Protein AF-0000000082887038 (afdb_homodimer)

Radius of gyration: 33.98 Å; Cα contacts (8 Å, |Δi|>4): 665; chains: 2; bounding box: 54×109×114 Å

Solvent-accessible surface area (backbone atoms only — not comparable to full-atom values): 46918 Å² total; per-residue (Å²): 133,79,74,79,74,68,64,64,63,64,53,48,51,56,50,50,67,65,61,64,81,76,71,83,68,55,71,59,49,59,57,48,51,55,52,46,63,76,41,32,71,61,36,73,77,32,61,65,56,48,54,50,51,57,51,25,70,75,35,71,72,46,38,57,54,48,53,56,52,48,61,69,58,58,71,67,75,77,81,76,84,81,72,74,82,60,80,77,76,81,74,78,76,78,80,80,69,86,70,88,69,79,76,82,79,77,77,74,74,76,78,66,74,77,72,77,74,70,74,73,70,69,72,70,66,67,44,94,80,63,51,76,59,75,66,61,64,61,65,65,94,50,57,65,59,55,50,48,32,52,48,52,54,49,47,53,51,44,41,30,45,52,58,50,50,72,65,58,66,57,46,71,66,77,58,89,83,57,54,40,78,63,53,49,76,53,50,61,59,48,51,54,39,49,51,26,47,50,49,44,53,47,66,67,37,83,65,47,80,63,47,55,56,68,40,44,51,45,42,47,33,67,26,40,42,49,53,54,49,49,51,40,38,54,56,27,24,72,39,56,74,45,43,74,72,47,31,46,37,44,70,69,46,22,26,34,47,74,91,54,78,76,70,60,54,86,80,56,47,73,67,54,48,52,52,49,38,66,56,45,42,63,57,50,51,47,43,41,65,69,41,27,48,48,38,36,76,66,57,68,43,60,62,53,53,49,40,51,51,48,42,56,59,38,28,74,84,48,46,86,64,39,51,71,70,52,43,53,49,22,53,47,47,41,53,38,43,54,51,49,51,44,52,47,29,56,72,74,58,48,90,53,37,68,59,54,50,48,60,59,57,64,47,49,64,57,53,53,49,47,47,50,51,49,44,50,37,50,52,54,37,44,70,70,61,65,42,57,80,52,56,76,38,67,47,44,74,32,36,54,39,77,83,121,134,78,75,77,73,68,64,64,65,65,53,49,52,56,51,50,68,65,59,68,83,78,72,85,67,54,72,61,48,60,59,49,51,54,51,48,64,76,41,33,71,60,36,71,77,33,62,64,56,48,53,50,52,56,51,27,69,74,35,71,72,48,39,59,55,48,54,56,51,48,62,70,59,59,72,68,74,78,82,74,82,80,71,74,82,64,80,81,75,82,75,78,78,77,76,81,73,82,70,87,69,76,78,80,79,76,76,74,74,79,77,66,74,76,70,79,72,70,74,72,70,67,72,72,66,67,43,94,79,63,50,76,58,77,66,60,64,61,65,65,94,50,58,66,60,54,50,48,32,52,48,52,55,48,46,53,50,44,40,30,48,52,60,50,50,73,66,58,66,57,45,72,66,76,58,89,83,57,55,41,77,62,52,51,76,52,48,60,61,47,52,55,39,50,51,24,47,48,50,45,53,47,66,68,37,83,64,47,80,64,47,54,56,66,42,42,50,44,41,47,33,68,26,40,42,50,52,54,48,50,50,38,37,54,53,25,25,72,39,58,74,45,42,74,71,46,30,45,37,42,71,68,44,22,27,34,49,74,91,53,78,76,70,60,55,86,82,56,49,73,68,54,48,52,50,48,40,67,57,45,42,63,57,51,51,46,42,41,65,69,41,29,49,47,38,35,75,65,58,67,46,61,63,54,52,50,41,51,50,47,42,56,57,37,28,74,85,48,46,87,64,38,52,71,69,52,44,54,51,22,52,46,46,42,53,38,44,56,51,49,51,45,50,47,28,57,72,73,59,48,90,54,40,69,59,54,49,49,59,58,57,64,47,48,65,57,51,52,50,47,48,51,49,48,43,50,37,50,52,55,36,42,71,70,62,66,41,59,79,52,56,75,38,68,46,44,73,32,36,54,38,76,86,120

Nearest PDB structures (foldseek):
  6a60-assembly1_D  TM=8.427E-01  e=2.742E-03  Homo sapiens
  5q0m-assembly1_A  TM=6.348E-01  e=5.923E-04  Homo sapiens
  5q0q-assembly1_A  TM=6.673E-01  e=2.108E-03  Homo sapiens
  5q11-assembly1_A  TM=6.061E-01  e=1.002E-03  Homo sapiens
  5yxl-assembly1_A  TM=6.026E-01  e=4.844E-03  Homo sapiens

Sequence (808 aa):
MENARFPSEISEFLSSAKKGDDRATIDSGAEIAGFVKKNALILDDYPIVKEVVNWAIVQPDAWDKLKQFLKIHSNRASPQPSTSLIKQEPHSVDSVYNENTEPPESSSPSDAPPEIPTQPSSVKAMRTDGSFDMESLSNDDGEEFDRLIVAYHEHLKHMNLATLSVEQFLKQETDATGFRKMVPTDVEKLSTVELSGLFYWLDKQHPYRLLDQTDREALMKRYSVRKLSLDHFYVASKHKSMLAQGNFTMLNNTYVPPDETGFEGITDDQRTRKAKFEIFRPTLDRLWATIVLPFAQMNITDAEIVTLHMLLLWSAQNNRFVSDRVKDIAKKRRDWVINRLFEHYEQIGVADPALRLGEVIMLLPEIEVVCDLHCTDFHVAKLFQFCESLSTYWYEKWCYATTDMENARFPSEISEFLSSAKKGDDRATIDSGAEIAGFVKKNALILDDYPIVKEVVNWAIVQPDAWDKLKQFLKIHSNRASPQPSTSLIKQEPHSVDSVYNENTEPPESSSPSDAPPEIPTQPSSVKAMRTDGSFDMESLSNDDGEEFDRLIVAYHEHLKHMNLATLSVEQFLKQETDATGFRKMVPTDVEKLSTVELSGLFYWLDKQHPYRLLDQTDREALMKRYSVRKLSLDHFYVASKHKSMLAQGNFTMLNNTYVPPDETGFEGITDDQRTRKAKFEIFRPTLDRLWATIVLPFAQMNITDAEIVTLHMLLLWSAQNNRFVSDRVKDIAKKRRDWVINRLFEHYEQIGVADPALRLGEVIMLLPEIEVVCDLHCTDFHVAKLFQFCESLSTYWYEKWCYATTD

Foldseek 3Di:
DDPPDDPCVVVVVVVVLVPDDDDPLPVLPVVLVVVCVLCVVVCVVDVVVVVLSVVCSVPVVLSVVVVVVCVVVVPPDDPDPPPPPDDPDPPPPDPPPDDDPPPDDDPPPDCPPPDPPPPPPPVVDCPPVLDDDLVSLFDDPLPLLVVLLVQLVVLLVVLQVQLDDPVRVPPPPPDPPQAAADDQVSVVSNLVSLVVSLVSSLVSDPPLVSDDPQQNQLLQQQLSLLSQVLSQLLVQLVNVVCVVQQWRAGSNRYTHHLLAQSLAHPPDDPVLRVVLCVLRNVLVVLCSVQGNPVCNVLVQGSLLSSLLSLCSSLPPVSVVRHDPVSVSSSVSNNVNSLVSQLVVCVVVPPPDSVVSSVVSVVSNVVSSVSSVSNLVSVVSCVSVPSRVVCVVGCCDVRVSDDPD/DDPPDDPCVVVVVVVVLVDDDDDPLPVLPVVLVVVCVVCVVVCVVDVVVVVLSVVCSVPVVLSVVVVVVCVVVVVPDDPDPPPPPDDDDPPPPDPPPPDDPPPPDDPPPDCPPPDPPPPPPPVVDCPPVLDDDLVSLFDDPLPLLVVLLVQLVVLLVVLQVQLDDPVRVPPPPPDPPQAAADDQVSVVSNLVSLVVSLVSSLVSDPPLVSDDPQQNQLLQQQLSLLSQVLSQLLVQLVNVVCVVQVWRAGSNRYTHHLLAQSLAHPPDDPVLRVVLCVLRVVLVVLCSVQGNPVCNVLVQGSLLSSLLSLCSSLPPVSVVRHDPVSVSSSVSNNVNSLVSQLVVCVVVPPPDSVVSSVVSVVSNVSSSVSSVSNLVSVVSCVSVPSRVVCVPGCCDVRVSDDPD

InterPro domains:
  IPR000536 Nuclear hormone receptor, ligand-binding domain [PF00104] (179-384)
  IPR000536 Nuclear hormone receptor, ligand-binding domain [PS51843] (140-400)
  IPR000536 Nuclear hormone receptor, ligand-binding domain [SM00430] (189-371)
  IPR035500 Nuclear hormone receptor-like domain superfamily [G3DSA:1.10.565.10] (153-391)
  IPR035500 Nuclear hormone receptor-like domain superfamily [SSF48508] (152-396)

Structure (mmCIF, N/CA/C/O backbone):
data_AF-0000000082887038-model_v1
#
loop_
_entity.id
_entity.type
_entity.pdbx_description
1 polymer 'Nuclear receptor domain-containing protein'
#
loop_
_atom_site.group_PDB
_atom_site.id
_atom_site.type_symbol
_atom_site.label_atom_id
_atom_site.label_alt_id
_atom_site.label_comp_id
_atom_site.label_asym_id
_atom_site.label_entity_id
_atom_site.label_seq_id
_atom_site.pdbx_PDB_ins_code
_atom_site.Cartn_x
_atom_site.Cartn_y
_atom_site.Cartn_z
_atom_site.occupancy
_atom_site.B_iso_or_equiv
_atom_site.auth_seq_id
_atom_site.auth_comp_id
_atom_site.auth_asym_id
_atom_site.auth_atom_id
_atom_site.pdbx_PDB_model_num
ATOM 1 N N . MET A 1 1 ? 5.152 -49.969 -31.75 1 18.69 1 MET A N 1
ATOM 2 C CA . MET A 1 1 ? 6.125 -48.906 -32.031 1 18.69 1 MET A CA 1
ATOM 3 C C . MET A 1 1 ? 5.562 -47.906 -33.031 1 18.69 1 MET A C 1
ATOM 5 O O . MET A 1 1 ? 6.316 -47.188 -33.688 1 18.69 1 MET A O 1
ATOM 9 N N . GLU A 1 2 ? 4.305 -47.812 -33.188 1 21.27 2 GLU A N 1
ATOM 10 C CA . GLU A 1 2 ? 3.52 -47.375 -34.344 1 21.27 2 GLU A CA 1
ATOM 11 C C . GLU A 1 2 ? 3.777 -45.906 -34.656 1 21.27 2 GLU A C 1
ATOM 13 O O . GLU A 1 2 ? 3.896 -45.062 -33.719 1 21.27 2 GLU A O 1
ATOM 18 N N . ASN A 1 3 ? 4.352 -45.656 -35.844 1 22.48 3 ASN A N 1
ATOM 19 C CA . ASN A 1 3 ? 4.84 -44.5 -36.594 1 22.48 3 ASN A CA 1
ATOM 20 C C . ASN A 1 3 ? 3.832 -43.344 -36.562 1 22.48 3 ASN A C 1
ATOM 22 O O . ASN A 1 3 ? 2.713 -43.5 -37.031 1 22.48 3 ASN A O 1
ATOM 26 N N . ALA A 1 4 ? 3.729 -42.844 -35.531 1 28.98 4 ALA A N 1
ATOM 27 C CA . ALA A 1 4 ? 2.701 -41.844 -35.281 1 28.98 4 ALA A CA 1
ATOM 28 C C . ALA A 1 4 ? 2.562 -40.875 -36.438 1 28.98 4 ALA A C 1
ATOM 30 O O . ALA A 1 4 ? 3.521 -40.219 -36.812 1 28.98 4 ALA A O 1
ATOM 31 N N . ARG A 1 5 ? 1.775 -41.281 -37.5 1 27.97 5 ARG A N 1
ATOM 32 C CA . ARG A 1 5 ? 1.409 -40.812 -38.844 1 27.97 5 ARG A CA 1
ATOM 33 C C . ARG A 1 5 ? 1.201 -39.281 -38.812 1 27.97 5 ARG A C 1
ATOM 35 O O . ARG A 1 5 ? 0.577 -38.75 -37.906 1 27.97 5 ARG A O 1
ATOM 42 N N . PHE A 1 6 ? 2.139 -38.625 -39.469 1 31.33 6 PHE A N 1
ATOM 43 C CA . PHE A 1 6 ? 2.178 -37.219 -39.844 1 31.33 6 PHE A CA 1
ATOM 44 C C . PHE A 1 6 ? 0.837 -36.781 -40.438 1 31.33 6 PHE A C 1
ATOM 46 O O . PHE A 1 6 ? 0.272 -37.469 -41.281 1 31.33 6 PHE A O 1
ATOM 53 N N . PRO A 1 7 ? 0.008 -36.125 -39.781 1 32.19 7 PRO A N 1
ATOM 54 C CA . PRO A 1 7 ? -1.23 -35.938 -40.562 1 32.19 7 PRO A CA 1
ATOM 55 C C . PRO A 1 7 ? -0.976 -35.5 -42 1 32.19 7 PRO A C 1
ATOM 57 O O . PRO A 1 7 ? 0.057 -34.906 -42.281 1 32.19 7 PRO A O 1
ATOM 60 N N . SER A 1 8 ? -1.492 -36 -43.031 1 34.75 8 SER A N 1
ATOM 61 C CA . SER A 1 8 ? -1.427 -35.938 -44.5 1 34.75 8 SER A CA 1
ATOM 62 C C . SER A 1 8 ? -1.289 -34.5 -44.969 1 34.75 8 SER A C 1
ATOM 64 O O . SER A 1 8 ? -0.529 -34.219 -45.906 1 34.75 8 SER A O 1
ATOM 66 N N . GLU A 1 9 ? -1.94 -33.688 -44.281 1 33.88 9 GLU A N 1
ATOM 67 C CA . GLU A 1 9 ? -2.094 -32.344 -44.812 1 33.88 9 GLU A CA 1
ATOM 68 C C . GLU A 1 9 ? -0.808 -31.547 -44.625 1 33.88 9 GLU A C 1
ATOM 70 O O . GLU A 1 9 ? -0.435 -30.766 -45.531 1 33.88 9 GLU A O 1
ATOM 75 N N . ILE A 1 10 ? -0.045 -31.703 -43.531 1 36.28 10 ILE A N 1
ATOM 76 C CA . ILE A 1 10 ? 1.275 -31.094 -43.406 1 36.28 10 ILE A CA 1
ATOM 77 C C . ILE A 1 10 ? 2.219 -31.688 -44.438 1 36.28 10 ILE A C 1
ATOM 79 O O . ILE A 1 10 ? 3.01 -30.969 -45.062 1 36.28 10 ILE A O 1
ATOM 83 N N . SER A 1 11 ? 1.971 -32.906 -44.781 1 35.38 11 SER A N 1
ATOM 84 C CA . SER A 1 11 ? 2.719 -33.562 -45.844 1 35.38 11 SER A CA 1
ATOM 85 C C . SER A 1 11 ? 2.484 -32.906 -47.188 1 35.38 11 SER A C 1
ATOM 87 O O . SER A 1 11 ? 3.426 -32.688 -47.938 1 35.38 11 SER A O 1
ATOM 89 N N . GLU A 1 12 ? 1.255 -32.562 -47.469 1 40.31 12 GLU A N 1
ATOM 90 C CA . GLU A 1 12 ? 0.886 -31.984 -48.75 1 40.31 12 GLU A CA 1
ATOM 91 C C . GLU A 1 12 ? 1.42 -30.562 -48.875 1 40.31 12 GLU A C 1
ATOM 93 O O . GLU A 1 12 ? 1.933 -30.188 -49.938 1 40.31 12 GLU A O 1
ATOM 98 N N . PHE A 1 13 ? 1.287 -29.812 -47.781 1 34.94 13 PHE A N 1
ATOM 99 C CA . PHE A 1 13 ? 1.789 -28.438 -47.812 1 34.94 13 PHE A CA 1
ATOM 100 C C . PHE A 1 13 ? 3.303 -28.422 -47.969 1 34.94 13 PHE A C 1
ATOM 102 O O . PHE A 1 13 ? 3.832 -27.672 -48.812 1 34.94 13 PHE A O 1
ATOM 109 N N . LEU A 1 14 ? 3.973 -29.297 -47.25 1 37.38 14 LEU A N 1
ATOM 110 C CA . LEU A 1 14 ? 5.41 -29.438 -47.469 1 37.38 14 LEU A CA 1
ATOM 111 C C . LEU A 1 14 ? 5.723 -29.859 -48.906 1 37.38 14 LEU A C 1
ATOM 113 O O . LEU A 1 14 ? 6.715 -29.422 -49.469 1 37.38 14 LEU A O 1
ATOM 117 N N . SER A 1 15 ? 4.891 -30.656 -49.375 1 38.5 15 SER A N 1
ATOM 118 C CA . SER A 1 15 ? 5.074 -31.109 -50.75 1 38.5 15 SER A CA 1
ATOM 119 C C . SER A 1 15 ? 4.844 -29.969 -51.719 1 38.5 15 SER A C 1
ATOM 121 O O . SER A 1 15 ? 5.516 -29.891 -52.75 1 38.5 15 SER A O 1
ATOM 123 N N . SER A 1 16 ? 3.848 -29.109 -51.406 1 38.09 16 SER A N 1
ATOM 124 C CA . SER A 1 16 ? 3.547 -28.047 -52.375 1 38.09 16 SER A CA 1
ATOM 125 C C . SER A 1 16 ? 4.602 -26.953 -52.344 1 38.09 16 SER A C 1
ATOM 127 O O . SER A 1 16 ? 4.918 -26.359 -53.375 1 38.09 16 SER A O 1
ATOM 129 N N . ALA A 1 17 ? 5.082 -26.594 -51.062 1 34.28 17 ALA A N 1
ATOM 130 C CA . ALA A 1 17 ? 6.168 -25.625 -50.938 1 34.28 17 ALA A CA 1
ATOM 131 C C . ALA A 1 17 ? 7.43 -26.125 -51.656 1 34.28 17 ALA A C 1
ATOM 133 O O . ALA A 1 17 ? 8.297 -25.344 -52.031 1 34.28 17 ALA A O 1
ATOM 134 N N . LYS A 1 18 ? 7.609 -27.344 -51.688 1 35.91 18 LYS A N 1
ATOM 135 C CA . LYS A 1 18 ? 8.688 -27.953 -52.469 1 35.91 18 LYS A CA 1
ATOM 136 C C . LYS A 1 18 ? 8.523 -27.641 -53.938 1 35.91 18 LYS A C 1
ATOM 138 O O . LYS A 1 18 ? 9.484 -27.719 -54.719 1 35.91 18 LYS A O 1
ATOM 143 N N . LYS A 1 19 ? 7.348 -27.625 -54.406 1 36.91 19 LYS A N 1
ATOM 144 C CA . LYS A 1 19 ? 7.305 -27.609 -55.844 1 36.91 19 LYS A CA 1
ATOM 145 C C . LYS A 1 19 ? 7.578 -26.203 -56.406 1 36.91 19 LYS A C 1
ATOM 147 O O . LYS A 1 19 ? 7.781 -26.031 -57.594 1 36.91 19 LYS A O 1
ATOM 152 N N . GLY A 1 20 ? 6.973 -25.078 -55.844 1 32.47 20 GLY A N 1
ATOM 153 C CA . GLY A 1 20 ? 7.18 -24 -56.812 1 32.47 20 GLY A CA 1
ATOM 154 C C . GLY A 1 20 ? 8.586 -23.438 -56.781 1 32.47 20 GLY A C 1
ATOM 155 O O . GLY A 1 20 ? 9.336 -23.672 -55.812 1 32.47 20 GLY A O 1
ATOM 156 N N . ASP A 1 21 ? 9.188 -22.641 -57.844 1 32.44 21 ASP A N 1
ATOM 157 C CA . ASP A 1 21 ? 10.43 -22.156 -58.469 1 32.44 21 ASP A CA 1
ATOM 158 C C . ASP A 1 21 ? 11.281 -21.422 -57.438 1 32.44 21 ASP A C 1
ATOM 160 O O . ASP A 1 21 ? 12.516 -21.438 -57.5 1 32.44 21 ASP A O 1
ATOM 164 N N . ASP A 1 22 ? 10.906 -20.234 -56.969 1 31.97 22 ASP A N 1
ATOM 165 C CA . ASP A 1 22 ? 12.023 -19.328 -56.688 1 31.97 22 ASP A CA 1
ATOM 166 C C . ASP A 1 22 ? 12.758 -19.781 -55.406 1 31.97 22 ASP A C 1
ATOM 168 O O . ASP A 1 22 ? 12.133 -20.266 -54.469 1 31.97 22 ASP A O 1
ATOM 172 N N . ARG A 1 23 ? 14.234 -19.766 -55.281 1 32.5 23 ARG A N 1
ATOM 173 C CA . ARG A 1 23 ? 15.352 -20.234 -54.469 1 32.5 23 ARG A CA 1
ATOM 174 C C . ARG A 1 23 ? 15.078 -19.984 -53 1 32.5 23 ARG A C 1
ATOM 176 O O . ARG A 1 23 ? 15.562 -20.734 -52.125 1 32.5 23 ARG A O 1
ATOM 183 N N . ALA A 1 24 ? 14.828 -18.812 -52.656 1 32.75 24 ALA A N 1
ATOM 184 C CA . ALA A 1 24 ? 14.992 -18.203 -51.344 1 32.75 24 ALA A CA 1
ATOM 185 C C . ALA A 1 24 ? 14.094 -18.891 -50.312 1 32.75 24 ALA A C 1
ATOM 187 O O . ALA A 1 24 ? 14.25 -18.688 -49.125 1 32.75 24 ALA A O 1
ATOM 188 N N . THR A 1 25 ? 13.062 -19.656 -50.688 1 34 25 THR A N 1
ATOM 189 C CA . THR A 1 25 ? 11.984 -20.297 -49.938 1 34 25 THR A CA 1
ATOM 190 C C . THR A 1 25 ? 12.461 -21.594 -49.312 1 34 25 THR A C 1
ATOM 192 O O . THR A 1 25 ? 11.844 -22.109 -48.375 1 34 25 THR A O 1
ATOM 195 N N . ILE A 1 26 ? 13.508 -22.312 -49.906 1 35.03 26 ILE A N 1
ATOM 196 C CA . ILE A 1 26 ? 13.945 -23.672 -49.656 1 35.03 26 ILE A CA 1
ATOM 197 C C . ILE A 1 26 ? 14.68 -23.719 -48.312 1 35.03 26 ILE A C 1
ATOM 199 O O . ILE A 1 26 ? 14.461 -24.641 -47.5 1 35.03 26 ILE A O 1
ATOM 203 N N . ASP A 1 27 ? 15.844 -22.844 -48.25 1 39.62 27 ASP A N 1
ATOM 204 C CA . ASP A 1 27 ? 16.797 -22.906 -47.156 1 39.62 27 ASP A CA 1
ATOM 205 C C . ASP A 1 27 ? 16.078 -22.75 -45.812 1 39.62 27 ASP A C 1
ATOM 207 O O . ASP A 1 27 ? 16.562 -23.266 -44.781 1 39.62 27 ASP A O 1
ATOM 211 N N . SER A 1 28 ? 14.922 -22.125 -45.844 1 41.59 28 SER A N 1
ATOM 212 C CA . SER A 1 28 ? 14.133 -21.891 -44.625 1 41.59 28 SER A CA 1
ATOM 213 C C . SER A 1 28 ? 13.445 -23.156 -44.156 1 41.59 28 SER A C 1
ATOM 215 O O . SER A 1 28 ? 13.344 -23.406 -42.938 1 41.59 28 SER A O 1
ATOM 217 N N . GLY A 1 29 ? 13.266 -24.156 -44.938 1 38.03 29 GLY A N 1
ATOM 218 C CA . GLY A 1 29 ? 12.578 -25.375 -44.562 1 38.03 29 GLY A CA 1
ATOM 219 C C . GLY A 1 29 ? 13.461 -26.375 -43.844 1 38.03 29 GLY A C 1
ATOM 220 O O . GLY A 1 29 ? 13.031 -26.984 -42.875 1 38.03 29 GLY A O 1
ATOM 221 N N . ALA A 1 30 ? 14.656 -26.672 -44.406 1 44.12 30 ALA A N 1
ATOM 222 C CA . ALA A 1 30 ? 15.562 -27.625 -43.781 1 44.12 30 ALA A CA 1
ATOM 223 C C . ALA A 1 30 ? 15.93 -27.172 -42.375 1 44.12 30 ALA A C 1
ATOM 225 O O . ALA A 1 30 ? 16.031 -27.984 -41.438 1 44.12 30 ALA A O 1
ATOM 226 N N . GLU A 1 31 ? 16.156 -25.875 -42.156 1 42.78 31 GLU A N 1
ATOM 227 C CA . GLU A 1 31 ? 16.469 -25.344 -40.844 1 42.78 31 GLU A CA 1
ATOM 228 C C . GLU A 1 31 ? 15.312 -25.547 -39.875 1 42.78 31 GLU A C 1
ATOM 230 O O . GLU A 1 31 ? 15.508 -25.906 -38.719 1 42.78 31 GLU A O 1
ATOM 235 N N . ILE A 1 32 ? 14.18 -25.5 -40.375 1 45.09 32 ILE A N 1
ATOM 236 C CA . ILE A 1 32 ? 13 -25.75 -39.531 1 45.09 32 ILE A CA 1
ATOM 237 C C . ILE A 1 32 ? 12.891 -27.234 -39.219 1 45.09 32 ILE A C 1
ATOM 239 O O . ILE A 1 32 ? 12.641 -27.625 -38.094 1 45.09 32 ILE A O 1
ATOM 243 N N . ALA A 1 33 ? 13.188 -28.125 -40.156 1 44.62 33 ALA A N 1
ATOM 244 C CA . ALA A 1 33 ? 13.125 -29.562 -39.906 1 44.62 33 ALA A CA 1
ATOM 245 C C . ALA A 1 33 ? 14.164 -29.969 -38.875 1 44.62 33 ALA A C 1
ATOM 247 O O . ALA A 1 33 ? 13.875 -30.766 -37.969 1 44.62 33 ALA A O 1
ATOM 248 N N . GLY A 1 34 ? 15.375 -29.531 -38.906 1 46.84 34 GLY A N 1
ATOM 249 C CA . GLY A 1 34 ? 16.406 -29.828 -37.938 1 46.84 34 GLY A CA 1
ATOM 250 C C . GLY A 1 34 ? 16.062 -29.312 -36.531 1 46.84 34 GLY A C 1
ATOM 251 O O . GLY A 1 34 ? 16.281 -30.016 -35.531 1 46.84 34 GLY A O 1
ATOM 252 N N . PHE A 1 35 ? 15.453 -28.172 -36.438 1 41.94 35 PHE A N 1
ATOM 253 C CA . PHE A 1 35 ? 15.016 -27.625 -35.156 1 41.94 35 PHE A CA 1
ATOM 254 C C . PHE A 1 35 ? 13.875 -28.469 -34.562 1 41.94 35 PHE A C 1
ATOM 256 O O . PHE A 1 35 ? 13.891 -28.797 -33.375 1 41.94 35 PHE A O 1
ATOM 263 N N . VAL A 1 36 ? 13.016 -28.891 -35.312 1 44.75 36 VAL A N 1
ATOM 264 C CA . VAL A 1 36 ? 11.914 -29.719 -34.844 1 44.75 36 VAL A CA 1
ATOM 265 C C . VAL A 1 36 ? 12.43 -31.094 -34.438 1 44.75 36 VAL A C 1
ATOM 267 O O . VAL A 1 36 ? 12.031 -31.625 -33.406 1 44.75 36 VAL A O 1
ATOM 270 N N . LYS A 1 37 ? 13.289 -31.688 -35.125 1 46.78 37 LYS A N 1
ATOM 271 C CA . LYS A 1 37 ? 13.844 -33 -34.781 1 46.78 37 LYS A CA 1
ATOM 272 C C . LYS A 1 37 ? 14.617 -32.906 -33.469 1 46.78 37 LYS A C 1
ATOM 274 O O . LYS A 1 37 ? 14.508 -33.781 -32.594 1 46.78 37 LYS A O 1
ATOM 279 N N . LYS A 1 38 ? 15.453 -31.859 -33.219 1 45.78 38 LYS A N 1
ATOM 280 C CA . LYS A 1 38 ? 16.266 -31.734 -32 1 45.78 38 LYS A CA 1
ATOM 281 C C . LYS A 1 38 ? 15.391 -31.484 -30.766 1 45.78 38 LYS A C 1
ATOM 283 O O . LYS A 1 38 ? 15.75 -31.875 -29.656 1 45.78 38 LYS A O 1
ATOM 288 N N . ASN A 1 39 ? 14.305 -30.781 -31.016 1 36.91 39 ASN A N 1
ATOM 289 C CA . ASN A 1 39 ? 13.43 -30.469 -29.891 1 36.91 39 ASN A CA 1
ATOM 290 C C . ASN A 1 39 ? 12.148 -31.297 -29.922 1 36.91 39 ASN A C 1
ATOM 292 O O . ASN A 1 39 ? 11.133 -30.906 -29.344 1 36.91 39 ASN A O 1
ATOM 296 N N . ALA A 1 40 ? 12.141 -32.375 -30.578 1 44.28 40 ALA A N 1
ATOM 297 C CA . ALA A 1 40 ? 11.008 -33.25 -30.797 1 44.28 40 ALA A CA 1
ATOM 298 C C . ALA A 1 40 ? 10.367 -33.688 -29.484 1 44.28 40 ALA A C 1
ATOM 300 O O . ALA A 1 40 ? 9.141 -33.75 -29.375 1 44.28 40 ALA A O 1
ATOM 301 N N . LEU A 1 41 ? 11.195 -34 -28.578 1 40.88 41 LEU A N 1
ATOM 302 C CA . LEU A 1 41 ? 10.664 -34.469 -27.297 1 40.88 41 LEU A CA 1
ATOM 303 C C . LEU A 1 41 ? 9.82 -33.406 -26.625 1 40.88 41 LEU A C 1
ATOM 305 O O . LEU A 1 41 ? 8.742 -33.688 -26.109 1 40.88 41 LEU A O 1
ATOM 309 N N . ILE A 1 42 ? 10.328 -32.188 -26.672 1 37.62 42 ILE A N 1
ATOM 310 C CA . ILE A 1 42 ? 9.547 -31.109 -26.125 1 37.62 42 ILE A CA 1
ATOM 311 C C . ILE A 1 42 ? 8.344 -30.812 -27.031 1 37.62 42 ILE A C 1
ATOM 313 O O . ILE A 1 42 ? 7.246 -30.547 -26.547 1 37.62 42 ILE A O 1
ATOM 317 N N . LEU A 1 43 ? 8.492 -31.031 -28.266 1 42.53 43 LEU A N 1
ATOM 318 C CA . LEU A 1 43 ? 7.418 -30.766 -29.219 1 42.53 43 LEU A CA 1
ATOM 319 C C . LEU A 1 43 ? 6.332 -31.828 -29.125 1 42.53 43 LEU A C 1
ATOM 321 O O . LEU A 1 43 ? 5.156 -31.547 -29.344 1 42.53 43 LEU A O 1
ATOM 325 N N . ASP A 1 44 ? 6.594 -33.031 -28.922 1 44.62 44 ASP A N 1
ATOM 326 C CA . ASP A 1 44 ? 5.594 -34.062 -28.734 1 44.62 44 ASP A CA 1
ATOM 327 C C . ASP A 1 44 ? 4.82 -33.875 -27.438 1 44.62 44 ASP A C 1
ATOM 329 O O . ASP A 1 44 ? 3.625 -34.156 -27.359 1 44.62 44 ASP A O 1
ATOM 333 N N . ASP A 1 45 ? 5.461 -33.344 -26.422 1 38.72 45 ASP A N 1
ATOM 334 C CA . ASP A 1 45 ? 4.824 -33.219 -25.109 1 38.72 45 ASP A CA 1
ATOM 335 C C . ASP A 1 45 ? 4.055 -31.891 -25.016 1 38.72 45 ASP A C 1
ATOM 337 O O . ASP A 1 45 ? 3.258 -31.703 -24.094 1 38.72 45 ASP A O 1
ATOM 341 N N . TYR A 1 46 ? 4.477 -30.859 -26.016 1 30.92 46 TYR A N 1
ATOM 342 C CA . TYR A 1 46 ? 3.752 -29.594 -26.016 1 30.92 46 TYR A CA 1
ATOM 343 C C . TYR A 1 46 ? 3.164 -29.297 -27.391 1 30.92 46 TYR A C 1
ATOM 345 O O . TYR A 1 46 ? 3.836 -28.734 -28.25 1 30.92 46 TYR A O 1
ATOM 353 N N . PRO A 1 47 ? 1.989 -29.781 -27.625 1 39.25 47 PRO A N 1
ATOM 354 C CA . PRO A 1 47 ? 1.341 -29.594 -28.922 1 39.25 47 PRO A CA 1
ATOM 355 C C . PRO A 1 47 ? 1.288 -28.141 -29.359 1 39.25 47 PRO A C 1
ATOM 357 O O . PRO A 1 47 ? 1.376 -27.844 -30.547 1 39.25 47 PRO A O 1
ATOM 360 N N . ILE A 1 48 ? 1.263 -27.297 -28.484 1 36.47 48 ILE A N 1
ATOM 361 C CA . ILE A 1 48 ? 1.117 -25.891 -28.828 1 36.47 48 ILE A CA 1
ATOM 362 C C . ILE A 1 48 ? 2.395 -25.391 -29.5 1 36.47 48 ILE A C 1
ATOM 364 O O . ILE A 1 48 ? 2.34 -24.578 -30.422 1 36.47 48 ILE A O 1
ATOM 368 N N . VAL A 1 49 ? 3.547 -25.891 -29.156 1 41.31 49 VAL A N 1
ATOM 369 C CA . VAL A 1 49 ? 4.781 -25.531 -29.844 1 41.31 49 VAL A CA 1
ATOM 370 C C . VAL A 1 49 ? 4.719 -25.969 -31.297 1 41.31 49 VAL A C 1
ATOM 372 O O . VAL A 1 49 ? 5.168 -25.25 -32.188 1 41.31 49 VAL A O 1
ATOM 375 N N . LYS A 1 50 ? 3.975 -27.016 -31.453 1 41.84 50 LYS A N 1
ATOM 376 C CA . LYS A 1 50 ? 3.812 -27.484 -32.844 1 41.84 50 LYS A CA 1
ATOM 377 C C . LYS A 1 50 ? 3.047 -26.484 -33.688 1 41.84 50 LYS A C 1
ATOM 379 O O . LYS A 1 50 ? 3.428 -26.203 -34.812 1 41.84 50 LYS A O 1
ATOM 384 N N . GLU A 1 51 ? 2.1 -25.938 -33.094 1 39.72 51 GLU A N 1
ATOM 385 C CA . GLU A 1 51 ? 1.255 -25.016 -33.844 1 39.72 51 GLU A CA 1
ATOM 386 C C . GLU A 1 51 ? 1.972 -23.688 -34.062 1 39.72 51 GLU A C 1
ATOM 388 O O . GLU A 1 51 ? 1.861 -23.094 -35.156 1 39.72 51 GLU A O 1
ATOM 393 N N . VAL A 1 52 ? 2.787 -23.266 -33.219 1 40.94 52 VAL A N 1
ATOM 394 C CA . VAL A 1 52 ? 3.535 -22.016 -33.375 1 40.94 52 VAL A CA 1
ATOM 395 C C . VAL A 1 52 ? 4.629 -22.203 -34.438 1 40.94 52 VAL A C 1
ATOM 397 O O . VAL A 1 52 ? 4.863 -21.312 -35.25 1 40.94 52 VAL A O 1
ATOM 400 N N . VAL A 1 53 ? 5.199 -23.344 -34.438 1 44.06 53 VAL A N 1
ATOM 401 C CA . VAL A 1 53 ? 6.195 -23.656 -35.469 1 44.06 53 VAL A CA 1
ATOM 402 C C . VAL A 1 53 ? 5.547 -23.594 -36.844 1 44.06 53 VAL A C 1
ATOM 404 O O . VAL A 1 53 ? 6.109 -23.016 -37.781 1 44.06 53 VAL A O 1
ATOM 407 N N . ASN A 1 54 ? 4.359 -24.109 -36.844 1 42.47 54 ASN A N 1
ATOM 408 C CA . ASN A 1 54 ? 3.65 -24.094 -38.125 1 42.47 54 ASN A CA 1
ATOM 409 C C . ASN A 1 54 ? 3.371 -22.672 -38.594 1 42.47 54 ASN A C 1
ATOM 411 O O . ASN A 1 54 ? 3.49 -22.359 -39.781 1 42.47 54 ASN A O 1
ATOM 415 N N . TRP A 1 55 ? 3.074 -21.859 -37.688 1 40.91 55 TRP A N 1
ATOM 416 C CA . TRP A 1 55 ? 2.777 -20.469 -38 1 40.91 55 TRP A CA 1
ATOM 417 C C . TRP A 1 55 ? 4.047 -19.703 -38.344 1 40.91 55 TRP A C 1
ATOM 419 O O . TRP A 1 55 ? 4.059 -18.922 -39.312 1 40.91 55 TRP A O 1
ATOM 429 N N . ALA A 1 56 ? 5.035 -19.938 -37.625 1 42.22 56 ALA A N 1
ATOM 430 C CA . ALA A 1 56 ? 6.281 -19.219 -37.875 1 42.22 56 ALA A CA 1
ATOM 431 C C . ALA A 1 56 ? 6.883 -19.609 -39.219 1 42.22 56 ALA A C 1
ATOM 433 O O . ALA A 1 56 ? 7.543 -18.797 -39.875 1 42.22 56 ALA A O 1
ATOM 434 N N . ILE A 1 57 ? 6.602 -20.75 -39.656 1 43.47 57 ILE A N 1
ATOM 435 C CA . ILE A 1 57 ? 7.113 -21.219 -40.938 1 43.47 57 ILE A CA 1
ATOM 436 C C . ILE A 1 57 ? 6.512 -20.375 -42.062 1 43.47 57 ILE A C 1
ATOM 438 O O . ILE A 1 57 ? 7.172 -20.125 -43.062 1 43.47 57 ILE A O 1
ATOM 442 N N . VAL A 1 58 ? 5.332 -19.953 -41.781 1 41.47 58 VAL A N 1
ATOM 443 C CA . VAL A 1 58 ? 4.66 -19.266 -42.906 1 41.47 58 VAL A CA 1
ATOM 444 C C . VAL A 1 58 ? 5.039 -17.781 -42.875 1 41.47 58 VAL A C 1
ATOM 446 O O . VAL A 1 58 ? 4.793 -17.062 -43.844 1 41.47 58 VAL A O 1
ATOM 449 N N . GLN A 1 59 ? 5.566 -17.297 -41.719 1 36.72 59 GLN A N 1
ATOM 450 C CA . GLN A 1 59 ? 5.984 -15.891 -41.688 1 36.72 59 GLN A CA 1
ATOM 451 C C . GLN A 1 59 ? 7.492 -15.766 -41.531 1 36.72 59 GLN A C 1
ATOM 453 O O . GLN A 1 59 ? 8.039 -16.141 -40.469 1 36.72 59 GLN A O 1
ATOM 458 N N . PRO A 1 60 ? 8.258 -15.391 -42.531 1 45 60 PRO A N 1
ATOM 459 C CA . PRO A 1 60 ? 9.719 -15.359 -42.531 1 45 60 PRO A CA 1
ATOM 460 C C . PRO A 1 60 ? 10.32 -14.633 -41.344 1 45 60 PRO A C 1
ATOM 462 O O . PRO A 1 60 ? 11.281 -15.109 -40.75 1 45 60 PRO A O 1
ATOM 465 N N . ASP A 1 61 ? 9.789 -13.555 -41.031 1 45.72 61 ASP A N 1
ATOM 466 C CA . ASP A 1 61 ? 10.375 -12.758 -39.938 1 45.72 61 ASP A CA 1
ATOM 467 C C . ASP A 1 61 ? 10.18 -13.422 -38.594 1 45.72 61 ASP A C 1
ATOM 469 O O . ASP A 1 61 ? 11.047 -13.344 -37.719 1 45.72 61 ASP A O 1
ATOM 473 N N . ALA A 1 62 ? 9.172 -14.086 -38.406 1 41.47 62 ALA A N 1
ATOM 474 C CA . ALA A 1 62 ? 8.883 -14.773 -37.156 1 41.47 62 ALA A CA 1
ATOM 475 C C . ALA A 1 62 ? 9.781 -15.992 -37 1 41.47 62 ALA A C 1
ATOM 477 O O . ALA A 1 62 ? 10.188 -16.328 -35.875 1 41.47 62 ALA A O 1
ATOM 478 N N . TRP A 1 63 ? 10.273 -16.578 -38.031 1 43.38 63 TRP A N 1
ATOM 479 C CA . TRP A 1 63 ? 11.172 -17.734 -38.031 1 43.38 63 TRP A CA 1
ATOM 480 C C . TRP A 1 63 ? 12.539 -17.344 -37.469 1 43.38 63 TRP A C 1
ATOM 482 O O . TRP A 1 63 ? 13.102 -18.062 -36.625 1 43.38 63 TRP A O 1
ATOM 492 N N . ASP A 1 64 ? 13.039 -16.266 -37.812 1 46.66 64 ASP A N 1
ATOM 493 C CA . ASP A 1 64 ? 14.344 -15.828 -37.312 1 46.66 64 ASP A CA 1
ATOM 494 C C . ASP A 1 64 ? 14.297 -15.531 -35.844 1 46.66 64 ASP A C 1
ATOM 496 O O . ASP A 1 64 ? 15.234 -15.875 -35.094 1 46.66 64 ASP A O 1
ATOM 500 N N . LYS A 1 65 ? 13.25 -15.039 -35.375 1 42.84 65 LYS A N 1
ATOM 501 C CA . LYS A 1 65 ? 13.094 -14.734 -33.969 1 42.84 65 LYS A CA 1
ATOM 502 C C . LYS A 1 65 ? 12.914 -16 -33.156 1 42.84 65 LYS A C 1
ATOM 504 O O . LYS A 1 65 ? 13.461 -16.125 -32.062 1 42.84 65 LYS A O 1
ATOM 509 N N . LEU A 1 66 ? 12.328 -16.953 -33.75 1 43.19 66 LEU A N 1
ATOM 510 C CA . LEU A 1 66 ? 12.195 -18.25 -33.125 1 43.19 66 LEU A CA 1
ATOM 511 C C . LEU A 1 66 ? 13.547 -18.938 -33 1 43.19 66 LEU A C 1
ATOM 513 O O . LEU A 1 66 ? 13.867 -19.531 -31.953 1 43.19 66 LEU A O 1
ATOM 517 N N . LYS A 1 67 ? 14.344 -18.844 -34 1 45.28 67 LYS A N 1
ATOM 518 C CA . LYS A 1 67 ? 15.68 -19.422 -33.969 1 45.28 67 LYS A CA 1
ATOM 519 C C . LYS A 1 67 ? 16.516 -18.828 -32.844 1 45.28 67 LYS A C 1
ATOM 521 O O . LYS A 1 67 ? 17.219 -19.547 -32.125 1 45.28 67 LYS A O 1
ATOM 526 N N . GLN A 1 68 ? 16.391 -17.562 -32.688 1 42.38 68 GLN A N 1
ATOM 527 C CA . GLN A 1 68 ? 17.172 -16.891 -31.672 1 42.38 68 GLN A CA 1
ATOM 528 C C . GLN A 1 68 ? 16.719 -17.281 -30.281 1 42.38 68 GLN A C 1
ATOM 530 O O . GLN A 1 68 ? 17.531 -17.469 -29.375 1 42.38 68 GLN A O 1
ATOM 535 N N . PHE A 1 69 ? 15.516 -17.438 -30.156 1 33.75 69 PHE A N 1
ATOM 536 C CA . PHE A 1 69 ? 14.93 -17.844 -28.891 1 33.75 69 PHE A CA 1
ATOM 537 C C . PHE A 1 69 ? 15.352 -19.266 -28.547 1 33.75 69 PHE A C 1
ATOM 539 O O . PHE A 1 69 ? 15.766 -19.531 -27.406 1 33.75 69 PHE A O 1
ATOM 546 N N . LEU A 1 70 ? 15.289 -20.125 -29.438 1 37.22 70 LEU A N 1
ATOM 547 C CA . LEU A 1 70 ? 15.609 -21.516 -29.172 1 37.22 70 LEU A CA 1
ATOM 548 C C . LEU A 1 70 ? 17.109 -21.703 -28.953 1 37.22 70 LEU A C 1
ATOM 550 O O . LEU A 1 70 ? 17.516 -22.562 -28.172 1 37.22 70 LEU A O 1
ATOM 554 N N . LYS A 1 71 ? 17.891 -20.969 -29.547 1 39.44 71 LYS A N 1
ATOM 555 C CA . LYS A 1 71 ? 19.328 -21.016 -29.281 1 39.44 71 LYS A CA 1
ATOM 556 C C . LYS A 1 71 ? 19.641 -20.703 -27.828 1 39.44 71 LYS A C 1
ATOM 558 O O . LYS A 1 71 ? 20.516 -21.344 -27.219 1 39.44 71 LYS A O 1
ATOM 563 N N . ILE A 1 72 ? 19 -19.781 -27.266 1 32.62 72 ILE A N 1
ATOM 564 C CA . ILE A 1 72 ? 19.281 -19.375 -25.891 1 32.62 72 ILE A CA 1
ATOM 565 C C . ILE A 1 72 ? 18.781 -20.438 -24.922 1 32.62 72 ILE A C 1
ATOM 567 O O . ILE A 1 72 ? 19.422 -20.719 -23.906 1 32.62 72 ILE A O 1
ATOM 571 N N . HIS A 1 73 ? 17.734 -21.016 -25.281 1 30.67 73 HIS A N 1
ATOM 572 C CA . HIS A 1 73 ? 17.125 -21.922 -24.328 1 30.67 73 HIS A CA 1
ATOM 573 C C . HIS A 1 73 ? 17.516 -23.375 -24.609 1 30.67 73 HIS A C 1
ATOM 575 O O . HIS A 1 73 ? 17.094 -24.281 -23.891 1 30.67 73 HIS A O 1
ATOM 581 N N . SER A 1 74 ? 18.172 -23.656 -25.609 1 31.75 74 SER A N 1
ATOM 582 C CA . SER A 1 74 ? 18.625 -25.031 -25.844 1 31.75 74 SER A CA 1
ATOM 583 C C . SER A 1 74 ? 19.656 -25.469 -24.812 1 31.75 74 SER A C 1
ATOM 585 O O . SER A 1 74 ? 19.891 -26.656 -24.625 1 31.75 74 SER A O 1
ATOM 587 N N . ASN A 1 75 ? 20.438 -24.5 -24.234 1 30.28 75 ASN A N 1
ATOM 588 C CA . ASN A 1 75 ? 21.484 -25.094 -23.406 1 30.28 75 ASN A CA 1
ATOM 589 C C . ASN A 1 75 ? 20.922 -25.625 -22.094 1 30.28 75 ASN A C 1
ATOM 591 O O . ASN A 1 75 ? 21.688 -25.906 -21.156 1 30.28 75 ASN A O 1
ATOM 595 N N . ARG A 1 76 ? 19.656 -25.547 -21.875 1 27.78 76 ARG A N 1
ATOM 596 C CA . ARG A 1 76 ? 19.266 -26.078 -20.562 1 27.78 76 ARG A CA 1
ATOM 597 C C . ARG A 1 76 ? 19.312 -27.594 -20.562 1 27.78 76 ARG A C 1
ATOM 599 O O . ARG A 1 76 ? 18.641 -28.25 -21.359 1 27.78 76 ARG A O 1
ATOM 606 N N . ALA A 1 77 ? 20.391 -28.219 -20.016 1 28.28 77 ALA A N 1
ATOM 607 C CA . ALA A 1 77 ? 20.688 -29.625 -19.734 1 28.28 77 ALA A CA 1
ATOM 608 C C . ALA A 1 77 ? 19.531 -30.312 -19.031 1 28.28 77 ALA A C 1
ATOM 610 O O . ALA A 1 77 ? 18.844 -29.688 -18.203 1 28.28 77 ALA A O 1
ATOM 611 N N . SER A 1 78 ? 19 -31.391 -19.438 1 25.08 78 SER A N 1
ATOM 612 C CA . SER A 1 78 ? 18.031 -32.344 -18.953 1 25.08 78 SER A CA 1
ATOM 613 C C . SER A 1 78 ? 18.375 -32.844 -17.547 1 25.08 78 SER A C 1
ATOM 615 O O . SER A 1 78 ? 19.453 -33.406 -17.328 1 25.08 78 SER A O 1
ATOM 617 N N . PRO A 1 79 ? 18.062 -32.281 -16.406 1 24.47 79 PRO A N 1
ATOM 618 C CA . PRO A 1 79 ? 18.5 -32.906 -15.18 1 24.47 79 PRO A CA 1
ATOM 619 C C . PRO A 1 79 ? 18.172 -34.406 -15.141 1 24.47 79 PRO A C 1
ATOM 621 O O . PRO A 1 79 ? 17.141 -34.812 -15.688 1 24.47 79 PRO A O 1
ATOM 624 N N . GLN A 1 80 ? 19.094 -35.312 -15.062 1 23.28 80 GLN A N 1
ATOM 625 C CA . GLN A 1 80 ? 19.016 -36.75 -14.844 1 23.28 80 GLN A CA 1
ATOM 626 C C . GLN A 1 80 ? 18.188 -37.062 -13.594 1 23.28 80 GLN A C 1
ATOM 628 O O . GLN A 1 80 ? 18.219 -36.344 -12.609 1 23.28 80 GLN A O 1
ATOM 633 N N . PRO A 1 81 ? 17.156 -38 -13.609 1 22.52 81 PRO A N 1
ATOM 634 C CA . PRO A 1 81 ? 16.281 -38.5 -12.531 1 22.52 81 PRO A CA 1
ATOM 635 C C . PRO A 1 81 ? 17.078 -39.062 -11.352 1 22.52 81 PRO A C 1
ATOM 637 O O . PRO A 1 81 ? 17.891 -39.969 -11.516 1 22.52 81 PRO A O 1
ATOM 640 N N . SER A 1 82 ? 17.781 -38.312 -10.477 1 21.03 82 SER A N 1
ATOM 641 C CA . SER A 1 82 ? 18.531 -38.938 -9.406 1 21.03 82 SER A CA 1
ATOM 642 C C . SER A 1 82 ? 17.656 -39.875 -8.594 1 21.03 82 SER A C 1
ATOM 644 O O . SER A 1 82 ? 16.688 -39.469 -7.961 1 21.03 82 SER A O 1
ATOM 646 N N . THR A 1 83 ? 17.516 -41.156 -8.891 1 21.16 83 THR A N 1
ATOM 647 C CA . THR A 1 83 ? 16.891 -42.344 -8.336 1 21.16 83 THR A CA 1
ATOM 648 C C . THR A 1 83 ? 17.312 -42.562 -6.883 1 21.16 83 THR A C 1
ATOM 650 O O . THR A 1 83 ? 16.812 -43.469 -6.207 1 21.16 83 THR A O 1
ATOM 653 N N . SER A 1 84 ? 18.516 -42.094 -6.457 1 20 84 SER A N 1
ATOM 654 C CA . SER A 1 84 ? 19.125 -42.906 -5.41 1 20 84 SER A CA 1
ATOM 655 C C . SER A 1 84 ? 18.406 -42.719 -4.074 1 20 84 SER A C 1
ATOM 657 O O . SER A 1 84 ? 18.891 -43.188 -3.035 1 20 84 SER A O 1
ATOM 659 N N . LEU A 1 85 ? 17.531 -41.875 -3.949 1 20.27 85 LEU A N 1
ATOM 660 C CA . LEU A 1 85 ? 17.203 -41.656 -2.543 1 20.27 85 LEU A CA 1
ATOM 661 C C . LEU A 1 85 ? 16.422 -42.844 -1.982 1 20.27 85 LEU A C 1
ATOM 663 O O . LEU A 1 85 ? 15.242 -42.719 -1.652 1 20.27 85 LEU A O 1
ATOM 667 N N . ILE A 1 86 ? 16.641 -44.031 -2.506 1 18.41 86 ILE A N 1
ATOM 668 C CA . ILE A 1 86 ? 15.805 -45.031 -1.87 1 18.41 86 ILE A CA 1
ATOM 669 C C . ILE A 1 86 ? 16.141 -45.125 -0.382 1 18.41 86 ILE A C 1
ATOM 671 O O . ILE A 1 86 ? 17.234 -44.75 0.038 1 18.41 86 ILE A O 1
ATOM 675 N N . LYS A 1 87 ? 15.625 -46.25 0.329 1 20.58 87 LYS A N 1
ATOM 676 C CA . LYS A 1 87 ? 15.156 -46.656 1.658 1 20.58 87 LYS A CA 1
ATOM 677 C C . LYS A 1 87 ? 16.328 -46.969 2.582 1 20.58 87 LYS A C 1
ATOM 679 O O . LYS A 1 87 ? 16.844 -48.094 2.559 1 20.58 87 LYS A O 1
ATOM 684 N N . GLN A 1 88 ? 17.453 -46.188 2.646 1 18.86 88 GLN A N 1
ATOM 685 C CA . GLN A 1 88 ? 18.297 -46.906 3.586 1 18.86 88 GLN A CA 1
ATOM 686 C C . GLN A 1 88 ? 17.562 -47.156 4.898 1 18.86 88 GLN A C 1
ATOM 688 O O . GLN A 1 88 ? 16.766 -46.344 5.344 1 18.86 88 GLN A O 1
ATOM 693 N N . GLU A 1 89 ? 17.531 -48.438 5.406 1 19.39 89 GLU A N 1
ATOM 694 C CA . GLU A 1 89 ? 16.938 -49.094 6.559 1 19.39 89 GLU A CA 1
ATOM 695 C C . GLU A 1 89 ? 17.312 -48.375 7.859 1 19.39 89 GLU A C 1
ATOM 697 O O . GLU A 1 89 ? 18.453 -47.938 8.016 1 19.39 89 GLU A O 1
ATOM 702 N N . PRO A 1 90 ? 16.297 -47.812 8.617 1 20.56 90 PRO A N 1
ATOM 703 C CA . PRO A 1 90 ? 16.375 -47.125 9.906 1 20.56 90 PRO A CA 1
ATOM 704 C C . PRO A 1 90 ? 17.234 -47.875 10.922 1 20.56 90 PRO A C 1
ATOM 706 O O . PRO A 1 90 ? 16.969 -49.031 11.234 1 20.56 90 PRO A O 1
ATOM 709 N N . HIS A 1 91 ? 18.531 -47.875 10.719 1 19.52 91 HIS A N 1
ATOM 710 C CA . HIS A 1 91 ? 19.25 -48.625 11.758 1 19.52 91 HIS A CA 1
ATOM 711 C C . HIS A 1 91 ? 18.766 -48.219 13.148 1 19.52 91 HIS A C 1
ATOM 713 O O . HIS A 1 91 ? 18.359 -47.062 13.359 1 19.52 91 HIS A O 1
ATOM 719 N N . SER A 1 92 ? 18.453 -49.219 14.016 1 18.72 92 SER A N 1
ATOM 720 C CA . SER A 1 92 ? 17.953 -49.406 15.375 1 18.72 92 SER A CA 1
ATOM 721 C C . SER A 1 92 ? 18.812 -48.688 16.406 1 18.72 92 SER A C 1
ATOM 723 O O . SER A 1 92 ? 19.969 -49.062 16.625 1 18.72 92 SER A O 1
ATOM 725 N N . VAL A 1 93 ? 19 -47.406 16.203 1 19.45 93 VAL A N 1
ATOM 726 C CA . VAL A 1 93 ? 19.922 -46.812 17.188 1 19.45 93 VAL A CA 1
ATOM 727 C C . VAL A 1 93 ? 19.453 -47.156 18.594 1 19.45 93 VAL A C 1
ATOM 729 O O . VAL A 1 93 ? 18.266 -47.094 18.906 1 19.45 93 VAL A O 1
ATOM 732 N N . ASP A 1 94 ? 20.25 -47.969 19.328 1 18.23 94 ASP A N 1
ATOM 733 C CA . ASP A 1 94 ? 20.234 -48.562 20.656 1 18.23 94 ASP A CA 1
ATOM 734 C C . ASP A 1 94 ? 20.016 -47.5 21.734 1 18.23 94 ASP A C 1
ATOM 736 O O . ASP A 1 94 ? 20.484 -46.344 21.594 1 18.23 94 ASP A O 1
ATOM 740 N N . SER A 1 95 ? 19 -47.688 22.625 1 18.42 95 SER A N 1
ATOM 741 C CA . SER A 1 95 ? 18.297 -47.125 23.781 1 18.42 95 SER A CA 1
ATOM 742 C C . SER A 1 95 ? 19.281 -46.812 24.906 1 18.42 95 SER A C 1
ATOM 744 O O . SER A 1 95 ? 19.438 -47.594 25.844 1 18.42 95 SER A O 1
ATOM 746 N N . VAL A 1 96 ? 20.547 -46.312 24.594 1 18.41 96 VAL A N 1
ATOM 747 C CA . VAL A 1 96 ? 21.344 -46.438 25.812 1 18.41 96 VAL A CA 1
ATOM 748 C C . VAL A 1 96 ? 20.719 -45.594 26.922 1 18.41 96 VAL A C 1
ATOM 750 O O . VAL A 1 96 ? 20.453 -44.406 26.719 1 18.41 96 VAL A O 1
ATOM 753 N N . TYR A 1 97 ? 20.109 -46.219 27.984 1 18.34 97 TYR A N 1
ATOM 754 C CA . TYR A 1 97 ? 19.406 -45.969 29.234 1 18.34 97 TYR A CA 1
ATOM 755 C C . TYR A 1 97 ? 20.281 -45.188 30.219 1 18.34 97 TYR A C 1
ATOM 757 O O . TYR A 1 97 ? 20.078 -45.281 31.438 1 18.34 97 TYR A O 1
ATOM 765 N N . ASN A 1 98 ? 21.328 -44.406 29.734 1 18.14 98 ASN A N 1
ATOM 766 C CA . ASN A 1 98 ? 22.172 -44.219 30.906 1 18.14 98 ASN A CA 1
ATOM 767 C C . ASN A 1 98 ? 21.406 -43.5 32.031 1 18.14 98 ASN A C 1
ATOM 769 O O . ASN A 1 98 ? 20.641 -42.562 31.75 1 18.14 98 ASN A O 1
ATOM 773 N N . GLU A 1 99 ? 21.469 -44 33.312 1 17.73 99 GLU A N 1
ATOM 774 C CA . GLU A 1 99 ? 20.906 -44.031 34.656 1 17.73 99 GLU A CA 1
ATOM 775 C C . GLU A 1 99 ? 21.109 -42.688 35.344 1 17.73 99 GLU A C 1
ATOM 777 O O . GLU A 1 99 ? 20.266 -42.25 36.125 1 17.73 99 GLU A O 1
ATOM 782 N N . ASN A 1 100 ? 22.344 -42.062 35.312 1 19.3 100 ASN A N 1
ATOM 783 C CA . ASN A 1 100 ? 22.781 -41.719 36.656 1 19.3 100 ASN A CA 1
ATOM 784 C C . ASN A 1 100 ? 22.109 -40.438 37.125 1 19.3 100 ASN A C 1
ATOM 786 O O . ASN A 1 100 ? 22.156 -39.406 36.469 1 19.3 100 ASN A O 1
ATOM 790 N N . THR A 1 101 ? 21.172 -40.5 38.125 1 19.47 101 THR A N 1
ATOM 791 C CA . THR A 1 101 ? 20.172 -39.719 38.812 1 19.47 101 THR A CA 1
ATOM 792 C C . THR A 1 101 ? 20.859 -38.625 39.656 1 19.47 101 THR A C 1
ATOM 794 O O . THR A 1 101 ? 20.188 -37.844 40.344 1 19.47 101 THR A O 1
ATOM 797 N N . GLU A 1 102 ? 22.219 -38.312 39.531 1 20.92 102 GLU A N 1
ATOM 798 C CA . GLU A 1 102 ? 22.562 -37.812 40.844 1 20.92 102 GLU A CA 1
ATOM 799 C C . GLU A 1 102 ? 21.844 -36.5 41.156 1 20.92 102 GLU A C 1
ATOM 801 O O . GLU A 1 102 ? 21.609 -35.688 40.25 1 20.92 102 GLU A O 1
ATOM 806 N N . PRO A 1 103 ? 21.344 -36.375 42.406 1 23.05 103 PRO A N 1
ATOM 807 C CA . PRO A 1 103 ? 20.406 -35.438 43.094 1 23.05 103 PRO A CA 1
ATOM 808 C C . PRO A 1 103 ? 20.938 -34.031 43.188 1 23.05 103 PRO A C 1
ATOM 810 O O . PRO A 1 103 ? 21.953 -33.781 43.875 1 23.05 103 PRO A O 1
ATOM 813 N N . PRO A 1 104 ? 21.234 -33.344 42.031 1 20.12 104 PRO A N 1
ATOM 814 C CA . PRO A 1 104 ? 22.125 -32.219 42.375 1 20.12 104 PRO A CA 1
ATOM 815 C C . PRO A 1 104 ? 21.531 -31.297 43.438 1 20.12 104 PRO A C 1
ATOM 817 O O . PRO A 1 104 ? 20.297 -31.25 43.625 1 20.12 104 PRO A O 1
ATOM 820 N N . GLU A 1 105 ? 22.391 -30.859 44.375 1 21.75 105 GLU A N 1
ATOM 821 C CA . GLU A 1 105 ? 22.422 -30.094 45.625 1 21.75 105 GLU A CA 1
ATOM 822 C C . GLU A 1 105 ? 21.734 -28.75 45.469 1 21.75 105 GLU A C 1
ATOM 824 O O . GLU A 1 105 ? 21.656 -28.219 44.375 1 21.75 105 GLU A O 1
ATOM 829 N N . SER A 1 106 ? 21.234 -28.203 46.562 1 21.78 106 SER A N 1
ATOM 830 C CA . SER A 1 106 ? 20.25 -27.281 47.156 1 21.78 106 SER A CA 1
ATOM 831 C C . SER A 1 106 ? 20.656 -25.828 46.906 1 21.78 106 SER A C 1
ATOM 833 O O . SER A 1 106 ? 19.938 -24.906 47.312 1 21.78 106 SER A O 1
ATOM 835 N N . SER A 1 107 ? 21.594 -25.484 46 1 21.53 107 SER A N 1
ATOM 836 C CA . SER A 1 107 ? 22.156 -24.203 46.406 1 21.53 107 SER A CA 1
ATOM 837 C C . SER A 1 107 ? 21.094 -23.109 46.406 1 21.53 107 SER A C 1
ATOM 839 O O . SER A 1 107 ? 20.141 -23.156 45.625 1 21.53 107 SER A O 1
ATOM 841 N N . SER A 1 108 ? 21.062 -22.422 47.5 1 21.5 108 SER A N 1
ATOM 842 C CA . SER A 1 108 ? 20.219 -21.422 48.125 1 21.5 108 SER A CA 1
ATOM 843 C C . SER A 1 108 ? 20.109 -20.156 47.281 1 21.5 108 SER A C 1
ATOM 845 O O . SER A 1 108 ? 19.641 -19.125 47.781 1 21.5 108 SER A O 1
ATOM 847 N N . PRO A 1 109 ? 19.969 -20.344 45.938 1 20.36 109 PRO A N 1
ATOM 848 C CA . PRO A 1 109 ? 20.406 -19.094 45.281 1 20.36 109 PRO A CA 1
ATOM 849 C C . PRO A 1 109 ? 19.594 -17.891 45.75 1 20.36 109 PRO A C 1
ATOM 851 O O . PRO A 1 109 ? 18.453 -18.047 46.188 1 20.36 109 PRO A O 1
ATOM 854 N N . SER A 1 110 ? 20.344 -16.922 46.125 1 21.67 110 SER A N 1
ATOM 855 C CA . SER A 1 110 ? 20.125 -15.586 46.656 1 21.67 110 SER A CA 1
ATOM 856 C C . SER A 1 110 ? 19.109 -14.82 45.812 1 21.67 110 SER A C 1
ATOM 858 O O . SER A 1 110 ? 19.109 -14.93 44.594 1 21.67 110 SER A O 1
ATOM 860 N N . ASP A 1 111 ? 18.031 -14.445 46.406 1 20.45 111 ASP A N 1
ATOM 861 C CA . ASP A 1 111 ? 16.734 -13.867 46.094 1 20.45 111 ASP A CA 1
ATOM 862 C C . ASP A 1 111 ? 16.891 -12.562 45.312 1 20.45 111 ASP A C 1
ATOM 864 O O . ASP A 1 111 ? 16.672 -11.477 45.844 1 20.45 111 ASP A O 1
ATOM 868 N N . ALA A 1 112 ? 18.078 -12.305 44.688 1 24.88 112 ALA A N 1
ATOM 869 C CA . ALA A 1 112 ? 18.141 -10.922 44.219 1 24.88 112 ALA A CA 1
ATOM 870 C C . ALA A 1 112 ? 16.922 -10.578 43.344 1 24.88 112 ALA A C 1
ATOM 872 O O . ALA A 1 112 ? 16.453 -11.406 42.594 1 24.88 112 ALA A O 1
ATOM 873 N N . PRO A 1 113 ? 16.188 -9.625 43.719 1 22.98 113 PRO A N 1
ATOM 874 C CA . PRO A 1 113 ? 14.867 -9.273 43.188 1 22.98 113 PRO A CA 1
ATOM 875 C C . PRO A 1 113 ? 14.844 -9.203 41.656 1 22.98 113 PRO A C 1
ATOM 877 O O . PRO A 1 113 ? 15.773 -8.656 41.062 1 22.98 113 PRO A O 1
ATOM 880 N N . PRO A 1 114 ? 14.305 -10.25 40.969 1 22.36 114 PRO A N 1
ATOM 881 C CA . PRO A 1 114 ? 14.555 -10.391 39.531 1 22.36 114 PRO A CA 1
ATOM 882 C C . PRO A 1 114 ? 14.234 -9.117 38.75 1 22.36 114 PRO A C 1
ATOM 884 O O . PRO A 1 114 ? 13.289 -8.406 39.094 1 22.36 114 PRO A O 1
ATOM 887 N N . GLU A 1 115 ? 15.297 -8.461 38.344 1 22.52 115 GLU A N 1
ATOM 888 C CA . GLU A 1 115 ? 15.281 -7.285 37.469 1 22.52 115 GLU A CA 1
ATOM 889 C C . GLU A 1 115 ? 14.227 -7.418 36.375 1 22.52 115 GLU A C 1
ATOM 891 O O . GLU A 1 115 ? 14.031 -8.5 35.812 1 22.52 115 GLU A O 1
ATOM 896 N N . ILE A 1 116 ? 13.203 -6.656 36.5 1 25.06 116 ILE A N 1
ATOM 897 C CA . ILE A 1 116 ? 12.047 -6.621 35.594 1 25.06 116 ILE A CA 1
ATOM 898 C C . ILE A 1 116 ? 12.508 -6.77 34.156 1 25.06 116 ILE A C 1
ATOM 900 O O . ILE A 1 116 ? 13.32 -5.98 33.688 1 25.06 116 ILE A O 1
ATOM 904 N N . PRO A 1 117 ? 12.656 -7.969 33.562 1 24.58 117 PRO A N 1
ATOM 905 C CA . PRO A 1 117 ? 13.234 -8.195 32.25 1 24.58 117 PRO A CA 1
ATOM 906 C C . PRO A 1 117 ? 12.602 -7.324 31.172 1 24.58 117 PRO A C 1
ATOM 908 O O . PRO A 1 117 ? 11.375 -7.219 31.094 1 24.58 117 PRO A O 1
ATOM 911 N N . THR A 1 118 ? 13.133 -6.152 30.859 1 26.73 118 THR A N 1
ATOM 912 C CA . THR A 1 118 ? 12.883 -5.336 29.672 1 26.73 118 THR A CA 1
ATOM 913 C C . THR A 1 118 ? 12.562 -6.211 28.469 1 26.73 118 THR A C 1
ATOM 915 O O . THR A 1 118 ? 13.328 -7.117 28.125 1 26.73 118 THR A O 1
ATOM 918 N N . GLN A 1 119 ? 11.398 -6.598 28.422 1 26.69 119 GLN A N 1
ATOM 919 C CA . GLN A 1 119 ? 11.039 -7.555 27.375 1 26.69 119 GLN A CA 1
ATOM 920 C C . GLN A 1 119 ? 11.883 -7.34 26.125 1 26.69 119 GLN A C 1
ATOM 922 O O . GLN A 1 119 ? 11.984 -6.219 25.625 1 26.69 119 GLN A O 1
ATOM 927 N N . PRO A 1 120 ? 12.875 -8.141 25.797 1 28.58 120 PRO A N 1
ATOM 928 C CA . PRO A 1 120 ? 13.75 -8.117 24.625 1 28.58 120 PRO A CA 1
ATOM 929 C C . PRO A 1 120 ? 12.977 -7.961 23.312 1 28.58 120 PRO A C 1
ATOM 931 O O . PRO A 1 120 ? 12.078 -8.75 23.016 1 28.58 120 PRO A O 1
ATOM 934 N N . SER A 1 121 ? 12.438 -6.805 22.984 1 27.64 121 SER A N 1
ATOM 935 C CA . SER A 1 121 ? 12.016 -6.613 21.594 1 27.64 121 SER A CA 1
ATOM 936 C C . SER A 1 121 ? 12.891 -7.406 20.641 1 27.64 121 SER A C 1
ATOM 938 O O . SER A 1 121 ? 14.062 -7.062 20.422 1 27.64 121 SER A O 1
ATOM 940 N N . SER A 1 122 ? 12.844 -8.617 20.703 1 29.73 122 SER A N 1
ATOM 941 C CA . SER A 1 122 ? 13.594 -9.57 19.891 1 29.73 122 SER A CA 1
ATOM 942 C C . SER A 1 122 ? 13.641 -9.141 18.422 1 29.73 122 SER A C 1
ATOM 944 O O . SER A 1 122 ? 13.773 -9.977 17.531 1 29.73 122 SER A O 1
ATOM 946 N N . VAL A 1 123 ? 13 -8.141 18.016 1 31.39 123 VAL A N 1
ATOM 947 C CA . VAL A 1 123 ? 13.648 -7.77 16.766 1 31.39 123 VAL A CA 1
ATOM 948 C C . VAL A 1 123 ? 15.164 -7.699 16.969 1 31.39 123 VAL A C 1
ATOM 950 O O . VAL A 1 123 ? 15.68 -6.73 17.531 1 31.39 123 VAL A O 1
ATOM 953 N N . LYS A 1 124 ? 15.781 -8.594 17.406 1 33.78 124 LYS A N 1
ATOM 954 C CA . LYS A 1 124 ? 17.234 -8.609 17.344 1 33.78 124 LYS A CA 1
ATOM 955 C C . LYS A 1 124 ? 17.75 -7.738 16.219 1 33.78 124 LYS A C 1
ATOM 957 O O . LYS A 1 124 ? 17.5 -8.016 15.039 1 33.78 124 LYS A O 1
ATOM 962 N N . ALA A 1 125 ? 18.188 -6.543 16.375 1 33.41 125 ALA A N 1
ATOM 963 C CA . ALA A 1 125 ? 18.781 -5.367 15.734 1 33.41 125 ALA A CA 1
ATOM 964 C C . ALA A 1 125 ? 19.719 -5.77 14.602 1 33.41 125 ALA A C 1
ATOM 966 O O . ALA A 1 125 ? 20.469 -6.746 14.719 1 33.41 125 ALA A O 1
ATOM 967 N N . MET A 1 126 ? 19.344 -5.535 13.328 1 32.84 126 MET A N 1
ATOM 968 C CA . MET A 1 126 ? 20.406 -5.371 12.344 1 32.84 126 MET A CA 1
ATOM 969 C C . MET A 1 126 ? 21.688 -4.902 13.008 1 32.84 126 MET A C 1
ATOM 971 O O . MET A 1 126 ? 21.672 -4.008 13.852 1 32.84 126 MET A O 1
ATOM 975 N N . ARG A 1 127 ? 22.578 -5.812 13.188 1 35.47 127 ARG A N 1
ATOM 976 C CA . ARG A 1 127 ? 23.844 -5.211 13.578 1 35.47 127 ARG A CA 1
ATOM 977 C C . ARG A 1 127 ? 24.094 -3.906 12.82 1 35.47 127 ARG A C 1
ATOM 979 O O . ARG A 1 127 ? 23.594 -3.729 11.703 1 35.47 127 ARG A O 1
ATOM 986 N N . THR A 1 128 ? 24.562 -2.922 13.453 1 38.28 128 THR A N 1
ATOM 987 C CA . THR A 1 128 ? 25.016 -1.675 12.852 1 38.28 128 THR A CA 1
ATOM 988 C C . THR A 1 128 ? 25.672 -1.938 11.492 1 38.28 128 THR A C 1
ATOM 990 O O . THR A 1 128 ? 25.734 -1.044 10.648 1 38.28 128 THR A O 1
ATOM 993 N N . ASP A 1 129 ? 26.281 -3.215 11.367 1 40.59 129 ASP A N 1
ATOM 994 C CA . ASP A 1 129 ? 27.109 -3.439 10.188 1 40.59 129 ASP A CA 1
ATOM 995 C C . ASP A 1 129 ? 26.297 -4.051 9.055 1 40.59 129 ASP A C 1
ATOM 997 O O . ASP A 1 129 ? 26.859 -4.457 8.031 1 40.59 129 ASP A O 1
ATOM 1001 N N . GLY A 1 130 ? 24.891 -4.133 9.016 1 48.41 130 GLY A N 1
ATOM 1002 C CA . GLY A 1 130 ? 24.141 -4.727 7.926 1 48.41 130 GLY A CA 1
ATOM 1003 C C . GLY A 1 130 ? 24.203 -6.242 7.914 1 48.41 130 GLY A C 1
ATOM 1004 O O . GLY A 1 130 ? 23.719 -6.879 6.977 1 48.41 130 GLY A O 1
ATOM 1005 N N . SER A 1 131 ? 24.875 -6.816 8.805 1 55.22 131 SER A N 1
ATOM 1006 C CA . SER A 1 131 ? 25.062 -8.266 8.773 1 55.22 131 SER A CA 1
ATOM 1007 C C . SER A 1 131 ? 24.016 -8.969 9.625 1 55.22 131 SER A C 1
ATOM 1009 O O . SER A 1 131 ? 23.375 -8.352 10.484 1 55.22 131 SER A O 1
ATOM 1011 N N . PHE A 1 132 ? 23.281 -10.016 9.078 1 64.69 132 PHE A N 1
ATOM 1012 C CA . PHE A 1 132 ? 22.359 -10.812 9.883 1 64.69 132 PHE A CA 1
ATOM 1013 C C . PHE A 1 132 ? 23 -12.148 10.258 1 64.69 132 PHE A C 1
ATOM 1015 O O . PHE A 1 132 ? 23.875 -12.641 9.562 1 64.69 132 PHE A O 1
ATOM 1022 N N . ASP A 1 133 ? 22.797 -12.359 11.508 1 67.69 133 ASP A N 1
ATOM 1023 C CA . ASP A 1 133 ? 23.25 -13.656 12 1 67.69 133 ASP A CA 1
ATOM 1024 C C . ASP A 1 133 ? 22.344 -14.781 11.5 1 67.69 133 ASP A C 1
ATOM 1026 O O . ASP A 1 133 ? 21.125 -14.688 11.578 1 67.69 133 ASP A O 1
ATOM 1030 N N . MET A 1 134 ? 23.016 -15.742 10.906 1 71.56 134 MET A N 1
ATOM 1031 C CA . MET A 1 134 ? 22.328 -16.906 10.367 1 71.56 134 MET A CA 1
ATOM 1032 C C . MET A 1 134 ? 21.453 -17.578 11.43 1 71.56 134 MET A C 1
ATOM 1034 O O . MET A 1 134 ? 20.406 -18.125 11.117 1 71.56 134 MET A O 1
ATOM 1038 N N . GLU A 1 135 ? 21.875 -17.438 12.602 1 66.5 135 GLU A N 1
ATOM 1039 C CA . GLU A 1 135 ? 21.125 -18.062 13.68 1 66.5 135 GLU A CA 1
ATOM 1040 C C . GLU A 1 135 ? 19.828 -17.297 13.953 1 66.5 135 GLU A C 1
ATOM 1042 O O . GLU A 1 135 ? 18.844 -17.891 14.391 1 66.5 135 GLU A O 1
ATOM 1047 N N . SER A 1 136 ? 19.875 -16.078 13.625 1 67.38 136 SER A N 1
ATOM 1048 C CA . SER A 1 136 ? 18.703 -15.258 13.875 1 67.38 136 SER A CA 1
ATOM 1049 C C . SER A 1 136 ? 17.578 -15.594 12.906 1 67.38 136 SER A C 1
ATOM 1051 O O . SER A 1 136 ? 16.406 -15.258 13.156 1 67.38 136 SER A O 1
ATOM 1053 N N . LEU A 1 137 ? 17.844 -16.312 11.883 1 75.62 137 LEU A N 1
ATOM 1054 C CA . LEU A 1 137 ? 16.875 -16.641 10.852 1 75.62 137 LEU A CA 1
ATOM 1055 C C . LEU A 1 137 ? 15.922 -17.734 11.344 1 75.62 137 LEU A C 1
ATOM 1057 O O . LEU A 1 137 ? 14.852 -17.938 10.766 1 75.62 137 LEU A O 1
ATOM 1061 N N . SER A 1 138 ? 16.312 -18.328 12.406 1 67 138 SER A N 1
ATOM 1062 C CA . SER A 1 138 ? 15.5 -19.453 12.867 1 67 138 SER A CA 1
ATOM 1063 C C . SER A 1 138 ? 14.859 -19.156 14.219 1 67 138 SER A C 1
ATOM 1065 O O . SER A 1 138 ? 13.867 -19.781 14.586 1 67 138 SER A O 1
ATOM 1067 N N . ASN A 1 139 ? 15.469 -18.328 14.969 1 57.88 139 ASN A N 1
ATOM 1068 C CA . ASN A 1 139 ? 15.117 -18.281 16.391 1 57.88 139 ASN A CA 1
ATOM 1069 C C . ASN A 1 139 ? 14.25 -17.078 16.703 1 57.88 139 ASN A C 1
ATOM 1071 O O . ASN A 1 139 ? 14.758 -15.969 16.891 1 57.88 139 ASN A O 1
ATOM 1075 N N . ASP A 1 140 ? 12.938 -17.312 16.359 1 64.81 140 ASP A N 1
ATOM 1076 C CA . ASP A 1 140 ? 12.094 -16.266 16.938 1 64.81 140 ASP A CA 1
ATOM 1077 C C . ASP A 1 140 ? 10.859 -16.859 17.594 1 64.81 140 ASP A C 1
ATOM 1079 O O . ASP A 1 140 ? 10.586 -18.062 17.469 1 64.81 140 ASP A O 1
ATOM 1083 N N . ASP A 1 141 ? 10.328 -16.328 18.547 1 69.56 141 ASP A N 1
ATOM 1084 C CA . ASP A 1 141 ? 9.164 -16.719 19.344 1 69.56 141 ASP A CA 1
ATOM 1085 C C . ASP A 1 141 ? 7.895 -16.703 18.484 1 69.56 141 ASP A C 1
ATOM 1087 O O . ASP A 1 141 ? 6.781 -16.703 19.016 1 69.56 141 ASP A O 1
ATOM 1091 N N . GLY A 1 142 ? 8.031 -16.734 17.156 1 81.38 142 GLY A N 1
ATOM 1092 C CA . GLY A 1 142 ? 6.84 -16.766 16.328 1 81.38 142 GLY A CA 1
ATOM 1093 C C . GLY A 1 142 ? 6.305 -15.383 16 1 81.38 142 GLY A C 1
ATOM 1094 O O . GLY A 1 142 ? 5.391 -15.242 15.188 1 81.38 142 GLY A O 1
ATOM 1095 N N . GLU A 1 143 ? 6.859 -14.477 16.531 1 86.75 143 GLU A N 1
ATOM 1096 C CA . GLU A 1 143 ? 6.387 -13.102 16.359 1 86.75 143 GLU A CA 1
ATOM 1097 C C . GLU A 1 143 ? 6.535 -12.648 14.906 1 86.75 143 GLU A C 1
ATOM 1099 O O . GLU A 1 143 ? 5.668 -11.945 14.375 1 86.75 143 GLU A O 1
ATOM 1104 N N . GLU A 1 144 ? 7.629 -13.078 14.328 1 91.5 144 GLU A N 1
ATOM 1105 C CA . GLU A 1 144 ? 7.836 -12.719 12.93 1 91.5 144 GLU A CA 1
ATOM 1106 C C . GLU A 1 144 ? 6.734 -13.289 12.039 1 91.5 144 GLU A C 1
ATOM 1108 O O . GLU A 1 144 ? 6.219 -12.602 11.156 1 91.5 144 GLU A O 1
ATOM 1113 N N . PHE A 1 145 ? 6.383 -14.531 12.281 1 94.88 145 PHE A N 1
ATOM 1114 C CA . PHE A 1 145 ? 5.359 -15.188 11.477 1 94.88 145 PHE A CA 1
ATOM 1115 C C . PHE A 1 145 ? 4.016 -14.484 11.625 1 94.88 145 PHE A C 1
ATOM 1117 O O . PHE A 1 145 ? 3.322 -14.25 10.633 1 94.88 145 PHE A O 1
ATOM 1124 N N . ASP A 1 146 ? 3.693 -14.078 12.789 1 93.06 146 ASP A N 1
ATOM 1125 C CA . ASP A 1 146 ? 2.447 -13.367 13.039 1 93.06 146 ASP A CA 1
ATOM 1126 C C . ASP A 1 146 ? 2.441 -12.008 12.336 1 93.06 146 ASP A C 1
ATOM 1128 O O . ASP A 1 146 ? 1.427 -11.602 11.766 1 93.06 146 ASP A O 1
ATOM 1132 N N . ARG A 1 147 ? 3.539 -11.406 12.375 1 93.69 147 ARG A N 1
ATOM 1133 C CA . ARG A 1 147 ? 3.65 -10.109 11.711 1 93.69 147 ARG A CA 1
ATOM 1134 C C . ARG A 1 147 ? 3.506 -10.258 10.195 1 93.69 147 ARG A C 1
ATOM 1136 O O . ARG A 1 147 ? 2.908 -9.406 9.539 1 93.69 147 ARG A O 1
ATOM 1143 N N . LEU A 1 148 ? 4.012 -11.336 9.703 1 96.19 148 LEU A N 1
ATOM 1144 C CA . LEU A 1 148 ? 3.922 -11.578 8.273 1 96.19 148 LEU A CA 1
ATOM 1145 C C . LEU A 1 148 ? 2.479 -11.844 7.852 1 96.19 148 LEU A C 1
ATOM 1147 O O . LEU A 1 148 ? 2.047 -11.406 6.785 1 96.19 148 LEU A O 1
ATOM 1151 N N . ILE A 1 149 ? 1.804 -12.555 8.688 1 96.31 149 ILE A N 1
ATOM 1152 C CA . ILE A 1 149 ? 0.405 -12.844 8.391 1 96.31 149 ILE A CA 1
ATOM 1153 C C . ILE A 1 149 ? -0.389 -11.539 8.32 1 96.31 149 ILE A C 1
ATOM 1155 O O . ILE A 1 149 ? -1.139 -11.32 7.363 1 96.31 149 ILE A O 1
ATOM 1159 N N . VAL A 1 150 ? -0.177 -10.68 9.258 1 94.31 150 VAL A N 1
ATOM 1160 C CA . VAL A 1 150 ? -0.876 -9.398 9.289 1 94.31 150 VAL A CA 1
ATOM 1161 C C . VAL A 1 150 ? -0.439 -8.547 8.102 1 94.31 150 VAL A C 1
ATOM 1163 O O . VAL A 1 150 ? -1.27 -7.91 7.445 1 94.31 150 VAL A O 1
ATOM 1166 N N . ALA A 1 151 ? 0.809 -8.539 7.859 1 95.69 151 ALA A N 1
ATOM 1167 C CA . ALA A 1 151 ? 1.354 -7.746 6.758 1 95.69 151 ALA A CA 1
ATOM 1168 C C . ALA A 1 151 ? 0.773 -8.195 5.422 1 95.69 151 ALA A C 1
ATOM 1170 O O . ALA A 1 151 ? 0.475 -7.367 4.559 1 95.69 151 ALA A O 1
ATOM 1171 N N . TYR A 1 152 ? 0.668 -9.469 5.277 1 96.81 152 TYR A N 1
ATOM 1172 C CA . TYR A 1 152 ? 0.135 -9.984 4.02 1 96.81 152 TYR A CA 1
ATOM 1173 C C . TYR A 1 152 ? -1.317 -9.562 3.83 1 96.81 152 TYR A C 1
ATOM 1175 O O . TYR A 1 152 ? -1.707 -9.133 2.742 1 96.81 152 TYR A O 1
ATOM 1183 N N . HIS A 1 153 ? -2.02 -9.695 4.855 1 95.06 153 HIS A N 1
ATOM 1184 C CA . HIS A 1 153 ? -3.424 -9.305 4.805 1 95.06 153 HIS A CA 1
ATOM 1185 C C . HIS A 1 153 ? -3.57 -7.82 4.469 1 95.06 153 HIS A C 1
ATOM 1187 O O . HIS A 1 153 ? -4.363 -7.453 3.598 1 95.06 153 HIS A O 1
ATOM 1193 N N . GLU A 1 154 ? -2.818 -7.09 5.105 1 94.38 154 GLU A N 1
ATOM 1194 C CA . GLU A 1 154 ? -2.914 -5.641 4.953 1 94.38 154 GLU A CA 1
ATOM 1195 C C . GLU A 1 154 ? -2.42 -5.199 3.58 1 94.38 154 GLU A C 1
ATOM 1197 O O . GLU A 1 154 ? -2.957 -4.254 2.996 1 94.38 154 GLU A O 1
ATOM 1202 N N . HIS A 1 155 ? -1.386 -5.855 3.148 1 95.75 155 HIS A N 1
ATOM 1203 C CA . HIS A 1 155 ? -0.864 -5.391 1.869 1 95.75 155 HIS A CA 1
ATOM 1204 C C . HIS A 1 155 ? -1.831 -5.707 0.733 1 95.75 155 HIS A C 1
ATOM 1206 O O . HIS A 1 155 ? -1.926 -4.949 -0.235 1 95.75 155 HIS A O 1
ATOM 1212 N N . LEU A 1 156 ? -2.609 -6.801 0.844 1 95.75 156 LEU A N 1
ATOM 1213 C CA . LEU A 1 156 ? -3.646 -7.094 -0.14 1 95.75 156 LEU A CA 1
ATOM 1214 C C . LEU A 1 156 ? -4.734 -6.023 -0.116 1 95.75 156 LEU A C 1
ATOM 1216 O O . LEU A 1 156 ? -5.223 -5.605 -1.169 1 95.75 156 LEU A O 1
ATOM 1220 N N . LYS A 1 157 ? -5.062 -5.652 1.085 1 93.69 157 LYS A N 1
ATOM 1221 C CA . LYS A 1 157 ? -6.059 -4.598 1.233 1 93.69 157 LYS A CA 1
ATOM 1222 C C . LYS A 1 157 ? -5.566 -3.283 0.633 1 93.69 157 LYS A C 1
ATOM 1224 O O . LYS A 1 157 ? -6.316 -2.592 -0.061 1 93.69 157 LYS A O 1
ATOM 1229 N N . HIS A 1 158 ? -4.367 -3.002 0.911 1 94.88 158 HIS A N 1
ATOM 1230 C CA . HIS A 1 158 ? -3.777 -1.784 0.37 1 94.88 158 HIS A CA 1
ATOM 1231 C C . HIS A 1 158 ? -3.764 -1.809 -1.155 1 94.88 158 HIS A C 1
ATOM 1233 O O . HIS A 1 158 ? -4.078 -0.807 -1.8 1 94.88 158 HIS A O 1
ATOM 1239 N N . MET A 1 159 ? -3.393 -2.936 -1.68 1 96 159 MET A N 1
ATOM 1240 C CA . MET A 1 159 ? -3.365 -3.078 -3.133 1 96 159 MET A CA 1
ATOM 1241 C C . MET A 1 159 ? -4.766 -2.939 -3.721 1 96 159 MET A C 1
ATOM 1243 O O . MET A 1 159 ? -4.949 -2.279 -4.742 1 96 159 MET A O 1
ATOM 1247 N N . ASN A 1 160 ? -5.695 -3.523 -3.107 1 94.31 160 ASN A N 1
ATOM 1248 C CA . ASN A 1 160 ? -7.07 -3.396 -3.572 1 94.31 160 ASN A CA 1
ATOM 1249 C C . ASN A 1 160 ? -7.531 -1.941 -3.582 1 94.31 160 ASN A C 1
ATOM 1251 O O . ASN A 1 160 ? -8.031 -1.451 -4.594 1 94.31 160 ASN A O 1
ATOM 1255 N N . LEU A 1 161 ? -7.289 -1.271 -2.514 1 93.69 161 LEU A N 1
ATOM 1256 C CA . LEU A 1 161 ? -7.711 0.117 -2.377 1 93.69 161 LEU A CA 1
ATOM 1257 C C . LEU A 1 161 ? -6.996 1.007 -3.387 1 93.69 161 LEU A C 1
ATOM 1259 O O . LEU A 1 161 ? -7.566 1.986 -3.873 1 93.69 161 LEU A O 1
ATOM 1263 N N . ALA A 1 162 ? -5.809 0.639 -3.707 1 94 162 ALA A N 1
ATOM 1264 C CA . ALA A 1 162 ? -5 1.421 -4.637 1 94 162 ALA A CA 1
ATOM 1265 C C . ALA A 1 162 ? -5.559 1.343 -6.055 1 94 162 ALA A C 1
ATOM 1267 O O . ALA A 1 162 ? -5.191 2.139 -6.922 1 94 162 ALA A O 1
ATOM 1268 N N . THR A 1 163 ? -6.438 0.42 -6.25 1 92.88 163 THR A N 1
ATOM 1269 C CA . THR A 1 163 ? -6.996 0.274 -7.586 1 92.88 163 THR A CA 1
ATOM 1270 C C . THR A 1 163 ? -8.305 1.047 -7.711 1 92.88 163 THR A C 1
ATOM 1272 O O . THR A 1 163 ? -8.844 1.197 -8.812 1 92.88 163 THR A O 1
ATOM 1275 N N . LEU A 1 164 ? -8.781 1.617 -6.684 1 89.81 164 LEU A N 1
ATOM 1276 C CA . LEU A 1 164 ? -10.109 2.234 -6.676 1 89.81 164 LEU A CA 1
ATOM 1277 C C . LEU A 1 164 ? -10.016 3.709 -7.055 1 89.81 164 LEU A C 1
ATOM 1279 O O . LEU A 1 164 ? -9.039 4.383 -6.734 1 89.81 164 LEU A O 1
ATOM 1283 N N . SER A 1 165 ? -11.047 4.059 -7.758 1 86.81 165 SER A N 1
ATOM 1284 C CA . SER A 1 165 ? -11.266 5.492 -7.902 1 86.81 165 SER A CA 1
ATOM 1285 C C . SER A 1 165 ? -11.922 6.078 -6.656 1 86.81 165 SER A C 1
ATOM 1287 O O . SER A 1 165 ? -12.398 5.34 -5.789 1 86.81 165 SER A O 1
ATOM 1289 N N . VAL A 1 166 ? -11.953 7.383 -6.547 1 88.75 166 VAL A N 1
ATOM 1290 C CA . VAL A 1 166 ? -12.562 8.047 -5.398 1 88.75 166 VAL A CA 1
ATOM 1291 C C . VAL A 1 166 ? -14.039 7.664 -5.312 1 88.75 166 VAL A C 1
ATOM 1293 O O . VAL A 1 166 ? -14.547 7.367 -4.23 1 88.75 166 VAL A O 1
ATOM 1296 N N . GLU A 1 167 ? -14.688 7.656 -6.43 1 86.5 167 GLU A N 1
ATOM 1297 C CA . GLU A 1 167 ? -16.109 7.312 -6.48 1 86.5 167 GLU A CA 1
ATOM 1298 C C . GLU A 1 167 ? -16.344 5.883 -6 1 86.5 167 GLU A C 1
ATOM 1300 O O . GLU A 1 167 ? -17.281 5.625 -5.246 1 86.5 167 GLU A O 1
ATOM 1305 N N . GLN A 1 168 ? -15.516 5.062 -6.48 1 86.69 168 GLN A N 1
ATOM 1306 C CA . GLN A 1 168 ? -15.633 3.664 -6.082 1 86.69 168 GLN A CA 1
ATOM 1307 C C . GLN A 1 168 ? -15.383 3.494 -4.586 1 86.69 168 GLN A C 1
ATOM 1309 O O . GLN A 1 168 ? -16.047 2.689 -3.93 1 86.69 168 GLN A O 1
ATOM 1314 N N . PHE A 1 169 ? -14.469 4.148 -4.047 1 89.62 169 PHE A N 1
ATOM 1315 C CA . PHE A 1 169 ? -14.133 4.066 -2.629 1 89.62 169 PHE A CA 1
ATOM 1316 C C . PHE A 1 169 ? -15.297 4.559 -1.771 1 89.62 169 PHE A C 1
ATOM 1318 O O . PHE A 1 169 ? -15.594 3.979 -0.726 1 89.62 169 PHE A O 1
ATOM 1325 N N . LEU A 1 170 ? -15.883 5.637 -2.254 1 89.06 170 LEU A N 1
ATOM 1326 C CA . LEU A 1 170 ? -16.953 6.254 -1.48 1 89.06 170 LEU A CA 1
ATOM 1327 C C . LEU A 1 170 ? -18.25 5.469 -1.627 1 89.06 170 LEU A C 1
ATOM 1329 O O . LEU A 1 170 ? -19.125 5.516 -0.747 1 89.06 170 LEU A O 1
ATOM 1333 N N . LYS A 1 171 ? -18.375 4.852 -2.814 1 80.69 171 LYS A N 1
ATOM 1334 C CA . LYS A 1 171 ? -19.594 4.074 -3.029 1 80.69 171 LYS A CA 1
ATOM 1335 C C . LYS A 1 171 ? -19.547 2.76 -2.256 1 80.69 171 LYS A C 1
ATOM 1337 O O . LYS A 1 171 ? -18.484 2.158 -2.102 1 80.69 171 LYS A O 1
ATOM 1342 N N . GLN A 1 172 ? -20.031 2.635 -1.077 1 59.53 172 GLN A N 1
ATOM 1343 C CA . GLN A 1 172 ? -20.094 1.542 -0.112 1 59.53 172 GLN A CA 1
ATOM 1344 C C . GLN A 1 172 ? -20.219 0.193 -0.815 1 59.53 172 GLN A C 1
ATOM 1346 O O . GLN A 1 172 ? -21 -0.657 -0.402 1 59.53 172 GLN A O 1
ATOM 1351 N N . GLU A 1 173 ? -19.938 -0.127 -1.946 1 50.38 173 GLU A N 1
ATOM 1352 C CA . GLU A 1 173 ? -20.438 -1.444 -2.33 1 50.38 173 GLU A CA 1
ATOM 1353 C C . GLU A 1 173 ? -19.609 -2.555 -1.684 1 50.38 173 GLU A C 1
ATOM 1355 O O . GLU A 1 173 ? -18.453 -2.77 -2.051 1 50.38 173 GLU A O 1
ATOM 1360 N N . THR A 1 174 ? -19.562 -2.584 -0.38 1 43.47 174 THR A N 1
ATOM 1361 C CA . THR A 1 174 ? -18.953 -3.748 0.253 1 43.47 174 THR A CA 1
ATOM 1362 C C . THR A 1 174 ? -19.312 -5.023 -0.506 1 43.47 174 THR A C 1
ATOM 1364 O O . THR A 1 174 ? -18.656 -6.055 -0.34 1 43.47 174 THR A O 1
ATOM 1367 N N . ASP A 1 175 ? -20.609 -5.324 -0.582 1 41.53 175 ASP A N 1
ATOM 1368 C CA . ASP A 1 175 ? -21.094 -6.645 -0.955 1 41.53 175 ASP A CA 1
ATOM 1369 C C . ASP A 1 175 ? -20.5 -7.094 -2.289 1 41.53 175 ASP A C 1
ATOM 1371 O O . ASP A 1 175 ? -20.062 -6.266 -3.088 1 41.53 175 ASP A O 1
ATOM 1375 N N . ALA A 1 176 ? -20.5 -8.484 -2.416 1 43.03 176 ALA A N 1
ATOM 1376 C CA . ALA A 1 176 ? -20.234 -9.445 -3.48 1 43.03 176 ALA A CA 1
ATOM 1377 C C . ALA A 1 176 ? -20.562 -8.852 -4.852 1 43.03 176 ALA A C 1
ATOM 1379 O O . ALA A 1 176 ? -19.906 -9.188 -5.844 1 43.03 176 ALA A O 1
ATOM 1380 N N . THR A 1 177 ? -21.547 -7.945 -4.977 1 51.16 177 THR A N 1
ATOM 1381 C CA . THR A 1 177 ? -22.219 -7.605 -6.219 1 51.16 177 THR A CA 1
ATOM 1382 C C . THR A 1 177 ? -21.469 -6.5 -6.961 1 51.16 177 THR A C 1
ATOM 1384 O O . THR A 1 177 ? -21.891 -6.082 -8.047 1 51.16 177 THR A O 1
ATOM 1387 N N . GLY A 1 178 ? -20.172 -6.215 -6.547 1 72.81 178 GLY A N 1
ATOM 1388 C CA . GLY A 1 178 ? -19.594 -4.988 -7.07 1 72.81 178 GLY A CA 1
ATOM 1389 C C . GLY A 1 178 ? -18.453 -5.238 -8.039 1 72.81 178 GLY A C 1
ATOM 1390 O O . GLY A 1 178 ? -17.672 -4.328 -8.344 1 72.81 178 GLY A O 1
ATOM 1391 N N . PHE A 1 179 ? -18.438 -6.5 -8.383 1 88.5 179 PHE A N 1
ATOM 1392 C CA . PHE A 1 179 ? -17.391 -6.758 -9.359 1 88.5 179 PHE A CA 1
ATOM 1393 C C . PHE A 1 179 ? -17.859 -6.391 -10.758 1 88.5 179 PHE A C 1
ATOM 1395 O O . PHE A 1 179 ? -18.984 -6.707 -11.148 1 88.5 179 PHE A O 1
ATOM 1402 N N . ARG A 1 180 ? -17.094 -5.762 -11.398 1 91.12 180 ARG A N 1
ATOM 1403 C CA . ARG A 1 180 ? -17.359 -5.508 -12.812 1 91.12 180 ARG A CA 1
ATOM 1404 C C . ARG A 1 180 ? -16.438 -6.324 -13.703 1 91.12 180 ARG A C 1
ATOM 1406 O O . ARG A 1 180 ? -15.383 -6.789 -13.25 1 91.12 180 ARG A O 1
ATOM 1413 N N . LYS A 1 181 ? -16.875 -6.527 -14.922 1 94.38 181 LYS A N 1
ATOM 1414 C CA . LYS A 1 181 ? -16.062 -7.266 -15.883 1 94.38 181 LYS A CA 1
ATOM 1415 C C . LYS A 1 181 ? -14.742 -6.539 -16.156 1 94.38 181 LYS A C 1
ATOM 1417 O O . LYS A 1 181 ? -14.734 -5.324 -16.344 1 94.38 181 LYS A O 1
ATOM 1422 N N . MET A 1 182 ? -13.711 -7.301 -16.219 1 95 182 MET A N 1
ATOM 1423 C CA . MET A 1 182 ? -12.391 -6.738 -16.484 1 95 182 MET A CA 1
ATOM 1424 C C . MET A 1 182 ? -12.266 -6.309 -17.938 1 95 182 MET A C 1
ATOM 1426 O O . MET A 1 182 ? -12.727 -7.02 -18.844 1 95 182 MET A O 1
ATOM 1430 N N . VAL A 1 183 ? -11.719 -5.16 -18.156 1 91.5 183 VAL A N 1
ATOM 1431 C CA . VAL A 1 183 ? -11.422 -4.66 -19.5 1 91.5 183 VAL A CA 1
ATOM 1432 C C . VAL A 1 183 ? -9.922 -4.441 -19.656 1 91.5 183 VAL A C 1
ATOM 1434 O O . VAL A 1 183 ? -9.203 -4.285 -18.656 1 91.5 183 VAL A O 1
ATOM 1437 N N . PRO A 1 184 ? -9.391 -4.426 -20.812 1 88.19 184 PRO A N 1
ATOM 1438 C CA . PRO A 1 184 ? -7.949 -4.359 -21.047 1 88.19 184 PRO A CA 1
ATOM 1439 C C . PRO A 1 184 ? -7.297 -3.146 -20.391 1 88.19 184 PRO A C 1
ATOM 1441 O O . PRO A 1 184 ? -6.137 -3.215 -19.969 1 88.19 184 PRO A O 1
ATOM 1444 N N . THR A 1 185 ? -7.992 -2.129 -20.25 1 88.44 185 THR A N 1
ATOM 1445 C CA . THR A 1 185 ? -7.414 -0.91 -19.688 1 88.44 185 THR A CA 1
ATOM 1446 C C . THR A 1 185 ? -7.168 -1.062 -18.188 1 88.44 185 THR A C 1
ATOM 1448 O O . THR A 1 185 ? -6.418 -0.283 -17.594 1 88.44 185 THR A O 1
ATOM 1451 N N . ASP A 1 186 ? -7.719 -2.041 -17.578 1 90.88 186 ASP A N 1
ATOM 1452 C CA . ASP A 1 186 ? -7.555 -2.273 -16.156 1 90.88 186 ASP A CA 1
ATOM 1453 C C . ASP A 1 186 ? -6.145 -2.766 -15.836 1 90.88 186 ASP A C 1
ATOM 1455 O O . ASP A 1 186 ? -5.684 -2.65 -14.695 1 90.88 186 ASP A O 1
ATOM 1459 N N . VAL A 1 187 ? -5.469 -3.293 -16.781 1 88.19 187 VAL A N 1
ATOM 1460 C CA . VAL A 1 187 ? -4.195 -3.965 -16.562 1 88.19 187 VAL A CA 1
ATOM 1461 C C . VAL A 1 187 ? -3.129 -2.943 -16.172 1 88.19 187 VAL A C 1
ATOM 1463 O O . VAL A 1 187 ? -2.232 -3.24 -15.383 1 88.19 187 VAL A O 1
ATOM 1466 N N . GLU A 1 188 ? -3.246 -1.845 -16.734 1 85.69 188 GLU A N 1
ATOM 1467 C CA . GLU A 1 188 ? -2.234 -0.831 -16.453 1 85.69 188 GLU A CA 1
ATOM 1468 C C . GLU A 1 188 ? -2.172 -0.508 -14.961 1 85.69 188 GLU A C 1
ATOM 1470 O O . GLU A 1 188 ? -1.105 -0.587 -14.352 1 85.69 188 GLU A O 1
ATOM 1475 N N . LYS A 1 189 ? -3.277 -0.126 -14.445 1 88.38 189 LYS A N 1
ATOM 1476 C CA . LYS A 1 189 ? -3.326 0.189 -13.016 1 88.38 189 LYS A CA 1
ATOM 1477 C C . LYS A 1 189 ? -3.002 -1.038 -12.172 1 88.38 189 LYS A C 1
ATOM 1479 O O . LYS A 1 189 ? -2.307 -0.934 -11.156 1 88.38 189 LYS A O 1
ATOM 1484 N N . LEU A 1 190 ? -3.5 -2.113 -12.586 1 91.94 190 LEU A N 1
ATOM 1485 C CA . LEU A 1 190 ? -3.252 -3.359 -11.867 1 91.94 190 LEU A CA 1
ATOM 1486 C C . LEU A 1 190 ? -1.761 -3.672 -11.82 1 91.94 190 LEU A C 1
ATOM 1488 O O . LEU A 1 190 ? -1.236 -4.059 -10.773 1 91.94 190 LEU A O 1
ATOM 1492 N N . SER A 1 191 ? -1.132 -3.531 -12.93 1 90.38 191 SER A N 1
ATOM 1493 C CA . SER A 1 191 ? 0.298 -3.807 -13.023 1 90.38 191 SER A CA 1
ATOM 1494 C C . SER A 1 191 ? 1.095 -2.938 -12.055 1 90.38 191 SER A C 1
ATOM 1496 O O . SER A 1 191 ? 2.02 -3.418 -11.398 1 90.38 191 SER A O 1
ATOM 1498 N N . THR A 1 192 ? 0.725 -1.736 -11.969 1 90.75 192 THR A N 1
ATOM 1499 C CA . THR A 1 192 ? 1.424 -0.804 -11.094 1 90.75 192 THR A CA 1
ATOM 1500 C C . THR A 1 192 ? 1.237 -1.193 -9.633 1 90.75 192 THR A C 1
ATOM 1502 O O . THR A 1 192 ? 2.199 -1.208 -8.859 1 90.75 192 THR A O 1
ATOM 1505 N N . VAL A 1 193 ? 0.068 -1.495 -9.328 1 94.44 193 VAL A N 1
ATOM 1506 C CA . VAL A 1 193 ? -0.263 -1.834 -7.949 1 94.44 193 VAL A CA 1
ATOM 1507 C C . VAL A 1 193 ? 0.398 -3.156 -7.57 1 94.44 193 VAL A C 1
ATOM 1509 O O . VAL A 1 193 ? 0.891 -3.312 -6.449 1 94.44 193 VAL A O 1
ATOM 1512 N N . GLU A 1 194 ? 0.427 -4.031 -8.438 1 95.25 194 GLU A N 1
ATOM 1513 C CA . GLU A 1 194 ? 1.019 -5.34 -8.18 1 95.25 194 GLU A CA 1
ATOM 1514 C C . GLU A 1 194 ? 2.527 -5.23 -7.969 1 95.25 194 GLU A C 1
ATOM 1516 O O . GLU A 1 194 ? 3.104 -5.973 -7.172 1 95.25 194 GLU A O 1
ATOM 1521 N N . LEU A 1 195 ? 3.129 -4.367 -8.742 1 94.75 195 LEU A N 1
ATOM 1522 C CA . LEU A 1 195 ? 4.562 -4.156 -8.555 1 94.75 195 LEU A CA 1
ATOM 1523 C C . LEU A 1 195 ? 4.855 -3.633 -7.156 1 94.75 195 LEU A C 1
ATOM 1525 O O . LEU A 1 195 ? 5.789 -4.102 -6.5 1 94.75 195 LEU A O 1
ATOM 1529 N N . SER A 1 196 ? 4.059 -2.717 -6.781 1 94.75 196 SER A N 1
ATOM 1530 C CA . SER A 1 196 ? 4.23 -2.18 -5.438 1 94.75 196 SER A CA 1
ATOM 1531 C C . SER A 1 196 ? 4.012 -3.256 -4.379 1 94.75 196 SER A C 1
ATOM 1533 O O . SER A 1 196 ? 4.711 -3.285 -3.361 1 94.75 196 SER A O 1
ATOM 1535 N N . GLY A 1 197 ? 3.029 -4.07 -4.598 1 96.75 197 GLY A N 1
ATOM 1536 C CA . GLY A 1 197 ? 2.797 -5.18 -3.689 1 96.75 197 GLY A CA 1
ATOM 1537 C C . GLY A 1 197 ? 3.957 -6.156 -3.631 1 96.75 197 GLY A C 1
ATOM 1538 O O . GLY A 1 197 ? 4.281 -6.68 -2.562 1 96.75 197 GLY A O 1
ATOM 1539 N N . LEU A 1 198 ? 4.547 -6.371 -4.762 1 97.25 198 LEU A N 1
ATOM 1540 C CA . LEU A 1 198 ? 5.719 -7.242 -4.828 1 97.25 198 LEU A CA 1
ATOM 1541 C C . LEU A 1 198 ? 6.871 -6.66 -4.016 1 97.25 198 LEU A C 1
ATOM 1543 O O . LEU A 1 198 ? 7.504 -7.371 -3.23 1 97.25 198 LEU A O 1
ATOM 1547 N N . PHE A 1 199 ? 7.094 -5.418 -4.203 1 95.88 199 PHE A N 1
ATOM 1548 C CA . PHE A 1 199 ? 8.164 -4.762 -3.463 1 95.88 199 PHE A CA 1
ATOM 1549 C C . PHE A 1 199 ? 7.926 -4.863 -1.962 1 95.88 199 PHE A C 1
ATOM 1551 O O . PHE A 1 199 ? 8.836 -5.207 -1.204 1 95.88 199 PHE A O 1
ATOM 1558 N N . TYR A 1 200 ? 6.77 -4.582 -1.602 1 97 200 TYR A N 1
ATOM 1559 C CA . TYR A 1 200 ? 6.438 -4.594 -0.182 1 97 200 TYR A CA 1
ATOM 1560 C C . TYR A 1 200 ? 6.664 -5.977 0.421 1 97 200 TYR A C 1
ATOM 1562 O O . TYR A 1 200 ? 7.25 -6.102 1.497 1 97 200 TYR A O 1
ATOM 1570 N N . TRP A 1 201 ? 6.152 -6.918 -0.263 1 97.94 201 TRP A N 1
ATOM 1571 C CA . TRP A 1 201 ? 6.246 -8.273 0.265 1 97.94 201 TRP A CA 1
ATOM 1572 C C . TRP A 1 201 ? 7.699 -8.734 0.339 1 97.94 201 TRP A C 1
ATOM 1574 O O . TRP A 1 201 ? 8.109 -9.367 1.313 1 97.94 201 TRP A O 1
ATOM 1584 N N . LEU A 1 202 ? 8.453 -8.438 -0.68 1 96.75 202 LEU A N 1
ATOM 1585 C CA . LEU A 1 202 ? 9.867 -8.789 -0.67 1 96.75 202 LEU A CA 1
ATOM 1586 C C . LEU A 1 202 ? 10.602 -8.062 0.455 1 96.75 202 LEU A C 1
ATOM 1588 O O . LEU A 1 202 ? 11.492 -8.633 1.092 1 96.75 202 LEU A O 1
ATOM 1592 N N . ASP A 1 203 ? 10.188 -6.863 0.666 1 94.5 203 ASP A N 1
ATOM 1593 C CA . ASP A 1 203 ? 10.797 -6.066 1.727 1 94.5 203 ASP A CA 1
ATOM 1594 C C . ASP A 1 203 ? 10.539 -6.688 3.098 1 94.5 203 ASP A C 1
ATOM 1596 O O . ASP A 1 203 ? 11.359 -6.551 4.012 1 94.5 203 ASP A O 1
ATOM 1600 N N . LYS A 1 204 ? 9.469 -7.371 3.217 1 94.94 204 LYS A N 1
ATOM 1601 C CA . LYS A 1 204 ? 9.094 -7.973 4.492 1 94.94 204 LYS A CA 1
ATOM 1602 C C . LYS A 1 204 ? 9.805 -9.305 4.703 1 94.94 204 LYS A C 1
ATOM 1604 O O . LYS A 1 204 ? 9.867 -9.82 5.824 1 94.94 204 LYS A O 1
ATOM 1609 N N . GLN A 1 205 ? 10.336 -9.805 3.623 1 94.31 205 GLN A N 1
ATOM 1610 C CA . GLN A 1 205 ? 10.969 -11.117 3.719 1 94.31 205 GLN A CA 1
ATOM 1611 C C . GLN A 1 205 ? 12.398 -11.008 4.246 1 94.31 205 GLN A C 1
ATOM 1613 O O . GLN A 1 205 ? 13.32 -10.68 3.492 1 94.31 205 GLN A O 1
ATOM 1618 N N . HIS A 1 206 ? 12.484 -11.305 5.52 1 89.94 206 HIS A N 1
ATOM 1619 C CA . HIS A 1 206 ? 13.828 -11.359 6.086 1 89.94 206 HIS A CA 1
ATOM 1620 C C . HIS A 1 206 ? 14.562 -12.625 5.637 1 89.94 206 HIS A C 1
ATOM 1622 O O . HIS A 1 206 ? 14.008 -13.719 5.691 1 89.94 206 HIS A O 1
ATOM 1628 N N . PRO A 1 207 ? 15.828 -12.492 5.188 1 92.94 207 PRO A N 1
ATOM 1629 C CA . PRO A 1 207 ? 16.719 -11.336 5.113 1 92.94 207 PRO A CA 1
ATOM 1630 C C . PRO A 1 207 ? 16.922 -10.828 3.686 1 92.94 207 PRO A C 1
ATOM 1632 O O . PRO A 1 207 ? 18.031 -10.477 3.299 1 92.94 207 PRO A O 1
ATOM 1635 N N . TYR A 1 208 ? 15.891 -10.789 2.881 1 94 208 TYR A N 1
ATOM 1636 C CA . TYR A 1 208 ? 15.953 -10.445 1.464 1 94 208 TYR A CA 1
ATOM 1637 C C . TYR A 1 208 ? 16.734 -9.156 1.243 1 94 208 TYR A C 1
ATOM 1639 O O . TYR A 1 208 ? 17.625 -9.102 0.39 1 94 208 TYR A O 1
ATOM 1647 N N . ARG A 1 209 ? 16.484 -8.125 2.014 1 88.81 209 ARG A N 1
ATOM 1648 C CA . ARG A 1 209 ? 17.078 -6.801 1.81 1 88.81 209 ARG A CA 1
ATOM 1649 C C . ARG A 1 209 ? 18.562 -6.801 2.137 1 88.81 209 ARG A C 1
ATOM 1651 O O . ARG A 1 209 ? 19.297 -5.91 1.709 1 88.81 209 ARG A O 1
ATOM 1658 N N . LEU A 1 210 ? 18.969 -7.754 2.824 1 88.62 210 LEU A N 1
ATOM 1659 C CA . LEU A 1 210 ? 20.359 -7.805 3.268 1 88.62 210 LEU A CA 1
ATOM 1660 C C . LEU A 1 210 ? 21.203 -8.641 2.309 1 88.62 210 LEU A C 1
ATOM 1662 O O . LEU A 1 210 ? 22.438 -8.695 2.443 1 88.62 210 LEU A O 1
ATOM 1666 N N . LEU A 1 211 ? 20.562 -9.227 1.343 1 92.56 211 LEU A N 1
ATOM 1667 C CA . LEU A 1 211 ? 21.281 -10.055 0.373 1 92.56 211 LEU A CA 1
ATOM 1668 C C . LEU A 1 211 ? 22 -9.18 -0.653 1 92.56 211 LEU A C 1
ATOM 1670 O O . LEU A 1 211 ? 21.688 -7.996 -0.794 1 92.56 211 LEU A O 1
ATOM 1674 N N . ASP A 1 212 ? 22.922 -9.852 -1.284 1 91.69 212 ASP A N 1
ATOM 1675 C CA . ASP A 1 212 ? 23.594 -9.172 -2.393 1 91.69 212 ASP A CA 1
ATOM 1676 C C . ASP A 1 212 ? 22.609 -8.852 -3.512 1 91.69 212 ASP A C 1
ATOM 1678 O O . ASP A 1 212 ? 21.641 -9.602 -3.734 1 91.69 212 ASP A O 1
ATOM 1682 N N . GLN A 1 213 ? 22.922 -7.793 -4.254 1 90.88 213 GLN A N 1
ATOM 1683 C CA . GLN A 1 213 ? 22.016 -7.312 -5.293 1 90.88 213 GLN A CA 1
ATOM 1684 C C . GLN A 1 213 ? 21.766 -8.391 -6.34 1 90.88 213 GLN A C 1
ATOM 1686 O O . GLN A 1 213 ? 20.641 -8.531 -6.828 1 90.88 213 GLN A O 1
ATOM 1691 N N . THR A 1 214 ? 22.766 -9.086 -6.672 1 92.62 214 THR A N 1
ATOM 1692 C CA . THR A 1 214 ? 22.625 -10.109 -7.699 1 92.62 214 THR A CA 1
ATOM 1693 C C . THR A 1 214 ? 21.656 -11.203 -7.234 1 92.62 214 THR A C 1
ATOM 1695 O O . THR A 1 214 ? 20.859 -11.703 -8.023 1 92.62 214 THR A O 1
ATOM 1698 N N . ASP A 1 215 ? 21.766 -11.578 -6.027 1 95.19 215 ASP A N 1
ATOM 1699 C CA . ASP A 1 215 ? 20.859 -12.594 -5.473 1 95.19 215 ASP A CA 1
ATOM 1700 C C . ASP A 1 215 ? 19.438 -12.055 -5.355 1 95.19 215 ASP A C 1
ATOM 1702 O O . ASP A 1 215 ? 18.484 -12.781 -5.625 1 95.19 215 ASP A O 1
ATOM 1706 N N . ARG A 1 216 ? 19.312 -10.789 -4.953 1 95.19 216 ARG A N 1
ATOM 1707 C CA . ARG A 1 216 ? 17.984 -10.18 -4.855 1 95.19 216 ARG A CA 1
ATOM 1708 C C . ARG A 1 216 ? 17.297 -10.133 -6.219 1 95.19 216 ARG A C 1
ATOM 1710 O O . ARG A 1 216 ? 16.109 -10.414 -6.332 1 95.19 216 ARG A O 1
ATOM 1717 N N . GLU A 1 217 ? 18.062 -9.805 -7.176 1 93.06 217 GLU A N 1
ATOM 1718 C CA . GLU A 1 217 ? 17.531 -9.727 -8.531 1 93.06 217 GLU A CA 1
ATOM 1719 C C . GLU A 1 217 ? 17.078 -11.102 -9.023 1 93.06 217 GLU A C 1
ATOM 1721 O O . GLU A 1 217 ? 16 -11.227 -9.617 1 93.06 217 GLU A O 1
ATOM 1726 N N . ALA A 1 218 ? 17.875 -12.062 -8.781 1 93.75 218 ALA A N 1
ATOM 1727 C CA . ALA A 1 218 ? 17.547 -13.422 -9.203 1 93.75 218 ALA A CA 1
ATOM 1728 C C . ALA A 1 218 ? 16.281 -13.922 -8.523 1 93.75 218 ALA A C 1
ATOM 1730 O O . ALA A 1 218 ? 15.406 -14.516 -9.172 1 93.75 218 ALA A O 1
ATOM 1731 N N . LEU A 1 219 ? 16.203 -13.688 -7.277 1 95.44 219 LEU A N 1
ATOM 1732 C CA . LEU A 1 219 ? 15.031 -14.133 -6.52 1 95.44 219 LEU A CA 1
ATOM 1733 C C . LEU A 1 219 ? 13.781 -13.391 -6.961 1 95.44 219 LEU A C 1
ATOM 1735 O O . LEU A 1 219 ? 12.711 -13.992 -7.113 1 95.44 219 LEU A O 1
ATOM 1739 N N . MET A 1 220 ? 13.898 -12.109 -7.121 1 95.31 220 MET A N 1
ATOM 1740 C CA . MET A 1 220 ? 12.742 -11.305 -7.52 1 95.31 220 MET A CA 1
ATOM 1741 C C . MET A 1 220 ? 12.211 -11.75 -8.875 1 95.31 220 MET A C 1
ATOM 1743 O O . MET A 1 220 ? 11 -11.898 -9.062 1 95.31 220 MET A O 1
ATOM 1747 N N . LYS A 1 221 ? 13.086 -11.977 -9.758 1 91.12 221 LYS A N 1
ATOM 1748 C CA . LYS A 1 221 ? 12.711 -12.391 -11.102 1 91.12 221 LYS A CA 1
ATOM 1749 C C . LYS A 1 221 ? 11.945 -13.711 -11.086 1 91.12 221 LYS A C 1
ATOM 1751 O O . LYS A 1 221 ? 10.945 -13.867 -11.781 1 91.12 221 LYS A O 1
ATOM 1756 N N . ARG A 1 222 ? 12.359 -14.594 -10.328 1 91.56 222 ARG A N 1
ATOM 1757 C CA . ARG A 1 222 ? 11.773 -15.93 -10.305 1 91.56 222 ARG A CA 1
ATOM 1758 C C . ARG A 1 222 ? 10.492 -15.953 -9.484 1 91.56 222 ARG A C 1
ATOM 1760 O O . ARG A 1 222 ? 9.57 -16.719 -9.781 1 91.56 222 ARG A O 1
ATOM 1767 N N . TYR A 1 223 ? 10.508 -15.117 -8.547 1 95.44 223 TYR A N 1
ATOM 1768 C CA . TYR A 1 223 ? 9.398 -15.133 -7.598 1 95.44 223 TYR A CA 1
ATOM 1769 C C . TYR A 1 223 ? 8.258 -14.258 -8.094 1 95.44 223 TYR A C 1
ATOM 1771 O O . TYR A 1 223 ? 7.105 -14.445 -7.695 1 95.44 223 TYR A O 1
ATOM 1779 N N . SER A 1 224 ? 8.477 -13.305 -8.906 1 94.94 224 SER A N 1
ATOM 1780 C CA . SER A 1 224 ? 7.504 -12.273 -9.258 1 94.94 224 SER A CA 1
ATOM 1781 C C . SER A 1 224 ? 6.238 -12.898 -9.844 1 94.94 224 SER A C 1
ATOM 1783 O O . SER A 1 224 ? 5.129 -12.562 -9.43 1 94.94 224 SER A O 1
ATOM 1785 N N . VAL A 1 225 ? 6.414 -13.812 -10.758 1 93.12 225 VAL A N 1
ATOM 1786 C CA . VAL A 1 225 ? 5.246 -14.43 -11.383 1 93.12 225 VAL A CA 1
ATOM 1787 C C . VAL A 1 225 ? 4.488 -15.258 -10.344 1 93.12 225 VAL A C 1
ATOM 1789 O O . VAL A 1 225 ? 3.258 -15.32 -10.367 1 93.12 225 VAL A O 1
ATOM 1792 N N . ARG A 1 226 ? 5.176 -15.867 -9.508 1 95.44 226 ARG A N 1
ATOM 1793 C CA . ARG A 1 226 ? 4.562 -16.688 -8.477 1 95.44 226 ARG A CA 1
ATOM 1794 C C . ARG A 1 226 ? 3.785 -15.828 -7.48 1 95.44 226 ARG A C 1
ATOM 1796 O O . ARG A 1 226 ? 2.682 -16.188 -7.07 1 95.44 226 ARG A O 1
ATOM 1803 N N . LYS A 1 227 ? 4.391 -14.727 -7.168 1 97.19 227 LYS A N 1
ATOM 1804 C CA . LYS A 1 227 ? 3.734 -13.789 -6.258 1 97.19 227 LYS A CA 1
ATOM 1805 C C . LYS A 1 227 ? 2.428 -13.273 -6.852 1 97.19 227 LYS A C 1
ATOM 1807 O O . LYS A 1 227 ? 1.397 -13.25 -6.176 1 97.19 227 LYS A O 1
ATOM 1812 N N . LEU A 1 228 ? 2.506 -12.906 -8.023 1 94.62 228 LEU A N 1
ATOM 1813 C CA . LEU A 1 228 ? 1.333 -12.352 -8.688 1 94.62 228 LEU A CA 1
ATOM 1814 C C . LEU A 1 228 ? 0.238 -13.406 -8.828 1 94.62 228 LEU A C 1
ATOM 1816 O O . LEU A 1 228 ? -0.918 -13.156 -8.484 1 94.62 228 LEU A O 1
ATOM 1820 N N . SER A 1 229 ? 0.635 -14.539 -9.281 1 94.69 229 SER A N 1
ATOM 1821 C CA . SER A 1 229 ? -0.32 -15.617 -9.5 1 94.69 229 SER A CA 1
ATOM 1822 C C . SER A 1 229 ? -0.977 -16.047 -8.195 1 94.69 229 SER A C 1
ATOM 1824 O O . SER A 1 229 ? -2.203 -16.156 -8.117 1 94.69 229 SER A O 1
ATOM 1826 N N . LEU A 1 230 ? -0.143 -16.266 -7.281 1 97 230 LEU A N 1
ATOM 1827 C CA . LEU A 1 230 ? -0.656 -16.766 -6.012 1 97 230 LEU A CA 1
ATOM 1828 C C . LEU A 1 230 ? -1.615 -15.766 -5.375 1 97 230 LEU A C 1
ATOM 1830 O O . LEU A 1 230 ? -2.613 -16.156 -4.77 1 97 230 LEU A O 1
ATOM 1834 N N . ASP A 1 231 ? -1.313 -14.516 -5.457 1 97.38 231 ASP A N 1
ATOM 1835 C CA . ASP A 1 231 ? -2.232 -13.5 -4.945 1 97.38 231 ASP A CA 1
ATOM 1836 C C . ASP A 1 231 ? -3.594 -13.602 -5.629 1 97.38 231 ASP A C 1
ATOM 1838 O O . ASP A 1 231 ? -4.633 -13.547 -4.965 1 97.38 231 ASP A O 1
ATOM 1842 N N . HIS A 1 232 ? -3.551 -13.75 -6.852 1 96 232 HIS A N 1
ATOM 1843 C CA . HIS A 1 232 ? -4.797 -13.82 -7.605 1 96 232 HIS A CA 1
ATOM 1844 C C . HIS A 1 232 ? -5.57 -15.086 -7.277 1 96 232 HIS A C 1
ATOM 1846 O O . HIS A 1 232 ? -6.801 -15.062 -7.176 1 96 232 HIS A O 1
ATOM 1852 N N . PHE A 1 233 ? -4.852 -16.156 -7.148 1 97.19 233 PHE A N 1
ATOM 1853 C CA . PHE A 1 233 ? -5.504 -17.406 -6.777 1 97.19 233 PHE A CA 1
ATOM 1854 C C . PHE A 1 233 ? -6.195 -17.266 -5.426 1 97.19 233 PHE A C 1
ATOM 1856 O O . PHE A 1 233 ? -7.34 -17.703 -5.266 1 97.19 233 PHE A O 1
ATOM 1863 N N . TYR A 1 234 ? -5.473 -16.75 -4.566 1 98 234 TYR A N 1
ATOM 1864 C CA . TYR A 1 234 ? -5.98 -16.594 -3.205 1 98 234 TYR A CA 1
ATOM 1865 C C . TYR A 1 234 ? -7.215 -15.703 -3.178 1 98 234 TYR A C 1
ATOM 1867 O O . TYR A 1 234 ? -8.227 -16.047 -2.57 1 98 234 TYR A O 1
ATOM 1875 N N . VAL A 1 235 ? -7.152 -14.578 -3.852 1 96.25 235 VAL A N 1
ATOM 1876 C CA . VAL A 1 235 ? -8.258 -13.625 -3.889 1 96.25 235 VAL A CA 1
ATOM 1877 C C . VAL A 1 235 ? -9.477 -14.273 -4.543 1 96.25 235 VAL A C 1
ATOM 1879 O O . VAL A 1 235 ? -10.586 -14.188 -4.02 1 96.25 235 VAL A O 1
ATOM 1882 N N . ALA A 1 236 ? -9.281 -14.883 -5.605 1 96.5 236 ALA A N 1
ATOM 1883 C CA . ALA A 1 236 ? -10.375 -15.539 -6.312 1 96.5 236 ALA A CA 1
ATOM 1884 C C . ALA A 1 236 ? -11.023 -16.609 -5.445 1 96.5 236 ALA A C 1
ATOM 1886 O O . ALA A 1 236 ? -12.25 -16.766 -5.445 1 96.5 236 ALA A O 1
ATOM 1887 N N . SER A 1 237 ? -10.266 -17.297 -4.703 1 97 237 SER A N 1
ATOM 1888 C CA . SER A 1 237 ? -10.75 -18.422 -3.896 1 97 237 SER A CA 1
ATOM 1889 C C . SER A 1 237 ? -11.672 -17.938 -2.775 1 97 237 SER A C 1
ATOM 1891 O O . SER A 1 237 ? -12.453 -18.719 -2.23 1 97 237 SER A O 1
ATOM 1893 N N . LYS A 1 238 ? -11.57 -16.703 -2.414 1 95.62 238 LYS A N 1
ATOM 1894 C CA . LYS A 1 238 ? -12.359 -16.156 -1.311 1 95.62 238 LYS A CA 1
ATOM 1895 C C . LYS A 1 238 ? -13.773 -15.805 -1.765 1 95.62 238 LYS A C 1
ATOM 1897 O O . LYS A 1 238 ? -14.664 -15.609 -0.938 1 95.62 238 LYS A O 1
ATOM 1902 N N . HIS A 1 239 ? -13.938 -15.68 -3.021 1 94.44 239 HIS A N 1
ATOM 1903 C CA . HIS A 1 239 ? -15.242 -15.32 -3.553 1 94.44 239 HIS A CA 1
ATOM 1904 C C . HIS A 1 239 ? -15.938 -16.516 -4.188 1 94.44 239 HIS A C 1
ATOM 1906 O O . HIS A 1 239 ? -16.078 -16.578 -5.41 1 94.44 239 HIS A O 1
ATOM 1912 N N . LYS A 1 240 ? -16.531 -17.281 -3.41 1 94 240 LYS A N 1
ATOM 1913 C CA . LYS A 1 240 ? -17.062 -18.594 -3.801 1 94 240 LYS A CA 1
ATOM 1914 C C . LYS A 1 240 ? -18.266 -18.438 -4.727 1 94 240 LYS A C 1
ATOM 1916 O O . LYS A 1 240 ? -18.484 -19.25 -5.629 1 94 240 LYS A O 1
ATOM 1921 N N . SER A 1 241 ? -19.062 -17.406 -4.5 1 92.31 241 SER A N 1
ATOM 1922 C CA . SER A 1 241 ? -20.219 -17.156 -5.352 1 92.31 241 SER A CA 1
ATOM 1923 C C . SER A 1 241 ? -19.797 -16.859 -6.785 1 92.31 241 SER A C 1
ATOM 1925 O O . SER A 1 241 ? -20.422 -17.344 -7.738 1 92.31 241 SER A O 1
ATOM 1927 N N . MET A 1 242 ? -18.797 -16.109 -6.906 1 94.19 242 MET A N 1
ATOM 1928 C CA . MET A 1 242 ? -18.266 -15.781 -8.227 1 94.19 242 MET A CA 1
ATOM 1929 C C . MET A 1 242 ? -17.609 -17 -8.875 1 94.19 242 MET A C 1
ATOM 1931 O O . MET A 1 242 ? -17.734 -17.219 -10.078 1 94.19 242 MET A O 1
ATOM 1935 N N . LEU A 1 243 ? -16.969 -17.781 -8.062 1 93.56 243 LEU A N 1
ATOM 1936 C CA . LEU A 1 243 ? -16.312 -19 -8.539 1 93.56 243 LEU A CA 1
ATOM 1937 C C . LEU A 1 243 ? -17.344 -19.969 -9.109 1 93.56 243 LEU A C 1
ATOM 1939 O O . LEU A 1 243 ? -17.094 -20.625 -10.117 1 93.56 243 LEU A O 1
ATOM 1943 N N . ALA A 1 244 ? -18.406 -20.047 -8.422 1 93.44 244 ALA A N 1
ATOM 1944 C CA . ALA A 1 244 ? -19.453 -20.953 -8.844 1 93.44 244 ALA A CA 1
ATOM 1945 C C . ALA A 1 244 ? -19.984 -20.578 -10.227 1 93.44 244 ALA A C 1
ATOM 1947 O O . ALA A 1 244 ? -20.453 -21.453 -10.969 1 93.44 244 ALA A O 1
ATOM 1948 N N . GLN A 1 245 ? -19.859 -19.344 -10.562 1 94.12 245 GLN A N 1
ATOM 1949 C CA . GLN A 1 245 ? -20.328 -18.859 -11.859 1 94.12 245 GLN A CA 1
ATOM 1950 C C . GLN A 1 245 ? -19.219 -18.953 -12.906 1 94.12 245 GLN A C 1
ATOM 1952 O O . GLN A 1 245 ? -19.438 -18.641 -14.078 1 94.12 245 GLN A O 1
ATOM 1957 N N . GLY A 1 246 ? -18.078 -19.391 -12.469 1 94 246 GLY A N 1
ATOM 1958 C CA . GLY A 1 246 ? -16.953 -19.516 -13.375 1 94 246 GLY A CA 1
ATOM 1959 C C . GLY A 1 246 ? -16.172 -18.234 -13.547 1 94 246 GLY A C 1
ATOM 1960 O O . GLY A 1 246 ? -15.305 -18.141 -14.414 1 94 246 GLY A O 1
ATOM 1961 N N . ASN A 1 247 ? -16.422 -17.25 -12.742 1 95.88 247 ASN A N 1
ATOM 1962 C CA . ASN A 1 247 ? -15.75 -15.945 -12.836 1 95.88 247 ASN A CA 1
ATOM 1963 C C . ASN A 1 247 ? -14.492 -15.906 -11.977 1 95.88 247 ASN A C 1
ATOM 1965 O O . ASN A 1 247 ? -14.531 -16.25 -10.789 1 95.88 247 ASN A O 1
ATOM 1969 N N . PHE A 1 248 ? -13.438 -15.508 -12.609 1 96.38 248 PHE A N 1
ATOM 1970 C CA . PHE A 1 248 ? -12.18 -15.336 -11.883 1 96.38 248 PHE A CA 1
ATOM 1971 C C . PHE A 1 248 ? -12.055 -13.914 -11.344 1 96.38 248 PHE A C 1
ATOM 1973 O O . PHE A 1 248 ? -11.781 -12.977 -12.102 1 96.38 248 PHE A O 1
ATOM 1980 N N . THR A 1 249 ? -12.211 -13.789 -10.055 1 95.75 249 THR A N 1
ATOM 1981 C CA . THR A 1 249 ? -12.195 -12.461 -9.445 1 95.75 249 THR A CA 1
ATOM 1982 C C . THR A 1 249 ? -10.758 -11.977 -9.25 1 95.75 249 THR A C 1
ATOM 1984 O O . THR A 1 249 ? -9.875 -12.758 -8.883 1 95.75 249 THR A O 1
ATOM 1987 N N . MET A 1 250 ? -10.602 -10.742 -9.523 1 94.25 250 MET A N 1
ATOM 1988 C CA . MET A 1 250 ? -9.289 -10.117 -9.445 1 94.25 250 MET A CA 1
ATOM 1989 C C . MET A 1 250 ? -9.219 -9.148 -8.266 1 94.25 250 MET A C 1
ATOM 1991 O O . MET A 1 250 ? -10.25 -8.773 -7.703 1 94.25 250 MET A O 1
ATOM 1995 N N . LEU A 1 251 ? -8.07 -8.727 -7.977 1 93 251 LEU A N 1
ATOM 1996 C CA . LEU A 1 251 ? -7.785 -7.883 -6.824 1 93 251 LEU A CA 1
ATOM 1997 C C . LEU A 1 251 ? -8.422 -6.504 -6.988 1 93 251 LEU A C 1
ATOM 1999 O O . LEU A 1 251 ? -8.742 -5.844 -6 1 93 251 LEU A O 1
ATOM 2003 N N . ASN A 1 252 ? -8.617 -6.062 -8.18 1 92.19 252 ASN A N 1
ATOM 2004 C CA . ASN A 1 252 ? -9.133 -4.723 -8.453 1 92.19 252 ASN A CA 1
ATOM 2005 C C . ASN A 1 252 ? -10.648 -4.719 -8.594 1 92.19 252 ASN A C 1
ATOM 2007 O O . ASN A 1 252 ? -11.211 -3.916 -9.336 1 92.19 252 ASN A O 1
ATOM 2011 N N . ASN A 1 253 ? -11.328 -5.668 -8.039 1 91.19 253 ASN A N 1
ATOM 2012 C CA . ASN A 1 253 ? -12.781 -5.805 -8.023 1 91.19 253 ASN A CA 1
ATOM 2013 C C . ASN A 1 253 ? -13.344 -6 -9.43 1 91.19 253 ASN A C 1
ATOM 2015 O O . ASN A 1 253 ? -14.391 -5.449 -9.766 1 91.19 253 ASN A O 1
ATOM 2019 N N . THR A 1 254 ? -12.617 -6.598 -10.172 1 93.75 254 THR A N 1
ATOM 2020 C CA . THR A 1 254 ? -13.086 -7.051 -11.484 1 93.75 254 THR A CA 1
ATOM 2021 C C . THR A 1 254 ? -13.07 -8.578 -11.562 1 93.75 254 THR A C 1
ATOM 2023 O O . THR A 1 254 ? -12.586 -9.242 -10.648 1 93.75 254 THR A O 1
ATOM 2026 N N . TYR A 1 255 ? -13.688 -9.062 -12.594 1 95.94 255 TYR A N 1
ATOM 2027 C CA . TYR A 1 255 ? -13.625 -10.5 -12.82 1 95.94 255 TYR A CA 1
ATOM 2028 C C . TYR A 1 255 ? -13.383 -10.805 -14.289 1 95.94 255 TYR A C 1
ATOM 2030 O O . TYR A 1 255 ? -13.711 -10 -15.164 1 95.94 255 TYR A O 1
ATOM 2038 N N . VAL A 1 256 ? -12.75 -11.891 -14.547 1 95.81 256 VAL A N 1
ATOM 2039 C CA . VAL A 1 256 ? -12.578 -12.438 -15.883 1 95.81 256 VAL A CA 1
ATOM 2040 C C . VAL A 1 256 ? -13.57 -13.578 -16.109 1 95.81 256 VAL A C 1
ATOM 2042 O O . VAL A 1 256 ? -13.531 -14.594 -15.406 1 95.81 256 VAL A O 1
ATOM 2045 N N . PRO A 1 257 ? -14.422 -13.375 -17.047 1 95.62 257 PRO A N 1
ATOM 2046 C CA . PRO A 1 257 ? -15.398 -14.438 -17.312 1 95.62 257 PRO A CA 1
ATOM 2047 C C . PRO A 1 257 ? -14.766 -15.672 -17.953 1 95.62 257 PRO A C 1
ATOM 2049 O O . PRO A 1 257 ? -13.633 -15.617 -18.438 1 95.62 257 PRO A O 1
ATOM 2052 N N . PRO A 1 258 ? -15.484 -16.766 -17.953 1 93.25 258 PRO A N 1
ATOM 2053 C CA . PRO A 1 258 ? -14.93 -18.031 -18.453 1 93.25 258 PRO A CA 1
ATOM 2054 C C . PRO A 1 258 ? -14.594 -17.984 -19.938 1 93.25 258 PRO A C 1
ATOM 2056 O O . PRO A 1 258 ? -13.766 -18.766 -20.406 1 93.25 258 PRO A O 1
ATOM 2059 N N . ASP A 1 259 ? -15.18 -17.141 -20.688 1 92.38 259 ASP A N 1
ATOM 2060 C CA . ASP A 1 259 ? -14.977 -17.094 -22.125 1 92.38 259 ASP A CA 1
ATOM 2061 C C . ASP A 1 259 ? -13.852 -16.141 -22.5 1 92.38 259 ASP A C 1
ATOM 2063 O O . ASP A 1 259 ? -13.586 -15.898 -23.672 1 92.38 259 ASP A O 1
ATOM 2067 N N . GLU A 1 260 ? -13.203 -15.641 -21.547 1 93.31 260 GLU A N 1
ATOM 2068 C CA . GLU A 1 260 ? -12.062 -14.75 -21.781 1 93.31 260 GLU A CA 1
ATOM 2069 C C . GLU A 1 260 ? -10.836 -15.227 -21.016 1 93.31 260 GLU A C 1
ATOM 2071 O O . GLU A 1 260 ? -10.922 -16.141 -20.188 1 93.31 260 GLU A O 1
ATOM 2076 N N . THR A 1 261 ? -9.688 -14.648 -21.328 1 91.31 261 THR A N 1
ATOM 2077 C CA . THR A 1 261 ? -8.445 -15.094 -20.719 1 91.31 261 THR A CA 1
ATOM 2078 C C . THR A 1 261 ? -7.914 -14.047 -19.75 1 91.31 261 THR A C 1
ATOM 2080 O O . THR A 1 261 ? -7.094 -14.352 -18.875 1 91.31 261 THR A O 1
ATOM 2083 N N . GLY A 1 262 ? -8.336 -12.828 -19.844 1 89.38 262 GLY A N 1
ATOM 2084 C CA . GLY A 1 262 ? -7.766 -11.734 -19.062 1 89.38 262 GLY A CA 1
ATOM 2085 C C . GLY A 1 262 ? -6.551 -11.109 -19.719 1 89.38 262 GLY A C 1
ATOM 2086 O O . GLY A 1 262 ? -6.016 -10.117 -19.219 1 89.38 262 GLY A O 1
ATOM 2087 N N . PHE A 1 263 ? -6.121 -11.625 -20.828 1 88.75 263 PHE A N 1
ATOM 2088 C CA . PHE A 1 263 ? -4.938 -11.125 -21.531 1 88.75 263 PHE A CA 1
ATOM 2089 C C . PHE A 1 263 ? -5.328 -10.438 -22.828 1 88.75 263 PHE A C 1
ATOM 2091 O O . PHE A 1 263 ? -4.48 -10.219 -23.688 1 88.75 263 PHE A O 1
ATOM 2098 N N . GLU A 1 264 ? -6.617 -10.125 -22.938 1 88.31 264 GLU A N 1
ATOM 2099 C CA . GLU A 1 264 ? -7.098 -9.414 -24.125 1 88.31 264 GLU A CA 1
ATOM 2100 C C . GLU A 1 264 ? -6.566 -7.98 -24.156 1 88.31 264 GLU A C 1
ATOM 2102 O O . GLU A 1 264 ? -6.461 -7.324 -23.125 1 88.31 264 GLU A O 1
ATOM 2107 N N . GLY A 1 265 ? -6.246 -7.508 -25.312 1 85.25 265 GLY A N 1
ATOM 2108 C CA . GLY A 1 265 ? -5.832 -6.129 -25.531 1 85.25 265 GLY A CA 1
ATOM 2109 C C . GLY A 1 265 ? -6.922 -5.262 -26.125 1 85.25 265 GLY A C 1
ATOM 2110 O O . GLY A 1 265 ? -7.914 -5.773 -26.656 1 85.25 265 GLY A O 1
ATOM 2111 N N . ILE A 1 266 ? -6.621 -4.027 -26.141 1 82.25 266 ILE A N 1
ATOM 2112 C CA . ILE A 1 266 ? -7.574 -3.051 -26.656 1 82.25 266 ILE A CA 1
ATOM 2113 C C . ILE A 1 266 ? -7.699 -3.189 -28.172 1 82.25 266 ILE A C 1
ATOM 2115 O O . ILE A 1 266 ? -8.789 -3.023 -28.719 1 82.25 266 ILE A O 1
ATOM 2119 N N . THR A 1 267 ? -6.711 -3.561 -28.797 1 82.38 267 THR A N 1
ATOM 2120 C CA . THR A 1 267 ? -6.688 -3.564 -30.266 1 82.38 267 THR A CA 1
ATOM 2121 C C . THR A 1 267 ? -6.871 -4.98 -30.797 1 82.38 267 THR A C 1
ATOM 2123 O O . THR A 1 267 ? -6.734 -5.211 -32 1 82.38 267 THR A O 1
ATOM 2126 N N . ASP A 1 268 ? -7.172 -5.879 -29.984 1 86.94 268 ASP A N 1
ATOM 2127 C CA . ASP A 1 268 ? -7.281 -7.266 -30.438 1 86.94 268 ASP A CA 1
ATOM 2128 C C . ASP A 1 268 ? -8.5 -7.457 -31.328 1 86.94 268 ASP A C 1
ATOM 2130 O O . ASP A 1 268 ? -9.609 -7.035 -30.984 1 86.94 268 ASP A O 1
ATOM 2134 N N . ASP A 1 269 ? -8.219 -8.031 -32.5 1 85.5 269 ASP A N 1
ATOM 2135 C CA . ASP A 1 269 ? -9.352 -8.453 -33.312 1 85.5 269 ASP A CA 1
ATOM 2136 C C . ASP A 1 269 ? -9.844 -9.836 -32.906 1 85.5 269 ASP A C 1
ATOM 2138 O O . ASP A 1 269 ? -9.336 -10.43 -31.953 1 85.5 269 ASP A O 1
ATOM 2142 N N . GLN A 1 270 ? -10.836 -10.273 -33.656 1 87.81 270 GLN A N 1
ATOM 2143 C CA . GLN A 1 270 ? -11.453 -11.547 -33.281 1 87.81 270 GLN A CA 1
ATOM 2144 C C . GLN A 1 270 ? -10.469 -12.703 -33.438 1 87.81 270 GLN A C 1
ATOM 2146 O O . GLN A 1 270 ? -10.469 -13.633 -32.625 1 87.81 270 GLN A O 1
ATOM 2151 N N . ARG A 1 271 ? -9.695 -12.633 -34.375 1 83.06 271 ARG A N 1
ATOM 2152 C CA . ARG A 1 271 ? -8.711 -13.68 -34.656 1 83.06 271 ARG A CA 1
ATOM 2153 C C . ARG A 1 271 ? -7.66 -13.727 -33.531 1 83.06 271 ARG A C 1
ATOM 2155 O O . ARG A 1 271 ? -7.273 -14.805 -33.094 1 83.06 271 ARG A O 1
ATOM 2162 N N . THR A 1 272 ? -7.199 -12.617 -33.188 1 85.12 272 THR A N 1
ATOM 2163 C CA . THR A 1 272 ? -6.195 -12.516 -32.125 1 85.12 272 THR A CA 1
ATOM 2164 C C . THR A 1 272 ? -6.762 -13.008 -30.797 1 85.12 272 THR A C 1
ATOM 2166 O O . THR A 1 272 ? -6.074 -13.695 -30.047 1 85.12 272 THR A O 1
ATOM 2169 N N . ARG A 1 273 ? -7.965 -12.711 -30.547 1 88.81 273 ARG A N 1
ATOM 2170 C CA . ARG A 1 273 ? -8.617 -13.133 -29.312 1 88.81 273 ARG A CA 1
ATOM 2171 C C . ARG A 1 273 ? -8.758 -14.656 -29.266 1 88.81 273 ARG A C 1
ATOM 2173 O O . ARG A 1 273 ? -8.555 -15.266 -28.219 1 88.81 273 ARG A O 1
ATOM 2180 N N . LYS A 1 274 ? -9.133 -15.133 -30.344 1 88.69 274 LYS A N 1
ATOM 2181 C CA . LYS A 1 274 ? -9.266 -16.578 -30.422 1 88.69 274 LYS A CA 1
ATOM 2182 C C . LYS A 1 274 ? -7.91 -17.266 -30.219 1 88.69 274 LYS A C 1
ATOM 2184 O O . LYS A 1 274 ? -7.82 -18.281 -29.531 1 88.69 274 LYS A O 1
ATOM 2189 N N . ALA A 1 275 ? -6.926 -16.75 -30.766 1 85.69 275 ALA A N 1
ATOM 2190 C CA . ALA A 1 275 ? -5.582 -17.312 -30.625 1 85.69 275 ALA A CA 1
ATOM 2191 C C . ALA A 1 275 ? -5.117 -17.266 -29.172 1 85.69 275 ALA A C 1
ATOM 2193 O O . ALA A 1 275 ? -4.555 -18.234 -28.672 1 85.69 275 ALA A O 1
ATOM 2194 N N . LYS A 1 276 ? -5.344 -16.172 -28.578 1 89.06 276 LYS A N 1
ATOM 2195 C CA . LYS A 1 276 ? -4.969 -16.031 -27.172 1 89.06 276 LYS A CA 1
ATOM 2196 C C . LYS A 1 276 ? -5.738 -17.016 -26.297 1 89.06 276 LYS A C 1
ATOM 2198 O O . LYS A 1 276 ? -5.18 -17.594 -25.359 1 89.06 276 LYS A O 1
ATOM 2203 N N . PHE A 1 277 ? -6.93 -17.156 -26.641 1 92.12 277 PHE A N 1
ATOM 2204 C CA . PHE A 1 277 ? -7.762 -18.109 -25.906 1 92.12 277 PHE A CA 1
ATOM 2205 C C . PHE A 1 277 ? -7.195 -19.516 -26 1 92.12 277 PHE A C 1
ATOM 2207 O O . PHE A 1 277 ? -7.098 -20.234 -25 1 92.12 277 PHE A O 1
ATOM 2214 N N . GLU A 1 278 ? -6.828 -19.875 -27.094 1 88.19 278 GLU A N 1
ATOM 2215 C CA . GLU A 1 278 ? -6.301 -21.219 -27.328 1 88.19 278 GLU A CA 1
ATOM 2216 C C . GLU A 1 278 ? -4.957 -21.406 -26.625 1 88.19 278 GLU A C 1
ATOM 2218 O O . GLU A 1 278 ? -4.645 -22.5 -26.156 1 88.19 278 GLU A O 1
ATOM 2223 N N . ILE A 1 279 ? -4.238 -20.375 -26.531 1 88.25 279 ILE A N 1
ATOM 2224 C CA . ILE A 1 279 ? -2.908 -20.438 -25.922 1 88.25 279 ILE A CA 1
ATOM 2225 C C . ILE A 1 279 ? -3.031 -20.516 -24.406 1 88.25 279 ILE A C 1
ATOM 2227 O O . ILE A 1 279 ? -2.42 -21.391 -23.781 1 88.25 279 ILE A O 1
ATOM 2231 N N . PHE A 1 280 ? -3.881 -19.672 -23.844 1 91.19 280 PHE A N 1
ATOM 2232 C CA . PHE A 1 280 ? -3.861 -19.469 -22.391 1 91.19 280 PHE A CA 1
ATOM 2233 C C . PHE A 1 280 ? -4.875 -20.391 -21.719 1 91.19 280 PHE A C 1
ATOM 2235 O O . PHE A 1 280 ? -4.707 -20.75 -20.547 1 91.19 280 PHE A O 1
ATOM 2242 N N . ARG A 1 281 ? -5.883 -20.797 -22.359 1 91.44 281 ARG A N 1
ATOM 2243 C CA . ARG A 1 281 ? -7.035 -21.422 -21.734 1 91.44 281 ARG A CA 1
ATOM 2244 C C . ARG A 1 281 ? -6.648 -22.75 -21.094 1 91.44 281 ARG A C 1
ATOM 2246 O O . ARG A 1 281 ? -7.09 -23.078 -19.984 1 91.44 281 ARG A O 1
ATOM 2253 N N . PRO A 1 282 ? -5.879 -23.562 -21.703 1 91 282 PRO A N 1
ATOM 2254 C CA . PRO A 1 282 ? -5.52 -24.828 -21.062 1 91 282 PRO A CA 1
ATOM 2255 C C . PRO A 1 282 ? -4.863 -24.641 -19.703 1 91 282 PRO A C 1
ATOM 2257 O O . PRO A 1 282 ? -5.211 -25.344 -18.734 1 91 282 PRO A O 1
ATOM 2260 N N . THR A 1 283 ? -3.938 -23.766 -19.688 1 93.44 283 THR A N 1
ATOM 2261 C CA . THR A 1 283 ? -3.266 -23.5 -18.422 1 93.44 283 THR A CA 1
ATOM 2262 C C . THR A 1 283 ? -4.238 -22.891 -17.406 1 93.44 283 THR A C 1
ATOM 2264 O O . THR A 1 283 ? -4.211 -23.219 -16.234 1 93.44 283 THR A O 1
ATOM 2267 N N . LEU A 1 284 ? -5.121 -22.031 -17.844 1 94.12 284 LEU A N 1
ATOM 2268 C CA . LEU A 1 284 ? -6.098 -21.391 -16.969 1 94.12 284 LEU A CA 1
ATOM 2269 C C . LEU A 1 284 ? -7.086 -22.406 -16.406 1 94.12 284 LEU A C 1
ATOM 2271 O O . LEU A 1 284 ? -7.484 -22.312 -15.25 1 94.12 284 LEU A O 1
ATOM 2275 N N . ASP A 1 285 ? -7.438 -23.312 -17.234 1 93.31 285 ASP A N 1
ATOM 2276 C CA . ASP A 1 285 ? -8.336 -24.375 -16.781 1 93.31 285 ASP A CA 1
ATOM 2277 C 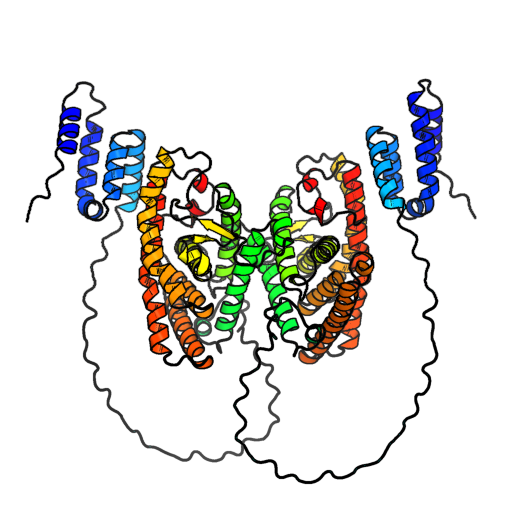C . ASP A 1 285 ? -7.656 -25.25 -15.727 1 93.31 285 ASP A C 1
ATOM 2279 O O . ASP A 1 285 ? -8.289 -25.656 -14.75 1 93.31 285 ASP A O 1
ATOM 2283 N N . ARG A 1 286 ? -6.469 -25.516 -16 1 92.44 286 ARG A N 1
ATOM 2284 C CA . ARG A 1 286 ? -5.711 -26.312 -15.039 1 92.44 286 ARG A CA 1
ATOM 2285 C C . ARG A 1 286 ? -5.598 -25.594 -13.703 1 92.44 286 ARG A C 1
ATOM 2287 O O . ARG A 1 286 ? -5.82 -26.188 -12.648 1 92.44 286 ARG A O 1
ATOM 2294 N N . LEU A 1 287 ? -5.223 -24.328 -13.75 1 94.81 287 LEU A N 1
ATOM 2295 C CA . LEU A 1 287 ? -5.078 -23.562 -12.516 1 94.81 287 LEU A CA 1
ATOM 2296 C C . LEU A 1 287 ? -6.402 -23.484 -11.766 1 94.81 287 LEU A C 1
ATOM 2298 O O . LEU A 1 287 ? -6.43 -23.547 -10.531 1 94.81 287 LEU A O 1
ATOM 2302 N N . TRP A 1 288 ? -7.414 -23.391 -12.531 1 94.06 288 TRP A N 1
ATOM 2303 C CA . TRP A 1 288 ? -8.75 -23.344 -11.945 1 94.06 288 TRP A CA 1
ATOM 2304 C C . TRP A 1 288 ? -9.047 -24.641 -11.18 1 94.06 288 TRP A C 1
ATOM 2306 O O . TRP A 1 288 ? -9.453 -24.594 -10.016 1 94.06 288 TRP A O 1
ATOM 2316 N N . ALA A 1 289 ? -8.789 -25.688 -11.766 1 93.69 289 ALA A N 1
ATOM 2317 C CA . ALA A 1 289 ? -9.18 -27 -11.25 1 93.69 289 ALA A CA 1
ATOM 2318 C C . ALA A 1 289 ? -8.242 -27.453 -10.141 1 93.69 289 ALA A C 1
ATOM 2320 O O . ALA A 1 289 ? -8.664 -28.125 -9.188 1 93.69 289 ALA A O 1
ATOM 2321 N N . THR A 1 290 ? -7.051 -27.062 -10.273 1 94.06 290 THR A N 1
ATOM 2322 C CA . THR A 1 290 ? -6.074 -27.703 -9.406 1 94.06 290 THR A CA 1
ATOM 2323 C C . THR A 1 290 ? -5.602 -26.766 -8.305 1 94.06 290 THR A C 1
ATOM 2325 O O . THR A 1 290 ? -4.992 -27.188 -7.328 1 94.06 290 THR A O 1
ATOM 2328 N N . ILE A 1 291 ? -5.914 -25.516 -8.414 1 96.62 291 ILE A N 1
ATOM 2329 C CA . ILE A 1 291 ? -5.41 -24.578 -7.418 1 96.62 291 ILE A CA 1
ATOM 2330 C C . ILE A 1 291 ? -6.566 -23.766 -6.848 1 96.62 291 ILE A C 1
ATOM 2332 O O . ILE A 1 291 ? -6.871 -23.859 -5.656 1 96.62 291 ILE A O 1
ATOM 2336 N N . VAL A 1 292 ? -7.293 -23.031 -7.668 1 97.25 292 VAL A N 1
ATOM 2337 C CA . VAL A 1 292 ? -8.289 -22.078 -7.199 1 97.25 292 VAL A CA 1
ATOM 2338 C C . VAL A 1 292 ? -9.422 -22.812 -6.488 1 97.25 292 VAL A C 1
ATOM 2340 O O . VAL A 1 292 ? -9.805 -22.453 -5.375 1 97.25 292 VAL A O 1
ATOM 2343 N N . LEU A 1 293 ? -9.93 -23.812 -7.137 1 95.81 293 LEU A N 1
ATOM 2344 C CA . LEU A 1 293 ? -11.023 -24.562 -6.527 1 95.81 293 LEU A CA 1
ATOM 2345 C C . LEU A 1 293 ? -10.57 -25.25 -5.246 1 95.81 293 LEU A C 1
ATOM 2347 O O . LEU A 1 293 ? -11.242 -25.172 -4.219 1 95.81 293 LEU A O 1
ATOM 2351 N N . PRO A 1 294 ? -9.492 -25.922 -5.281 1 95.75 294 PRO A N 1
ATOM 2352 C CA . PRO A 1 294 ? -9 -26.5 -4.031 1 95.75 294 PRO A CA 1
ATOM 2353 C C . PRO A 1 294 ? -8.781 -25.453 -2.941 1 95.75 294 PRO A C 1
ATOM 2355 O O . PRO A 1 294 ? -9.078 -25.703 -1.771 1 95.75 294 PRO A O 1
ATOM 2358 N N . PHE A 1 295 ? -8.211 -24.266 -3.283 1 97.94 295 PHE A N 1
ATOM 2359 C CA . PHE A 1 295 ? -8.047 -23.172 -2.322 1 97.94 295 PHE A CA 1
ATOM 2360 C C . PHE A 1 295 ? -9.375 -22.844 -1.66 1 97.94 295 PHE A C 1
ATOM 2362 O O . PHE A 1 295 ? -9.445 -22.672 -0.439 1 97.94 295 PHE A O 1
ATOM 2369 N N . ALA A 1 296 ? -10.367 -22.719 -2.479 1 97.12 296 ALA A N 1
ATOM 2370 C CA . ALA A 1 296 ? -11.695 -22.359 -1.992 1 97.12 296 ALA A CA 1
ATOM 2371 C C . ALA A 1 296 ? -12.273 -23.469 -1.114 1 97.12 296 ALA A C 1
ATOM 2373 O O . ALA A 1 296 ? -12.828 -23.203 -0.046 1 97.12 296 ALA A O 1
ATOM 2374 N N . GLN A 1 297 ? -12.133 -24.688 -1.536 1 95.31 297 GLN A N 1
ATOM 2375 C CA . GLN A 1 297 ? -12.68 -25.844 -0.819 1 95.31 297 GLN A CA 1
ATOM 2376 C C . GLN A 1 297 ? -11.992 -26.016 0.53 1 95.31 297 GLN A C 1
ATOM 2378 O O . GLN A 1 297 ? -12.633 -26.375 1.52 1 95.31 297 GLN A O 1
ATOM 2383 N N . MET A 1 298 ? -10.703 -25.766 0.515 1 95.94 298 MET A N 1
ATOM 2384 C CA . MET A 1 298 ? -9.914 -25.953 1.73 1 95.94 298 MET A CA 1
ATOM 2385 C C . MET A 1 298 ? -10.016 -24.734 2.635 1 95.94 298 MET A C 1
ATOM 2387 O O . MET A 1 298 ? -9.578 -24.766 3.785 1 95.94 298 MET A O 1
ATOM 2391 N N . ASN A 1 299 ? -10.578 -23.672 2.189 1 96.44 299 ASN A N 1
ATOM 2392 C CA . ASN A 1 299 ? -10.609 -22.422 2.928 1 96.44 299 ASN A CA 1
ATOM 2393 C C . ASN A 1 299 ? -9.219 -22.016 3.408 1 96.44 299 ASN A C 1
ATOM 2395 O O . ASN A 1 299 ? -9.008 -21.781 4.602 1 96.44 299 ASN A O 1
ATOM 2399 N N . ILE A 1 300 ? -8.367 -21.891 2.416 1 97.62 300 ILE A N 1
ATOM 2400 C CA . ILE A 1 300 ? -6.988 -21.531 2.703 1 97.62 300 ILE A CA 1
ATOM 2401 C C . ILE A 1 300 ? -6.957 -20.234 3.521 1 97.62 300 ILE A C 1
ATOM 2403 O O . ILE A 1 300 ? -7.699 -19.297 3.236 1 97.62 300 ILE A O 1
ATOM 2407 N N . THR A 1 301 ? -6.094 -20.188 4.512 1 97.5 301 THR A N 1
ATOM 2408 C CA . THR A 1 301 ? -6.023 -19.062 5.422 1 97.5 301 THR A CA 1
ATOM 2409 C C . THR A 1 301 ? -4.84 -18.156 5.074 1 97.5 301 THR A C 1
ATOM 2411 O O . THR A 1 301 ? -4 -18.516 4.246 1 97.5 301 THR A O 1
ATOM 2414 N N . ASP A 1 302 ? -4.809 -17.016 5.746 1 97.38 302 ASP A N 1
ATOM 2415 C CA . ASP A 1 302 ? -3.701 -16.078 5.566 1 97.38 302 ASP A CA 1
ATOM 2416 C C . ASP A 1 302 ? -2.377 -16.719 5.996 1 97.38 302 ASP A C 1
ATOM 2418 O O . ASP A 1 302 ? -1.344 -16.484 5.359 1 97.38 302 ASP A O 1
ATOM 2422 N N . ALA A 1 303 ? -2.41 -17.453 7.035 1 97.56 303 ALA A N 1
ATOM 2423 C CA . ALA A 1 303 ? -1.194 -18.109 7.5 1 97.56 303 ALA A CA 1
ATOM 2424 C C . ALA A 1 303 ? -0.671 -19.094 6.453 1 97.56 303 ALA A C 1
ATOM 2426 O O . ALA A 1 303 ? 0.537 -19.172 6.219 1 97.56 303 ALA A O 1
ATOM 2427 N N . GLU A 1 304 ? -1.562 -19.766 5.875 1 98 304 GLU A N 1
ATOM 2428 C CA . GLU A 1 304 ? -1.2 -20.781 4.895 1 98 304 GLU A CA 1
ATOM 2429 C C . GLU A 1 304 ? -0.687 -20.141 3.605 1 98 304 GLU A C 1
ATOM 2431 O O . GLU A 1 304 ? 0.292 -20.609 3.021 1 98 304 GLU A O 1
ATOM 2436 N N . ILE A 1 305 ? -1.322 -19.125 3.152 1 98.5 305 ILE A N 1
ATOM 2437 C CA . ILE A 1 305 ? -0.889 -18.469 1.926 1 98.5 305 ILE A CA 1
ATOM 2438 C C . ILE A 1 305 ? 0.481 -17.828 2.143 1 98.5 305 ILE A C 1
ATOM 2440 O O . ILE A 1 305 ? 1.31 -17.797 1.229 1 98.5 305 ILE A O 1
ATOM 2444 N N . VAL A 1 306 ? 0.712 -17.266 3.291 1 98.31 306 VAL A N 1
ATOM 2445 C CA . VAL A 1 306 ? 2.012 -16.703 3.639 1 98.31 306 VAL A CA 1
ATOM 2446 C C . VAL A 1 306 ? 3.086 -17.797 3.559 1 98.31 306 VAL A C 1
ATOM 2448 O O . VAL A 1 306 ? 4.172 -17.562 3.021 1 98.31 306 VAL A O 1
ATOM 2451 N N . THR A 1 307 ? 2.742 -18.906 4.066 1 97.94 307 THR A N 1
ATOM 2452 C CA . THR A 1 307 ? 3.674 -20.016 4.035 1 97.94 307 THR A CA 1
ATOM 2453 C C . THR A 1 307 ? 3.986 -20.422 2.596 1 97.94 307 THR A C 1
ATOM 2455 O O . THR A 1 307 ? 5.148 -20.625 2.24 1 97.94 307 THR A O 1
ATOM 2458 N N . LEU A 1 308 ? 2.986 -20.531 1.817 1 98.12 308 LEU A N 1
ATOM 2459 C CA . LEU A 1 308 ? 3.186 -20.875 0.417 1 98.12 308 LEU A CA 1
ATOM 2460 C C . LEU A 1 308 ? 4.047 -19.844 -0.291 1 98.12 308 LEU A C 1
ATOM 2462 O O . LEU A 1 308 ? 4.938 -20.188 -1.068 1 98.12 308 LEU A O 1
ATOM 2466 N N . HIS A 1 309 ? 3.807 -18.594 -0.044 1 98.62 309 HIS A N 1
ATOM 2467 C CA . HIS A 1 309 ? 4.621 -17.531 -0.621 1 98.62 309 HIS A CA 1
ATOM 2468 C C . HIS A 1 309 ? 6.086 -17.688 -0.229 1 98.62 309 HIS A C 1
ATOM 2470 O O . HIS A 1 309 ? 6.977 -17.531 -1.07 1 98.62 309 HIS A O 1
ATOM 2476 N N . MET A 1 310 ? 6.297 -17.953 0.985 1 97.75 310 MET A N 1
ATOM 2477 C CA . MET A 1 310 ? 7.676 -18.062 1.457 1 97.75 310 MET A CA 1
ATOM 2478 C C . MET A 1 310 ? 8.367 -19.281 0.853 1 97.75 310 MET A C 1
ATOM 2480 O O . MET A 1 310 ? 9.539 -19.219 0.48 1 97.75 310 MET A O 1
ATOM 2484 N N . LEU A 1 311 ? 7.645 -20.328 0.782 1 97.12 311 LEU A N 1
ATOM 2485 C CA . LEU A 1 311 ? 8.219 -21.531 0.2 1 97.12 311 LEU A CA 1
ATOM 2486 C C . LEU A 1 311 ? 8.531 -21.328 -1.28 1 97.12 311 LEU A C 1
ATOM 2488 O O . LEU A 1 311 ? 9.484 -21.906 -1.805 1 97.12 311 LEU A O 1
ATOM 2492 N N . LEU A 1 312 ? 7.762 -20.531 -1.899 1 97 312 LEU A N 1
ATOM 2493 C CA . LEU A 1 312 ? 7.996 -20.234 -3.311 1 97 312 LEU A CA 1
ATOM 2494 C C . LEU A 1 312 ? 9.172 -19.281 -3.479 1 97 312 LEU A C 1
ATOM 2496 O O . LEU A 1 312 ? 9.992 -19.453 -4.383 1 97 312 LEU A O 1
ATOM 2500 N N . LEU A 1 313 ? 9.25 -18.281 -2.674 1 97.69 313 LEU A N 1
ATOM 2501 C CA . LEU A 1 313 ? 10.352 -17.328 -2.744 1 97.69 313 LEU A CA 1
ATOM 2502 C C . LEU A 1 313 ? 11.688 -18.016 -2.49 1 97.69 313 LEU A C 1
ATOM 2504 O O . LEU A 1 313 ? 12.656 -17.766 -3.213 1 97.69 313 LEU A O 1
ATOM 2508 N N . TRP A 1 314 ? 11.672 -18.828 -1.457 1 96.81 314 TRP A N 1
ATOM 2509 C CA . TRP A 1 314 ? 12.898 -19.484 -1.032 1 96.81 314 TRP A CA 1
ATOM 2510 C C . TRP A 1 314 ? 12.969 -20.906 -1.575 1 96.81 314 TRP A C 1
ATOM 2512 O O . TRP A 1 314 ? 13.562 -21.797 -0.949 1 96.81 314 TRP A O 1
ATOM 2522 N N . SER A 1 315 ? 12.391 -21.125 -2.646 1 94.25 315 SER A N 1
ATOM 2523 C CA . SER A 1 315 ? 12.289 -22.453 -3.252 1 94.25 315 SER A CA 1
ATOM 2524 C C . SER A 1 315 ? 13.672 -23 -3.598 1 94.25 315 SER A C 1
ATOM 2526 O O . SER A 1 315 ? 14.555 -22.266 -4.031 1 94.25 315 SER A O 1
ATOM 2528 N N . ALA A 1 316 ? 13.766 -24.281 -3.52 1 90.06 316 ALA A N 1
ATOM 2529 C CA . ALA A 1 316 ? 15 -24.953 -3.904 1 90.06 316 ALA A CA 1
ATOM 2530 C C . ALA A 1 316 ? 15.242 -24.828 -5.406 1 90.06 316 ALA A C 1
ATOM 2532 O O . ALA A 1 316 ? 16.375 -24.922 -5.867 1 90.06 316 ALA A O 1
ATOM 2533 N N . GLN A 1 317 ? 14.227 -24.562 -6.117 1 87.19 317 GLN A N 1
ATOM 2534 C CA . GLN A 1 317 ? 14.352 -24.391 -7.562 1 87.19 317 GLN A CA 1
ATOM 2535 C C . GLN A 1 317 ? 15.195 -23.172 -7.902 1 87.19 317 GLN A C 1
ATOM 2537 O O . GLN A 1 317 ? 15.719 -23.062 -9.016 1 87.19 317 GLN A O 1
ATOM 2542 N N . ASN A 1 318 ? 15.312 -22.328 -6.969 1 90.69 318 ASN A N 1
ATOM 2543 C CA . ASN A 1 318 ? 16.078 -21.094 -7.188 1 90.69 318 ASN A CA 1
ATOM 2544 C C . ASN A 1 318 ? 17.562 -21.312 -6.934 1 90.69 318 ASN A C 1
ATOM 2546 O O . ASN A 1 318 ? 18.391 -20.453 -7.258 1 90.69 318 ASN A O 1
ATOM 2550 N N . ASN A 1 319 ? 17.938 -22.438 -6.5 1 91.38 319 ASN A N 1
ATOM 2551 C CA . ASN A 1 319 ? 19.297 -22.688 -6.035 1 91.38 319 ASN A CA 1
ATOM 2552 C C . ASN A 1 319 ? 20.312 -22.516 -7.16 1 91.38 319 ASN A C 1
ATOM 2554 O O . ASN A 1 319 ? 21.453 -22.125 -6.914 1 91.38 319 ASN A O 1
ATOM 2558 N N . ARG A 1 320 ? 19.953 -22.75 -8.305 1 90.62 320 ARG A N 1
ATOM 2559 C CA . ARG A 1 320 ? 20.875 -22.656 -9.438 1 90.62 320 ARG A CA 1
ATOM 2560 C C . ARG A 1 320 ? 21.156 -21.203 -9.781 1 90.62 320 ARG A C 1
ATOM 2562 O O . ARG A 1 320 ? 22.141 -20.906 -10.477 1 90.62 320 ARG A O 1
ATOM 2569 N N . PHE A 1 321 ? 20.391 -20.328 -9.281 1 92.5 321 PHE A N 1
ATOM 2570 C CA . PHE A 1 321 ? 20.469 -18.938 -9.727 1 92.5 321 PHE A CA 1
ATOM 2571 C C . PHE A 1 321 ? 21.016 -18.047 -8.625 1 92.5 321 PHE A C 1
ATOM 2573 O O . PHE A 1 321 ? 21.266 -16.859 -8.852 1 92.5 321 PHE A O 1
ATOM 2580 N N . VAL A 1 322 ? 21.188 -18.609 -7.484 1 95.31 322 VAL A N 1
ATOM 2581 C CA . VAL A 1 322 ? 21.594 -17.781 -6.359 1 95.31 322 VAL A CA 1
ATOM 2582 C C . VAL A 1 322 ? 22.922 -18.297 -5.793 1 95.31 322 VAL A C 1
ATOM 2584 O O . VAL A 1 322 ? 23.375 -19.391 -6.133 1 95.31 322 VAL A O 1
ATOM 2587 N N . SER A 1 323 ? 23.547 -17.484 -4.984 1 95.44 323 SER A N 1
ATOM 2588 C CA . SER A 1 323 ? 24.812 -17.828 -4.348 1 95.44 323 SER A CA 1
ATOM 2589 C C . SER A 1 323 ? 24.625 -18.922 -3.301 1 95.44 323 SER A C 1
ATOM 2591 O O . SER A 1 323 ? 23.5 -19.188 -2.871 1 95.44 323 SER A O 1
ATOM 2593 N N . ASP A 1 324 ? 25.75 -19.547 -2.924 1 93.75 324 ASP A N 1
ATOM 2594 C CA . ASP A 1 324 ? 25.719 -20.625 -1.945 1 93.75 324 ASP A CA 1
ATOM 2595 C C . ASP A 1 324 ? 25.188 -20.125 -0.599 1 93.75 324 ASP A C 1
ATOM 2597 O O . ASP A 1 324 ? 24.484 -20.859 0.106 1 93.75 324 ASP A O 1
ATOM 2601 N N . ARG A 1 325 ? 25.578 -19 -0.314 1 92.38 325 ARG A N 1
ATOM 2602 C CA . ARG A 1 325 ? 25.094 -18.422 0.94 1 92.38 325 ARG A CA 1
ATOM 2603 C C . ARG A 1 325 ? 23.578 -18.344 0.96 1 92.38 325 ARG A C 1
ATOM 2605 O O . ARG A 1 325 ? 22.938 -18.656 1.966 1 92.38 325 ARG A O 1
ATOM 2612 N N . VAL A 1 326 ? 23.016 -17.938 -0.132 1 94.88 326 VAL A N 1
ATOM 2613 C CA . VAL A 1 326 ? 21.578 -17.766 -0.218 1 94.88 326 VAL A CA 1
ATOM 2614 C C . VAL A 1 326 ? 20.891 -19.125 -0.233 1 94.88 326 VAL A C 1
ATOM 2616 O O . VAL A 1 326 ? 19.781 -19.281 0.289 1 94.88 326 VAL A O 1
ATOM 2619 N N . LYS A 1 327 ? 21.578 -20.125 -0.743 1 94.38 327 LYS A N 1
ATOM 2620 C CA . LYS A 1 327 ? 21.047 -21.469 -0.687 1 94.38 327 LYS A CA 1
ATOM 2621 C C . LYS A 1 327 ? 20.828 -21.922 0.757 1 94.38 327 LYS A C 1
ATOM 2623 O O . LYS A 1 327 ? 19.797 -22.516 1.082 1 94.38 327 LYS A O 1
ATOM 2628 N N . ASP A 1 328 ? 21.766 -21.578 1.47 1 92.5 328 ASP A N 1
ATOM 2629 C CA . ASP A 1 328 ? 21.688 -21.938 2.881 1 92.5 328 ASP A CA 1
ATOM 2630 C C . ASP A 1 328 ? 20.578 -21.156 3.588 1 92.5 328 ASP A C 1
ATOM 2632 O O . ASP A 1 328 ? 19.844 -21.719 4.402 1 92.5 328 ASP A O 1
ATOM 2636 N N . ILE A 1 329 ? 20.5 -19.969 3.275 1 94.25 329 ILE A N 1
ATOM 2637 C CA . ILE A 1 329 ? 19.469 -19.109 3.852 1 94.25 329 ILE A CA 1
ATOM 2638 C C . ILE A 1 329 ? 18.094 -19.625 3.449 1 94.25 329 ILE A C 1
ATOM 2640 O O . ILE A 1 329 ? 17.188 -19.734 4.285 1 94.25 329 ILE A O 1
ATOM 2644 N N . ALA A 1 330 ? 17.969 -19.969 2.225 1 95.06 330 ALA A N 1
ATOM 2645 C CA . ALA A 1 330 ? 16.703 -20.438 1.688 1 95.06 330 ALA A CA 1
ATOM 2646 C C . ALA A 1 330 ? 16.25 -21.703 2.404 1 95.06 330 ALA A C 1
ATOM 2648 O O . ALA A 1 330 ? 15.07 -21.844 2.754 1 95.06 330 ALA A O 1
ATOM 2649 N N . LYS A 1 331 ? 17.188 -22.547 2.588 1 92 331 LYS A N 1
ATOM 2650 C CA . LYS A 1 331 ? 16.875 -23.797 3.293 1 92 331 LYS A CA 1
ATOM 2651 C C . LYS A 1 331 ? 16.391 -23.5 4.711 1 92 331 LYS A C 1
ATOM 2653 O O . LYS A 1 331 ? 15.375 -24.062 5.152 1 92 331 LYS A O 1
ATOM 2658 N N . LYS A 1 332 ? 17.016 -22.688 5.375 1 91 332 LYS A N 1
ATOM 2659 C CA . LYS A 1 332 ? 16.672 -22.344 6.75 1 91 332 LYS A CA 1
ATOM 2660 C C . LYS A 1 332 ? 15.297 -21.672 6.82 1 91 332 LYS A C 1
ATOM 2662 O O . LYS A 1 332 ? 14.508 -21.953 7.727 1 91 332 LYS A O 1
ATOM 2667 N N . ARG A 1 333 ? 15.062 -20.812 5.879 1 94.62 333 ARG A N 1
ATOM 2668 C CA . ARG A 1 333 ? 13.805 -20.078 5.879 1 94.62 333 ARG A CA 1
ATOM 2669 C C . ARG A 1 333 ? 12.633 -21 5.543 1 94.62 333 ARG A C 1
ATOM 2671 O O . ARG A 1 333 ? 11.531 -20.828 6.07 1 94.62 333 ARG A O 1
ATOM 2678 N N . ARG A 1 334 ? 12.859 -21.984 4.684 1 94.31 334 ARG A N 1
ATOM 2679 C CA . ARG A 1 334 ? 11.82 -22.969 4.391 1 94.31 334 ARG A CA 1
ATOM 2680 C C . ARG A 1 334 ? 11.492 -23.797 5.625 1 94.31 334 ARG A C 1
ATOM 2682 O O . ARG A 1 334 ? 10.32 -23.984 5.961 1 94.31 334 ARG A O 1
ATOM 2689 N N . ASP A 1 335 ? 12.523 -24.188 6.281 1 91 335 ASP A N 1
ATOM 2690 C CA . ASP A 1 335 ? 12.312 -24.969 7.496 1 91 335 ASP A CA 1
ATOM 2691 C C . ASP A 1 335 ? 11.594 -24.141 8.562 1 91 335 ASP A C 1
ATOM 2693 O O . ASP A 1 335 ? 10.695 -24.641 9.242 1 91 335 ASP A O 1
ATOM 2697 N N . TRP A 1 336 ? 12.023 -23 8.625 1 93.56 336 TRP A N 1
ATOM 2698 C CA . TRP A 1 336 ? 11.461 -22.094 9.625 1 93.56 336 TRP A CA 1
ATOM 2699 C C . TRP A 1 336 ? 9.961 -21.906 9.406 1 93.56 336 TRP A C 1
ATOM 2701 O O . TRP A 1 336 ? 9.172 -22.031 10.344 1 93.56 336 TRP A O 1
ATOM 2711 N N . VAL A 1 337 ? 9.547 -21.641 8.219 1 95.56 337 VAL A N 1
ATOM 2712 C CA . VAL A 1 337 ? 8.156 -21.281 7.98 1 95.56 337 VAL A CA 1
ATOM 2713 C C . VAL A 1 337 ? 7.27 -22.516 8.133 1 95.56 337 VAL A C 1
ATOM 2715 O O . VAL A 1 337 ? 6.133 -22.422 8.594 1 95.56 337 VAL A O 1
ATOM 2718 N N . ILE A 1 338 ? 7.773 -23.656 7.758 1 94.12 338 ILE A N 1
ATOM 2719 C CA . ILE A 1 338 ? 7.023 -24.891 7.93 1 94.12 338 ILE A CA 1
ATOM 2720 C C . ILE A 1 338 ? 6.781 -25.141 9.414 1 94.12 338 ILE A C 1
ATOM 2722 O O . ILE A 1 338 ? 5.66 -25.469 9.82 1 94.12 338 ILE A O 1
ATOM 2726 N N . ASN A 1 339 ? 7.777 -24.922 10.172 1 92.12 339 ASN A N 1
ATOM 2727 C CA . ASN A 1 339 ? 7.648 -25.094 11.617 1 92.12 339 ASN A CA 1
ATOM 2728 C C . ASN A 1 339 ? 6.691 -24.078 12.227 1 92.12 339 ASN A C 1
ATOM 2730 O O . ASN A 1 339 ? 5.91 -24.406 13.117 1 92.12 339 ASN A O 1
ATOM 2734 N N . ARG A 1 340 ? 6.777 -22.922 11.727 1 94.44 340 ARG A N 1
ATOM 2735 C CA . ARG A 1 340 ? 5.918 -21.875 12.258 1 94.44 340 ARG A CA 1
ATOM 2736 C C . ARG A 1 340 ? 4.453 -22.156 11.938 1 94.44 340 ARG A C 1
ATOM 2738 O O . ARG A 1 340 ? 3.574 -21.906 12.766 1 94.44 340 ARG A O 1
ATOM 2745 N N . LEU A 1 341 ? 4.219 -22.609 10.734 1 95.56 341 LEU A N 1
ATOM 2746 C CA . LEU A 1 341 ? 2.838 -22.922 10.383 1 95.56 341 LEU A CA 1
ATOM 2747 C C . LEU A 1 341 ? 2.311 -24.062 11.242 1 95.56 341 LEU A C 1
ATOM 2749 O O . LEU A 1 341 ? 1.16 -24.047 11.688 1 95.56 341 LEU A O 1
ATOM 2753 N N . PHE A 1 342 ? 3.152 -25.016 11.469 1 94.25 342 PHE A N 1
ATOM 2754 C CA . PHE A 1 342 ? 2.764 -26.125 12.32 1 94.25 342 PHE A CA 1
ATOM 2755 C C . PHE A 1 342 ? 2.406 -25.641 13.719 1 94.25 342 PHE A C 1
ATOM 2757 O O . PHE A 1 342 ? 1.371 -26.031 14.273 1 94.25 342 PHE A O 1
ATOM 2764 N N . GLU A 1 343 ? 3.221 -24.844 14.273 1 91.69 343 GLU A N 1
ATOM 2765 C CA . GLU A 1 343 ? 2.973 -24.281 15.594 1 91.69 343 GLU A CA 1
ATOM 2766 C C . GLU A 1 343 ? 1.702 -23.438 15.609 1 91.69 343 GLU A C 1
ATOM 2768 O O . GLU A 1 343 ? 0.957 -23.438 16.594 1 91.69 343 GLU A O 1
ATOM 2773 N N . HIS A 1 344 ? 1.573 -22.781 14.562 1 93.88 344 HIS A N 1
ATOM 2774 C CA . HIS A 1 344 ? 0.358 -21.984 14.422 1 93.88 344 HIS A CA 1
ATOM 2775 C C . HIS A 1 344 ? -0.885 -22.859 14.477 1 93.88 344 HIS A C 1
ATOM 2777 O O . HIS A 1 344 ? -1.857 -22.531 15.156 1 93.88 344 HIS A O 1
ATOM 2783 N N . TYR A 1 345 ? -0.862 -23.953 13.789 1 93.69 345 TYR A N 1
ATOM 2784 C CA . TYR A 1 345 ? -1.981 -24.891 13.805 1 93.69 345 TYR A CA 1
ATOM 2785 C C . TYR A 1 345 ? -2.256 -25.391 15.211 1 93.69 345 TYR A C 1
ATOM 2787 O O . TYR A 1 345 ? -3.414 -25.531 15.617 1 93.69 345 TYR A O 1
ATOM 2795 N N . GLU A 1 346 ? -1.223 -25.609 15.891 1 90.94 346 GLU A N 1
ATOM 2796 C CA . GLU A 1 346 ? -1.366 -26.062 17.266 1 90.94 346 GLU A CA 1
ATOM 2797 C C . GLU A 1 346 ? -1.991 -24.984 18.141 1 90.94 346 GLU A C 1
ATOM 2799 O O . GLU A 1 346 ? -2.859 -25.281 18.969 1 90.94 346 GLU A O 1
ATOM 2804 N N . GLN A 1 347 ? -1.6 -23.875 17.953 1 90.44 347 GLN A N 1
ATOM 2805 C CA . GLN A 1 347 ? -2.068 -22.75 18.766 1 90.44 347 GLN A CA 1
ATOM 2806 C C . GLN A 1 347 ? -3.559 -22.5 18.547 1 90.44 347 GLN A C 1
ATOM 2808 O O . GLN A 1 347 ? -4.285 -22.172 19.484 1 90.44 347 GLN A O 1
ATOM 2813 N N . ILE A 1 348 ? -3.953 -22.609 17.328 1 93.06 348 ILE A N 1
ATOM 2814 C CA . ILE A 1 348 ? -5.344 -22.281 17.047 1 93.06 348 ILE A CA 1
ATOM 2815 C C . ILE A 1 348 ? -6.219 -23.516 17.203 1 93.06 348 ILE A C 1
ATOM 2817 O O . ILE A 1 348 ? -7.434 -23.469 17 1 93.06 348 ILE A O 1
ATOM 2821 N N . GLY A 1 349 ? -5.68 -24.688 17.406 1 92.19 349 GLY A N 1
ATOM 2822 C CA . GLY A 1 349 ? -6.426 -25.875 17.781 1 92.19 349 GLY A CA 1
ATOM 2823 C C . GLY A 1 349 ? -6.879 -26.688 16.578 1 92.19 349 GLY A C 1
ATOM 2824 O O . GLY A 1 349 ? -7.961 -27.281 16.594 1 92.19 349 GLY A O 1
ATOM 2825 N N . VAL A 1 350 ? -6.094 -26.641 15.562 1 91 350 VAL A N 1
ATOM 2826 C CA . VAL A 1 350 ? -6.387 -27.5 14.43 1 91 350 VAL A CA 1
ATOM 2827 C C . VAL A 1 350 ? -6.285 -28.969 14.867 1 91 350 VAL A C 1
ATOM 2829 O O . VAL A 1 350 ? -5.348 -29.344 15.562 1 91 350 VAL A O 1
ATOM 2832 N N . ALA A 1 351 ? -7.301 -29.781 14.625 1 92 351 ALA A N 1
ATOM 2833 C CA . ALA A 1 351 ? -7.422 -31.156 15.102 1 92 351 ALA A CA 1
ATOM 2834 C C . ALA A 1 351 ? -6.219 -31.984 14.68 1 92 351 ALA A C 1
ATOM 2836 O O . ALA A 1 351 ? -5.652 -32.719 15.492 1 92 351 ALA A O 1
ATOM 2837 N N . ASP A 1 352 ? -5.855 -31.984 13.43 1 91.5 352 ASP A N 1
ATOM 2838 C CA . ASP A 1 352 ? -4.711 -32.719 12.891 1 91.5 352 ASP A CA 1
ATOM 2839 C C . ASP A 1 352 ? -3.76 -31.781 12.148 1 91.5 352 ASP A C 1
ATOM 2841 O O . ASP A 1 352 ? -3.762 -31.734 10.914 1 91.5 352 ASP A O 1
ATOM 2845 N N . PRO A 1 353 ? -2.859 -31.203 12.914 1 90.19 353 PRO A N 1
ATOM 2846 C CA . PRO A 1 353 ? -1.974 -30.203 12.312 1 90.19 353 PRO A CA 1
ATOM 2847 C C . PRO A 1 353 ? -1.075 -30.781 11.227 1 90.19 353 PRO A C 1
ATOM 2849 O O . PRO A 1 353 ? -0.824 -30.125 10.211 1 90.19 353 PRO A O 1
ATOM 2852 N N . ALA A 1 354 ? -0.593 -31.969 11.422 1 88.31 354 ALA A N 1
ATOM 2853 C CA . ALA A 1 354 ? 0.309 -32.594 10.453 1 88.31 354 ALA A CA 1
ATOM 2854 C C . ALA A 1 354 ? -0.409 -32.875 9.141 1 88.31 354 ALA A C 1
ATOM 2856 O O . ALA A 1 354 ? 0.151 -32.656 8.062 1 88.31 354 ALA A O 1
ATOM 2857 N N . LEU A 1 355 ? -1.582 -33.344 9.227 1 90.44 355 LEU A N 1
ATOM 2858 C CA . LEU A 1 355 ? -2.369 -33.625 8.039 1 90.44 355 LEU A CA 1
ATOM 2859 C C . LEU A 1 355 ? -2.67 -32.344 7.266 1 90.44 355 LEU A C 1
ATOM 2861 O O . LEU A 1 355 ? -2.525 -32.281 6.043 1 90.44 355 LEU A O 1
ATOM 2865 N N . ARG A 1 356 ? -3.127 -31.344 8.008 1 95.62 356 ARG A N 1
ATOM 2866 C CA . ARG A 1 356 ? -3.449 -30.078 7.359 1 95.62 356 ARG A CA 1
ATOM 2867 C C . ARG A 1 356 ? -2.219 -29.469 6.691 1 95.62 356 ARG A C 1
ATOM 2869 O O . ARG A 1 356 ? -2.297 -28.984 5.566 1 95.62 356 ARG A O 1
ATOM 2876 N N . LEU A 1 357 ? -1.167 -29.562 7.43 1 95.44 357 LEU A N 1
ATOM 2877 C CA . LEU A 1 357 ? 0.089 -29.062 6.879 1 95.44 357 LEU A CA 1
ATOM 2878 C C . LEU A 1 357 ? 0.447 -29.797 5.594 1 95.44 357 LEU A C 1
ATOM 2880 O O . LEU A 1 357 ? 0.844 -29.172 4.605 1 95.44 357 LEU A O 1
ATOM 2884 N N . GLY A 1 358 ? 0.336 -31.016 5.602 1 92.5 358 GLY A N 1
ATOM 2885 C CA . GLY A 1 358 ? 0.604 -31.812 4.414 1 92.5 358 GLY A CA 1
ATOM 2886 C C . GLY A 1 358 ? -0.281 -31.438 3.236 1 92.5 358 GLY A C 1
ATOM 2887 O O . GLY A 1 358 ? 0.189 -31.359 2.1 1 92.5 358 GLY A O 1
ATOM 2888 N N . GLU A 1 359 ? -1.52 -31.234 3.482 1 92.38 359 GLU A N 1
ATOM 2889 C CA . GLU A 1 359 ? -2.463 -30.844 2.438 1 92.38 359 GLU A CA 1
ATOM 2890 C C . GLU A 1 359 ? -2.062 -29.531 1.789 1 92.38 359 GLU A C 1
ATOM 2892 O O . GLU A 1 359 ? -2.158 -29.375 0.569 1 92.38 359 GLU A O 1
ATOM 2897 N N . VAL A 1 360 ? -1.609 -28.625 2.609 1 95.19 360 VAL A N 1
ATOM 2898 C CA . VAL A 1 360 ? -1.246 -27.297 2.123 1 95.19 360 VAL A CA 1
ATOM 2899 C C . VAL A 1 360 ? 0.051 -27.375 1.321 1 95.19 360 VAL A C 1
ATOM 2901 O O . VAL A 1 360 ? 0.148 -26.812 0.226 1 95.19 360 VAL A O 1
ATOM 2904 N N . ILE A 1 361 ? 0.986 -28.125 1.808 1 93.75 361 ILE A N 1
ATOM 2905 C CA . ILE A 1 361 ? 2.297 -28.219 1.174 1 93.75 361 ILE A CA 1
ATOM 2906 C C . ILE A 1 361 ? 2.182 -28.969 -0.148 1 93.75 361 ILE A C 1
ATOM 2908 O O . ILE A 1 361 ? 2.885 -28.672 -1.111 1 93.75 361 ILE A O 1
ATOM 2912 N N . MET A 1 362 ? 1.292 -29.844 -0.235 1 92.25 362 MET A N 1
ATOM 2913 C CA . MET A 1 362 ? 1.118 -30.656 -1.427 1 92.25 362 MET A CA 1
ATOM 2914 C C . MET A 1 362 ? 0.628 -29.828 -2.602 1 92.25 362 MET A C 1
ATOM 2916 O O . MET A 1 362 ? 0.669 -30.281 -3.75 1 92.25 362 MET A O 1
ATOM 2920 N N . LEU A 1 363 ? 0.189 -28.625 -2.365 1 93.75 363 LEU A N 1
ATOM 2921 C CA . LEU A 1 363 ? -0.272 -27.734 -3.424 1 93.75 363 LEU A CA 1
ATOM 2922 C C . LEU A 1 363 ? 0.908 -27.109 -4.156 1 93.75 363 LEU A C 1
ATOM 2924 O O . LEU A 1 363 ? 0.756 -26.609 -5.27 1 93.75 363 LEU A O 1
ATOM 2928 N N . LEU A 1 364 ? 2.047 -27.109 -3.578 1 93.81 364 LEU A N 1
ATOM 2929 C CA . LEU A 1 364 ? 3.205 -26.344 -4.023 1 93.81 364 LEU A CA 1
ATOM 2930 C C . LEU A 1 364 ? 3.662 -26.797 -5.402 1 93.81 364 LEU A C 1
ATOM 2932 O O . LEU A 1 364 ? 3.906 -25.969 -6.289 1 93.81 364 LEU A O 1
ATOM 2936 N N . PRO A 1 365 ? 3.777 -28.094 -5.617 1 88.62 365 PRO A N 1
ATOM 2937 C CA . PRO A 1 365 ? 4.246 -28.516 -6.938 1 88.62 365 PRO A CA 1
ATOM 2938 C C . PRO A 1 365 ? 3.33 -28.047 -8.07 1 88.62 365 PRO A C 1
ATOM 2940 O O . PRO A 1 365 ? 3.809 -27.609 -9.117 1 88.62 365 PRO A O 1
ATOM 2943 N N . GLU A 1 366 ? 2.078 -28.188 -7.836 1 92.25 366 GLU A N 1
ATOM 2944 C CA . GLU A 1 366 ? 1.126 -27.75 -8.859 1 92.25 366 GLU A CA 1
ATOM 2945 C C . GLU A 1 366 ? 1.214 -26.25 -9.102 1 92.25 366 GLU A C 1
ATOM 2947 O O . GLU A 1 366 ? 1.093 -25.797 -10.242 1 92.25 366 GLU A O 1
ATOM 2952 N N . ILE A 1 367 ? 1.378 -25.484 -8.078 1 95.62 367 ILE A N 1
ATOM 2953 C CA . ILE A 1 367 ? 1.512 -24.031 -8.203 1 95.62 367 ILE A CA 1
ATOM 2954 C C . ILE A 1 367 ? 2.73 -23.703 -9.062 1 95.62 367 ILE A C 1
ATOM 2956 O O . ILE A 1 367 ? 2.652 -22.859 -9.961 1 95.62 367 ILE A O 1
ATOM 2960 N N . GLU A 1 368 ? 3.762 -24.375 -8.812 1 91.19 368 GLU A N 1
ATOM 2961 C CA . GLU A 1 368 ? 4.984 -24.125 -9.57 1 91.19 368 GLU A CA 1
ATOM 2962 C C . GLU A 1 368 ? 4.816 -24.5 -11.039 1 91.19 368 GLU A C 1
ATOM 2964 O O . GLU A 1 368 ? 5.234 -23.75 -11.93 1 91.19 368 GLU A O 1
ATOM 2969 N N . VAL A 1 369 ? 4.195 -25.594 -11.25 1 89.38 369 VAL A N 1
ATOM 2970 C CA . VAL A 1 369 ? 3.988 -26.062 -12.617 1 89.38 369 VAL A CA 1
ATOM 2971 C C . VAL A 1 369 ? 3.105 -25.078 -13.375 1 89.38 369 VAL A C 1
ATOM 2973 O O . VAL A 1 369 ? 3.416 -24.703 -14.508 1 89.38 369 VAL A O 1
ATOM 2976 N N . VAL A 1 370 ? 2.096 -24.688 -12.781 1 93.5 370 VAL A N 1
ATOM 2977 C CA . VAL A 1 370 ? 1.146 -23.781 -13.43 1 93.5 370 VAL A CA 1
ATOM 2978 C C . VAL A 1 370 ? 1.818 -22.453 -13.727 1 93.5 370 VAL A C 1
ATOM 2980 O O . VAL A 1 370 ? 1.591 -21.844 -14.781 1 93.5 370 VAL A O 1
ATOM 2983 N N . CYS A 1 371 ? 2.582 -21.984 -12.805 1 91.94 371 CYS A N 1
ATOM 2984 C CA . CYS A 1 371 ? 3.281 -20.719 -13.023 1 91.94 371 CYS A CA 1
ATOM 2985 C C . CYS A 1 371 ? 4.27 -20.828 -14.172 1 91.94 371 CYS A C 1
ATOM 2987 O O . CYS A 1 371 ? 4.395 -19.906 -14.984 1 91.94 371 CYS A O 1
ATOM 2989 N N . ASP A 1 372 ? 4.898 -21.953 -14.273 1 88 372 ASP A N 1
ATOM 2990 C CA . ASP A 1 372 ? 5.836 -22.172 -15.367 1 88 372 ASP A CA 1
ATOM 2991 C C . ASP A 1 372 ? 5.109 -22.25 -16.703 1 88 372 ASP A C 1
ATOM 2993 O O . ASP A 1 372 ? 5.578 -21.703 -17.703 1 88 372 ASP A O 1
ATOM 2997 N N . LEU A 1 373 ? 4.043 -22.984 -16.672 1 89.19 373 LEU A N 1
ATOM 2998 C CA . LEU A 1 373 ? 3.232 -23.094 -17.891 1 89.19 373 LEU A CA 1
ATOM 2999 C C . LEU A 1 373 ? 2.725 -21.719 -18.312 1 89.19 373 LEU A C 1
ATOM 3001 O O . LEU A 1 373 ? 2.693 -21.406 -19.516 1 89.19 373 LEU A O 1
ATOM 3005 N N . HIS A 1 374 ? 2.338 -20.969 -17.328 1 90.5 374 HIS A N 1
ATOM 3006 C CA . HIS A 1 374 ? 1.849 -19.625 -17.625 1 90.5 374 HIS A CA 1
ATOM 3007 C C . HIS A 1 374 ? 2.932 -18.766 -18.266 1 90.5 374 HIS A C 1
ATOM 3009 O O . HIS A 1 374 ? 2.652 -18 -19.203 1 90.5 374 HIS A O 1
ATOM 3015 N N . CYS A 1 375 ? 4.055 -18.859 -17.766 1 87.06 375 CYS A N 1
ATOM 3016 C CA . CYS A 1 375 ? 5.176 -18.141 -18.359 1 87.06 375 CYS A CA 1
ATOM 3017 C C . CYS A 1 375 ? 5.398 -18.578 -19.797 1 87.06 375 CYS A C 1
ATOM 3019 O O . CYS A 1 375 ? 5.633 -17.75 -20.688 1 87.06 375 CYS A O 1
ATOM 3021 N N . THR A 1 376 ? 5.348 -19.828 -20.031 1 84.56 376 THR A N 1
ATOM 3022 C CA . THR A 1 376 ? 5.508 -20.375 -21.375 1 84.56 376 THR A CA 1
ATOM 3023 C C . THR A 1 376 ? 4.422 -19.844 -22.312 1 84.56 376 THR A C 1
ATOM 3025 O O . THR A 1 376 ? 4.703 -19.469 -23.453 1 84.56 376 THR A O 1
ATOM 3028 N N . ASP A 1 377 ? 3.213 -19.875 -21.828 1 87.44 377 ASP A N 1
ATOM 3029 C CA . ASP A 1 377 ? 2.102 -19.344 -22.609 1 87.44 377 ASP A CA 1
ATOM 3030 C C . ASP A 1 377 ? 2.355 -17.906 -23.016 1 87.44 377 ASP A C 1
ATOM 3032 O O . ASP A 1 377 ? 2.096 -17.516 -24.156 1 87.44 377 ASP A O 1
ATOM 3036 N N . PHE A 1 378 ? 2.832 -17.141 -22.094 1 86.12 378 PHE A N 1
ATOM 3037 C CA . PHE A 1 378 ? 3.121 -15.742 -22.375 1 86.12 378 PHE A CA 1
ATOM 3038 C C . PHE A 1 378 ? 4.191 -15.609 -23.453 1 86.12 378 PHE A C 1
ATOM 3040 O O . PHE A 1 378 ? 4.09 -14.766 -24.328 1 86.12 378 PHE A O 1
ATOM 3047 N N . HIS A 1 379 ? 5.176 -16.406 -23.391 1 81.88 379 HIS A N 1
ATOM 3048 C CA . HIS A 1 379 ? 6.258 -16.359 -24.375 1 81.88 379 HIS A CA 1
ATOM 3049 C C . HIS A 1 379 ? 5.762 -16.75 -25.766 1 81.88 379 HIS A C 1
ATOM 3051 O O . HIS A 1 379 ? 6.176 -16.172 -26.766 1 81.88 379 HIS A O 1
ATOM 3057 N N . VAL A 1 380 ? 4.93 -17.672 -25.797 1 79.19 380 VAL A N 1
ATOM 3058 C CA . VAL A 1 380 ? 4.336 -18.078 -27.062 1 79.19 380 VAL A CA 1
ATOM 3059 C C . VAL A 1 380 ? 3.49 -16.953 -27.625 1 79.19 380 VAL A C 1
ATOM 3061 O O . VAL A 1 380 ? 3.576 -16.641 -28.828 1 79.19 380 VAL A O 1
ATOM 3064 N N . ALA A 1 381 ? 2.73 -16.344 -26.766 1 81.44 381 ALA A N 1
ATOM 3065 C CA . ALA A 1 381 ? 1.892 -15.234 -27.219 1 81.44 381 ALA A CA 1
ATOM 3066 C C . ALA A 1 381 ? 2.74 -14.062 -27.703 1 81.44 381 ALA A C 1
ATOM 3068 O O . ALA A 1 381 ? 2.381 -13.398 -28.688 1 81.44 381 ALA A O 1
ATOM 3069 N N . LYS A 1 382 ? 3.764 -13.859 -27.094 1 78.88 382 LYS A N 1
ATOM 3070 C CA . LYS A 1 382 ? 4.664 -12.773 -27.484 1 78.88 382 LYS A CA 1
ATOM 3071 C C . LYS A 1 382 ? 5.309 -13.047 -28.828 1 78.88 382 LYS A C 1
ATOM 3073 O O . LYS A 1 382 ? 5.52 -12.125 -29.625 1 78.88 382 LYS A O 1
ATOM 3078 N N . LEU A 1 383 ? 5.676 -14.203 -29.047 1 72.06 383 LEU A N 1
ATOM 3079 C CA . LEU A 1 383 ? 6.305 -14.594 -30.297 1 72.06 383 LEU A CA 1
ATOM 3080 C C . LEU A 1 383 ? 5.41 -14.242 -31.484 1 72.06 383 LEU A C 1
ATOM 3082 O O . LEU A 1 383 ? 5.906 -13.875 -32.562 1 72.06 383 LEU A O 1
ATOM 3086 N N . PHE A 1 384 ? 4.184 -14.258 -31.25 1 70.38 384 PHE A N 1
ATOM 3087 C CA . PHE A 1 384 ? 3.23 -13.961 -32.312 1 70.38 384 PHE A CA 1
ATOM 3088 C C . PHE A 1 384 ? 2.736 -12.523 -32.219 1 70.38 384 PHE A C 1
ATOM 3090 O O . PHE A 1 384 ? 1.769 -12.148 -32.875 1 70.38 384 PHE A O 1
ATOM 3097 N N . GLN A 1 385 ? 3.318 -11.734 -31.266 1 70.81 385 GLN A N 1
ATOM 3098 C CA . GLN A 1 385 ? 3.043 -10.312 -31.078 1 70.81 385 GLN A CA 1
ATOM 3099 C C . GLN A 1 385 ? 1.616 -10.094 -30.594 1 70.81 385 GLN A C 1
ATOM 3101 O O . GLN A 1 385 ? 0.972 -9.109 -30.969 1 70.81 385 GLN A O 1
ATOM 3106 N N . PHE A 1 386 ? 1.153 -11.047 -29.891 1 69.62 386 PHE A N 1
ATOM 3107 C CA . PHE A 1 386 ? -0.209 -10.953 -29.375 1 69.62 386 PHE A CA 1
ATOM 3108 C C . PHE A 1 386 ? -0.245 -10.164 -28.078 1 69.62 386 PHE A C 1
ATOM 3110 O O . PHE A 1 386 ? -1.309 -9.711 -27.641 1 69.62 386 PHE A O 1
ATOM 3117 N N . CYS A 1 387 ? 0.871 -9.914 -27.406 1 67.62 387 CYS A N 1
ATOM 3118 C CA . CYS A 1 387 ? 0.863 -9.297 -26.094 1 67.62 387 CYS A CA 1
ATOM 3119 C C . CYS A 1 387 ? 1.74 -8.047 -26.062 1 67.62 387 CYS A C 1
ATOM 3121 O O . CYS A 1 387 ? 2.404 -7.77 -25.062 1 67.62 387 CYS A O 1
ATOM 3123 N N . GLU A 1 388 ? 1.674 -7.34 -27.078 1 67.88 388 GLU A N 1
ATOM 3124 C CA . GLU A 1 388 ? 2.518 -6.152 -27.172 1 67.88 388 GLU A CA 1
ATOM 3125 C C . GLU A 1 388 ? 2.123 -5.113 -26.125 1 67.88 388 GLU A C 1
ATOM 3127 O O . GLU A 1 388 ? 2.982 -4.426 -25.562 1 67.88 388 GLU A O 1
ATOM 3132 N N . SER A 1 389 ? 0.938 -5.09 -25.953 1 67.12 389 SER A N 1
ATOM 3133 C CA . SER A 1 389 ? 0.464 -4.105 -24.984 1 67.12 389 SER A CA 1
ATOM 3134 C C . SER A 1 389 ? 1.009 -4.395 -23.594 1 67.12 389 SER A C 1
ATOM 3136 O O . SER A 1 389 ? 1.256 -3.471 -22.812 1 67.12 389 SER A O 1
ATOM 3138 N N . LEU A 1 390 ? 1.271 -5.602 -23.297 1 66.81 390 LEU A N 1
ATOM 3139 C CA . LEU A 1 390 ? 1.75 -5.992 -21.984 1 66.81 390 LEU A CA 1
ATOM 3140 C C . LEU A 1 390 ? 3.254 -5.773 -21.859 1 66.81 390 LEU A C 1
ATOM 3142 O O . LEU A 1 390 ? 3.793 -5.719 -20.75 1 66.81 390 LEU A O 1
ATOM 3146 N N . SER A 1 391 ? 3.822 -5.656 -23 1 63.16 391 SER A N 1
ATOM 3147 C CA . SER A 1 391 ? 5.273 -5.531 -23.016 1 63.16 391 SER A CA 1
ATOM 3148 C C . SER A 1 391 ? 5.723 -4.191 -22.453 1 63.16 391 SER A C 1
ATOM 3150 O O . SER A 1 391 ? 6.887 -4.027 -22.078 1 63.16 391 SER A O 1
ATOM 3152 N N . THR A 1 392 ? 4.805 -3.445 -22.266 1 68.5 392 THR A N 1
ATOM 3153 C CA . THR A 1 392 ? 5.148 -2.123 -21.766 1 68.5 392 THR A CA 1
ATOM 3154 C C . THR A 1 392 ? 5.184 -2.121 -20.234 1 68.5 392 THR A C 1
ATOM 3156 O O . THR A 1 392 ? 5.758 -1.217 -19.625 1 68.5 392 THR A O 1
ATOM 3159 N N . TYR A 1 393 ? 4.762 -3.211 -19.781 1 78.56 393 TYR A N 1
ATOM 3160 C CA . TYR A 1 393 ? 4.727 -3.266 -18.328 1 78.56 393 TYR A CA 1
ATOM 3161 C C . TYR A 1 393 ? 5.922 -4.035 -17.781 1 78.56 393 TYR A C 1
ATOM 3163 O O . TYR A 1 393 ? 6.645 -4.691 -18.531 1 78.56 393 TYR A O 1
ATOM 3171 N N . TRP A 1 394 ? 6.074 -3.953 -16.484 1 81.94 394 TRP A N 1
ATOM 3172 C CA . TRP A 1 394 ? 7.211 -4.602 -15.844 1 81.94 394 TRP A CA 1
ATOM 3173 C C . TRP A 1 394 ? 7.105 -6.117 -15.945 1 81.94 394 TRP A C 1
ATOM 3175 O O . TRP A 1 394 ? 8.086 -6.836 -15.719 1 81.94 394 TRP A O 1
ATOM 3185 N N . TYR A 1 395 ? 6.031 -6.602 -16.391 1 81.88 395 TYR A N 1
ATOM 3186 C CA . TYR A 1 395 ? 5.781 -8.039 -16.453 1 81.88 395 TYR A CA 1
ATOM 3187 C C . TYR A 1 395 ? 6.805 -8.734 -17.328 1 81.88 395 TYR A C 1
ATOM 3189 O O . TYR A 1 395 ? 7.395 -9.742 -16.938 1 81.88 395 TYR A O 1
ATOM 3197 N N . GLU A 1 396 ? 6.984 -8.156 -18.406 1 78.25 396 GLU A N 1
ATOM 3198 C CA . GLU A 1 396 ? 7.855 -8.805 -19.391 1 78.25 396 GLU A CA 1
ATOM 3199 C C . GLU A 1 396 ? 9.305 -8.812 -18.906 1 78.25 396 GLU A C 1
ATOM 3201 O O . GLU A 1 396 ? 9.992 -9.836 -19.016 1 78.25 396 GLU A O 1
ATOM 3206 N N . LYS A 1 397 ? 9.664 -7.785 -18.406 1 78.75 397 LYS A N 1
ATOM 3207 C CA . LYS A 1 397 ? 11.062 -7.645 -18.031 1 78.75 397 LYS A CA 1
ATOM 3208 C C . LYS A 1 397 ? 11.375 -8.438 -16.75 1 78.75 397 LYS A C 1
ATOM 3210 O O . LYS A 1 397 ? 12.484 -8.945 -16.594 1 78.75 397 LYS A O 1
ATOM 3215 N N . TRP A 1 398 ? 10.367 -8.602 -16.016 1 82.56 398 TRP A N 1
ATOM 3216 C CA . TRP A 1 398 ? 10.695 -9.156 -14.703 1 82.56 398 TRP A CA 1
ATOM 3217 C C . TRP A 1 398 ? 9.867 -10.398 -14.414 1 82.56 398 TRP A C 1
ATOM 3219 O O . TRP A 1 398 ? 10.398 -11.414 -13.961 1 82.56 398 TRP A O 1
ATOM 3229 N N . CYS A 1 399 ? 8.727 -10.375 -14.672 1 78.88 399 CYS A N 1
ATOM 3230 C CA . CYS A 1 399 ? 7.852 -11.492 -14.344 1 78.88 399 CYS A CA 1
ATOM 3231 C C . CYS A 1 399 ? 8.031 -12.641 -15.328 1 78.88 399 CYS A C 1
ATOM 3233 O O . CYS A 1 399 ? 8.141 -13.805 -14.922 1 78.88 399 CYS A O 1
ATOM 3235 N N . TYR A 1 400 ? 8.109 -12.258 -16.516 1 75.12 400 TYR A N 1
ATOM 3236 C CA . TYR A 1 400 ? 8.148 -13.297 -17.547 1 75.12 400 TYR A CA 1
ATOM 3237 C C . TYR A 1 400 ? 9.547 -13.414 -18.141 1 75.12 400 TYR A C 1
ATOM 3239 O O . TYR A 1 400 ? 9.711 -13.93 -19.25 1 75.12 400 TYR A O 1
ATOM 3247 N N . ALA A 1 401 ? 10.461 -12.758 -17.344 1 65.56 401 ALA A N 1
ATOM 3248 C CA . ALA A 1 401 ? 11.836 -12.805 -17.844 1 65.56 401 ALA A CA 1
ATOM 3249 C C . ALA A 1 401 ? 12.352 -14.242 -17.875 1 65.56 401 ALA A C 1
ATOM 3251 O O . ALA A 1 401 ? 12.016 -15.055 -17.016 1 65.56 401 ALA A O 1
ATOM 3252 N N . THR A 1 402 ? 12.867 -14.609 -19.047 1 54.09 402 THR A N 1
ATOM 3253 C CA . THR A 1 402 ? 13.484 -15.922 -19.172 1 54.09 402 THR A CA 1
ATOM 3254 C C . THR A 1 402 ? 14.75 -16.016 -18.328 1 54.09 402 THR A C 1
ATOM 3256 O O . THR A 1 402 ? 15.586 -15.109 -18.359 1 54.09 402 THR A O 1
ATOM 3259 N N . THR A 1 403 ? 14.672 -16.438 -17.156 1 48.72 403 THR A N 1
ATOM 3260 C CA . THR A 1 403 ? 15.883 -16.656 -16.359 1 48.72 403 THR A CA 1
ATOM 3261 C C . THR A 1 403 ? 16.922 -17.453 -17.156 1 48.72 403 THR A C 1
ATOM 3263 O O . THR A 1 403 ? 16.719 -18.641 -17.422 1 48.72 403 THR A O 1
ATOM 3266 N N . ASP A 1 404 ? 17.484 -16.984 -18.172 1 41.88 404 ASP A N 1
ATOM 3267 C CA . ASP A 1 404 ? 18.672 -17.688 -18.656 1 41.88 404 ASP A CA 1
ATOM 3268 C C . ASP A 1 404 ? 19.859 -17.469 -17.719 1 41.88 404 ASP A C 1
ATOM 3270 O O . ASP A 1 404 ? 20.031 -16.391 -17.156 1 41.88 404 ASP A O 1
ATOM 3274 N N . MET B 1 1 ? -4.109 57.031 14.641 1 18.94 1 MET B N 1
ATOM 3275 C CA . MET B 1 1 ? -5.172 56.531 13.758 1 18.94 1 MET B CA 1
ATOM 3276 C C . MET B 1 1 ? -4.742 56.625 12.297 1 18.94 1 MET B C 1
ATOM 3278 O O . MET B 1 1 ? -5.586 56.625 11.398 1 18.94 1 MET B O 1
ATOM 3282 N N . GLU B 1 2 ? -3.482 56.719 12.031 1 21.17 2 GLU B N 1
ATOM 3283 C CA . GLU B 1 2 ? -2.775 57.25 10.867 1 21.17 2 GLU B CA 1
ATOM 3284 C C . GLU B 1 2 ? -3.078 56.469 9.609 1 21.17 2 GLU B C 1
ATOM 3286 O O . GLU B 1 2 ? -3.146 55.219 9.664 1 21.17 2 GLU B O 1
ATOM 3291 N N . ASN B 1 3 ? -3.738 57.188 8.656 1 22.39 3 ASN B N 1
ATOM 3292 C CA . ASN B 1 3 ? -4.297 56.906 7.332 1 22.39 3 ASN B CA 1
ATOM 3293 C C . ASN B 1 3 ? -3.312 56.156 6.449 1 22.39 3 ASN B C 1
ATOM 3295 O O . ASN B 1 3 ? -2.227 56.656 6.148 1 22.39 3 ASN B O 1
ATOM 3299 N N . ALA B 1 4 ? -3.154 55.031 6.785 1 28.52 4 ALA B N 1
ATOM 3300 C CA . ALA B 1 4 ? -2.141 54.188 6.156 1 28.52 4 ALA B CA 1
ATOM 3301 C C . ALA B 1 4 ? -2.1 54.406 4.648 1 28.52 4 ALA B C 1
ATOM 3303 O O . ALA B 1 4 ? -3.096 54.188 3.953 1 28.52 4 ALA B O 1
ATOM 3304 N N . ARG B 1 5 ? -1.385 55.531 4.219 1 28.2 5 ARG B N 1
ATOM 3305 C CA . ARG B 1 5 ? -1.11 56.188 2.941 1 28.2 5 ARG B CA 1
ATOM 3306 C C . ARG B 1 5 ? -0.944 55.156 1.827 1 28.2 5 ARG B C 1
ATOM 3308 O O . ARG B 1 5 ? -0.284 54.125 2.014 1 28.2 5 ARG B O 1
ATOM 3315 N N . PHE B 1 6 ? -1.947 55.156 0.963 1 31.11 6 PHE B N 1
ATOM 3316 C CA . PHE B 1 6 ? -2.059 54.5 -0.328 1 31.11 6 PHE B CA 1
ATOM 3317 C C . PHE B 1 6 ? -0.774 54.656 -1.134 1 31.11 6 PHE B C 1
ATOM 3319 O O . PHE B 1 6 ? -0.251 55.75 -1.263 1 31.11 6 PHE B O 1
ATOM 3326 N N . PRO B 1 7 ? 0.072 53.781 -1.22 1 32.06 7 PRO B N 1
ATOM 3327 C CA . PRO B 1 7 ? 1.251 54.219 -1.96 1 32.06 7 PRO B CA 1
ATOM 3328 C C . PRO B 1 7 ? 0.891 54.969 -3.244 1 32.06 7 PRO B C 1
ATOM 3330 O O . PRO B 1 7 ? -0.173 54.75 -3.822 1 32.06 7 PRO B O 1
ATOM 3333 N N . SER B 1 8 ? 1.346 56.094 -3.617 1 34.66 8 SER B N 1
ATOM 3334 C CA . SER B 1 8 ? 1.188 57.125 -4.66 1 34.66 8 SER B CA 1
ATOM 3335 C C . SER B 1 8 ? 0.988 56.469 -6.027 1 34.66 8 SER B C 1
ATOM 3337 O O . SER B 1 8 ? 0.166 56.938 -6.82 1 34.66 8 SER B O 1
ATOM 3339 N N . GLU B 1 9 ? 1.658 55.438 -6.172 1 33.78 9 GLU B N 1
ATOM 3340 C CA . GLU B 1 9 ? 1.755 54.906 -7.523 1 33.78 9 GLU B CA 1
ATOM 3341 C C . GLU B 1 9 ? 0.46 54.188 -7.934 1 33.78 9 GLU B C 1
ATOM 3343 O O . GLU B 1 9 ? 0.031 54.312 -9.086 1 33.78 9 GLU B O 1
ATOM 3348 N N . ILE B 1 10 ? -0.228 53.5 -7.02 1 36.25 10 ILE B N 1
ATOM 3349 C CA . ILE B 1 10 ? -1.552 52.969 -7.312 1 36.25 10 ILE B CA 1
ATOM 3350 C C . ILE B 1 10 ? -2.537 54.094 -7.535 1 36.25 10 ILE B C 1
ATOM 3352 O O . ILE B 1 10 ? -3.383 54.031 -8.43 1 36.25 10 ILE B O 1
ATOM 3356 N N . SER B 1 11 ? -2.293 55.156 -6.859 1 34.94 11 SER B N 1
ATOM 3357 C CA . SER B 1 11 ? -3.086 56.375 -7.062 1 34.94 11 SER B CA 1
ATOM 3358 C C . SER B 1 11 ? -2.939 56.906 -8.484 1 34.94 11 SER B C 1
ATOM 3360 O O . SER B 1 11 ? -3.926 57.281 -9.117 1 34.94 11 SER B O 1
ATOM 3362 N N . GLU B 1 12 ? -1.748 56.906 -8.984 1 40.34 12 GLU B N 1
ATOM 3363 C CA . GLU B 1 12 ? -1.467 57.469 -10.297 1 40.34 12 GLU B CA 1
ATOM 3364 C C . GLU B 1 12 ? -2.039 56.594 -11.406 1 40.34 12 GLU B C 1
ATOM 3366 O O . GLU B 1 12 ? -2.615 57.125 -12.375 1 40.34 12 GLU B O 1
ATOM 3371 N N . PHE B 1 13 ? -1.854 55.281 -11.227 1 34.97 13 PHE B N 1
ATOM 3372 C CA . PHE B 1 13 ? -2.383 54.375 -12.234 1 34.97 13 PHE B CA 1
ATOM 3373 C C . PHE B 1 13 ? -3.904 54.438 -12.289 1 34.97 13 PHE B C 1
ATOM 3375 O O . PHE B 1 13 ? -4.484 54.531 -13.367 1 34.97 13 PHE B O 1
ATOM 3382 N N . LEU B 1 14 ? -4.535 54.531 -11.141 1 37.19 14 LEU B N 1
ATOM 3383 C CA . LEU B 1 14 ? -5.977 54.719 -11.102 1 37.19 14 LEU B CA 1
ATOM 3384 C C . LEU B 1 14 ? -6.355 56.062 -11.742 1 37.19 14 LEU B C 1
ATOM 3386 O O . LEU B 1 14 ? -7.383 56.156 -12.422 1 37.19 14 LEU B O 1
ATOM 3390 N N . SER B 1 15 ? -5.535 56.938 -11.531 1 38.38 15 SER B N 1
ATOM 3391 C CA . SER B 1 15 ? -5.785 58.25 -12.117 1 38.38 15 SER B CA 1
ATOM 3392 C C . SER B 1 15 ? -5.625 58.219 -13.633 1 38.38 15 SER B C 1
ATOM 3394 O O . SER B 1 15 ? -6.355 58.906 -14.352 1 38.38 15 SER B O 1
ATOM 3396 N N . SER B 1 16 ? -4.633 57.438 -14.094 1 37.66 16 SER B N 1
ATOM 3397 C CA . SER B 1 16 ? -4.406 57.469 -15.539 1 37.66 16 SER B CA 1
ATOM 3398 C C . SER B 1 16 ? -5.473 56.656 -16.266 1 37.66 16 SER B C 1
ATOM 3400 O O . SER B 1 16 ? -5.848 57 -17.391 1 37.66 16 SER B O 1
ATOM 3402 N N . ALA B 1 17 ? -5.91 55.469 -15.68 1 34.22 17 ALA B N 1
ATOM 3403 C CA . ALA B 1 17 ? -7.004 54.688 -16.266 1 34.22 17 ALA B CA 1
ATOM 3404 C C . ALA B 1 17 ? -8.289 55.531 -16.312 1 34.22 17 ALA B C 1
ATOM 3406 O O . ALA B 1 17 ? -9.188 55.219 -17.109 1 34.22 17 ALA B O 1
ATOM 3407 N N . LYS B 1 18 ? -8.438 56.344 -15.43 1 35.38 18 LYS B N 1
ATOM 3408 C CA . LYS B 1 18 ? -9.547 57.312 -15.477 1 35.38 18 LYS B CA 1
ATOM 3409 C C . LYS B 1 18 ? -9.445 58.188 -16.719 1 35.38 18 LYS B C 1
ATOM 3411 O O . LYS B 1 18 ? -10.43 58.844 -17.094 1 35.38 18 LYS B O 1
ATOM 3416 N N . LYS B 1 19 ? -8.266 58.531 -17.031 1 36.12 19 LYS B N 1
ATOM 3417 C CA . LYS B 1 19 ? -8.305 59.594 -18.047 1 36.12 19 LYS B CA 1
ATOM 3418 C C . LYS B 1 19 ? -8.68 59.031 -19.406 1 36.12 19 LYS B C 1
ATOM 3420 O O . LYS B 1 19 ? -9.148 59.781 -20.281 1 36.12 19 LYS B O 1
ATOM 3425 N N . GLY B 1 20 ? -7.902 58.094 -20.047 1 32.03 20 GLY B N 1
ATOM 3426 C CA . GLY B 1 20 ? -8.117 58.156 -21.484 1 32.03 20 GLY B CA 1
ATOM 3427 C C . GLY B 1 20 ? -9.445 57.562 -21.906 1 32.03 20 GLY B C 1
ATOM 3428 O O . GLY B 1 20 ? -10.102 56.844 -21.125 1 32.03 20 GLY B O 1
ATOM 3429 N N . ASP B 1 21 ? -9.938 57.531 -23.375 1 32.19 21 ASP B N 1
ATOM 3430 C CA . ASP B 1 21 ? -11.102 57.531 -24.25 1 32.19 21 ASP B CA 1
ATOM 3431 C C . ASP B 1 21 ? -11.922 56.25 -24.062 1 32.19 21 ASP B C 1
ATOM 3433 O O . ASP B 1 21 ? -13.156 56.312 -24.047 1 32.19 21 ASP B O 1
ATOM 3437 N N . ASP B 1 22 ? -11.562 55.094 -24.656 1 31.73 22 ASP B N 1
ATOM 3438 C CA . ASP B 1 22 ? -12.648 54.188 -25.078 1 31.73 22 ASP B CA 1
ATOM 3439 C C . ASP B 1 22 ? -13.312 53.531 -23.875 1 31.73 22 ASP B C 1
ATOM 3441 O O . ASP B 1 22 ? -12.641 53.188 -22.906 1 31.73 22 ASP B O 1
ATOM 3445 N N . ARG B 1 23 ? -14.805 53.344 -23.797 1 32.19 23 ARG B N 1
ATOM 3446 C CA . ARG B 1 23 ? -15.914 53 -22.906 1 32.19 23 ARG B CA 1
ATOM 3447 C C . ARG B 1 23 ? -15.57 51.781 -22.047 1 32.19 23 ARG B C 1
ATOM 3449 O O . ARG B 1 23 ? -16.062 51.656 -20.922 1 32.19 23 ARG B O 1
ATOM 3456 N N . ALA B 1 24 ? -15.258 50.75 -22.656 1 32.81 24 ALA B N 1
ATOM 3457 C CA . ALA B 1 24 ? -15.375 49.375 -22.172 1 32.81 24 ALA B CA 1
ATOM 3458 C C . ALA B 1 24 ? -14.484 49.156 -20.953 1 32.81 24 ALA B C 1
ATOM 3460 O O . ALA B 1 24 ? -14.594 48.125 -20.266 1 32.81 24 ALA B O 1
ATOM 3461 N N . THR B 1 25 ? -13.5 50.031 -20.625 1 33.81 25 THR B N 1
ATOM 3462 C CA . THR B 1 25 ? -12.43 49.969 -19.641 1 33.81 25 THR B CA 1
ATOM 3463 C C . THR B 1 25 ? -12.93 50.375 -18.266 1 33.81 25 THR B C 1
ATOM 3465 O O . THR B 1 25 ? -12.297 50.062 -17.25 1 33.81 25 THR B O 1
ATOM 3468 N N . ILE B 1 26 ? -14.008 51.25 -18.109 1 34.91 26 ILE B N 1
ATOM 3469 C CA . ILE B 1 26 ? -14.469 51.969 -16.938 1 34.91 26 ILE B CA 1
ATOM 3470 C C . ILE B 1 26 ? -15.164 51 -15.977 1 34.91 26 ILE B C 1
ATOM 3472 O O . ILE B 1 26 ? -14.945 51.062 -14.766 1 34.91 26 ILE B O 1
ATOM 3476 N N . ASP B 1 27 ? -16.297 50.312 -16.547 1 39.44 27 ASP B N 1
ATOM 3477 C CA . ASP B 1 27 ? -17.219 49.531 -15.734 1 39.44 27 ASP B CA 1
ATOM 3478 C C . ASP 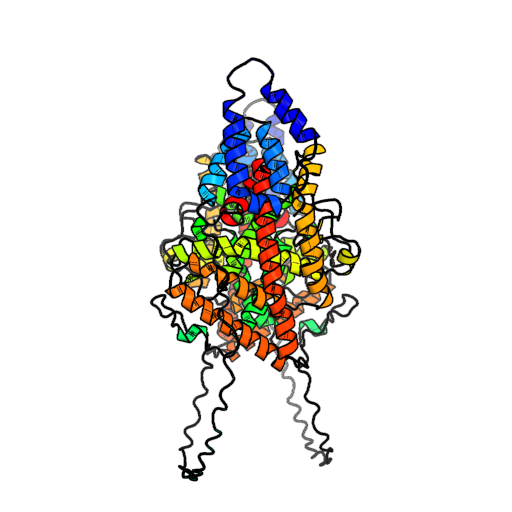B 1 27 ? -16.469 48.5 -14.906 1 39.44 27 ASP B C 1
ATOM 3480 O O . ASP B 1 27 ? -16.922 48.094 -13.836 1 39.44 27 ASP B O 1
ATOM 3484 N N . SER B 1 28 ? -15.289 48.125 -15.375 1 41.69 28 SER B N 1
ATOM 3485 C CA . SER B 1 28 ? -14.461 47.125 -14.719 1 41.69 28 SER B CA 1
ATOM 3486 C C . SER B 1 28 ? -13.797 47.688 -13.469 1 41.69 28 SER B C 1
ATOM 3488 O O . SER B 1 28 ? -13.664 47 -12.461 1 41.69 28 SER B O 1
ATOM 3490 N N . GLY B 1 29 ? -13.68 48.938 -13.281 1 37.75 29 GLY B N 1
ATOM 3491 C CA . GLY B 1 29 ? -13 49.562 -12.148 1 37.75 29 GLY B CA 1
ATOM 3492 C C . GLY B 1 29 ? -13.891 49.656 -10.922 1 37.75 29 GLY B C 1
ATOM 3493 O O . GLY B 1 29 ? -13.445 49.375 -9.805 1 37.75 29 GLY B O 1
ATOM 3494 N N . ALA B 1 30 ? -15.102 50.25 -11.07 1 43.91 30 ALA B N 1
ATOM 3495 C CA . ALA B 1 30 ? -16 50.406 -9.938 1 43.91 30 ALA B CA 1
ATOM 3496 C C . ALA B 1 30 ? -16.312 49.062 -9.281 1 43.91 30 ALA B C 1
ATOM 3498 O O . ALA B 1 30 ? -16.391 48.969 -8.055 1 43.91 30 ALA B O 1
ATOM 3499 N N . GLU B 1 31 ? -16.531 48 -10.07 1 42.84 31 GLU B N 1
ATOM 3500 C CA . GLU B 1 31 ? -16.812 46.688 -9.531 1 42.84 31 GLU B CA 1
ATOM 3501 C C . GLU B 1 31 ? -15.609 46.156 -8.742 1 42.84 31 GLU B C 1
ATOM 3503 O O . GLU B 1 31 ? -15.781 45.531 -7.684 1 42.84 31 GLU B O 1
ATOM 3508 N N . ILE B 1 32 ? -14.5 46.531 -9.109 1 44.62 32 ILE B N 1
ATOM 3509 C CA . ILE B 1 32 ? -13.305 46.125 -8.383 1 44.62 32 ILE B CA 1
ATOM 3510 C C . ILE B 1 32 ? -13.195 46.938 -7.086 1 44.62 32 ILE B C 1
ATOM 3512 O O . ILE B 1 32 ? -12.906 46.375 -6.023 1 44.62 32 ILE B O 1
ATOM 3516 N N . ALA B 1 33 ? -13.523 48.219 -7.082 1 44.34 33 ALA B N 1
ATOM 3517 C CA . ALA B 1 33 ? -13.469 49 -5.859 1 44.34 33 ALA B CA 1
ATOM 3518 C C . ALA B 1 33 ? -14.484 48.5 -4.832 1 44.34 33 ALA B C 1
ATOM 3520 O O . ALA B 1 33 ? -14.172 48.438 -3.643 1 44.34 33 ALA B O 1
ATOM 3521 N N . GLY B 1 34 ? -15.695 48.188 -5.16 1 46.72 34 GLY B N 1
ATOM 3522 C CA . GLY B 1 34 ? -16.688 47.656 -4.246 1 46.72 34 GLY B CA 1
ATOM 3523 C C . GLY B 1 34 ? -16.297 46.312 -3.662 1 46.72 34 GLY B C 1
ATOM 3524 O O . GLY B 1 34 ? -16.5 46.062 -2.471 1 46.72 34 GLY B O 1
ATOM 3525 N N . PHE B 1 35 ? -15.68 45.469 -4.41 1 41.62 35 PHE B N 1
ATOM 3526 C CA . PHE B 1 35 ? -15.188 44.188 -3.928 1 41.62 35 PHE B CA 1
ATOM 3527 C C . PHE B 1 35 ? -14.047 44.375 -2.934 1 41.62 35 PHE B C 1
ATOM 3529 O O . PHE B 1 35 ? -14.031 43.75 -1.869 1 41.62 35 PHE B O 1
ATOM 3536 N N . VAL B 1 36 ? -13.227 45.25 -3.152 1 44.34 36 VAL B N 1
ATOM 3537 C CA . VAL B 1 36 ? -12.109 45.5 -2.246 1 44.34 36 VAL B CA 1
ATOM 3538 C C . VAL B 1 36 ? -12.633 46.125 -0.957 1 44.34 36 VAL B C 1
ATOM 3540 O O . VAL B 1 36 ? -12.203 45.781 0.139 1 44.34 36 VAL B O 1
ATOM 3543 N N . LYS B 1 37 ? -13.508 47 -0.988 1 46.56 37 LYS B N 1
ATOM 3544 C CA . LYS B 1 37 ? -14.062 47.625 0.215 1 46.56 37 LYS B CA 1
ATOM 3545 C C . LYS B 1 37 ? -14.789 46.594 1.075 1 46.56 37 LYS B C 1
ATOM 3547 O O . LYS B 1 37 ? -14.648 46.594 2.301 1 46.56 37 LYS B O 1
ATOM 3552 N N . LYS B 1 38 ? -15.617 45.688 0.488 1 45.5 38 LYS B N 1
ATOM 3553 C CA . LYS B 1 38 ? -16.375 44.688 1.248 1 45.5 38 LYS B CA 1
ATOM 3554 C C . LYS B 1 38 ? -15.461 43.656 1.89 1 45.5 38 LYS B C 1
ATOM 3556 O O . LYS B 1 38 ? -15.789 43.094 2.943 1 45.5 38 LYS B O 1
ATOM 3561 N N . ASN B 1 39 ? -14.375 43.375 1.205 1 36.75 39 ASN B N 1
ATOM 3562 C CA . ASN B 1 39 ? -13.461 42.375 1.735 1 36.75 39 ASN B CA 1
ATOM 3563 C C . ASN B 1 39 ? -12.188 43 2.279 1 36.75 39 ASN B C 1
ATOM 3565 O O . ASN B 1 39 ? -11.141 42.344 2.361 1 36.75 39 ASN B O 1
ATOM 3569 N N . ALA B 1 40 ? -12.211 44.219 2.615 1 43.72 40 ALA B N 1
ATOM 3570 C CA . ALA B 1 40 ? -11.094 45.031 3.08 1 43.72 40 ALA B CA 1
ATOM 3571 C C . ALA B 1 40 ? -10.406 44.375 4.277 1 43.72 40 ALA B C 1
ATOM 3573 O O . ALA B 1 40 ? -9.172 44.375 4.375 1 43.72 40 ALA B O 1
ATOM 3574 N N . LEU B 1 41 ? -11.203 43.906 5.152 1 40.66 41 LEU B N 1
ATOM 3575 C CA . LEU B 1 41 ? -10.617 43.344 6.359 1 40.66 41 LEU B CA 1
ATOM 3576 C C . LEU B 1 41 ? -9.75 42.125 6.02 1 40.66 41 LEU B C 1
ATOM 3578 O O . LEU B 1 41 ? -8.656 41.969 6.562 1 40.66 41 LEU B O 1
ATOM 3582 N N . ILE B 1 42 ? -10.258 41.312 5.148 1 37.5 42 ILE B N 1
ATOM 3583 C CA . ILE B 1 42 ? -9.461 40.188 4.715 1 37.5 42 ILE B CA 1
ATOM 3584 C C . ILE B 1 42 ? -8.297 40.656 3.859 1 37.5 42 ILE B C 1
ATOM 3586 O O . ILE B 1 42 ? -7.18 40.156 3.971 1 37.5 42 ILE B O 1
ATOM 3590 N N . LEU B 1 43 ? -8.477 41.719 3.156 1 42.31 43 LEU B N 1
ATOM 3591 C CA . LEU B 1 43 ? -7.438 42.219 2.283 1 42.31 43 LEU B CA 1
ATOM 3592 C C . LEU B 1 43 ? -6.348 42.938 3.094 1 42.31 43 LEU B C 1
ATOM 3594 O O . LEU B 1 43 ? -5.176 42.906 2.701 1 42.31 43 LEU B O 1
ATOM 3598 N N . ASP B 1 44 ? -6.582 43.594 4.098 1 44.5 44 ASP B N 1
ATOM 3599 C CA . ASP B 1 44 ? -5.574 44.188 4.961 1 44.5 44 ASP B CA 1
ATOM 3600 C C . ASP B 1 44 ? -4.754 43.125 5.684 1 44.5 44 ASP B C 1
ATOM 3602 O O . ASP B 1 44 ? -3.557 43.312 5.91 1 44.5 44 ASP B O 1
ATOM 3606 N N . ASP B 1 45 ? -5.363 42.031 6.031 1 38.69 45 ASP B N 1
ATOM 3607 C CA . ASP B 1 45 ? -4.684 41 6.812 1 38.69 45 ASP B CA 1
ATOM 3608 C C . ASP B 1 45 ? -3.916 40.031 5.906 1 38.69 45 ASP B C 1
ATOM 3610 O O . ASP B 1 45 ? -3.084 39.25 6.379 1 38.69 45 ASP B O 1
ATOM 3614 N N . TYR B 1 46 ? -4.371 40.031 4.477 1 30.72 46 TYR B N 1
ATOM 3615 C CA . TYR B 1 46 ? -3.654 39.156 3.543 1 30.72 46 TYR B CA 1
ATOM 3616 C C . TYR B 1 46 ? -3.115 39.969 2.365 1 30.72 46 TYR B C 1
ATOM 3618 O O . TYR B 1 46 ? -3.822 40.188 1.378 1 30.72 46 TYR B O 1
ATOM 3626 N N . PRO B 1 47 ? -1.942 40.469 2.506 1 38.84 47 PRO B N 1
ATOM 3627 C CA . PRO B 1 47 ? -1.336 41.281 1.455 1 38.84 47 PRO B CA 1
ATOM 3628 C C . PRO B 1 47 ? -1.321 40.594 0.096 1 38.84 47 PRO B C 1
ATOM 3630 O O . PRO B 1 47 ? -1.456 41.25 -0.939 1 38.84 47 PRO B O 1
ATOM 3633 N N . ILE B 1 48 ? -1.29 39.375 0.101 1 36.16 48 ILE B N 1
ATOM 3634 C CA . ILE B 1 48 ? -1.173 38.656 -1.159 1 36.16 48 ILE B CA 1
ATOM 3635 C C . ILE B 1 48 ? -2.477 38.781 -1.944 1 36.16 48 ILE B C 1
ATOM 3637 O O . ILE B 1 48 ? -2.461 38.875 -3.172 1 36.16 48 ILE B O 1
ATOM 3641 N N . VAL B 1 49 ? -3.615 38.844 -1.306 1 41.34 49 VAL B N 1
ATOM 3642 C CA . VAL B 1 49 ? -4.879 39.062 -2 1 41.34 49 VAL B CA 1
ATOM 3643 C C . VAL B 1 49 ? -4.859 40.438 -2.695 1 41.34 49 VAL B C 1
ATOM 3645 O O . VAL B 1 49 ? -5.34 40.562 -3.824 1 41.34 49 VAL B O 1
ATOM 3648 N N . LYS B 1 50 ? -4.102 41.281 -2.092 1 41.59 50 LYS B N 1
ATOM 3649 C CA . LYS B 1 50 ? -3.977 42.594 -2.697 1 41.59 50 LYS B CA 1
ATOM 3650 C C . LYS B 1 50 ? -3.246 42.531 -4.035 1 41.59 50 LYS B C 1
ATOM 3652 O O . LYS B 1 50 ? -3.664 43.125 -5.012 1 41.59 50 LYS B O 1
ATOM 3657 N N . GLU B 1 51 ? -2.295 41.75 -4.043 1 39.81 51 GLU B N 1
ATOM 3658 C CA . GLU B 1 51 ? -1.479 41.656 -5.25 1 39.81 51 GLU B CA 1
ATOM 3659 C C . GLU B 1 51 ? -2.215 40.906 -6.355 1 39.81 51 GLU B C 1
ATOM 3661 O O . GLU B 1 51 ? -2.143 41.281 -7.527 1 39.81 51 GLU B O 1
ATOM 3666 N N . VAL B 1 52 ? -3.01 39.969 -6.035 1 40.91 52 VAL B N 1
ATOM 3667 C CA . VAL B 1 52 ? -3.77 39.219 -7.027 1 40.91 52 VAL B CA 1
ATOM 3668 C C . VAL B 1 52 ? -4.895 40.062 -7.586 1 40.91 52 VAL B C 1
ATOM 3670 O O . VAL B 1 52 ? -5.156 40.062 -8.789 1 40.91 52 VAL B O 1
ATOM 3673 N N . VAL B 1 53 ? -5.449 40.844 -6.754 1 43.88 53 VAL B N 1
ATOM 3674 C CA . VAL B 1 53 ? -6.473 41.781 -7.211 1 43.88 53 VAL B CA 1
ATOM 3675 C C . VAL B 1 53 ? -5.871 42.781 -8.211 1 43.88 53 VAL B C 1
ATOM 3677 O O . VAL B 1 53 ? -6.457 43.031 -9.266 1 43.88 53 VAL B O 1
ATOM 3680 N N . ASN B 1 54 ? -4.684 43.125 -7.863 1 42.38 54 ASN B N 1
ATOM 3681 C CA . ASN B 1 54 ? -4.012 44.062 -8.766 1 42.38 54 ASN B CA 1
ATOM 3682 C C . ASN B 1 54 ? -3.752 43.406 -10.133 1 42.38 54 ASN B C 1
ATOM 3684 O O . ASN B 1 54 ? -3.91 44.062 -11.164 1 42.38 54 ASN B O 1
ATOM 3688 N N . TRP B 1 55 ? -3.439 42.219 -10.125 1 41.03 55 TRP B N 1
ATOM 3689 C CA . TRP B 1 55 ? -3.158 41.5 -11.352 1 41.03 55 TRP B CA 1
ATOM 3690 C C . TRP B 1 55 ? -4.441 41.219 -12.133 1 41.03 55 TRP B C 1
ATOM 3692 O O . TRP B 1 55 ? -4.48 41.375 -13.352 1 41.03 55 TRP B O 1
ATOM 3702 N N . ALA B 1 56 ? -5.406 40.844 -11.445 1 42.09 56 ALA B N 1
ATOM 3703 C CA . ALA B 1 56 ? -6.668 40.531 -12.109 1 42.09 56 ALA B CA 1
ATOM 3704 C C . ALA B 1 56 ? -7.285 41.781 -12.742 1 42.09 56 ALA B C 1
ATOM 3706 O O . ALA B 1 56 ? -7.973 41.688 -13.766 1 42.09 56 ALA B O 1
ATOM 3707 N N . ILE B 1 57 ? -6.988 42.844 -12.203 1 43.41 57 ILE B N 1
ATOM 3708 C CA . ILE B 1 57 ? -7.516 44.094 -12.734 1 43.41 57 ILE B CA 1
ATOM 3709 C C . ILE B 1 57 ? -6.941 44.344 -14.133 1 43.41 57 ILE B C 1
ATOM 3711 O O . ILE B 1 57 ? -7.625 44.875 -15 1 43.41 57 ILE B O 1
ATOM 3715 N N . VAL B 1 58 ? -5.762 43.875 -14.297 1 40.94 58 VAL B N 1
ATOM 3716 C CA . VAL B 1 58 ? -5.121 44.188 -15.562 1 40.94 58 VAL B CA 1
ATOM 3717 C C . VAL B 1 58 ? -5.504 43.156 -16.625 1 40.94 58 VAL B C 1
ATOM 3719 O O . VAL B 1 58 ? -5.285 43.375 -17.812 1 40.94 58 VAL B O 1
ATOM 3722 N N . GLN B 1 59 ? -6.031 41.969 -16.156 1 36.38 59 GLN B N 1
ATOM 3723 C CA . GLN B 1 59 ? -6.457 41 -17.172 1 36.38 59 GLN B CA 1
ATOM 3724 C C . GLN B 1 59 ? -7.965 40.781 -17.109 1 36.38 59 GLN B C 1
ATOM 3726 O O . GLN B 1 59 ? -8.492 40.281 -16.125 1 36.38 59 GLN B O 1
ATOM 3731 N N . PRO B 1 60 ? -8.742 41.25 -18.062 1 44.66 60 PRO B N 1
ATOM 3732 C CA . PRO B 1 60 ? -10.203 41.219 -18.078 1 44.66 60 PRO B CA 1
ATOM 3733 C C . PRO B 1 60 ? -10.789 39.844 -17.781 1 44.66 60 PRO B C 1
ATOM 3735 O O . PRO B 1 60 ? -11.742 39.719 -17.016 1 44.66 60 PRO B O 1
ATOM 3738 N N . ASP B 1 61 ? -10.273 38.875 -18.344 1 45.34 61 ASP B N 1
ATOM 3739 C CA . ASP B 1 61 ? -10.852 37.531 -18.188 1 45.34 61 ASP B CA 1
ATOM 3740 C C . ASP B 1 61 ? -10.641 37 -16.781 1 45.34 61 ASP B C 1
ATOM 3742 O O . ASP B 1 61 ? -11.5 36.312 -16.234 1 45.34 61 ASP B O 1
ATOM 3746 N N . ALA B 1 62 ? -9.617 37.344 -16.188 1 41.12 62 ALA B N 1
ATOM 3747 C CA . ALA B 1 62 ? -9.305 36.906 -14.82 1 41.12 62 ALA B CA 1
ATOM 3748 C C . ALA B 1 62 ? -10.195 37.594 -13.805 1 41.12 62 ALA B C 1
ATOM 3750 O O . ALA B 1 62 ? -10.578 37 -12.789 1 41.12 62 ALA B O 1
ATOM 3751 N N . TRP B 1 63 ? -10.719 38.75 -14.094 1 43.38 63 TRP B N 1
ATOM 3752 C CA . TRP B 1 63 ? -11.609 39.531 -13.234 1 43.38 63 TRP B CA 1
ATOM 3753 C C . TRP B 1 63 ? -12.969 38.844 -13.109 1 43.38 63 TRP B C 1
ATOM 3755 O O . TRP B 1 63 ? -13.516 38.75 -12.008 1 43.38 63 TRP B O 1
ATOM 3765 N N . ASP B 1 64 ? -13.477 38.344 -14.125 1 46.38 64 ASP B N 1
ATOM 3766 C CA . ASP B 1 64 ? -14.773 37.688 -14.094 1 46.38 64 ASP B CA 1
ATOM 3767 C C . ASP B 1 64 ? -14.711 36.406 -13.281 1 46.38 64 ASP B C 1
ATOM 3769 O O . ASP B 1 64 ? -15.625 36.094 -12.516 1 46.38 64 ASP B O 1
ATOM 3773 N N . LYS B 1 65 ? -13.648 35.75 -13.344 1 42.81 65 LYS B N 1
ATOM 3774 C CA . LYS B 1 65 ? -13.469 34.5 -12.602 1 42.81 65 LYS B CA 1
ATOM 3775 C C . LYS B 1 65 ? -13.266 34.75 -11.117 1 42.81 65 LYS B C 1
ATOM 3777 O O . LYS B 1 65 ? -13.789 34.031 -10.273 1 42.81 65 LYS B O 1
ATOM 3782 N N . LEU B 1 66 ? -12.695 35.875 -10.844 1 42.84 66 LEU B N 1
ATOM 3783 C CA . LEU B 1 66 ? -12.539 36.281 -9.461 1 42.84 66 LEU B CA 1
ATOM 3784 C C . LEU B 1 66 ? -13.891 36.656 -8.852 1 42.84 66 LEU B C 1
ATOM 3786 O O . LEU B 1 66 ? -14.18 36.281 -7.711 1 42.84 66 LEU B O 1
ATOM 3790 N N . LYS B 1 67 ? -14.695 37.312 -9.609 1 45.28 67 LYS B N 1
ATOM 3791 C CA . LYS B 1 67 ? -16.031 37.688 -9.141 1 45.28 67 LYS B CA 1
ATOM 3792 C C . LYS B 1 67 ? -16.844 36.438 -8.797 1 45.28 67 LYS B C 1
ATOM 3794 O O . LYS B 1 67 ? -17.516 36.406 -7.77 1 45.28 67 LYS B O 1
ATOM 3799 N N . GLN B 1 68 ? -16.734 35.469 -9.625 1 42.38 68 GLN B N 1
ATOM 3800 C CA . GLN B 1 68 ? -17.484 34.25 -9.414 1 42.38 68 GLN B CA 1
ATOM 3801 C C . GLN B 1 68 ? -17 33.5 -8.18 1 42.38 68 GLN B C 1
ATOM 3803 O O . GLN B 1 68 ? -17.797 32.969 -7.41 1 42.38 68 GLN B O 1
ATOM 3808 N N . PHE B 1 69 ? -15.797 33.531 -8 1 33.53 69 PHE B N 1
ATOM 3809 C CA . PHE B 1 69 ? -15.188 32.906 -6.84 1 33.53 69 PHE B CA 1
ATOM 3810 C C . PHE B 1 69 ? -15.602 33.594 -5.555 1 33.53 69 PHE B C 1
ATOM 3812 O O . PHE B 1 69 ? -15.992 32.969 -4.582 1 33.53 69 PHE B O 1
ATOM 3819 N N . LEU B 1 70 ? -15.562 34.844 -5.559 1 36.66 70 LEU B N 1
ATOM 3820 C CA . LEU B 1 70 ? -15.883 35.594 -4.348 1 36.66 70 LEU B CA 1
ATOM 3821 C C . LEU B 1 70 ? -17.375 35.531 -4.039 1 36.66 70 LEU B C 1
ATOM 3823 O O . LEU B 1 70 ? -17.766 35.531 -2.869 1 36.66 70 LEU B O 1
ATOM 3827 N N . LYS B 1 71 ? -18.188 35.438 -4.949 1 39.03 71 LYS B N 1
ATOM 3828 C CA . LYS B 1 71 ? -19.609 35.25 -4.711 1 39.03 71 LYS B CA 1
ATOM 3829 C C . LYS B 1 71 ? -19.891 33.969 -3.947 1 39.03 71 LYS B C 1
ATOM 3831 O O . LYS B 1 71 ? -20.75 33.938 -3.066 1 39.03 71 LYS B O 1
ATOM 3836 N N . ILE B 1 72 ? -19.219 32.969 -4.242 1 32.44 72 ILE B N 1
ATOM 3837 C CA . ILE B 1 72 ? -19.484 31.672 -3.602 1 32.44 72 ILE B CA 1
ATOM 3838 C C . ILE B 1 72 ? -18.953 31.688 -2.17 1 32.44 72 ILE B C 1
ATOM 3840 O O . ILE B 1 72 ? -19.562 31.109 -1.268 1 32.44 72 ILE B O 1
ATOM 3844 N N . HIS B 1 73 ? -17.906 32.375 -1.988 1 30.52 73 HIS B N 1
ATOM 3845 C CA . HIS B 1 73 ? -17.266 32.312 -0.678 1 30.52 73 HIS B CA 1
ATOM 3846 C C . HIS B 1 73 ? -17.672 33.5 0.2 1 30.52 73 HIS B C 1
ATOM 3848 O O . HIS B 1 73 ? -17.219 33.594 1.342 1 30.52 73 HIS B O 1
ATOM 3854 N N . SER B 1 74 ? -18.359 34.406 -0.253 1 31.73 74 SER B N 1
ATOM 3855 C CA . SER B 1 74 ? -18.797 35.5 0.587 1 31.73 74 SER B CA 1
ATOM 3856 C C . SER B 1 74 ? -19.781 35.031 1.656 1 31.73 74 SER B C 1
ATOM 3858 O O . SER B 1 74 ? -20 35.719 2.66 1 31.73 74 SER B O 1
ATOM 3860 N N . ASN B 1 75 ? -20.562 33.938 1.369 1 30.38 75 ASN B N 1
ATOM 3861 C CA . ASN B 1 75 ? -21.562 33.719 2.406 1 30.38 75 ASN B CA 1
ATOM 3862 C C . ASN B 1 75 ? -20.953 33.156 3.678 1 30.38 75 ASN B C 1
ATOM 3864 O O . ASN B 1 75 ? -21.672 32.656 4.547 1 30.38 75 ASN B O 1
ATOM 3868 N N . ARG B 1 76 ? -19.672 33 3.76 1 27.58 76 ARG B N 1
ATOM 3869 C CA . ARG B 1 76 ? -19.219 32.406 5.023 1 27.58 76 ARG B CA 1
ATOM 3870 C C . ARG B 1 76 ? -19.266 33.438 6.145 1 27.58 76 ARG B C 1
ATOM 3872 O O . ARG B 1 76 ? -18.625 34.5 6.047 1 27.58 76 ARG B O 1
ATOM 3879 N N . ALA B 1 77 ? -20.312 33.469 7.02 1 28.03 77 ALA B N 1
ATOM 3880 C CA . ALA B 1 77 ? -20.578 34.219 8.234 1 28.03 77 ALA B CA 1
ATOM 3881 C C . ALA B 1 77 ? -19.391 34.188 9.18 1 28.03 77 ALA B C 1
ATOM 3883 O O . ALA B 1 77 ? -18.672 33.188 9.266 1 28.03 77 ALA B O 1
ATOM 3884 N N . SER B 1 78 ? -18.859 35.219 9.656 1 24.89 78 SER B N 1
ATOM 3885 C CA . SER B 1 78 ? -17.844 35.562 10.648 1 24.89 78 SER B CA 1
ATOM 3886 C C . SER B 1 78 ? -18.125 34.875 11.977 1 24.89 78 SER B C 1
ATOM 3888 O O . SER B 1 78 ? -19.172 35.062 12.586 1 24.89 78 SER B O 1
ATOM 3890 N N . PRO B 1 79 ? -17.75 33.656 12.328 1 24.25 79 PRO B N 1
ATOM 3891 C CA . PRO B 1 79 ? -18.109 33.156 13.664 1 24.25 79 PRO B CA 1
ATOM 3892 C C . PRO B 1 79 ? -17.734 34.156 14.766 1 24.25 79 PRO B C 1
ATOM 3894 O O . PRO B 1 79 ? -16.719 34.844 14.648 1 24.25 79 PRO B O 1
ATOM 3897 N N . GLN B 1 80 ? -18.625 34.75 15.5 1 22.77 80 GLN B N 1
ATOM 3898 C CA . GLN B 1 80 ? -18.484 35.562 16.703 1 22.77 80 GLN B CA 1
ATOM 3899 C C . GLN B 1 80 ? -17.609 34.844 17.75 1 22.77 80 GLN B C 1
ATOM 3901 O O . GLN B 1 80 ? -17.672 33.625 17.875 1 22.77 80 GLN B O 1
ATOM 3906 N N . PRO B 1 81 ? -16.531 35.438 18.312 1 22.27 81 PRO B N 1
ATOM 3907 C CA . PRO B 1 81 ? -15.625 34.969 19.359 1 22.27 81 PRO B CA 1
ATOM 3908 C C . PRO B 1 81 ? -16.359 34.5 20.609 1 22.27 81 PRO B C 1
ATOM 3910 O O . PRO B 1 81 ? -17.141 35.281 21.203 1 22.27 81 PRO B O 1
ATOM 3913 N N . SER B 1 82 ? -17.078 33.406 20.703 1 20.86 82 SER B N 1
ATOM 3914 C CA . SER B 1 82 ? -17.766 33.094 21.953 1 20.86 82 SER B CA 1
ATOM 3915 C C . SER B 1 82 ? -16.828 33.156 23.141 1 20.86 82 SER B C 1
ATOM 3917 O O . SER B 1 82 ? -15.867 32.375 23.234 1 20.86 82 SER B O 1
ATOM 3919 N N . THR B 1 83 ? -16.609 34.25 23.797 1 20.7 83 THR B N 1
ATOM 3920 C CA . THR B 1 83 ? -15.891 34.688 25 1 20.7 83 THR B CA 1
ATOM 3921 C C . THR B 1 83 ? -16.281 33.812 26.188 1 20.7 83 THR B C 1
ATOM 3923 O O . THR B 1 83 ? -15.719 33.969 27.281 1 20.7 83 THR B O 1
ATOM 3926 N N . SER B 1 84 ? -17.484 33.219 26.234 1 19.94 84 SER B N 1
ATOM 3927 C CA . SER B 1 84 ? -18.031 33.031 27.578 1 19.94 84 SER B CA 1
ATOM 3928 C C . SER B 1 84 ? -17.281 31.938 28.328 1 19.94 84 SER B C 1
ATOM 3930 O O . SER B 1 84 ? -17.703 31.531 29.422 1 19.94 84 SER B O 1
ATOM 3932 N N . LEU B 1 85 ? -16.438 31.219 27.75 1 20.14 85 LEU B N 1
ATOM 3933 C CA . LEU B 1 85 ? -16.078 30.062 28.562 1 20.14 85 LEU B CA 1
ATOM 3934 C C . LEU B 1 85 ? -15.203 30.484 29.75 1 20.14 85 LEU B C 1
ATOM 3936 O O . LEU B 1 85 ? -14 30.219 29.766 1 20.14 85 LEU B O 1
ATOM 3940 N N . ILE B 1 86 ? -15.422 31.719 30.281 1 18.75 86 ILE B N 1
ATOM 3941 C CA . ILE B 1 86 ? -14.492 32.031 31.359 1 18.75 86 ILE B CA 1
ATOM 3942 C C . ILE B 1 86 ? -14.617 31 32.469 1 18.75 86 ILE B C 1
ATOM 3944 O O . ILE B 1 86 ? -15.625 30.281 32.562 1 18.75 86 ILE B O 1
ATOM 3948 N N . LYS B 1 87 ? -14.375 31.422 33.844 1 20.27 87 LYS B N 1
ATOM 3949 C CA . LYS B 1 87 ? -13.703 31.016 35.062 1 20.27 87 LYS B CA 1
ATOM 3950 C C . LYS B 1 87 ? -14.641 30.203 35.969 1 20.27 87 LYS B C 1
ATOM 3952 O O . LYS B 1 87 ? -15.156 30.719 36.969 1 20.27 87 LYS B O 1
ATOM 3957 N N . GLN B 1 88 ? -15.688 29.453 35.5 1 19.69 88 GLN B N 1
ATOM 3958 C CA . GLN B 1 88 ? -16.453 29.156 36.719 1 19.69 88 GLN B CA 1
ATOM 3959 C C . GLN B 1 88 ? -15.602 28.375 37.719 1 19.69 88 GLN B C 1
ATOM 3961 O O . GLN B 1 88 ? -14.797 27.531 37.344 1 19.69 88 GLN B O 1
ATOM 3966 N N . GLU B 1 89 ? -15.547 28.812 39.031 1 19.09 89 GLU B N 1
ATOM 3967 C CA . GLU B 1 89 ? -14.867 28.438 40.25 1 19.09 89 GLU B CA 1
ATOM 3968 C C . GLU B 1 89 ? -15.141 26.984 40.625 1 19.09 89 GLU B C 1
ATOM 3970 O O . GLU B 1 89 ? -16.25 26.484 40.438 1 19.09 89 GLU B O 1
ATOM 3975 N N . PRO B 1 90 ? -14.062 26.109 40.75 1 20.27 90 PRO B N 1
ATOM 3976 C CA . PRO B 1 90 ? -14.023 24.688 41.094 1 20.27 90 PRO B CA 1
ATOM 3977 C C . PRO B 1 90 ? -14.828 24.375 42.344 1 20.27 90 PRO B C 1
ATOM 3979 O O . PRO B 1 90 ? -14.57 24.922 43.406 1 20.27 90 PRO B O 1
ATOM 3982 N N . HIS B 1 91 ? -16.172 24.469 42.25 1 19.42 91 HIS B N 1
ATOM 3983 C CA . HIS B 1 91 ? -16.812 24.156 43.531 1 19.42 91 HIS B CA 1
ATOM 3984 C C . HIS B 1 91 ? -16.25 22.875 44.125 1 19.42 91 HIS B C 1
ATOM 3986 O O . HIS B 1 91 ? -15.883 21.953 43.406 1 19.42 91 HIS B O 1
ATOM 3992 N N . SER B 1 92 ? -15.852 22.906 45.438 1 18.52 92 SER B N 1
ATOM 3993 C CA . SER B 1 92 ? -15.242 22.047 46.438 1 18.52 92 SER B CA 1
ATOM 3994 C C . SER B 1 92 ? -16.062 20.781 46.688 1 18.52 92 SER B C 1
ATOM 3996 O O . SER B 1 92 ? -17.188 20.844 47.188 1 18.52 92 SER B O 1
ATOM 3998 N N . VAL B 1 93 ? -16.344 20.016 45.625 1 19.27 93 VAL B N 1
ATOM 3999 C CA . VAL B 1 93 ? -17.188 18.875 45.906 1 19.27 93 VAL B CA 1
ATOM 4000 C C . VAL B 1 93 ? -16.656 18.109 47.125 1 19.27 93 VAL B C 1
ATOM 4002 O O . VAL B 1 93 ? -15.453 17.875 47.219 1 19.27 93 VAL B O 1
ATOM 4005 N N . ASP B 1 94 ? -17.391 18.156 48.25 1 18.2 94 ASP B N 1
ATOM 4006 C CA . ASP B 1 94 ? -17.312 17.562 49.562 1 18.2 94 ASP B CA 1
ATOM 4007 C C . ASP B 1 94 ? -17.109 16.047 49.5 1 18.2 94 ASP B C 1
ATOM 4009 O O . ASP B 1 94 ? -17.641 15.391 48.594 1 18.2 94 ASP B O 1
ATOM 4013 N N . SER B 1 95 ? -16.016 15.531 50.188 1 18.36 95 SER B N 1
ATOM 4014 C CA . SER B 1 95 ? -15.312 14.281 50.469 1 18.36 95 SER B CA 1
ATOM 4015 C C . SER B 1 95 ? -16.25 13.25 51.094 1 18.36 95 SER B C 1
ATOM 4017 O O . SER B 1 95 ? -16.031 12.812 52.219 1 18.36 95 SER B O 1
ATOM 4019 N N . VAL B 1 96 ? -17.578 13.188 50.688 1 18.28 96 VAL B N 1
ATOM 4020 C CA . VAL B 1 96 ? -18.297 12.367 51.656 1 18.28 96 VAL B CA 1
ATOM 4021 C C . VAL B 1 96 ? -17.672 10.969 51.719 1 18.28 96 VAL B C 1
ATOM 4023 O O . VAL B 1 96 ? -17.5 10.32 50.688 1 18.28 96 VAL B O 1
ATOM 4026 N N . TYR B 1 97 ? -16.938 10.641 52.844 1 18.69 97 TYR B N 1
ATOM 4027 C CA . TYR B 1 97 ? -16.219 9.516 53.406 1 18.69 97 TYR B CA 1
ATOM 4028 C C . TYR B 1 97 ? -17.125 8.32 53.625 1 18.69 97 TYR B C 1
ATOM 4030 O O . TYR B 1 97 ? -17.703 8.141 54.688 1 18.69 97 TYR B O 1
ATOM 4038 N N . ASN B 1 98 ? -18.156 8.109 52.688 1 17.92 98 ASN B N 1
ATOM 4039 C CA . ASN B 1 98 ? -19.016 7.094 53.312 1 17.92 98 ASN B CA 1
ATOM 4040 C C . ASN B 1 98 ? -18.234 5.809 53.594 1 17.92 98 ASN B C 1
ATOM 4042 O O . ASN B 1 98 ? -17.453 5.348 52.75 1 17.92 98 ASN B O 1
ATOM 4046 N N . GLU B 1 99 ? -18.203 5.336 54.844 1 17.95 99 GLU B N 1
ATOM 4047 C CA . GLU B 1 99 ? -17.594 4.359 55.75 1 17.95 99 GLU B CA 1
ATOM 4048 C C . GLU B 1 99 ? -17.891 2.934 55.312 1 17.95 99 GLU B C 1
ATOM 4050 O O . GLU B 1 99 ? -17.094 2.029 55.531 1 17.95 99 GLU B O 1
ATOM 4055 N N . ASN B 1 100 ? -19.141 2.605 54.875 1 19.5 100 ASN B N 1
ATOM 4056 C CA . ASN B 1 100 ? -19.594 1.373 55.5 1 19.5 100 ASN B CA 1
ATOM 4057 C C . ASN B 1 100 ? -18.906 0.149 54.906 1 19.5 100 ASN B C 1
ATOM 4059 O O . ASN B 1 100 ? -18.953 -0.053 53.688 1 19.5 100 ASN B O 1
ATOM 4063 N N . THR B 1 101 ? -17.953 -0.505 55.625 1 19.38 101 THR B N 1
ATOM 4064 C CA . THR B 1 101 ? -16.984 -1.577 55.531 1 19.38 101 THR B CA 1
ATOM 4065 C C . THR B 1 101 ? -17.672 -2.922 55.312 1 19.38 101 THR B C 1
ATOM 4067 O O . THR B 1 101 ? -17 -3.953 55.188 1 19.38 101 THR B O 1
ATOM 4070 N N . GLU B 1 102 ? -19.03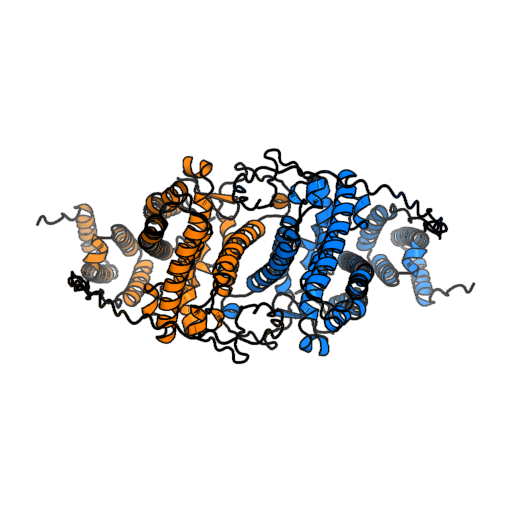1 -3.037 55.156 1 21.23 102 GLU B N 1
ATOM 4071 C CA . GLU B 1 102 ? -19.328 -4.355 55.688 1 21.23 102 GLU B CA 1
ATOM 4072 C C . GLU B 1 102 ? -18.656 -5.457 54.875 1 21.23 102 GLU B C 1
ATOM 4074 O O . GLU B 1 102 ? -18.516 -5.34 53.656 1 21.23 102 GLU B O 1
ATOM 4079 N N . PRO B 1 103 ? -18.078 -6.48 55.594 1 22.67 103 PRO B N 1
ATOM 4080 C CA . PRO B 1 103 ? -17.156 -7.586 55.312 1 22.67 103 PRO B CA 1
ATOM 4081 C C . PRO B 1 103 ? -17.781 -8.633 54.375 1 22.67 103 PRO B C 1
ATOM 4083 O O . PRO B 1 103 ? -18.781 -9.266 54.75 1 22.67 103 PRO B O 1
ATOM 4086 N N . PRO B 1 104 ? -18.188 -8.258 53.094 1 20.39 104 PRO B N 1
ATOM 4087 C CA . PRO B 1 104 ? -19.078 -9.289 52.562 1 20.39 104 PRO B CA 1
ATOM 4088 C C . PRO B 1 104 ? -18.469 -10.688 52.625 1 20.39 104 PRO B C 1
ATOM 4090 O O . PRO B 1 104 ? -17.234 -10.82 52.656 1 20.39 104 PRO B O 1
ATOM 4093 N N . GLU B 1 105 ? -19.312 -11.656 53 1 22.19 105 GLU B N 1
ATOM 4094 C CA . GLU B 1 105 ? -19.281 -13.086 53.312 1 22.19 105 GLU B CA 1
ATOM 4095 C C . GLU B 1 105 ? -18.688 -13.875 52.156 1 22.19 105 GLU B C 1
ATOM 4097 O O . GLU B 1 105 ? -18.766 -13.461 51 1 22.19 105 GLU B O 1
ATOM 4102 N N . SER B 1 106 ? -17.938 -14.93 52.5 1 21.81 106 SER B N 1
ATOM 4103 C CA . SER B 1 106 ? -16.938 -15.875 52 1 21.81 106 SER B CA 1
ATOM 4104 C C . SER B 1 106 ? -17.516 -16.797 50.938 1 21.81 106 SER B C 1
ATOM 4106 O O . SER B 1 106 ? -16.844 -17.703 50.469 1 21.81 106 SER B O 1
ATOM 4108 N N . SER B 1 107 ? -18.594 -16.406 50.188 1 21.52 107 SER B N 1
ATOM 4109 C CA . SER B 1 107 ? -19.188 -17.609 49.625 1 21.52 107 SER B CA 1
ATOM 4110 C C . SER B 1 107 ? -18.188 -18.344 48.719 1 21.52 107 SER B C 1
ATOM 4112 O O . SER B 1 107 ? -17.297 -17.734 48.125 1 21.52 107 SER B O 1
ATOM 4114 N N . SER B 1 108 ? -18.109 -19.609 49 1 21.64 108 SER B N 1
ATOM 4115 C CA . SER B 1 108 ? -17.281 -20.75 48.625 1 21.64 108 SER B CA 1
ATOM 4116 C C . SER B 1 108 ? -17.328 -21.016 47.125 1 21.64 108 SER B C 1
ATOM 4118 O O . SER B 1 108 ? -16.969 -22.109 46.656 1 21.64 108 SER B O 1
ATOM 4120 N N . PRO B 1 109 ? -17.109 -19.922 46.312 1 20.45 109 PRO B N 1
ATOM 4121 C CA . PRO B 1 109 ? -17.609 -20.25 44.969 1 20.45 109 PRO B CA 1
ATOM 4122 C C . PRO B 1 109 ? -16.922 -21.469 44.375 1 20.45 109 PRO B C 1
ATOM 4124 O O . PRO B 1 109 ? -15.789 -21.797 44.75 1 20.45 109 PRO B O 1
ATOM 4127 N N . SER B 1 110 ? -17.75 -22.406 44.062 1 21.5 110 SER B N 1
ATOM 4128 C CA . SER B 1 110 ? -17.594 -23.719 43.438 1 21.5 110 SER B CA 1
ATOM 4129 C C . SER B 1 110 ? -16.641 -23.656 42.25 1 21.5 110 SER B C 1
ATOM 4131 O O . SER B 1 110 ? -16.641 -22.672 41.5 1 21.5 110 SER B O 1
ATOM 4133 N N . ASP B 1 111 ? -15.578 -24.375 42.312 1 20.84 111 ASP B N 1
ATOM 4134 C CA . ASP B 1 111 ? -14.328 -24.594 41.594 1 20.84 111 ASP B CA 1
ATOM 4135 C C . ASP B 1 111 ? -14.578 -24.906 40.125 1 20.84 111 ASP B C 1
ATOM 4137 O O . ASP B 1 111 ? -14.422 -26.047 39.688 1 20.84 111 ASP B O 1
ATOM 4141 N N . ALA B 1 112 ? -15.812 -24.625 39.562 1 24.94 112 ALA B N 1
ATOM 4142 C CA . ALA B 1 112 ? -15.938 -25.234 38.219 1 24.94 112 ALA B CA 1
ATOM 4143 C C . ALA B 1 112 ? -14.781 -24.828 37.344 1 24.94 112 ALA B C 1
ATOM 4145 O O . ALA B 1 112 ? -14.297 -23.688 37.406 1 24.94 112 ALA B O 1
ATOM 4146 N N . PRO B 1 113 ? -14.07 -25.719 36.844 1 23.41 113 PRO B N 1
ATOM 4147 C CA . PRO B 1 113 ? -12.781 -25.547 36.156 1 23.41 113 PRO B CA 1
ATOM 4148 C C . PRO B 1 113 ? -12.82 -24.469 35.094 1 23.41 113 PRO B C 1
ATOM 4150 O O . PRO B 1 113 ? -13.812 -24.359 34.344 1 23.41 113 PRO B O 1
ATOM 4153 N N . PRO B 1 114 ? -12.25 -23.281 35.375 1 22.7 114 PRO B N 1
ATOM 4154 C CA . PRO B 1 114 ? -12.508 -22.109 34.531 1 22.7 114 PRO B CA 1
ATOM 4155 C C . PRO B 1 114 ? -12.297 -22.375 33.062 1 22.7 114 PRO B C 1
ATOM 4157 O O . PRO B 1 114 ? -11.367 -23.094 32.688 1 22.7 114 PRO B O 1
ATOM 4160 N N . GLU B 1 115 ? -13.43 -22.547 32.344 1 22.95 115 GLU B N 1
ATOM 4161 C CA . GLU B 1 115 ? -13.484 -22.703 30.891 1 22.95 115 GLU B CA 1
ATOM 4162 C C . GLU B 1 115 ? -12.484 -21.797 30.188 1 22.95 115 GLU B C 1
ATOM 4164 O O . GLU B 1 115 ? -12.305 -20.641 30.594 1 22.95 115 GLU B O 1
ATOM 4169 N N . ILE B 1 116 ? -11.438 -22.375 29.719 1 25.59 116 ILE B N 1
ATOM 4170 C CA . ILE B 1 116 ? -10.344 -21.703 29.031 1 25.59 116 ILE B CA 1
ATOM 4171 C C . ILE B 1 116 ? -10.898 -20.594 28.141 1 25.59 116 ILE B C 1
ATOM 4173 O O . ILE B 1 116 ? -11.734 -20.844 27.266 1 25.59 116 ILE B O 1
ATOM 4177 N N . PRO B 1 117 ? -11.133 -19.344 28.641 1 24.81 117 PRO B N 1
ATOM 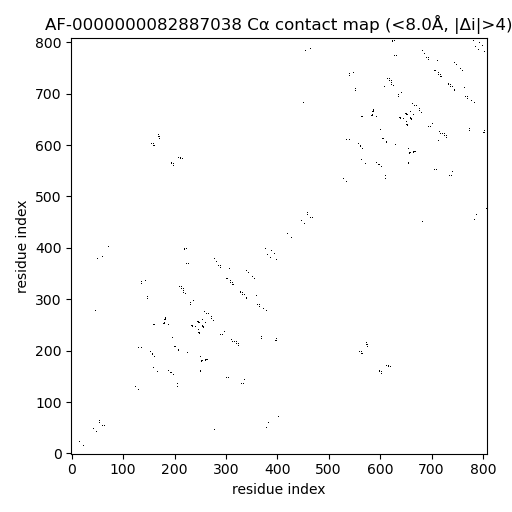4178 C CA . PRO B 1 117 ? -11.805 -18.266 27.906 1 24.81 117 PRO B CA 1
ATOM 4179 C C . PRO B 1 117 ? -11.227 -18.047 26.5 1 24.81 117 PRO B C 1
ATOM 4181 O O . PRO B 1 117 ? -10 -18.031 26.328 1 24.81 117 PRO B O 1
ATOM 4184 N N . THR B 1 118 ? -11.805 -18.609 25.469 1 26.98 118 THR B N 1
ATOM 4185 C CA . THR B 1 118 ? -11.617 -18.297 24.062 1 26.98 118 THR B CA 1
ATOM 4186 C C . THR B 1 118 ? -11.328 -16.812 23.875 1 26.98 118 THR B C 1
ATOM 4188 O O . THR B 1 118 ? -12.094 -15.961 24.344 1 26.98 118 THR B O 1
ATOM 4191 N N . GLN B 1 119 ? -10.133 -16.469 24.094 1 26.67 119 GLN B N 1
ATOM 4192 C CA . GLN B 1 119 ? -9.812 -15.047 24.078 1 26.67 119 GLN B CA 1
ATOM 4193 C C . GLN B 1 119 ? -10.727 -14.289 23.109 1 26.67 119 GLN B C 1
ATOM 4195 O O . GLN B 1 119 ? -10.883 -14.695 21.953 1 26.67 119 GLN B O 1
ATOM 4200 N N . PRO B 1 120 ? -11.695 -13.555 23.547 1 28.94 120 PRO B N 1
ATOM 4201 C CA . PRO B 1 120 ? -12.609 -12.703 22.781 1 28.94 120 PRO B CA 1
ATOM 4202 C C . PRO B 1 120 ? -11.891 -11.82 21.781 1 28.94 120 PRO B C 1
ATOM 4204 O O . PRO B 1 120 ? -10.984 -11.062 22.141 1 28.94 120 PRO B O 1
ATOM 4207 N N . SER B 1 121 ? -11.391 -12.344 20.688 1 28.03 121 SER B N 1
ATOM 4208 C CA . SER B 1 121 ? -11.016 -11.422 19.609 1 28.03 121 SER B CA 1
ATOM 4209 C C . SER B 1 121 ? -11.906 -10.188 19.609 1 28.03 121 SER B C 1
ATOM 4211 O O . SER B 1 121 ? -13.086 -10.266 19.266 1 28.03 121 SER B O 1
ATOM 4213 N N . SER B 1 122 ? -11.797 -9.461 20.562 1 29.89 122 SER B N 1
ATOM 4214 C CA . SER B 1 122 ? -12.531 -8.219 20.797 1 29.89 122 SER B CA 1
ATOM 4215 C C . SER B 1 122 ? -12.68 -7.414 19.516 1 29.89 122 SER B C 1
ATOM 4217 O O . SER B 1 122 ? -12.891 -6.203 19.547 1 29.89 122 SER B O 1
ATOM 4219 N N . VAL B 1 123 ? -12.047 -7.746 18.453 1 30.58 123 VAL B N 1
ATOM 4220 C CA . VAL B 1 123 ? -12.75 -7.066 17.375 1 30.58 123 VAL B CA 1
ATOM 4221 C C . VAL B 1 123 ? -14.258 -7.309 17.5 1 30.58 123 VAL B C 1
ATOM 4223 O O . VAL B 1 123 ? -14.742 -8.398 17.188 1 30.58 123 VAL B O 1
ATOM 4226 N N . LYS B 1 124 ? -14.867 -7.023 18.469 1 33.81 124 LYS B N 1
ATOM 4227 C CA . LYS B 1 124 ? -16.328 -6.93 18.531 1 33.81 124 LYS B CA 1
ATOM 4228 C C . LYS B 1 124 ? -16.906 -6.684 17.141 1 33.81 124 LYS B C 1
ATOM 4230 O O . LYS B 1 124 ? -16.688 -5.629 16.547 1 33.81 124 LYS B O 1
ATOM 4235 N N . ALA B 1 125 ? -17.312 -7.617 16.391 1 33.56 125 ALA B N 1
ATOM 4236 C CA . ALA B 1 125 ? -17.922 -7.977 15.109 1 33.56 125 ALA B CA 1
ATOM 4237 C C . ALA B 1 125 ? -18.938 -6.918 14.664 1 33.56 125 ALA B C 1
ATOM 4239 O O . ALA B 1 125 ? -19.641 -6.336 15.492 1 33.56 125 ALA B O 1
ATOM 4240 N N . MET B 1 126 ? -18.609 -6.172 13.594 1 34.81 126 MET B N 1
ATOM 4241 C CA . MET B 1 126 ? -19.719 -5.605 12.812 1 34.81 126 MET B CA 1
ATOM 4242 C C . MET B 1 126 ? -20.984 -6.43 12.984 1 34.81 126 MET B C 1
ATOM 4244 O O . MET B 1 126 ? -20.953 -7.656 12.906 1 34.81 126 MET B O 1
ATOM 4248 N N . ARG B 1 127 ? -21.844 -5.938 13.789 1 37.03 127 ARG B N 1
ATOM 4249 C CA . ARG B 1 127 ? -23.078 -6.695 13.664 1 37.03 127 ARG B CA 1
ATOM 4250 C C . ARG B 1 127 ? -23.344 -7.098 12.219 1 37.03 127 ARG B C 1
ATOM 4252 O O . ARG B 1 127 ? -22.891 -6.414 11.289 1 37.03 127 ARG B O 1
ATOM 4259 N N . THR B 1 128 ? -23.781 -8.227 11.945 1 37.44 128 THR B N 1
ATOM 4260 C CA . THR B 1 128 ? -24.219 -8.695 10.633 1 37.44 128 THR B CA 1
ATOM 4261 C C . THR B 1 128 ? -24.922 -7.574 9.867 1 37.44 128 THR B C 1
ATOM 4263 O O . THR B 1 128 ? -25 -7.617 8.641 1 37.44 128 THR B O 1
ATOM 4266 N N . ASP B 1 129 ? -25.547 -6.617 10.656 1 39.75 129 ASP B N 1
ATOM 4267 C CA . ASP B 1 129 ? -26.406 -5.637 10.008 1 39.75 129 ASP B CA 1
ATOM 4268 C C . ASP B 1 129 ? -25.625 -4.379 9.633 1 39.75 129 ASP B C 1
ATOM 4270 O O . ASP B 1 129 ? -26.219 -3.371 9.227 1 39.75 129 ASP B O 1
ATOM 4274 N N . GLY B 1 130 ? -24.266 -4.297 9.641 1 47.75 130 GLY B N 1
ATOM 4275 C CA . GLY B 1 130 ? -23.516 -3.102 9.281 1 47.75 130 GLY B CA 1
ATOM 4276 C C . GLY B 1 130 ? -23.578 -2.021 10.344 1 47.75 130 GLY B C 1
ATOM 4277 O O . GLY B 1 130 ? -23.141 -0.889 10.109 1 47.75 130 GLY B O 1
ATOM 4278 N N . SER B 1 131 ? -24.219 -2.268 11.422 1 54.78 131 SER B N 1
ATOM 4279 C CA . SER B 1 131 ? -24.406 -1.247 12.453 1 54.78 131 SER B CA 1
ATOM 4280 C C . SER B 1 131 ? -23.328 -1.355 13.531 1 54.78 131 SER B C 1
ATOM 4282 O O . SER B 1 131 ? -22.656 -2.381 13.641 1 54.78 131 SER B O 1
ATOM 4284 N N . PHE B 1 132 ? -22.656 -0.235 13.906 1 64.5 132 PHE B N 1
ATOM 4285 C CA . PHE B 1 132 ? -21.719 -0.252 15.016 1 64.5 132 PHE B CA 1
ATOM 4286 C C . PHE B 1 132 ? -22.328 0.375 16.266 1 64.5 132 PHE B C 1
ATOM 4288 O O . PHE B 1 132 ? -23.234 1.198 16.172 1 64.5 132 PHE B O 1
ATOM 4295 N N . ASP B 1 133 ? -22.078 -0.378 17.266 1 68.06 133 ASP B N 1
ATOM 4296 C CA . ASP B 1 133 ? -22.516 0.147 18.562 1 68.06 133 ASP B CA 1
ATOM 4297 C C . ASP B 1 133 ? -21.625 1.301 19.016 1 68.06 133 ASP B C 1
ATOM 4299 O O . ASP B 1 133 ? -20.406 1.195 18.984 1 68.06 133 ASP B O 1
ATOM 4303 N N . MET B 1 134 ? -22.328 2.373 19.328 1 71.56 134 MET B N 1
ATOM 4304 C CA . MET B 1 134 ? -21.641 3.576 19.781 1 71.56 134 MET B CA 1
ATOM 4305 C C . MET B 1 134 ? -20.75 3.27 20.984 1 71.56 134 MET B C 1
ATOM 4307 O O . MET B 1 134 ? -19.703 3.889 21.156 1 71.56 134 MET B O 1
ATOM 4311 N N . GLU B 1 135 ? -21.141 2.324 21.688 1 66.56 135 GLU B N 1
ATOM 4312 C CA . GLU B 1 135 ? -20.359 1.981 22.859 1 66.56 135 GLU B CA 1
ATOM 4313 C C . GLU B 1 135 ? -19.062 1.278 22.484 1 66.56 135 GLU B C 1
ATOM 4315 O O . GLU B 1 135 ? -18.062 1.378 23.203 1 66.56 135 GLU B O 1
ATOM 4320 N N . SER B 1 136 ? -19.125 0.672 21.375 1 67.5 136 SER B N 1
ATOM 4321 C CA . SER B 1 136 ? -17.953 -0.062 20.922 1 67.5 136 SER B CA 1
ATOM 4322 C C . SER B 1 136 ? -16.844 0.888 20.469 1 67.5 136 SER B C 1
ATOM 4324 O O . SER B 1 136 ? -15.688 0.496 20.375 1 67.5 136 SER B O 1
ATOM 4326 N N . LEU B 1 137 ? -17.141 2.123 20.281 1 75.19 137 LEU B N 1
ATOM 4327 C CA . LEU B 1 137 ? -16.188 3.115 19.797 1 75.19 137 LEU B CA 1
ATOM 4328 C C . LEU B 1 137 ? -15.227 3.533 20.891 1 75.19 137 LEU B C 1
ATOM 4330 O O . LEU B 1 137 ? -14.18 4.113 20.625 1 75.19 137 LEU B O 1
ATOM 4334 N N . SER B 1 138 ? -15.578 3.166 22.062 1 66.25 138 SER B N 1
ATOM 4335 C CA . SER B 1 138 ? -14.75 3.621 23.172 1 66.25 138 SER B CA 1
ATOM 4336 C C . SER B 1 138 ? -14.078 2.447 23.891 1 66.25 138 SER B C 1
ATOM 4338 O O . SER B 1 138 ? -13.07 2.623 24.578 1 66.25 138 SER B O 1
ATOM 4340 N N . ASN B 1 139 ? -14.703 1.313 23.828 1 58.41 139 ASN B N 1
ATOM 4341 C CA . ASN B 1 139 ? -14.305 0.274 24.766 1 58.41 139 ASN B CA 1
ATOM 4342 C C . ASN B 1 139 ? -13.469 -0.809 24.094 1 58.41 139 ASN B C 1
ATOM 4344 O O . ASN B 1 139 ? -14 -1.631 23.344 1 58.41 139 ASN B O 1
ATOM 4348 N N . ASP B 1 140 ? -12.133 -0.43 24 1 64.94 140 ASP B N 1
ATOM 4349 C CA . ASP B 1 140 ? -11.305 -1.573 23.625 1 64.94 140 ASP B CA 1
ATOM 4350 C C . ASP B 1 140 ? -10.039 -1.634 24.469 1 64.94 140 ASP B C 1
ATOM 4352 O O . ASP B 1 140 ? -9.758 -0.721 25.25 1 64.94 140 ASP B O 1
ATOM 4356 N N . ASP B 1 141 ? -9.484 -2.68 24.734 1 69.38 141 ASP B N 1
ATOM 4357 C CA . ASP B 1 141 ? -8.289 -2.959 25.531 1 69.38 141 ASP B CA 1
ATOM 4358 C C . ASP B 1 141 ? -7.051 -2.33 24.891 1 69.38 141 ASP B C 1
ATOM 4360 O O . ASP B 1 141 ? -5.922 -2.709 25.203 1 69.38 141 ASP B O 1
ATOM 4364 N N . GLY B 1 142 ? -7.238 -1.33 24.016 1 80.94 142 GLY B N 1
ATOM 4365 C CA . GLY B 1 142 ? -6.082 -0.677 23.422 1 80.94 142 GLY B CA 1
ATOM 4366 C C . GLY B 1 142 ? -5.562 -1.389 22.188 1 80.94 142 GLY B C 1
ATOM 4367 O O . GLY B 1 142 ? -4.672 -0.885 21.5 1 80.94 142 GLY B O 1
ATOM 4368 N N . GLU B 1 143 ? -6.117 -2.41 21.891 1 86.56 143 GLU B N 1
ATOM 4369 C CA . GLU B 1 143 ? -5.66 -3.221 20.766 1 86.56 143 GLU B CA 1
ATOM 4370 C C . GLU B 1 143 ? -5.848 -2.486 19.453 1 86.56 143 GLU B C 1
ATOM 4372 O O . GLU B 1 143 ? -5 -2.572 18.562 1 86.56 143 GLU B O 1
ATOM 4377 N N . GLU B 1 144 ? -6.941 -1.781 19.391 1 91.44 144 GLU B N 1
ATOM 4378 C CA . GLU B 1 144 ? -7.184 -1.02 18.172 1 91.44 144 GLU B CA 1
ATOM 4379 C C . GLU B 1 144 ? -6.098 0.032 17.953 1 91.44 144 GLU B C 1
ATOM 4381 O O . GLU B 1 144 ? -5.609 0.204 16.844 1 91.44 144 GLU B O 1
ATOM 4386 N N . PHE B 1 145 ? -5.723 0.707 19.016 1 94.81 145 PHE B N 1
ATOM 4387 C CA . PHE B 1 145 ? -4.715 1.756 18.922 1 94.81 145 PHE B CA 1
ATOM 4388 C C . PHE B 1 145 ? -3.377 1.18 18.469 1 94.81 145 PHE B C 1
ATOM 4390 O O . PHE B 1 145 ? -2.709 1.749 17.609 1 94.81 145 PHE B O 1
ATOM 4397 N N . ASP B 1 146 ? -3.014 0.079 18.969 1 93.12 146 ASP B N 1
ATOM 4398 C CA . ASP B 1 146 ? -1.769 -0.582 18.594 1 93.12 146 ASP B CA 1
ATOM 4399 C C . ASP B 1 146 ? -1.791 -1.002 17.125 1 93.12 146 ASP B C 1
ATOM 4401 O O . ASP B 1 146 ? -0.794 -0.854 16.422 1 93.12 146 ASP B O 1
ATOM 4405 N N . ARG B 1 147 ? -2.9 -1.484 16.734 1 93.62 147 ARG B N 1
ATOM 4406 C CA . ARG B 1 147 ? -3.039 -1.892 15.344 1 93.62 147 ARG B CA 1
ATOM 4407 C C . ARG B 1 147 ? -2.934 -0.69 14.406 1 93.62 147 ARG B C 1
ATOM 4409 O O . ARG B 1 147 ? -2.363 -0.792 13.32 1 93.62 147 ARG B O 1
ATOM 4416 N N . LEU B 1 148 ? -3.443 0.423 14.867 1 96.19 148 LEU B N 1
ATOM 4417 C CA . LEU B 1 148 ? -3.389 1.635 14.062 1 96.19 148 LEU B CA 1
ATOM 4418 C C . LEU B 1 148 ? -1.953 2.135 13.93 1 96.19 148 LEU B C 1
ATOM 4420 O O . LEU B 1 148 ? -1.555 2.617 12.867 1 96.19 148 LEU B O 1
ATOM 4424 N N . ILE B 1 149 ? -1.244 2.012 14.992 1 96.38 149 ILE B N 1
ATOM 4425 C CA . ILE B 1 149 ? 0.149 2.445 14.969 1 96.38 149 ILE B CA 1
ATOM 4426 C C . ILE B 1 149 ? 0.931 1.612 13.953 1 96.38 149 ILE B C 1
ATOM 4428 O O . ILE B 1 149 ? 1.655 2.158 13.117 1 96.38 149 ILE B O 1
ATOM 4432 N N . VAL B 1 150 ? 0.73 0.339 13.992 1 94.31 150 VAL B N 1
ATOM 4433 C CA . VAL B 1 150 ? 1.417 -0.557 13.07 1 94.31 150 VAL B CA 1
ATOM 4434 C C . VAL B 1 150 ? 0.943 -0.289 11.641 1 94.31 150 VAL B C 1
ATOM 4436 O O . VAL B 1 150 ? 1.752 -0.237 10.711 1 94.31 150 VAL B O 1
ATOM 4439 N N . ALA B 1 151 ? -0.302 -0.134 11.492 1 95.69 151 ALA B N 1
ATOM 4440 C CA . ALA B 1 151 ? -0.88 0.115 10.172 1 95.69 151 ALA B CA 1
ATOM 4441 C C . ALA B 1 151 ? -0.33 1.403 9.57 1 95.69 151 ALA B C 1
ATOM 4443 O O . ALA B 1 151 ? -0.058 1.465 8.367 1 95.69 151 ALA B O 1
ATOM 4444 N N . TYR B 1 152 ? -0.212 2.381 10.398 1 96.81 152 TYR B N 1
ATOM 4445 C CA . TYR B 1 152 ? 0.294 3.652 9.891 1 96.81 152 TYR B CA 1
ATOM 4446 C C . TYR B 1 152 ? 1.737 3.52 9.422 1 96.81 152 TYR B C 1
ATOM 4448 O O . TYR B 1 152 ? 2.096 4.016 8.352 1 96.81 152 TYR B O 1
ATOM 4456 N N . HIS B 1 153 ? 2.471 2.879 10.211 1 95.19 153 HIS B N 1
ATOM 4457 C CA . HIS B 1 153 ? 3.869 2.66 9.852 1 95.19 153 HIS B CA 1
ATOM 4458 C C . HIS B 1 153 ? 3.99 1.89 8.547 1 95.19 153 HIS B C 1
ATOM 4460 O O . HIS B 1 153 ? 4.758 2.279 7.66 1 95.19 153 HIS B O 1
ATOM 4466 N N . GLU B 1 154 ? 3.244 0.93 8.461 1 94.44 154 GLU B N 1
ATOM 4467 C CA . GLU B 1 154 ? 3.324 0.044 7.305 1 94.44 154 GLU B CA 1
ATOM 4468 C C . GLU B 1 154 ? 2.787 0.727 6.047 1 94.44 154 GLU B C 1
ATOM 4470 O O . GLU B 1 154 ? 3.303 0.509 4.949 1 94.44 154 GLU B O 1
ATOM 4475 N N . HIS B 1 155 ? 1.755 1.471 6.254 1 95.75 155 HIS B N 1
ATOM 4476 C CA . HIS B 1 155 ? 1.199 2.07 5.047 1 95.75 155 HIS B CA 1
ATOM 4477 C C . HIS B 1 155 ? 2.139 3.123 4.469 1 95.75 155 HIS B C 1
ATOM 4479 O O . HIS B 1 155 ? 2.201 3.307 3.252 1 95.75 155 HIS B O 1
ATOM 4485 N N . LEU B 1 156 ? 2.93 3.812 5.324 1 95.81 156 LEU B N 1
ATOM 4486 C CA . LEU B 1 156 ? 3.945 4.738 4.836 1 95.81 156 LEU B CA 1
ATOM 4487 C C . LEU B 1 156 ? 5.027 3.998 4.055 1 95.81 156 LEU B C 1
ATOM 4489 O O . LEU B 1 156 ? 5.484 4.477 3.016 1 95.81 156 LEU B O 1
ATOM 4493 N N . LYS B 1 157 ? 5.371 2.867 4.598 1 93.69 157 LYS B N 1
ATOM 4494 C CA . LYS B 1 157 ? 6.363 2.045 3.91 1 93.69 157 LYS B CA 1
ATOM 4495 C C . LYS B 1 157 ? 5.848 1.572 2.557 1 93.69 157 LYS B C 1
ATOM 4497 O O . LYS B 1 157 ? 6.57 1.608 1.561 1 93.69 157 LYS B O 1
ATOM 4502 N N . HIS B 1 158 ? 4.656 1.167 2.561 1 95.06 158 HIS B N 1
ATOM 4503 C CA . HIS B 1 158 ? 4.043 0.717 1.317 1 95.06 158 HIS B CA 1
ATOM 4504 C C . HIS B 1 158 ? 3.994 1.843 0.289 1 95.06 158 HIS B C 1
ATOM 4506 O O . HIS B 1 158 ? 4.285 1.626 -0.889 1 95.06 158 HIS B O 1
ATOM 4512 N N . MET B 1 159 ? 3.617 2.986 0.769 1 96.06 159 MET B N 1
ATOM 4513 C CA . MET B 1 159 ? 3.555 4.141 -0.124 1 96.06 159 MET B CA 1
ATOM 4514 C C . MET B 1 159 ? 4.938 4.484 -0.663 1 96.06 159 MET B C 1
ATOM 4516 O O . MET B 1 159 ? 5.094 4.781 -1.85 1 96.06 159 MET B O 1
ATOM 4520 N N . ASN B 1 160 ? 5.898 4.449 0.162 1 94.31 160 ASN B N 1
ATOM 4521 C CA . ASN B 1 160 ? 7.262 4.715 -0.283 1 94.31 160 ASN B CA 1
ATOM 4522 C C . ASN B 1 160 ? 7.703 3.725 -1.356 1 94.31 160 ASN B C 1
ATOM 4524 O O . ASN B 1 160 ? 8.18 4.129 -2.42 1 94.31 160 ASN B O 1
ATOM 4528 N N . LEU B 1 161 ? 7.48 2.486 -1.104 1 93.62 161 LEU B N 1
ATOM 4529 C CA . LEU B 1 161 ? 7.895 1.434 -2.027 1 93.62 161 LEU B CA 1
ATOM 4530 C C . LEU B 1 161 ? 7.148 1.55 -3.352 1 93.62 161 LEU B C 1
ATOM 4532 O O . LEU B 1 161 ? 7.703 1.236 -4.41 1 93.62 161 LEU B O 1
ATOM 4536 N N . ALA B 1 162 ? 5.953 2.02 -3.287 1 94 162 ALA B N 1
ATOM 4537 C CA . ALA B 1 162 ? 5.117 2.146 -4.477 1 94 162 ALA B CA 1
ATOM 4538 C C . ALA B 1 162 ? 5.648 3.232 -5.406 1 94 162 ALA B C 1
ATOM 4540 O O . ALA B 1 162 ? 5.254 3.307 -6.574 1 94 162 ALA B O 1
ATOM 4541 N N . THR B 1 163 ? 6.523 4.023 -4.887 1 92.88 163 THR B N 1
ATOM 4542 C CA . THR B 1 163 ? 7.055 5.102 -5.715 1 92.88 163 THR B CA 1
ATOM 4543 C C . THR B 1 163 ? 8.352 4.672 -6.395 1 92.88 163 THR B C 1
ATOM 4545 O O . THR B 1 163 ? 8.859 5.371 -7.273 1 92.88 163 THR B O 1
ATOM 4548 N N . LEU B 1 164 ? 8.852 3.537 -6.105 1 89.81 164 LEU B N 1
ATOM 4549 C CA . LEU B 1 164 ? 10.164 3.119 -6.582 1 89.81 164 LEU B CA 1
ATOM 4550 C C . LEU B 1 164 ? 10.055 2.385 -7.914 1 89.81 164 LEU B C 1
ATOM 4552 O O . LEU B 1 164 ? 9.07 1.683 -8.156 1 89.81 164 LEU B O 1
ATOM 4556 N N . SER B 1 165 ? 11.062 2.672 -8.672 1 86.94 165 SER B N 1
ATOM 4557 C CA . SER B 1 165 ? 11.273 1.789 -9.82 1 86.94 165 SER B CA 1
ATOM 4558 C C . SER B 1 165 ? 11.953 0.49 -9.398 1 86.94 165 SER B C 1
ATOM 4560 O O . SER B 1 165 ? 12.445 0.377 -8.273 1 86.94 165 SER B O 1
ATOM 4562 N N . VAL B 1 166 ? 11.961 -0.504 -10.266 1 88.75 166 VAL B N 1
ATOM 4563 C CA . VAL B 1 166 ? 12.594 -1.783 -9.977 1 88.75 166 VAL B CA 1
ATOM 4564 C C . VAL B 1 166 ? 14.078 -1.567 -9.672 1 88.75 166 VAL B C 1
ATOM 4566 O O . VAL B 1 166 ? 14.609 -2.146 -8.727 1 88.75 166 VAL B O 1
ATOM 4569 N N . GLU B 1 167 ? 14.695 -0.742 -10.438 1 86.62 167 GLU B N 1
ATOM 4570 C CA . GLU B 1 167 ? 16.125 -0.456 -10.258 1 86.62 167 GLU B CA 1
ATOM 4571 C C . GLU B 1 167 ? 16.375 0.184 -8.898 1 86.62 167 GLU B C 1
ATOM 4573 O O . GLU B 1 167 ? 17.344 -0.178 -8.211 1 86.62 167 GLU B O 1
ATOM 4578 N N . GLN B 1 168 ? 15.555 1.085 -8.609 1 86.62 168 GLN B N 1
ATOM 4579 C CA . GLN B 1 168 ? 15.695 1.761 -7.328 1 86.62 168 GLN B CA 1
ATOM 4580 C C . GLN B 1 168 ? 15.484 0.789 -6.168 1 86.62 168 GLN B C 1
ATOM 4582 O O . GLN B 1 168 ? 16.172 0.87 -5.148 1 86.62 168 GLN B O 1
ATOM 4587 N N . PHE B 1 169 ? 14.57 -0.052 -6.254 1 89.75 169 PHE B N 1
ATOM 4588 C CA . PHE B 1 169 ? 14.266 -1.03 -5.215 1 89.75 169 PHE B CA 1
ATOM 4589 C C . PHE B 1 169 ? 15.438 -1.982 -5.012 1 89.75 169 PHE B C 1
ATOM 4591 O O . PHE B 1 169 ? 15.766 -2.342 -3.879 1 89.75 169 PHE B O 1
ATOM 4598 N N . LEU B 1 170 ? 16.016 -2.361 -6.137 1 89.19 170 LEU B N 1
ATOM 4599 C CA . LEU B 1 170 ? 17.094 -3.34 -6.082 1 89.19 170 LEU B CA 1
ATOM 4600 C C . LEU B 1 170 ? 18.406 -2.684 -5.641 1 89.19 170 LEU B C 1
ATOM 4602 O O . LEU B 1 170 ? 19.281 -3.35 -5.098 1 89.19 170 LEU B O 1
ATOM 4606 N N . LYS B 1 171 ? 18.5 -1.396 -6.004 1 80.94 171 LYS B N 1
ATOM 4607 C CA . LYS B 1 171 ? 19.719 -0.692 -5.617 1 80.94 171 LYS B CA 1
ATOM 4608 C C . LYS B 1 171 ? 19.703 -0.338 -4.133 1 80.94 171 LYS B C 1
ATOM 4610 O O . LYS B 1 171 ? 18.641 -0.04 -3.574 1 80.94 171 LYS B O 1
ATOM 4615 N N . GLN B 1 172 ? 20.188 -1.082 -3.236 1 59.5 172 GLN B N 1
ATOM 4616 C CA . GLN B 1 172 ? 20.25 -1.015 -1.78 1 59.5 172 GLN B CA 1
ATOM 4617 C C . GLN B 1 172 ? 20.391 0.428 -1.302 1 59.5 172 GLN B C 1
ATOM 4619 O O . GLN B 1 172 ? 21.172 0.716 -0.398 1 59.5 172 GLN B O 1
ATOM 4624 N N . GLU B 1 173 ? 20.125 1.475 -1.842 1 50.19 173 GLU B N 1
ATOM 4625 C CA . GLU B 1 173 ? 20.641 2.656 -1.161 1 50.19 173 GLU B CA 1
ATOM 4626 C C . GLU B 1 173 ? 19.828 2.975 0.092 1 50.19 173 GLU B C 1
ATOM 4628 O O . GLU B 1 173 ? 18.672 3.395 -0 1 50.19 173 GLU B O 1
ATOM 4633 N N . THR B 1 174 ? 19.766 2.076 1.017 1 43.56 174 THR B N 1
ATOM 4634 C CA . THR B 1 174 ? 19.172 2.438 2.297 1 43.56 174 THR B CA 1
ATOM 4635 C C . THR B 1 174 ? 19.578 3.854 2.701 1 43.56 174 THR B C 1
ATOM 4637 O O . THR B 1 174 ? 18.953 4.461 3.57 1 43.56 174 THR B O 1
ATOM 4640 N N . ASP B 1 175 ? 20.875 4.086 2.791 1 42.09 175 ASP B N 1
ATOM 4641 C CA . ASP B 1 175 ? 21.406 5.258 3.482 1 42.09 175 ASP B CA 1
ATOM 4642 C C . ASP B 1 175 ? 20.797 6.547 2.914 1 42.09 175 ASP B C 1
ATOM 4644 O O . ASP B 1 175 ? 20.312 6.562 1.78 1 42.09 175 ASP B O 1
ATOM 4648 N N . ALA B 1 176 ? 20.844 7.574 3.842 1 43.28 176 ALA B N 1
ATOM 4649 C CA . ALA B 1 176 ? 20.609 9.016 3.814 1 43.28 176 ALA B CA 1
ATOM 4650 C C . ALA B 1 176 ? 20.891 9.594 2.43 1 43.28 176 ALA B C 1
ATOM 4652 O O . ALA B 1 176 ? 20.25 10.57 2.016 1 43.28 176 ALA B O 1
ATOM 4653 N N . THR B 1 177 ? 21.812 8.984 1.64 1 51.5 177 THR B N 1
ATOM 4654 C CA . THR B 1 177 ? 22.438 9.609 0.48 1 51.5 177 THR B CA 1
ATOM 4655 C C . THR B 1 177 ? 21.609 9.383 -0.774 1 51.5 177 THR B C 1
ATOM 4657 O O . THR B 1 177 ? 21.953 9.859 -1.857 1 51.5 177 THR B O 1
ATOM 4660 N N . GLY B 1 178 ? 20.297 8.93 -0.625 1 72.88 178 GLY B N 1
ATOM 4661 C CA . GLY B 1 178 ? 19.641 8.422 -1.815 1 72.88 178 GLY B CA 1
ATOM 4662 C C . GLY B 1 178 ? 18.484 9.297 -2.271 1 72.88 178 GLY B C 1
ATOM 4663 O O . GLY B 1 178 ? 17.688 8.883 -3.111 1 72.88 178 GLY B O 1
ATOM 4664 N N . PHE B 1 179 ? 18.516 10.438 -1.593 1 88.5 179 PHE B N 1
ATOM 4665 C CA . PHE B 1 179 ? 17.438 11.32 -2.053 1 88.5 179 PHE B CA 1
ATOM 4666 C C . PHE B 1 179 ? 17.875 12.086 -3.297 1 88.5 179 PHE B C 1
ATOM 4668 O O . PHE B 1 179 ? 19 12.594 -3.361 1 88.5 179 PHE B O 1
ATOM 4675 N N . ARG B 1 180 ? 17.109 12.133 -4.172 1 91.12 180 ARG B N 1
ATOM 4676 C CA . ARG B 1 180 ? 17.328 12.984 -5.332 1 91.12 180 ARG B CA 1
ATOM 4677 C C . ARG B 1 180 ? 16.391 14.188 -5.324 1 91.12 180 ARG B C 1
ATOM 4679 O O . ARG B 1 180 ? 15.359 14.164 -4.652 1 91.12 180 ARG B O 1
ATOM 4686 N N . LYS B 1 181 ? 16.812 15.203 -6.027 1 94.38 181 LYS B N 1
ATOM 4687 C CA . LYS B 1 181 ? 15.977 16.406 -6.129 1 94.38 181 LYS B CA 1
ATOM 4688 C C . LYS B 1 181 ? 14.648 16.094 -6.82 1 94.38 181 LYS B C 1
ATOM 4690 O O . LYS B 1 181 ? 14.625 15.391 -7.832 1 94.38 181 LYS B O 1
ATOM 4695 N N . MET B 1 182 ? 13.633 16.641 -6.281 1 95 182 MET B N 1
ATOM 4696 C CA . MET B 1 182 ? 12.305 16.438 -6.848 1 95 182 MET B CA 1
ATOM 4697 C C . MET B 1 182 ? 12.148 17.203 -8.156 1 95 182 MET B C 1
ATOM 4699 O O . MET B 1 182 ? 12.586 18.344 -8.273 1 95 182 MET B O 1
ATOM 4703 N N . VAL B 1 183 ? 11.57 16.578 -9.125 1 91.62 183 VAL B N 1
ATOM 4704 C CA . VAL B 1 183 ? 11.242 17.203 -10.406 1 91.62 183 VAL B CA 1
ATOM 4705 C C . VAL B 1 183 ? 9.734 17.141 -10.633 1 91.62 183 VAL B C 1
ATOM 4707 O O . VAL B 1 183 ? 9.039 16.297 -10.047 1 91.62 183 VAL B O 1
ATOM 4710 N N . PRO B 1 184 ? 9.18 17.953 -11.422 1 88.25 184 PRO B N 1
ATOM 4711 C CA . PRO B 1 184 ? 7.734 18.078 -11.602 1 88.25 184 PRO B CA 1
ATOM 4712 C C . PRO B 1 184 ? 7.078 16.75 -12.016 1 88.25 184 PRO B C 1
ATOM 4714 O O . PRO B 1 184 ? 5.93 16.484 -11.656 1 88.25 184 PRO B O 1
ATOM 4717 N N . THR B 1 185 ? 7.766 15.961 -12.672 1 88.56 185 THR B N 1
ATOM 4718 C CA . THR B 1 185 ? 7.18 14.719 -13.164 1 88.56 185 THR B CA 1
ATOM 4719 C C . THR B 1 185 ? 6.969 13.734 -12.023 1 88.56 185 THR B C 1
ATOM 4721 O O . THR B 1 185 ? 6.223 12.766 -12.164 1 88.56 185 THR B O 1
ATOM 4724 N N . ASP B 1 186 ? 7.551 13.977 -10.906 1 91 186 ASP B N 1
ATOM 4725 C CA . ASP B 1 186 ? 7.422 13.086 -9.75 1 91 186 ASP B CA 1
ATOM 4726 C C . ASP B 1 186 ? 6.023 13.18 -9.148 1 91 186 ASP B C 1
ATOM 4728 O O . ASP B 1 186 ? 5.582 12.266 -8.445 1 91 186 ASP B O 1
ATOM 4732 N N . VAL B 1 187 ? 5.336 14.219 -9.398 1 88.19 187 VAL B N 1
ATOM 4733 C CA . VAL B 1 187 ? 4.07 14.508 -8.734 1 88.19 187 VAL B CA 1
ATOM 4734 C C . VAL B 1 187 ? 3.006 13.508 -9.195 1 88.19 187 VAL B C 1
ATOM 4736 O O . VAL B 1 187 ? 2.131 13.125 -8.414 1 88.19 187 VAL B O 1
ATOM 4739 N N . GLU B 1 188 ? 3.102 13.172 -10.375 1 85.69 188 GLU B N 1
ATOM 4740 C CA . GLU B 1 188 ? 2.094 12.258 -10.898 1 85.69 188 GLU B CA 1
ATOM 4741 C C . GLU B 1 188 ? 2.064 10.953 -10.109 1 85.69 188 GLU B C 1
ATOM 4743 O O . GLU B 1 188 ? 1.011 10.539 -9.617 1 85.69 188 GLU B O 1
ATOM 4748 N N . LYS B 1 189 ? 3.178 10.336 -10.047 1 88.5 189 LYS B N 1
ATOM 4749 C CA . LYS B 1 189 ? 3.26 9.086 -9.297 1 88.5 189 LYS B CA 1
ATOM 4750 C C . LYS B 1 189 ? 2.963 9.312 -7.82 1 88.5 189 LYS B C 1
ATOM 4752 O O . LYS B 1 189 ? 2.287 8.492 -7.188 1 88.5 189 LYS B O 1
ATOM 4757 N N . LEU B 1 190 ? 3.465 10.352 -7.332 1 92 190 LEU B N 1
ATOM 4758 C CA . LEU B 1 190 ? 3.244 10.68 -5.93 1 92 190 LEU B CA 1
ATOM 4759 C C . LEU B 1 190 ? 1.756 10.844 -5.637 1 92 190 LEU B C 1
ATOM 4761 O O . LEU B 1 190 ? 1.261 10.344 -4.625 1 92 190 LEU B O 1
ATOM 4765 N N . SER B 1 191 ? 1.103 11.539 -6.488 1 90.5 191 SER B N 1
ATOM 4766 C CA . SER B 1 191 ? -0.327 11.781 -6.32 1 90.5 191 SER B CA 1
ATOM 4767 C C . SER B 1 191 ? -1.108 10.477 -6.266 1 90.5 191 SER B C 1
ATOM 4769 O O . SER B 1 191 ? -2.012 10.32 -5.441 1 90.5 191 SER B O 1
ATOM 4771 N N . THR B 1 192 ? -0.752 9.594 -7.09 1 90.88 192 THR B N 1
ATOM 4772 C CA . THR B 1 192 ? -1.441 8.305 -7.148 1 90.88 192 THR B CA 1
ATOM 4773 C C . THR B 1 192 ? -1.214 7.512 -5.863 1 90.88 192 THR B C 1
ATOM 4775 O O . THR B 1 192 ? -2.156 6.953 -5.301 1 90.88 192 THR B O 1
ATOM 4778 N N . VAL B 1 193 ? -0.036 7.516 -5.453 1 94.5 193 VAL B N 1
ATOM 4779 C CA . VAL B 1 193 ? 0.333 6.75 -4.266 1 94.5 193 VAL B CA 1
ATOM 4780 C C . VAL B 1 193 ? -0.306 7.375 -3.029 1 94.5 193 VAL B C 1
ATOM 4782 O O . VAL B 1 193 ? -0.769 6.664 -2.135 1 94.5 193 VAL B O 1
ATOM 4785 N N . GLU B 1 194 ? -0.349 8.617 -2.994 1 95.25 194 GLU B N 1
ATOM 4786 C CA . GLU B 1 194 ? -0.921 9.32 -1.849 1 95.25 194 GLU B CA 1
ATOM 4787 C C . GLU B 1 194 ? -2.424 9.078 -1.75 1 95.25 194 GLU B C 1
ATOM 4789 O O . GLU B 1 194 ? -2.975 9 -0.649 1 95.25 194 GLU B O 1
ATOM 4794 N N . LEU B 1 195 ? -3.047 9.039 -2.891 1 94.75 195 LEU B N 1
ATOM 4795 C CA . LEU B 1 195 ? -4.477 8.75 -2.881 1 94.75 195 LEU B CA 1
ATOM 4796 C C . LEU B 1 195 ? -4.746 7.367 -2.293 1 94.75 195 LEU B C 1
ATOM 4798 O O . LEU B 1 195 ? -5.656 7.203 -1.479 1 94.75 195 LEU B O 1
ATOM 4802 N N . SER B 1 196 ? -3.951 6.469 -2.721 1 94.62 196 SER B N 1
ATOM 4803 C CA . SER B 1 196 ? -4.102 5.117 -2.184 1 94.62 196 SER B CA 1
ATOM 4804 C C . SER B 1 196 ? -3.844 5.09 -0.682 1 94.62 196 SER B C 1
ATOM 4806 O O . SER B 1 196 ? -4.516 4.367 0.055 1 94.62 196 SER B O 1
ATOM 4808 N N . GLY B 1 197 ? -2.85 5.816 -0.269 1 96.81 197 GLY B N 1
ATOM 4809 C CA . GLY B 1 197 ? -2.584 5.922 1.157 1 96.81 197 GLY B CA 1
ATOM 4810 C C . GLY B 1 197 ? -3.732 6.539 1.934 1 96.81 197 GLY B C 1
ATOM 4811 O O . GLY B 1 197 ? -4.027 6.121 3.055 1 96.81 197 GLY B O 1
ATOM 4812 N N . LEU B 1 198 ? -4.348 7.504 1.33 1 97.31 198 LEU B N 1
ATOM 4813 C CA . LEU B 1 198 ? -5.512 8.141 1.943 1 97.31 198 LEU B CA 1
ATOM 4814 C C . LEU B 1 198 ? -6.652 7.141 2.104 1 97.31 198 LEU B C 1
ATOM 4816 O O . LEU B 1 198 ? -7.258 7.051 3.174 1 97.31 198 LEU B O 1
ATOM 4820 N N . PHE B 1 199 ? -6.898 6.418 1.081 1 96 199 PHE B N 1
ATOM 4821 C CA . PHE B 1 199 ? -7.957 5.418 1.139 1 96 199 PHE B CA 1
ATOM 4822 C C . PHE B 1 199 ? -7.68 4.402 2.24 1 96 199 PHE B C 1
ATOM 4824 O O . PHE B 1 199 ? -8.57 4.078 3.033 1 96 199 PHE B O 1
ATOM 4831 N N . TYR B 1 200 ? -6.52 3.965 2.254 1 97.06 200 TYR B N 1
ATOM 4832 C CA . TYR B 1 200 ? -6.152 2.943 3.229 1 97.06 200 TYR B CA 1
ATOM 4833 C C . TYR B 1 200 ? -6.352 3.451 4.652 1 97.06 200 TYR B C 1
ATOM 4835 O O . TYR B 1 200 ? -6.918 2.75 5.492 1 97.06 200 TYR B O 1
ATOM 4843 N N . TRP B 1 201 ? -5.84 4.598 4.863 1 97.94 201 TRP B N 1
ATOM 4844 C CA . TRP B 1 201 ? -5.91 5.145 6.211 1 97.94 201 TRP B CA 1
ATOM 4845 C C . TRP B 1 201 ? -7.355 5.395 6.625 1 97.94 201 TRP B C 1
ATOM 4847 O O . TRP B 1 201 ? -7.738 5.117 7.766 1 97.94 201 TRP B O 1
ATOM 4857 N N . LEU B 1 202 ? -8.141 5.922 5.723 1 96.75 202 LEU B N 1
ATOM 4858 C CA . LEU B 1 202 ? -9.547 6.141 6.016 1 96.75 202 LEU B CA 1
ATOM 4859 C C . LEU B 1 202 ? -10.258 4.816 6.281 1 96.75 202 LEU B C 1
ATOM 4861 O O . LEU B 1 202 ? -11.125 4.734 7.152 1 96.75 202 LEU B O 1
ATOM 4865 N N . ASP B 1 203 ? -9.867 3.844 5.551 1 94.44 203 ASP B N 1
ATOM 4866 C CA . ASP B 1 203 ? -10.453 2.518 5.715 1 94.44 203 ASP B CA 1
ATOM 4867 C C . ASP B 1 203 ? -10.164 1.954 7.102 1 94.44 203 ASP B C 1
ATOM 4869 O O . ASP B 1 203 ? -10.961 1.191 7.652 1 94.44 203 ASP B O 1
ATOM 4873 N N . LYS B 1 204 ? -9.078 2.354 7.664 1 94.88 204 LYS B N 1
ATOM 4874 C CA . LYS B 1 204 ? -8.672 1.846 8.969 1 94.88 204 LYS B CA 1
ATOM 4875 C C . LYS B 1 204 ? -9.367 2.604 10.094 1 94.88 204 LYS B C 1
ATOM 4877 O O . LYS B 1 204 ? -9.391 2.139 11.242 1 94.88 204 LYS B O 1
ATOM 4882 N N . GLN B 1 205 ? -9.906 3.727 9.719 1 94.38 205 GLN B N 1
ATOM 4883 C CA . GLN B 1 205 ? -10.523 4.555 10.758 1 94.38 205 GLN B CA 1
ATOM 4884 C C . GLN B 1 205 ? -11.938 4.082 11.07 1 94.38 205 GLN B C 1
ATOM 4886 O O . GLN B 1 205 ? -12.875 4.402 10.336 1 94.38 205 GLN B O 1
ATOM 4891 N N . HIS B 1 206 ? -12 3.357 12.172 1 89.81 206 HIS B N 1
ATOM 4892 C CA . HIS B 1 206 ? -13.328 2.969 12.625 1 89.81 206 HIS B CA 1
ATOM 4893 C C . HIS B 1 206 ? -14.07 4.152 13.242 1 89.81 206 HIS B C 1
ATOM 4895 O O . HIS B 1 206 ? -13.508 4.879 14.062 1 89.81 206 HIS B O 1
ATOM 4901 N N . PRO B 1 207 ? -15.344 4.383 12.867 1 92.88 207 PRO B N 1
ATOM 4902 C CA . PRO B 1 207 ? -16.234 3.619 11.992 1 92.88 207 PRO B CA 1
ATOM 4903 C C . PRO B 1 207 ? -16.469 4.301 10.648 1 92.88 207 PRO B C 1
ATOM 4905 O O . PRO B 1 207 ? -17.594 4.32 10.148 1 92.88 207 PRO B O 1
ATOM 4908 N N . TYR B 1 208 ? -15.461 4.863 10.031 1 93.88 208 TYR B N 1
ATOM 4909 C CA . TYR B 1 208 ? -15.555 5.66 8.812 1 93.88 208 TYR B CA 1
ATOM 4910 C C . TYR B 1 208 ? -16.359 4.922 7.742 1 93.88 208 TYR B C 1
ATOM 4912 O O . TYR B 1 208 ? -17.266 5.496 7.137 1 93.88 208 TYR B O 1
ATOM 4920 N N . ARG B 1 209 ? -16.109 3.664 7.523 1 88.69 209 ARG B N 1
ATOM 4921 C CA . ARG B 1 209 ? -16.703 2.896 6.438 1 88.69 209 ARG B CA 1
ATOM 4922 C C . ARG B 1 209 ? -18.188 2.65 6.691 1 88.69 209 ARG B C 1
ATOM 4924 O O . ARG B 1 209 ? -18.938 2.34 5.766 1 88.69 209 ARG B O 1
ATOM 4931 N N . LEU B 1 210 ? -18.562 2.801 7.867 1 88.5 210 LEU B N 1
ATOM 4932 C CA . LEU B 1 210 ? -19.938 2.502 8.234 1 88.5 210 LEU B CA 1
ATOM 4933 C C . LEU B 1 210 ? -20.797 3.764 8.211 1 88.5 210 LEU B C 1
ATOM 4935 O O . LEU B 1 210 ? -22.016 3.695 8.375 1 88.5 210 LEU B O 1
ATOM 4939 N N . LEU B 1 211 ? -20.188 4.875 7.957 1 92.5 211 LEU B N 1
ATOM 4940 C CA . LEU B 1 211 ? -20.922 6.137 7.906 1 92.5 211 LEU B CA 1
ATOM 4941 C C . LEU B 1 211 ? -21.672 6.277 6.586 1 92.5 211 LEU B C 1
ATOM 4943 O O . LEU B 1 211 ? -21.375 5.566 5.621 1 92.5 211 LEU B O 1
ATOM 4947 N N . ASP B 1 212 ? -22.609 7.184 6.648 1 91.75 212 ASP B N 1
ATOM 4948 C CA . ASP B 1 212 ? -23.312 7.516 5.41 1 91.75 212 ASP B CA 1
ATOM 4949 C C . ASP B 1 212 ? -22.344 8.125 4.387 1 91.75 212 ASP B C 1
ATOM 4951 O O . ASP B 1 212 ? -21.391 8.805 4.754 1 91.75 212 ASP B O 1
ATOM 4955 N N . GLN B 1 213 ? -22.703 7.938 3.119 1 91 213 GLN B N 1
ATOM 4956 C CA . GLN B 1 213 ? -21.828 8.367 2.035 1 91 213 GLN B CA 1
ATOM 4957 C C . GLN B 1 213 ? -21.578 9.875 2.096 1 91 213 GLN B C 1
ATOM 4959 O O . GLN B 1 213 ? -20.469 10.328 1.836 1 91 213 GLN B O 1
ATOM 4964 N N . THR B 1 214 ? -22.578 10.594 2.396 1 92.69 214 THR B N 1
ATOM 4965 C CA . THR B 1 214 ? -22.438 12.039 2.438 1 92.69 214 THR B CA 1
ATOM 4966 C C . THR B 1 214 ? -21.469 12.461 3.527 1 92.69 214 THR B C 1
ATOM 4968 O O . THR B 1 214 ? -20.672 13.391 3.332 1 92.69 214 THR B O 1
ATOM 4971 N N . ASP B 1 215 ? -21.531 11.844 4.637 1 95.25 215 ASP B N 1
ATOM 4972 C CA . ASP B 1 215 ? -20.625 12.141 5.73 1 95.25 215 ASP B CA 1
ATOM 4973 C C . ASP B 1 215 ? -19.203 11.703 5.387 1 95.25 215 ASP B C 1
ATOM 4975 O O . ASP B 1 215 ? -18.234 12.406 5.707 1 95.25 215 ASP B O 1
ATOM 4979 N N . ARG B 1 216 ? -19.062 10.539 4.723 1 95.19 216 ARG B N 1
ATOM 4980 C CA . ARG B 1 216 ? -17.75 10.062 4.316 1 95.19 216 ARG B CA 1
ATOM 4981 C C . ARG B 1 216 ? -17.094 11.023 3.33 1 95.19 216 ARG B C 1
ATOM 4983 O O . ARG B 1 216 ? -15.898 11.312 3.426 1 95.19 216 ARG B O 1
ATOM 4990 N N . GLU B 1 217 ? -17.875 11.5 2.459 1 92.94 217 GLU B N 1
ATOM 4991 C CA . GLU B 1 217 ? -17.375 12.438 1.459 1 92.94 217 GLU B CA 1
ATOM 4992 C C . GLU B 1 217 ? -16.922 13.742 2.105 1 92.94 217 GLU B C 1
ATOM 4994 O O . GLU B 1 217 ? -15.859 14.273 1.771 1 92.94 217 GLU B O 1
ATOM 4999 N N . ALA B 1 218 ? -17.703 14.211 2.988 1 93.75 218 ALA B N 1
ATOM 5000 C CA . ALA B 1 218 ? -17.375 15.461 3.676 1 93.75 218 ALA B CA 1
ATOM 5001 C C . ALA B 1 218 ? -16.078 15.32 4.477 1 93.75 218 ALA B C 1
ATOM 5003 O O . ALA B 1 218 ? -15.227 16.203 4.441 1 93.75 218 ALA B O 1
ATOM 5004 N N . LEU B 1 219 ? -15.977 14.25 5.168 1 95.5 219 LEU B N 1
ATOM 5005 C CA . LEU B 1 219 ? -14.789 14.023 5.988 1 95.5 219 LEU B CA 1
ATOM 5006 C C . LEU B 1 219 ? -13.555 13.836 5.113 1 95.5 219 LEU B C 1
ATOM 5008 O O . LEU B 1 219 ? -12.484 14.375 5.422 1 95.5 219 LEU B O 1
ATOM 5012 N N . MET B 1 220 ? -13.695 13.07 4.074 1 95.31 220 MET B N 1
ATOM 5013 C CA . MET B 1 220 ? -12.555 12.82 3.191 1 95.31 220 MET B CA 1
ATOM 5014 C C . MET B 1 220 ? -12.055 14.117 2.57 1 95.31 220 MET B C 1
ATOM 5016 O O . MET B 1 220 ? -10.852 14.367 2.523 1 95.31 220 MET B O 1
ATOM 5020 N N . LYS B 1 221 ? -12.945 14.914 2.156 1 91.19 221 LYS B N 1
ATOM 5021 C CA . LYS B 1 221 ? -12.594 16.188 1.521 1 91.19 221 LYS B CA 1
ATOM 5022 C C . LYS B 1 221 ? -11.82 17.078 2.48 1 91.19 221 LYS B C 1
ATOM 5024 O O . LYS B 1 221 ? -10.828 17.703 2.094 1 91.19 221 LYS B O 1
ATOM 5029 N N . ARG B 1 222 ? -12.203 17.125 3.646 1 91.5 222 ARG B N 1
ATOM 5030 C CA . ARG B 1 222 ? -11.602 18.031 4.621 1 91.5 222 ARG B CA 1
ATOM 5031 C C . ARG B 1 222 ? -10.305 17.453 5.172 1 91.5 222 ARG B C 1
ATOM 5033 O O . ARG B 1 222 ? -9.383 18.203 5.5 1 91.5 222 ARG B O 1
ATOM 5040 N N . TYR B 1 223 ? -10.305 16.203 5.219 1 95.44 223 TYR B N 1
ATOM 5041 C CA . TYR B 1 223 ? -9.172 15.531 5.852 1 95.44 223 TYR B CA 1
ATOM 5042 C C . TYR B 1 223 ? -8.047 15.297 4.852 1 95.44 223 TYR B C 1
ATOM 5044 O O . TYR B 1 223 ? -6.887 15.148 5.234 1 95.44 223 TYR B O 1
ATOM 5052 N N . SER B 1 224 ? -8.297 15.234 3.598 1 95 224 SER B N 1
ATOM 5053 C CA . SER B 1 224 ? -7.34 14.805 2.586 1 95 224 SER B CA 1
ATOM 5054 C C . SER B 1 224 ? -6.082 15.672 2.609 1 95 224 SER B C 1
ATOM 5056 O O . SER B 1 224 ? -4.965 15.148 2.619 1 95 224 SER B O 1
ATOM 5058 N N . VAL B 1 225 ? -6.273 16.953 2.652 1 93.12 225 VAL B N 1
ATOM 5059 C CA . VAL B 1 225 ? -5.117 17.844 2.648 1 93.12 225 VAL B CA 1
ATOM 5060 C C . VAL B 1 225 ? -4.332 17.672 3.949 1 93.12 225 VAL B C 1
ATOM 5062 O O . VAL B 1 225 ? -3.1 17.75 3.951 1 93.12 225 VAL B O 1
ATOM 5065 N N . ARG B 1 226 ? -5 17.484 4.988 1 95.44 226 ARG B N 1
ATOM 5066 C CA . ARG B 1 226 ? -4.352 17.297 6.281 1 95.44 226 ARG B CA 1
ATOM 5067 C C . ARG B 1 226 ? -3.562 15.992 6.32 1 95.44 226 ARG B C 1
ATOM 5069 O O . ARG B 1 226 ? -2.445 15.953 6.84 1 95.44 226 ARG B O 1
ATOM 5076 N N . LYS B 1 227 ? -4.176 14.992 5.742 1 97.19 227 LYS B N 1
ATOM 5077 C CA . LYS B 1 227 ? -3.51 13.695 5.676 1 97.19 227 LYS B CA 1
ATOM 5078 C C . LYS B 1 227 ? -2.225 13.781 4.855 1 97.19 227 LYS B C 1
ATOM 5080 O O . LYS B 1 227 ? -1.178 13.289 5.277 1 97.19 227 LYS B O 1
ATOM 5085 N N . LEU B 1 228 ? -2.328 14.383 3.791 1 94.62 228 LEU B N 1
ATOM 5086 C CA . LEU B 1 228 ? -1.178 14.5 2.902 1 94.62 228 LEU B CA 1
ATOM 5087 C C . LEU B 1 228 ? -0.076 15.328 3.547 1 94.62 228 LEU B C 1
ATOM 5089 O O . LEU B 1 228 ? 1.086 14.922 3.572 1 94.62 228 LEU B O 1
ATOM 5093 N N . SER B 1 229 ? -0.468 16.438 4.055 1 94.81 229 SER B N 1
ATOM 5094 C CA . SER B 1 229 ? 0.492 17.344 4.668 1 94.81 229 SER B CA 1
ATOM 5095 C C . SER B 1 229 ? 1.181 16.703 5.867 1 94.81 229 SER B C 1
ATOM 5097 O O . SER B 1 229 ? 2.41 16.734 5.969 1 94.81 229 SER B O 1
ATOM 5099 N N . LEU B 1 230 ? 0.376 16.172 6.664 1 97 230 LEU B N 1
ATOM 5100 C CA . LEU B 1 230 ? 0.92 15.609 7.891 1 97 230 LEU B CA 1
ATOM 5101 C C . LEU B 1 230 ? 1.884 14.469 7.582 1 97 230 LEU B C 1
ATOM 5103 O O . LEU B 1 230 ? 2.898 14.305 8.266 1 97 230 LEU B O 1
ATOM 5107 N N . ASP B 1 231 ? 1.562 13.664 6.621 1 97.38 231 ASP B N 1
ATOM 5108 C CA . ASP B 1 231 ? 2.48 12.602 6.219 1 97.38 231 ASP B CA 1
ATOM 5109 C C . ASP B 1 231 ? 3.83 13.172 5.793 1 97.38 231 ASP B C 1
ATOM 5111 O O . ASP B 1 231 ? 4.879 12.664 6.188 1 97.38 231 ASP B O 1
ATOM 5115 N N . HIS B 1 232 ? 3.768 14.164 5.062 1 95.94 232 HIS B N 1
ATOM 5116 C CA . HIS B 1 232 ? 5 14.766 4.57 1 95.94 232 HIS B CA 1
ATOM 5117 C C . HIS B 1 232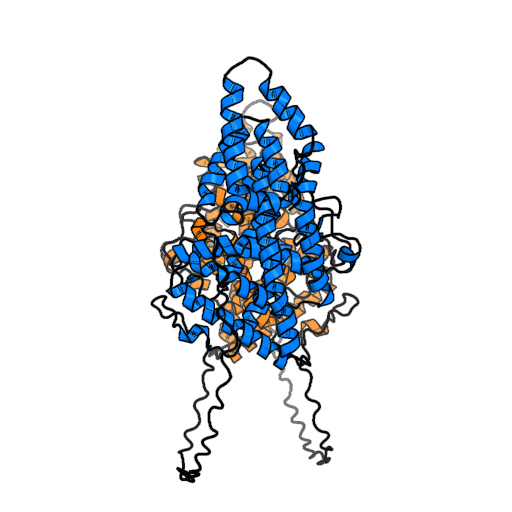 ? 5.789 15.422 5.699 1 95.94 232 HIS B C 1
ATOM 5119 O O . HIS B 1 232 ? 7.02 15.352 5.727 1 95.94 232 HIS B O 1
ATOM 5125 N N . PHE B 1 233 ? 5.086 16.047 6.566 1 97.19 233 PHE B N 1
ATOM 5126 C CA . PHE B 1 233 ? 5.754 16.641 7.719 1 97.19 233 PHE B CA 1
ATOM 5127 C C . PHE B 1 233 ? 6.473 15.586 8.539 1 97.19 233 PHE B C 1
ATOM 5129 O O . PHE B 1 233 ? 7.625 15.773 8.938 1 97.19 233 PHE B O 1
ATOM 5136 N N . TYR B 1 234 ? 5.754 14.586 8.766 1 98 234 TYR B N 1
ATOM 5137 C CA . TYR B 1 234 ? 6.285 13.5 9.578 1 98 234 TYR B CA 1
ATOM 5138 C C . TYR B 1 234 ? 7.512 12.875 8.922 1 98 234 TYR B C 1
ATOM 5140 O O . TYR B 1 234 ? 8.539 12.688 9.578 1 98 234 TYR B O 1
ATOM 5148 N N . VAL B 1 235 ? 7.426 12.602 7.652 1 96.31 235 VAL B N 1
ATOM 5149 C CA . VAL B 1 235 ? 8.523 11.984 6.914 1 96.31 235 VAL B CA 1
ATOM 5150 C C . VAL B 1 235 ? 9.734 12.922 6.914 1 96.31 235 VAL B C 1
ATOM 5152 O O . VAL B 1 235 ? 10.859 12.492 7.184 1 96.31 235 VAL B O 1
ATOM 5155 N N . ALA B 1 236 ? 9.523 14.102 6.621 1 96.5 236 ALA B N 1
ATOM 5156 C CA . ALA B 1 236 ? 10.609 15.078 6.59 1 96.5 236 ALA B CA 1
ATOM 5157 C C . ALA B 1 236 ? 11.281 15.188 7.953 1 96.5 236 ALA B C 1
ATOM 5159 O O . ALA B 1 236 ? 12.508 15.305 8.039 1 96.5 236 ALA B O 1
ATOM 5160 N N . SER B 1 237 ? 10.562 15.109 8.984 1 97.06 237 SER B N 1
ATOM 5161 C CA . SER B 1 237 ? 11.07 15.297 10.344 1 97.06 237 SER B CA 1
ATOM 5162 C C . SER B 1 237 ? 12.008 14.156 10.734 1 97.06 237 SER B C 1
ATOM 5164 O O . SER B 1 237 ? 12.805 14.297 11.664 1 97.06 237 SER B O 1
ATOM 5166 N N . LYS B 1 238 ? 11.914 13.047 10.078 1 95.69 238 LYS B N 1
ATOM 5167 C CA . LYS B 1 238 ? 12.719 11.883 10.414 1 95.69 238 LYS B CA 1
ATOM 5168 C C . LYS B 1 238 ? 14.117 11.984 9.812 1 95.69 238 LYS B C 1
ATOM 5170 O O . LYS B 1 238 ? 15.031 11.258 10.219 1 95.69 238 LYS B O 1
ATOM 5175 N N . HIS B 1 239 ? 14.25 12.82 8.875 1 94.31 239 HIS B N 1
ATOM 5176 C CA . HIS B 1 239 ? 15.539 12.969 8.211 1 94.31 239 HIS B CA 1
ATOM 5177 C C . HIS B 1 239 ? 16.219 14.266 8.633 1 94.31 239 HIS B C 1
ATOM 5179 O O . HIS B 1 239 ? 16.344 15.203 7.832 1 94.31 239 HIS B O 1
ATOM 5185 N N . LYS B 1 240 ? 16.828 14.242 9.711 1 94 240 LYS B N 1
ATOM 5186 C CA . LYS B 1 240 ? 17.375 15.43 10.375 1 94 240 LYS B CA 1
ATOM 5187 C C . LYS B 1 240 ? 18.547 16 9.602 1 94 240 LYS B C 1
ATOM 5189 O O . LYS B 1 240 ? 18.734 17.219 9.562 1 94 240 LYS B O 1
ATOM 5194 N N . SER B 1 241 ? 19.328 15.148 8.992 1 92.31 241 SER B N 1
ATOM 5195 C CA . SER B 1 241 ? 20.469 15.609 8.203 1 92.31 241 SER B CA 1
ATOM 5196 C C . SER B 1 241 ? 20.016 16.438 7.004 1 92.31 241 SER B C 1
ATOM 5198 O O . SER B 1 241 ? 20.609 17.469 6.688 1 92.31 241 SER B O 1
ATOM 5200 N N . MET B 1 242 ? 19 15.992 6.398 1 94.12 242 MET B N 1
ATOM 5201 C CA . MET B 1 242 ? 18.453 16.719 5.258 1 94.12 242 MET B CA 1
ATOM 5202 C C . MET B 1 242 ? 17.781 18.016 5.707 1 94.12 242 MET B C 1
ATOM 5204 O O . MET B 1 242 ? 17.875 19.031 5.027 1 94.12 242 MET B O 1
ATOM 5208 N N . LEU B 1 243 ? 17.156 17.953 6.844 1 93.5 243 LEU B N 1
ATOM 5209 C CA . LEU B 1 243 ? 16.516 19.141 7.406 1 93.5 243 LEU B CA 1
ATOM 5210 C C . LEU B 1 243 ? 17.531 20.234 7.703 1 93.5 243 LEU B C 1
ATOM 5212 O O . LEU B 1 243 ? 17.266 21.406 7.484 1 93.5 243 LEU B O 1
ATOM 5216 N N . ALA B 1 244 ? 18.609 19.797 8.211 1 93.44 244 ALA B N 1
ATOM 5217 C CA . ALA B 1 244 ? 19.656 20.734 8.562 1 93.44 244 ALA B CA 1
ATOM 5218 C C . ALA B 1 244 ? 20.156 21.484 7.336 1 93.44 244 ALA B C 1
ATOM 5220 O O . ALA B 1 244 ? 20.609 22.625 7.441 1 93.44 244 ALA B O 1
ATOM 5221 N N . GLN B 1 245 ? 20 20.875 6.207 1 94.19 245 GLN B N 1
ATOM 5222 C CA . GLN B 1 245 ? 20.422 21.5 4.953 1 94.19 245 GLN B CA 1
ATOM 5223 C C . GLN B 1 245 ? 19.297 22.312 4.328 1 94.19 245 GLN B C 1
ATOM 5225 O O . GLN B 1 245 ? 19.484 22.938 3.285 1 94.19 245 GLN B O 1
ATOM 5230 N N . GLY B 1 246 ? 18.188 22.281 4.969 1 94.06 246 GLY B N 1
ATOM 5231 C CA . GLY B 1 246 ? 17.047 23.016 4.469 1 94.06 246 GLY B CA 1
ATOM 5232 C C . GLY B 1 246 ? 16.234 22.25 3.436 1 94.06 246 GLY B C 1
ATOM 5233 O O . GLY B 1 246 ? 15.344 22.812 2.793 1 94.06 246 GLY B O 1
ATOM 5234 N N . ASN B 1 247 ? 16.5 20.984 3.256 1 95.94 247 ASN B N 1
ATOM 5235 C CA . ASN B 1 247 ? 15.812 20.156 2.268 1 95.94 247 ASN B CA 1
ATOM 5236 C C . ASN B 1 247 ? 14.57 19.484 2.857 1 95.94 247 ASN B C 1
ATOM 5238 O O . ASN B 1 247 ? 14.633 18.875 3.926 1 95.94 247 ASN B O 1
ATOM 5242 N N . PHE B 1 248 ? 13.5 19.656 2.154 1 96.38 248 PHE B N 1
ATOM 5243 C CA . PHE B 1 248 ? 12.266 19 2.555 1 96.38 248 PHE B CA 1
ATOM 5244 C C . PHE B 1 248 ? 12.141 17.641 1.899 1 96.38 248 PHE B C 1
ATOM 5246 O O . PHE B 1 248 ? 11.836 17.531 0.708 1 96.38 248 PHE B O 1
ATOM 5253 N N . THR B 1 249 ? 12.336 16.609 2.693 1 95.69 249 THR B N 1
ATOM 5254 C CA . THR B 1 249 ? 12.312 15.258 2.154 1 95.69 249 THR B CA 1
ATOM 5255 C C . THR B 1 249 ? 10.883 14.766 1.967 1 95.69 249 THR B C 1
ATOM 5257 O O . THR B 1 249 ? 10.016 15.023 2.805 1 95.69 249 THR B O 1
ATOM 5260 N N . MET B 1 250 ? 10.711 14.109 0.882 1 94.31 250 MET B N 1
ATOM 5261 C CA . MET B 1 250 ? 9.391 13.609 0.509 1 94.31 250 MET B CA 1
ATOM 5262 C C . MET B 1 250 ? 9.336 12.094 0.617 1 94.31 250 MET B C 1
ATOM 5264 O O . MET B 1 250 ? 10.375 11.43 0.708 1 94.31 250 MET B O 1
ATOM 5268 N N . LEU B 1 251 ? 8.195 11.594 0.533 1 92.94 251 LEU B N 1
ATOM 5269 C CA . LEU B 1 251 ? 7.926 10.172 0.715 1 92.94 251 LEU B CA 1
ATOM 5270 C C . LEU B 1 251 ? 8.539 9.352 -0.412 1 92.94 251 LEU B C 1
ATOM 5272 O O . LEU B 1 251 ? 8.883 8.18 -0.22 1 92.94 251 LEU B O 1
ATOM 5276 N N . ASN B 1 252 ? 8.719 9.914 -1.554 1 92.19 252 ASN B N 1
ATOM 5277 C CA . ASN B 1 252 ? 9.211 9.203 -2.727 1 92.19 252 ASN B CA 1
ATOM 5278 C C . ASN B 1 252 ? 10.727 9.312 -2.855 1 92.19 252 ASN B C 1
ATOM 5280 O O . ASN B 1 252 ? 11.266 9.312 -3.965 1 92.19 252 ASN B O 1
ATOM 5284 N N . ASN B 1 253 ? 11.422 9.555 -1.807 1 91.19 253 ASN B N 1
ATOM 5285 C CA . ASN B 1 253 ? 12.875 9.641 -1.734 1 91.19 253 ASN B CA 1
ATOM 5286 C C . ASN B 1 253 ? 13.406 10.805 -2.568 1 91.19 253 ASN B C 1
ATOM 5288 O O . ASN B 1 253 ? 14.438 10.68 -3.23 1 91.19 253 ASN B O 1
ATOM 5292 N N . THR B 1 254 ? 12.664 11.758 -2.631 1 93.75 254 THR B N 1
ATOM 5293 C CA . THR B 1 254 ? 13.109 13.023 -3.207 1 93.75 254 THR B CA 1
ATOM 5294 C C . THR B 1 254 ? 13.109 14.125 -2.152 1 93.75 254 THR B C 1
ATOM 5296 O O . THR B 1 254 ? 12.656 13.914 -1.026 1 93.75 254 THR B O 1
ATOM 5299 N N . TYR B 1 255 ? 13.711 15.211 -2.52 1 95.81 255 TYR B N 1
ATOM 5300 C CA . TYR B 1 255 ? 13.656 16.359 -1.626 1 95.81 255 TYR B CA 1
ATOM 5301 C C . TYR B 1 255 ? 13.383 17.641 -2.404 1 95.81 255 TYR B C 1
ATOM 5303 O O . TYR B 1 255 ? 13.688 17.734 -3.598 1 95.81 255 TYR B O 1
ATOM 5311 N N . VAL B 1 256 ? 12.758 18.562 -1.78 1 95.81 256 VAL B N 1
ATOM 5312 C CA . VAL B 1 256 ? 12.555 19.922 -2.291 1 95.81 256 VAL B CA 1
ATOM 5313 C C . VAL B 1 256 ? 13.562 20.875 -1.643 1 95.81 256 VAL B C 1
ATOM 5315 O O . VAL B 1 256 ? 13.547 21.062 -0.423 1 95.81 256 VAL B O 1
ATOM 5318 N N . PRO B 1 257 ? 14.383 21.422 -2.447 1 95.62 257 PRO B N 1
ATOM 5319 C CA . PRO B 1 257 ? 15.367 22.344 -1.882 1 95.62 257 PRO B CA 1
ATOM 5320 C C . PRO B 1 257 ? 14.742 23.656 -1.402 1 95.62 257 PRO B C 1
ATOM 5322 O O . PRO B 1 257 ? 13.594 23.953 -1.747 1 95.62 257 PRO B O 1
ATOM 5325 N N . PRO B 1 258 ? 15.461 24.422 -0.632 1 93.12 258 PRO B N 1
ATOM 5326 C CA . PRO B 1 258 ? 14.914 25.641 -0.036 1 93.12 258 PRO B CA 1
ATOM 5327 C C . PRO B 1 258 ? 14.539 26.688 -1.079 1 93.12 258 PRO B C 1
ATOM 5329 O O . PRO B 1 258 ? 13.711 27.562 -0.815 1 93.12 258 PRO B O 1
ATOM 5332 N N . ASP B 1 259 ? 15.094 26.656 -2.23 1 92.25 259 ASP B N 1
ATOM 5333 C CA . ASP B 1 259 ? 14.859 27.672 -3.246 1 92.25 259 ASP B CA 1
ATOM 5334 C C . ASP B 1 259 ? 13.711 27.281 -4.172 1 92.25 259 ASP B C 1
ATOM 5336 O O . ASP B 1 259 ? 13.43 27.969 -5.148 1 92.25 259 ASP B O 1
ATOM 5340 N N . GLU B 1 260 ? 13.078 26.25 -3.863 1 93.25 260 GLU B N 1
ATOM 5341 C CA . GLU B 1 260 ? 11.93 25.781 -4.641 1 93.25 260 GLU B CA 1
ATOM 5342 C C . GLU B 1 260 ? 10.719 25.547 -3.746 1 93.25 260 GLU B C 1
ATOM 5344 O O . GLU B 1 260 ? 10.836 25.578 -2.52 1 93.25 260 GLU B O 1
ATOM 5349 N N . THR B 1 261 ? 9.562 25.375 -4.367 1 91.19 261 THR B N 1
ATOM 5350 C CA . THR B 1 261 ? 8.336 25.219 -3.594 1 91.19 261 THR B CA 1
ATOM 5351 C C . THR B 1 261 ? 7.82 23.797 -3.678 1 91.19 261 THR B C 1
ATOM 5353 O O . THR B 1 261 ? 7.031 23.359 -2.836 1 91.19 261 THR B O 1
ATOM 5356 N N . GLY B 1 262 ? 8.227 23.031 -4.645 1 89.38 262 GLY B N 1
ATOM 5357 C CA . GLY B 1 262 ? 7.668 21.719 -4.891 1 89.38 262 GLY B CA 1
ATOM 5358 C C . GLY B 1 262 ? 6.434 21.734 -5.773 1 89.38 262 GLY B C 1
ATOM 5359 O O . GLY B 1 262 ? 5.906 20.688 -6.148 1 89.38 262 GLY B O 1
ATOM 5360 N N . PHE B 1 263 ? 5.98 22.891 -6.137 1 88.81 263 PHE B N 1
ATOM 5361 C CA . PHE B 1 263 ? 4.781 23.047 -6.953 1 88.81 263 PHE B CA 1
ATOM 5362 C C . PHE B 1 263 ? 5.141 23.531 -8.359 1 88.81 263 PHE B C 1
ATOM 5364 O O . PHE B 1 263 ? 4.277 23.984 -9.102 1 88.81 263 PHE B O 1
ATOM 5371 N N . GLU B 1 264 ? 6.434 23.406 -8.68 1 88.19 264 GLU B N 1
ATOM 5372 C CA . GLU B 1 264 ? 6.887 23.781 -10.016 1 88.19 264 GLU B CA 1
ATOM 5373 C C . GLU B 1 264 ? 6.344 22.828 -11.07 1 88.19 264 GLU B C 1
ATOM 5375 O O . GLU B 1 264 ? 6.254 21.625 -10.836 1 88.19 264 GLU B O 1
ATOM 5380 N N . GLY B 1 265 ? 6.004 23.344 -12.219 1 85.19 265 GLY B N 1
ATOM 5381 C CA . GLY B 1 265 ? 5.574 22.547 -13.352 1 85.19 265 GLY B CA 1
ATOM 5382 C C . GLY B 1 265 ? 6.637 22.406 -14.422 1 85.19 265 GLY B C 1
ATOM 5383 O O . GLY B 1 265 ? 7.617 23.156 -14.43 1 85.19 265 GLY B O 1
ATOM 5384 N N . ILE B 1 266 ? 6.324 21.562 -15.312 1 82.25 266 ILE B N 1
ATOM 5385 C CA . ILE B 1 266 ? 7.254 21.266 -16.406 1 82.25 266 ILE B CA 1
ATOM 5386 C C . ILE B 1 266 ? 7.34 22.469 -17.344 1 82.25 266 ILE B C 1
ATOM 5388 O O . ILE B 1 266 ? 8.406 22.781 -17.859 1 82.25 266 ILE B O 1
ATOM 5392 N N . THR B 1 267 ? 6.34 23.172 -17.484 1 82.19 267 THR B N 1
ATOM 5393 C CA . THR B 1 267 ? 6.273 24.234 -18.484 1 82.19 267 THR B CA 1
ATOM 5394 C C . THR B 1 267 ? 6.461 25.594 -17.828 1 82.19 267 THR B C 1
ATOM 5396 O O . THR B 1 267 ? 6.297 26.641 -18.469 1 82.19 267 THR B O 1
ATOM 5399 N N . ASP B 1 268 ? 6.797 25.625 -16.625 1 86.62 268 ASP B N 1
ATOM 5400 C CA . ASP B 1 268 ? 6.914 26.891 -15.914 1 86.62 268 ASP B CA 1
ATOM 5401 C C . ASP B 1 268 ? 8.109 27.703 -16.422 1 86.62 268 ASP B C 1
ATOM 5403 O O . ASP B 1 268 ? 9.219 27.172 -16.516 1 86.62 268 ASP B O 1
ATOM 5407 N N . ASP B 1 269 ? 7.805 28.938 -16.797 1 85.31 269 ASP B N 1
ATOM 5408 C CA . ASP B 1 269 ? 8.914 29.828 -17.078 1 85.31 269 ASP B CA 1
ATOM 5409 C C . ASP B 1 269 ? 9.43 30.5 -15.805 1 85.31 269 ASP B C 1
ATOM 5411 O O . ASP B 1 269 ? 8.953 30.203 -14.703 1 85.31 269 ASP B O 1
ATOM 5415 N N . GLN B 1 270 ? 10.414 31.328 -16 1 87.5 270 GLN B N 1
ATOM 5416 C CA . GLN B 1 270 ? 11.055 31.938 -14.852 1 87.5 270 GLN B CA 1
ATOM 5417 C C . GLN B 1 270 ? 10.078 32.844 -14.094 1 87.5 270 GLN B C 1
ATOM 5419 O O . GLN B 1 270 ? 10.094 32.875 -12.859 1 87.5 270 GLN B O 1
ATOM 5424 N N . ARG B 1 271 ? 9.258 33.469 -14.781 1 82.75 271 ARG B N 1
ATOM 5425 C CA . ARG B 1 271 ? 8.281 34.375 -14.164 1 82.75 271 ARG B CA 1
ATOM 5426 C C . ARG B 1 271 ? 7.25 33.594 -13.359 1 82.75 271 ARG B C 1
ATOM 5428 O O . ARG B 1 271 ? 6.887 34 -12.25 1 82.75 271 ARG B O 1
ATOM 5435 N N . THR B 1 272 ? 6.805 32.562 -13.906 1 84.88 272 THR B N 1
ATOM 5436 C CA . THR B 1 272 ? 5.824 31.719 -13.234 1 84.88 272 THR B CA 1
ATOM 5437 C C . THR B 1 272 ? 6.422 31.094 -11.984 1 84.88 272 THR B C 1
ATOM 5439 O O . THR B 1 272 ? 5.754 31.016 -10.945 1 84.88 272 THR B O 1
ATOM 5442 N N . ARG B 1 273 ? 7.629 30.719 -12.055 1 88.62 273 ARG B N 1
ATOM 5443 C CA . ARG B 1 273 ? 8.312 30.109 -10.914 1 88.62 273 ARG B CA 1
ATOM 5444 C C . ARG B 1 273 ? 8.469 31.125 -9.781 1 88.62 273 ARG B C 1
ATOM 5446 O O . ARG B 1 273 ? 8.289 30.781 -8.609 1 88.62 273 ARG B O 1
ATOM 5453 N N . LYS B 1 274 ? 8.828 32.25 -10.18 1 88.5 274 LYS B N 1
ATOM 5454 C CA . LYS B 1 274 ? 8.969 33.312 -9.172 1 88.5 274 LYS B CA 1
ATOM 5455 C C . LYS B 1 274 ? 7.629 33.625 -8.516 1 88.5 274 LYS B C 1
ATOM 5457 O O . LYS B 1 274 ? 7.562 33.812 -7.301 1 88.5 274 LYS B O 1
ATOM 5462 N N . ALA B 1 275 ? 6.621 33.656 -9.242 1 85.25 275 ALA B N 1
ATOM 5463 C CA . ALA B 1 275 ? 5.285 33.906 -8.719 1 85.25 275 ALA B CA 1
ATOM 5464 C C . ALA B 1 275 ? 4.848 32.844 -7.742 1 85.25 275 ALA B C 1
ATOM 5466 O O . ALA B 1 275 ? 4.305 33.125 -6.676 1 85.25 275 ALA B O 1
ATOM 5467 N N . LYS B 1 276 ? 5.082 31.656 -8.133 1 88.75 276 LYS B N 1
ATOM 5468 C CA . LYS B 1 276 ? 4.738 30.531 -7.266 1 88.75 276 LYS B CA 1
ATOM 5469 C C . LYS B 1 276 ? 5.531 30.578 -5.961 1 88.75 276 LYS B C 1
ATOM 5471 O O . LYS B 1 276 ? 5 30.281 -4.891 1 88.75 276 LYS B O 1
ATOM 5476 N N . PHE B 1 277 ? 6.719 30.922 -6.125 1 91.75 277 PHE B N 1
ATOM 5477 C CA . PHE B 1 277 ? 7.574 31.047 -4.949 1 91.75 277 PHE B CA 1
ATOM 5478 C C . PHE B 1 277 ? 7.023 32.094 -3.979 1 91.75 277 PHE B C 1
ATOM 5480 O O . PHE B 1 277 ? 6.945 31.844 -2.773 1 91.75 277 PHE B O 1
ATOM 5487 N N . GLU B 1 278 ? 6.625 33.125 -4.465 1 88 278 GLU B N 1
ATOM 5488 C CA . GLU B 1 278 ? 6.113 34.219 -3.629 1 88 278 GLU B CA 1
ATOM 5489 C C . GLU B 1 278 ? 4.785 33.812 -2.984 1 88 278 GLU B C 1
ATOM 5491 O O . GLU B 1 278 ? 4.496 34.219 -1.856 1 88 278 GLU B O 1
ATOM 5496 N N . ILE B 1 279 ? 4.07 33.031 -3.648 1 87.88 279 ILE B N 1
ATOM 5497 C CA . ILE B 1 279 ? 2.756 32.625 -3.16 1 87.88 279 ILE B CA 1
ATOM 5498 C C . ILE B 1 279 ? 2.912 31.578 -2.057 1 87.88 279 ILE B C 1
ATOM 5500 O O . ILE B 1 279 ? 2.326 31.703 -0.979 1 87.88 279 ILE B O 1
ATOM 5504 N N . PHE B 1 280 ? 3.766 30.594 -2.307 1 91.12 280 PHE B N 1
ATOM 5505 C CA . PHE B 1 280 ? 3.779 29.406 -1.451 1 91.12 280 PHE B CA 1
ATOM 5506 C C . PHE B 1 280 ? 4.812 29.562 -0.341 1 91.12 280 PHE B C 1
ATOM 5508 O O . PHE B 1 280 ? 4.672 28.969 0.728 1 91.12 280 PHE B O 1
ATOM 5515 N N . ARG B 1 281 ? 5.801 30.328 -0.5 1 91.19 281 ARG B N 1
ATOM 5516 C CA . ARG B 1 281 ? 6.973 30.328 0.367 1 91.19 281 ARG B CA 1
ATOM 5517 C C . ARG B 1 281 ? 6.609 30.766 1.782 1 91.19 281 ARG B C 1
ATOM 5519 O O . ARG B 1 281 ? 7.082 30.188 2.76 1 91.19 281 ARG B O 1
ATOM 5526 N N . PRO B 1 282 ? 5.828 31.75 1.968 1 90.88 282 PRO B N 1
ATOM 5527 C CA . PRO B 1 282 ? 5.488 32.156 3.334 1 90.88 282 PRO B CA 1
ATOM 5528 C C . PRO B 1 282 ? 4.871 31.016 4.145 1 90.88 282 PRO B C 1
ATOM 5530 O O . PRO B 1 282 ? 5.246 30.797 5.301 1 90.88 282 PRO B O 1
ATOM 5533 N N . THR B 1 283 ? 3.943 30.391 3.547 1 93.25 283 THR B N 1
ATOM 5534 C CA . THR B 1 283 ? 3.301 29.266 4.227 1 93.25 283 THR B CA 1
ATOM 5535 C C . THR B 1 283 ? 4.293 28.141 4.449 1 93.25 283 THR B C 1
ATOM 5537 O O . THR B 1 283 ? 4.297 27.5 5.508 1 93.25 283 THR B O 1
ATOM 5540 N N . LEU B 1 284 ? 5.156 27.875 3.506 1 93.88 284 LEU B N 1
ATOM 5541 C CA . LEU B 1 284 ? 6.152 26.812 3.611 1 93.88 284 LEU B CA 1
ATOM 5542 C C . LEU B 1 284 ? 7.156 27.125 4.719 1 93.88 284 LEU B C 1
ATOM 5544 O O . LEU B 1 284 ? 7.582 26.219 5.441 1 93.88 284 LEU B O 1
ATOM 5548 N N . ASP B 1 285 ? 7.508 28.359 4.816 1 93.25 285 ASP B N 1
ATOM 5549 C CA . ASP B 1 285 ? 8.414 28.766 5.887 1 93.25 285 ASP B CA 1
ATOM 5550 C C . ASP B 1 285 ? 7.766 28.578 7.258 1 93.25 285 ASP B C 1
ATOM 5552 O O . ASP B 1 285 ? 8.422 28.156 8.211 1 93.25 285 ASP B O 1
ATOM 5556 N N . ARG B 1 286 ? 6.574 28.953 7.277 1 92.25 286 ARG B N 1
ATOM 5557 C CA . ARG B 1 286 ? 5.844 28.797 8.531 1 92.25 286 ARG B CA 1
ATOM 5558 C C . ARG B 1 286 ? 5.754 27.328 8.922 1 92.25 286 ARG B C 1
ATOM 5560 O O . ARG B 1 286 ? 6.016 26.969 10.07 1 92.25 286 ARG B O 1
ATOM 5567 N N . LEU B 1 287 ? 5.371 26.469 7.992 1 94.81 287 LEU B N 1
ATOM 5568 C CA . LEU B 1 287 ? 5.25 25.047 8.281 1 94.81 287 LEU B CA 1
ATOM 5569 C C . LEU B 1 287 ? 6.59 24.469 8.711 1 94.81 287 LEU B C 1
ATOM 5571 O O . LEU B 1 287 ? 6.641 23.609 9.602 1 94.81 287 LEU B O 1
ATOM 5575 N N . TRP B 1 288 ? 7.586 24.984 8.078 1 94.19 288 TRP B N 1
ATOM 5576 C CA . TRP B 1 288 ? 8.93 24.531 8.43 1 94.19 288 TRP B CA 1
ATOM 5577 C C . TRP B 1 288 ? 9.25 24.859 9.883 1 94.19 288 TRP B C 1
ATOM 5579 O O . TRP B 1 288 ? 9.688 24 10.641 1 94.19 288 TRP B O 1
ATOM 5589 N N . ALA B 1 289 ? 8.992 26.016 10.266 1 93.69 289 ALA B N 1
ATOM 5590 C CA . ALA B 1 289 ? 9.406 26.531 11.562 1 93.69 289 ALA B CA 1
ATOM 5591 C C . ALA B 1 289 ? 8.492 26.031 12.672 1 93.69 289 ALA B C 1
ATOM 5593 O O . ALA B 1 289 ? 8.938 25.797 13.797 1 93.69 289 ALA B O 1
ATOM 5594 N N . THR B 1 290 ? 7.293 25.844 12.32 1 94.31 290 THR B N 1
ATOM 5595 C CA . THR B 1 290 ? 6.344 25.656 13.406 1 94.31 290 THR B CA 1
ATOM 5596 C C . THR B 1 290 ? 5.891 24.188 13.477 1 94.31 290 THR B C 1
ATOM 5598 O O . THR B 1 290 ? 5.301 23.766 14.477 1 94.31 290 THR B O 1
ATOM 5601 N N . ILE B 1 291 ? 6.191 23.438 12.484 1 96.62 291 ILE B N 1
ATOM 5602 C CA . ILE B 1 291 ? 5.699 22.062 12.5 1 96.62 291 ILE B CA 1
ATOM 5603 C C . ILE B 1 291 ? 6.863 21.094 12.273 1 96.62 291 ILE B C 1
ATOM 5605 O O . ILE B 1 291 ? 7.191 20.297 13.148 1 96.62 291 ILE B O 1
ATOM 5609 N N . VAL B 1 292 ? 7.555 21.203 11.164 1 97.25 292 VAL B N 1
ATOM 5610 C CA . VAL B 1 292 ? 8.555 20.219 10.773 1 97.25 292 VAL B CA 1
ATOM 5611 C C . VAL B 1 292 ? 9.711 20.219 11.773 1 97.25 292 VAL B C 1
ATOM 5613 O O . VAL B 1 292 ? 10.117 19.156 12.258 1 97.25 292 VAL B O 1
ATOM 5616 N N . LEU B 1 293 ? 10.219 21.391 12.039 1 95.75 293 LEU B N 1
ATOM 5617 C CA . LEU B 1 293 ? 11.336 21.469 12.977 1 95.75 293 LEU B CA 1
ATOM 5618 C C . LEU B 1 293 ? 10.914 21 14.367 1 95.75 293 LEU B C 1
ATOM 5620 O O . LEU B 1 293 ? 11.609 20.203 15 1 95.75 293 LEU B O 1
ATOM 5624 N N . PRO B 1 294 ? 9.844 21.469 14.852 1 95.81 294 PRO B N 1
ATOM 5625 C CA . PRO B 1 294 ? 9.383 20.953 16.141 1 95.81 294 PRO B CA 1
ATOM 5626 C C . PRO B 1 294 ? 9.172 19.438 16.141 1 95.81 294 PRO B C 1
ATOM 5628 O O . PRO B 1 294 ? 9.5 18.766 17.109 1 95.81 294 PRO B O 1
ATOM 5631 N N . PHE B 1 295 ? 8.578 18.859 15.055 1 97.94 295 PHE B N 1
ATOM 5632 C CA . PHE B 1 295 ? 8.422 17.422 14.93 1 97.94 295 PHE B CA 1
ATOM 5633 C C . PHE B 1 295 ? 9.766 16.719 15.109 1 97.94 295 PHE B C 1
ATOM 5635 O O . PHE B 1 295 ? 9.859 15.719 15.828 1 97.94 295 PHE B O 1
ATOM 5642 N N . ALA B 1 296 ? 10.734 17.25 14.438 1 97.12 296 ALA B N 1
ATOM 5643 C CA . ALA B 1 296 ? 12.07 16.672 14.484 1 97.12 296 ALA B CA 1
ATOM 5644 C C . ALA B 1 296 ? 12.68 16.797 15.875 1 97.12 296 ALA B C 1
ATOM 5646 O O . ALA B 1 296 ? 13.25 15.844 16.406 1 97.12 296 ALA B O 1
ATOM 5647 N N . GLN B 1 297 ? 12.555 17.938 16.469 1 95.25 297 GLN B N 1
ATOM 5648 C CA . GLN B 1 297 ? 13.125 18.203 17.797 1 95.25 297 GLN B CA 1
ATOM 5649 C C . GLN B 1 297 ? 12.469 17.344 18.859 1 95.25 297 GLN B C 1
ATOM 5651 O O . GLN B 1 297 ? 13.141 16.875 19.781 1 95.25 297 GLN B O 1
ATOM 5656 N N . MET B 1 298 ? 11.18 17.172 18.703 1 96 298 MET B N 1
ATOM 5657 C CA . MET B 1 298 ? 10.422 16.406 19.688 1 96 298 MET B CA 1
ATOM 5658 C C . MET B 1 298 ? 10.523 14.914 19.406 1 96 298 MET B C 1
ATOM 5660 O O . MET B 1 298 ? 10.102 14.102 20.234 1 96 298 MET B O 1
ATOM 5664 N N . ASN B 1 299 ? 11.062 14.516 18.328 1 96.5 299 ASN B N 1
ATOM 5665 C CA . ASN B 1 299 ? 11.102 13.117 17.922 1 96.5 299 ASN B CA 1
ATOM 5666 C C . ASN B 1 299 ? 9.719 12.477 18 1 96.5 299 ASN B C 1
ATOM 5668 O O . ASN B 1 299 ? 9.539 11.453 18.656 1 96.5 299 ASN B O 1
ATOM 5672 N N . ILE B 1 300 ? 8.859 13.102 17.25 1 97.69 300 ILE B N 1
ATOM 5673 C CA . ILE B 1 300 ? 7.477 12.625 17.219 1 97.69 300 ILE B CA 1
ATOM 5674 C C . ILE B 1 300 ? 7.457 11.141 16.844 1 97.69 300 ILE B C 1
ATOM 5676 O O . ILE B 1 300 ? 8.188 10.711 15.938 1 97.69 300 ILE B O 1
ATOM 5680 N N . THR B 1 301 ? 6.621 10.391 17.5 1 97.56 301 THR B N 1
ATOM 5681 C CA . THR B 1 301 ? 6.562 8.945 17.297 1 97.56 301 THR B CA 1
ATOM 5682 C C . THR B 1 301 ? 5.367 8.562 16.438 1 97.56 301 THR B C 1
ATOM 5684 O O . THR B 1 301 ? 4.508 9.398 16.156 1 97.56 301 THR B O 1
ATOM 5687 N N . ASP B 1 302 ? 5.344 7.289 16.047 1 97.44 302 ASP B N 1
ATOM 5688 C CA . ASP B 1 302 ? 4.223 6.766 15.281 1 97.44 302 ASP B CA 1
ATOM 5689 C C . ASP B 1 302 ? 2.916 6.871 16.062 1 97.44 302 ASP B C 1
ATOM 5691 O O . ASP B 1 302 ? 1.865 7.172 15.492 1 97.44 302 ASP B O 1
ATOM 5695 N N . ALA B 1 303 ? 2.975 6.637 17.328 1 97.56 303 ALA B N 1
ATOM 5696 C CA . ALA B 1 303 ? 1.776 6.738 18.156 1 97.56 303 ALA B CA 1
ATOM 5697 C C . ALA B 1 303 ? 1.235 8.164 18.156 1 97.56 303 ALA B C 1
ATOM 5699 O O . ALA B 1 303 ? 0.022 8.375 18.078 1 97.56 303 ALA B O 1
ATOM 5700 N N . GLU B 1 304 ? 2.117 9.039 18.234 1 98.06 304 GLU B N 1
ATOM 5701 C CA . GLU B 1 304 ? 1.739 10.453 18.297 1 98.06 304 GLU B CA 1
ATOM 5702 C C . GLU B 1 304 ? 1.191 10.945 16.969 1 98.06 304 GLU B C 1
ATOM 5704 O O . GLU B 1 304 ? 0.202 11.68 16.922 1 98.06 304 GLU B O 1
ATOM 5709 N N . ILE B 1 305 ? 1.812 10.578 15.891 1 98.56 305 ILE B N 1
ATOM 5710 C CA . ILE B 1 305 ? 1.345 11.016 14.578 1 98.56 305 ILE B CA 1
ATOM 5711 C C . ILE B 1 305 ? -0.026 10.406 14.297 1 98.56 305 ILE B C 1
ATOM 5713 O O . ILE B 1 305 ? -0.873 11.039 13.664 1 98.56 305 ILE B O 1
ATOM 5717 N N . VAL B 1 306 ? -0.238 9.188 14.688 1 98.31 306 VAL B N 1
ATOM 5718 C CA . VAL B 1 306 ? -1.535 8.531 14.547 1 98.31 306 VAL B CA 1
ATOM 5719 C C . VAL B 1 306 ? -2.6 9.328 15.305 1 98.31 306 VAL B C 1
ATOM 5721 O O . VAL B 1 306 ? -3.699 9.547 14.789 1 98.31 306 VAL B O 1
ATOM 5724 N N . THR B 1 307 ? -2.24 9.734 16.453 1 97.94 307 THR B N 1
ATOM 5725 C CA . THR B 1 307 ? -3.162 10.516 17.266 1 97.94 307 THR B CA 1
ATOM 5726 C C . THR B 1 307 ? -3.502 11.836 16.578 1 97.94 307 THR B C 1
ATOM 5728 O O . THR B 1 307 ? -4.672 12.219 16.5 1 97.94 307 THR B O 1
ATOM 5731 N N . LEU B 1 308 ? -2.516 12.469 16.094 1 98.12 308 LEU B N 1
ATOM 5732 C CA . LEU B 1 308 ? -2.742 13.734 15.391 1 98.12 308 LEU B CA 1
ATOM 5733 C C . LEU B 1 308 ? -3.629 13.523 14.172 1 98.12 308 LEU B C 1
ATOM 5735 O O . LEU B 1 308 ? -4.535 14.32 13.906 1 98.12 308 LEU B O 1
ATOM 5739 N N . HIS B 1 309 ? -3.395 12.484 13.422 1 98.62 309 HIS B N 1
ATOM 5740 C CA . HIS B 1 309 ? -4.234 12.164 12.273 1 98.62 309 HIS B CA 1
ATOM 5741 C C . HIS B 1 309 ? -5.688 11.969 12.688 1 98.62 309 HIS B C 1
ATOM 5743 O O . HIS B 1 309 ? -6.598 12.469 12.023 1 98.62 309 HIS B O 1
ATOM 5749 N N . MET B 1 310 ? -5.867 11.273 13.734 1 97.75 310 MET B N 1
ATOM 5750 C CA . MET B 1 310 ? -7.23 10.992 14.164 1 97.75 310 MET B CA 1
ATOM 5751 C C . MET B 1 310 ? -7.922 12.258 14.648 1 97.75 310 MET B C 1
ATOM 5753 O O . MET B 1 310 ? -9.102 12.469 14.375 1 97.75 310 MET B O 1
ATOM 5757 N N . LEU B 1 311 ? -7.191 13.031 15.344 1 97.06 311 LEU B N 1
ATOM 5758 C CA . LEU B 1 311 ? -7.766 14.281 15.836 1 97.06 311 LEU B CA 1
ATOM 5759 C C . LEU B 1 311 ? -8.109 15.211 14.68 1 97.06 311 LEU B C 1
ATOM 5761 O O . LEU B 1 311 ? -9.07 15.984 14.758 1 97.06 311 LEU B O 1
ATOM 5765 N N . LEU B 1 312 ? -7.367 15.133 13.648 1 97.06 312 LEU B N 1
ATOM 5766 C CA . LEU B 1 312 ? -7.641 15.953 12.477 1 97.06 312 LEU B CA 1
ATOM 5767 C C . LEU B 1 312 ? -8.828 15.406 11.695 1 97.06 312 LEU B C 1
ATOM 5769 O O . LEU B 1 312 ? -9.68 16.172 11.227 1 97.06 312 LEU B O 1
ATOM 5773 N N . LEU B 1 313 ? -8.891 14.125 11.508 1 97.62 313 LEU B N 1
ATOM 5774 C CA . LEU B 1 313 ? -10 13.5 10.789 1 97.62 313 LEU B CA 1
ATOM 5775 C C . LEU B 1 313 ? -11.328 13.773 11.5 1 97.62 313 LEU B C 1
ATOM 5777 O O . LEU B 1 313 ? -12.32 14.125 10.852 1 97.62 313 LEU B O 1
ATOM 5781 N N . TRP B 1 314 ? -11.281 13.602 12.805 1 96.88 314 TRP B N 1
ATOM 5782 C CA . TRP B 1 314 ? -12.5 13.727 13.602 1 96.88 314 TRP B CA 1
ATOM 5783 C C . TRP B 1 314 ? -12.57 15.102 14.266 1 96.88 314 TRP B C 1
ATOM 5785 O O . TRP B 1 314 ? -13.148 15.25 15.344 1 96.88 314 TRP B O 1
ATOM 5795 N N . SER B 1 315 ? -12 16.031 13.672 1 94.12 315 SER B N 1
ATOM 5796 C CA . SER B 1 315 ? -11.898 17.375 14.211 1 94.12 315 SER B CA 1
ATOM 5797 C C . SER B 1 315 ? -13.281 18 14.406 1 94.12 315 SER B C 1
ATOM 5799 O O . SER B 1 315 ? -14.18 17.797 13.586 1 94.12 315 SER B O 1
ATOM 5801 N N . ALA B 1 316 ? -13.367 18.812 15.398 1 90.12 316 ALA B N 1
ATOM 5802 C CA . ALA B 1 316 ? -14.602 19.547 15.648 1 90.12 316 ALA B CA 1
ATOM 5803 C C . ALA B 1 316 ? -14.883 20.562 14.539 1 90.12 316 ALA B C 1
ATOM 5805 O O . ALA B 1 316 ? -16.031 20.938 14.312 1 90.12 316 ALA B O 1
ATOM 5806 N N . GLN B 1 317 ? -13.891 20.891 13.812 1 87.19 317 GLN B N 1
ATOM 5807 C CA . GLN B 1 317 ? -14.047 21.828 12.703 1 87.19 317 GLN B CA 1
ATOM 5808 C C . GLN B 1 317 ? -14.906 21.219 11.594 1 87.19 317 GLN B C 1
ATOM 5810 O O . GLN B 1 317 ? -15.445 21.938 10.758 1 87.19 317 GLN B O 1
ATOM 5815 N N . ASN B 1 318 ? -15.008 19.953 11.633 1 90.75 318 ASN B N 1
ATOM 5816 C CA . ASN B 1 318 ? -15.789 19.266 10.609 1 90.75 318 ASN B CA 1
ATOM 5817 C C . ASN B 1 318 ? -17.266 19.219 10.977 1 90.75 318 ASN B C 1
ATOM 5819 O O . ASN B 1 318 ? -18.109 18.859 10.141 1 90.75 318 ASN B O 1
ATOM 5823 N N . ASN B 1 319 ? -17.625 19.672 12.102 1 91.44 319 ASN B N 1
ATOM 5824 C CA . ASN B 1 319 ? -18.969 19.484 12.633 1 91.44 319 ASN B CA 1
ATOM 5825 C C . ASN B 1 319 ? -20.016 20.172 11.75 1 91.44 319 ASN B C 1
ATOM 5827 O O . ASN B 1 319 ? -21.156 19.703 11.664 1 91.44 319 ASN B O 1
ATOM 5831 N N . ARG B 1 320 ? -19.688 21.172 11.125 1 90.69 320 ARG B N 1
ATOM 5832 C CA . ARG B 1 320 ? -20.625 21.922 10.297 1 90.69 320 ARG B CA 1
ATOM 5833 C C . ARG B 1 320 ? -20.938 21.156 9.016 1 90.69 320 ARG B C 1
ATOM 5835 O O . ARG B 1 320 ? -21.938 21.453 8.352 1 90.69 320 ARG B O 1
ATOM 5842 N N . PHE B 1 321 ? -20.156 20.203 8.711 1 92.5 321 PHE B N 1
ATOM 5843 C CA . PHE B 1 321 ? -20.266 19.594 7.398 1 92.5 321 PHE B CA 1
ATOM 5844 C C . PHE B 1 321 ? -20.797 18.156 7.516 1 92.5 321 PHE B C 1
ATOM 5846 O O . PHE B 1 321 ? -21.047 17.5 6.508 1 92.5 321 PHE B O 1
ATOM 5853 N N . VAL B 1 322 ? -20.938 17.734 8.719 1 95.31 322 VAL B N 1
ATOM 5854 C CA . VAL B 1 322 ? -21.328 16.344 8.898 1 95.31 322 VAL B CA 1
ATOM 5855 C C . VAL B 1 322 ? -22.641 16.266 9.688 1 95.31 322 VAL B C 1
ATOM 5857 O O . VAL B 1 322 ? -23.078 17.266 10.266 1 95.31 322 VAL B O 1
ATOM 5860 N N . SER B 1 323 ? -23.234 15.109 9.688 1 95.44 323 SER B N 1
ATOM 5861 C CA . SER B 1 323 ? -24.469 14.875 10.406 1 95.44 323 SER B CA 1
ATOM 5862 C C . SER B 1 323 ? -24.25 14.867 11.914 1 95.44 323 SER B C 1
ATOM 5864 O O . SER B 1 323 ? -23.109 14.758 12.375 1 95.44 323 SER B O 1
ATOM 5866 N N . ASP B 1 324 ? -25.375 15 12.641 1 93.5 324 ASP B N 1
ATOM 5867 C CA . ASP B 1 324 ? -25.312 15.031 14.102 1 93.5 324 ASP B CA 1
ATOM 5868 C C . ASP B 1 324 ? -24.766 13.719 14.656 1 93.5 324 ASP B C 1
ATOM 5870 O O . ASP B 1 324 ? -24.031 13.711 15.648 1 93.5 324 ASP B O 1
ATOM 5874 N N . ARG B 1 325 ? -25.141 12.734 14.039 1 92.19 325 ARG B N 1
ATOM 5875 C CA . ARG B 1 325 ? -24.641 11.438 14.469 1 92.19 325 ARG B CA 1
ATOM 5876 C C . ARG B 1 325 ? -23.125 11.375 14.383 1 92.19 325 ARG B C 1
ATOM 5878 O O . ARG B 1 325 ? -22.469 10.867 15.289 1 92.19 325 ARG B O 1
ATOM 5885 N N . VAL B 1 326 ? -22.594 11.906 13.328 1 94.81 326 VAL B N 1
ATOM 5886 C CA . VAL B 1 326 ? -21.141 11.867 13.117 1 94.81 326 VAL B CA 1
ATOM 5887 C C . VAL B 1 326 ? -20.453 12.82 14.086 1 94.81 326 VAL B C 1
ATOM 5889 O O . VAL B 1 326 ? -19.328 12.562 14.523 1 94.81 326 VAL B O 1
ATOM 5892 N N . LYS B 1 327 ? -21.156 13.867 14.461 1 94.25 327 LYS B N 1
ATOM 5893 C CA . LYS B 1 327 ? -20.594 14.766 15.477 1 94.25 327 LYS B CA 1
ATOM 5894 C C . LYS B 1 327 ? -20.344 14.023 16.781 1 94.25 327 LYS B C 1
ATOM 5896 O O . LYS B 1 327 ? -19.297 14.203 17.422 1 94.25 327 LYS B O 1
ATOM 5901 N N . ASP B 1 328 ? -21.266 13.242 17.047 1 92.31 328 ASP B N 1
ATOM 5902 C CA . ASP B 1 328 ? -21.141 12.461 18.281 1 92.31 328 ASP B CA 1
ATOM 5903 C C . ASP B 1 328 ? -20.031 11.43 18.172 1 92.31 328 ASP B C 1
ATOM 5905 O O . ASP B 1 328 ? -19.266 11.227 19.125 1 92.31 328 ASP B O 1
ATOM 5909 N N . ILE B 1 329 ? -20 10.828 17.078 1 94.12 329 ILE B N 1
ATOM 5910 C CA . ILE B 1 329 ? -18.953 9.844 16.828 1 94.12 329 ILE B CA 1
ATOM 5911 C C . ILE B 1 329 ? -17.578 10.508 16.906 1 94.12 329 ILE B C 1
ATOM 5913 O O . ILE B 1 329 ? -16.656 9.984 17.531 1 94.12 329 ILE B O 1
ATOM 5917 N N . ALA B 1 330 ? -17.5 11.648 16.297 1 95.06 330 ALA B N 1
ATOM 5918 C CA . ALA B 1 330 ? -16.234 12.375 16.25 1 95.06 330 ALA B CA 1
ATOM 5919 C C . ALA B 1 330 ? -15.742 12.727 17.656 1 95.06 330 ALA B C 1
ATOM 5921 O O . ALA B 1 330 ? -14.562 12.57 17.953 1 95.06 330 ALA B O 1
ATOM 5922 N N . LYS B 1 331 ? -16.672 13.164 18.422 1 92 331 LYS B N 1
ATOM 5923 C CA . LYS B 1 331 ? -16.312 13.5 19.797 1 92 331 LYS B CA 1
ATOM 5924 C C . LYS B 1 331 ? -15.805 12.273 20.547 1 92 331 LYS B C 1
ATOM 5926 O O . LYS B 1 331 ? -14.781 12.344 21.234 1 92 331 LYS B O 1
ATOM 5931 N N . LYS B 1 332 ? -16.422 11.219 20.422 1 90.75 332 LYS B N 1
ATOM 5932 C CA . LYS B 1 332 ? -16.047 9.984 21.109 1 90.75 332 LYS B CA 1
ATOM 5933 C C . LYS B 1 332 ? -14.68 9.484 20.641 1 90.75 332 LYS B C 1
ATOM 5935 O O . LYS B 1 332 ? -13.867 9.031 21.438 1 90.75 332 LYS B O 1
ATOM 5940 N N . ARG B 1 333 ? -14.469 9.578 19.359 1 94.62 333 ARG B N 1
ATOM 5941 C CA . ARG B 1 333 ? -13.219 9.094 18.797 1 94.62 333 ARG B CA 1
ATOM 5942 C C . ARG B 1 333 ? -12.047 9.977 19.203 1 94.62 333 ARG B C 1
ATOM 5944 O O . ARG B 1 333 ? -10.938 9.492 19.422 1 94.62 333 ARG B O 1
ATOM 5951 N N . ARG B 1 334 ? -12.273 11.289 19.344 1 94.06 334 ARG B N 1
ATOM 5952 C CA . ARG B 1 334 ? -11.234 12.188 19.828 1 94.06 334 ARG B CA 1
ATOM 5953 C C . ARG B 1 334 ? -10.867 11.867 21.266 1 94.06 334 ARG B C 1
ATOM 5955 O O . ARG B 1 334 ? -9.688 11.758 21.609 1 94.06 334 ARG B O 1
ATOM 5962 N N . ASP B 1 335 ? -11.883 11.641 22.031 1 90.69 335 ASP B N 1
ATOM 5963 C CA . ASP B 1 335 ? -11.641 11.297 23.422 1 90.69 335 ASP B CA 1
ATOM 5964 C C . ASP B 1 335 ? -10.906 9.961 23.547 1 90.69 335 ASP B C 1
ATOM 5966 O O . ASP B 1 335 ? -9.992 9.812 24.359 1 90.69 335 ASP B O 1
ATOM 5970 N N . TRP B 1 336 ? -11.352 9.125 22.766 1 93.38 336 TRP B N 1
ATOM 5971 C CA . TRP B 1 336 ? -10.781 7.781 22.797 1 93.38 336 TRP B CA 1
ATOM 5972 C C . TRP B 1 336 ? -9.289 7.824 22.469 1 93.38 336 TRP B C 1
ATOM 5974 O O . TRP B 1 336 ? -8.477 7.23 23.188 1 93.38 336 TRP B O 1
ATOM 5984 N N . VAL B 1 337 ? -8.906 8.508 21.438 1 95.5 337 VAL B N 1
ATOM 5985 C CA . VAL B 1 337 ? -7.52 8.445 21 1 95.5 337 VAL B CA 1
ATOM 5986 C C . VAL B 1 337 ? -6.621 9.195 21.969 1 95.5 337 VAL B C 1
ATOM 5988 O O . VAL B 1 337 ? -5.477 8.805 22.203 1 95.5 337 VAL B O 1
ATOM 5991 N N . ILE B 1 338 ? -7.125 10.258 22.547 1 94 338 ILE B N 1
ATOM 5992 C CA . ILE B 1 338 ? -6.363 10.992 23.562 1 94 338 ILE B CA 1
ATOM 5993 C C . ILE B 1 338 ? -6.082 10.086 24.75 1 94 338 ILE B C 1
ATOM 5995 O O . ILE B 1 338 ? -4.953 10.031 25.25 1 94 338 ILE B O 1
ATOM 5999 N N . ASN B 1 339 ? -7.066 9.359 25.125 1 92.06 339 ASN B N 1
ATOM 6000 C CA . ASN B 1 339 ? -6.902 8.438 26.25 1 92.06 339 ASN B CA 1
ATOM 6001 C C . ASN B 1 339 ? -5.938 7.309 25.906 1 92.06 339 ASN B C 1
ATOM 6003 O O . ASN B 1 339 ? -5.133 6.895 26.75 1 92.06 339 ASN B O 1
ATOM 6007 N N . ARG B 1 340 ? -6.047 6.871 24.734 1 94.56 340 ARG B N 1
ATOM 6008 C CA . ARG B 1 340 ? -5.184 5.773 24.312 1 94.56 340 ARG B CA 1
ATOM 6009 C C . ARG B 1 340 ? -3.723 6.211 24.266 1 94.56 340 ARG B C 1
ATOM 6011 O O . ARG B 1 340 ? -2.826 5.453 24.641 1 94.56 340 ARG B O 1
ATOM 6018 N N . LEU B 1 341 ? -3.51 7.406 23.766 1 95.56 341 LEU B N 1
ATOM 6019 C CA . LEU B 1 341 ? -2.135 7.895 23.734 1 95.56 341 LEU B CA 1
ATOM 6020 C C . LEU B 1 341 ? -1.582 8.062 25.141 1 95.56 341 LEU B C 1
ATOM 6022 O O . LEU B 1 341 ? -0.421 7.734 25.406 1 95.56 341 LEU B O 1
ATOM 6026 N N . PHE B 1 342 ? -2.416 8.539 26 1 94.19 342 PHE B N 1
ATOM 6027 C CA . PHE B 1 342 ? -1.999 8.695 27.391 1 94.19 342 PHE B CA 1
ATOM 6028 C C . PHE B 1 342 ? -1.611 7.352 28 1 94.19 342 PHE B C 1
ATOM 6030 O O . PHE B 1 342 ? -0.561 7.23 28.625 1 94.19 342 PHE B O 1
ATOM 6037 N N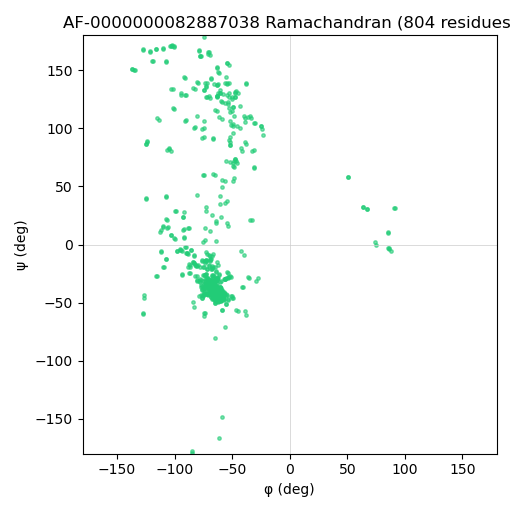 . GLU B 1 343 ? -2.41 6.391 27.797 1 91.5 343 GLU B N 1
ATOM 6038 C CA . GLU B 1 343 ? -2.135 5.043 28.297 1 91.5 343 GLU B CA 1
ATOM 6039 C C . GLU B 1 343 ? -0.87 4.473 27.656 1 91.5 343 GLU B C 1
ATOM 6041 O O . GLU B 1 343 ? -0.098 3.775 28.328 1 91.5 343 GLU B O 1
ATOM 6046 N N . HIS B 1 344 ? -0.762 4.773 26.453 1 93.88 344 HIS B N 1
ATOM 6047 C CA . HIS B 1 344 ? 0.445 4.34 25.766 1 93.88 344 HIS B CA 1
ATOM 6048 C C . HIS B 1 344 ? 1.695 4.922 26.406 1 93.88 344 HIS B C 1
ATOM 6050 O O . HIS B 1 344 ? 2.682 4.211 26.609 1 93.88 344 HIS B O 1
ATOM 6056 N N . TYR B 1 345 ? 1.662 6.184 26.734 1 93.88 345 TYR B N 1
ATOM 6057 C CA . TYR B 1 345 ? 2.787 6.836 27.391 1 93.88 345 TYR B CA 1
ATOM 6058 C C . TYR B 1 345 ? 3.102 6.16 28.719 1 93.88 345 TYR B C 1
ATOM 6060 O O . TYR B 1 345 ? 4.27 5.984 29.078 1 93.88 345 TYR B O 1
ATOM 6068 N N . GLU B 1 346 ? 2.078 5.801 29.375 1 90.94 346 GLU B N 1
ATOM 6069 C CA . GLU B 1 346 ? 2.262 5.117 30.641 1 90.94 346 GLU B CA 1
ATOM 6070 C C . GLU B 1 346 ? 2.902 3.746 30.453 1 90.94 346 GLU B C 1
ATOM 6072 O O . GLU B 1 346 ? 3.797 3.361 31.203 1 90.94 346 GLU B O 1
ATOM 6077 N N . GLN B 1 347 ? 2.498 3.098 29.531 1 90.44 347 GLN B N 1
ATOM 6078 C CA . GLN B 1 347 ? 2.979 1.747 29.266 1 90.44 347 GLN B CA 1
ATOM 6079 C C . GLN B 1 347 ? 4.461 1.754 28.891 1 90.44 347 GLN B C 1
ATOM 6081 O O . GLN B 1 347 ? 5.207 0.858 29.281 1 90.44 347 GLN B O 1
ATOM 6086 N N . ILE B 1 348 ? 4.824 2.727 28.141 1 93.06 348 ILE B N 1
ATOM 6087 C CA . ILE B 1 348 ? 6.207 2.721 27.672 1 93.06 348 ILE B CA 1
ATOM 6088 C C . ILE B 1 348 ? 7.09 3.475 28.656 1 93.06 348 ILE B C 1
ATOM 6090 O O . ILE B 1 348 ? 8.297 3.6 28.453 1 93.06 348 ILE B O 1
ATOM 6094 N N . GLY B 1 349 ? 6.559 4.121 29.656 1 92.25 349 GLY B N 1
ATOM 6095 C CA . GLY B 1 349 ? 7.316 4.691 30.75 1 92.25 349 GLY B CA 1
ATOM 6096 C C . GLY B 1 349 ? 7.746 6.125 30.5 1 92.25 349 GLY B C 1
ATOM 6097 O O . GLY B 1 349 ? 8.836 6.531 30.922 1 92.25 349 GLY B O 1
ATOM 6098 N N . VAL B 1 350 ? 6.93 6.805 29.781 1 90.94 350 VAL B N 1
ATOM 6099 C CA . VAL B 1 350 ? 7.203 8.227 29.625 1 90.94 350 VAL B CA 1
ATOM 6100 C C . VAL B 1 350 ? 7.121 8.922 30.984 1 90.94 350 VAL B C 1
ATOM 6102 O O . VAL B 1 350 ? 6.207 8.656 31.766 1 90.94 350 VAL B O 1
ATOM 6105 N N . ALA B 1 351 ? 8.125 9.672 31.391 1 91.94 351 ALA B N 1
ATOM 6106 C CA . ALA B 1 351 ? 8.266 10.273 32.719 1 91.94 351 ALA B CA 1
ATOM 6107 C C . ALA B 1 351 ? 7.051 11.133 33.062 1 91.94 351 ALA B C 1
ATOM 6109 O O . ALA B 1 351 ? 6.508 11.039 34.156 1 91.94 351 ALA B O 1
ATOM 6110 N N . ASP B 1 352 ? 6.664 12.023 32.219 1 91.44 352 ASP B N 1
ATOM 6111 C CA . ASP B 1 352 ? 5.516 12.906 32.406 1 91.44 352 ASP B CA 1
ATOM 6112 C C . ASP B 1 352 ? 4.539 12.797 31.219 1 91.44 352 ASP B C 1
ATOM 6114 O O . ASP B 1 352 ? 4.516 13.656 30.344 1 91.44 352 ASP B O 1
ATOM 6118 N N . PRO B 1 353 ? 3.656 11.836 31.344 1 90.06 353 PRO B N 1
ATOM 6119 C CA . PRO B 1 353 ? 2.752 11.57 30.219 1 90.06 353 PRO B CA 1
ATOM 6120 C C . PRO B 1 353 ? 1.834 12.75 29.906 1 90.06 353 PRO B C 1
ATOM 6122 O O . PRO B 1 353 ? 1.559 13.031 28.734 1 90.06 353 PRO B O 1
ATOM 6125 N N . ALA B 1 354 ? 1.372 13.414 30.906 1 88.38 354 ALA B N 1
ATOM 6126 C CA . ALA B 1 354 ? 0.454 14.531 30.719 1 88.38 354 ALA B CA 1
ATOM 6127 C C . ALA B 1 354 ? 1.144 15.688 30 1 88.38 354 ALA B C 1
ATOM 6129 O O . ALA B 1 354 ? 0.557 16.312 29.125 1 88.38 354 ALA B O 1
ATOM 6130 N N . LEU B 1 355 ? 2.326 15.969 30.375 1 90.19 355 LEU B N 1
ATOM 6131 C CA . LEU B 1 355 ? 3.088 17.047 29.75 1 90.19 355 LEU B CA 1
ATOM 6132 C C . LEU B 1 355 ? 3.359 16.719 28.281 1 90.19 355 LEU B C 1
ATOM 6134 O O . LEU B 1 355 ? 3.182 17.578 27.406 1 90.19 355 LEU B O 1
ATOM 6138 N N . ARG B 1 356 ? 3.809 15.5 28.062 1 95.5 356 ARG B N 1
ATOM 6139 C CA . ARG B 1 356 ? 4.105 15.102 26.688 1 95.5 356 ARG B CA 1
ATOM 6140 C C . AR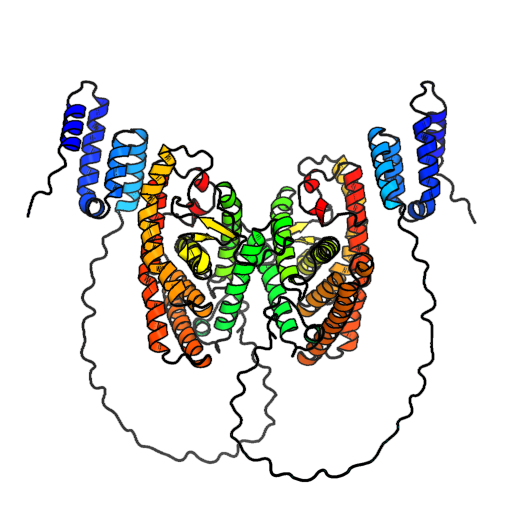G B 1 356 ? 2.857 15.156 25.812 1 95.5 356 ARG B C 1
ATOM 6142 O O . ARG B 1 356 ? 2.908 15.641 24.672 1 95.5 356 ARG B O 1
ATOM 6149 N N . LEU B 1 357 ? 1.833 14.664 26.406 1 95.44 357 LEU B N 1
ATOM 6150 C CA . LEU B 1 357 ? 0.561 14.703 25.703 1 95.44 357 LEU B CA 1
ATOM 6151 C C . LEU B 1 357 ? 0.179 16.141 25.359 1 95.44 357 LEU B C 1
ATOM 6153 O O . LEU B 1 357 ? -0.245 16.422 24.234 1 95.44 357 LEU B O 1
ATOM 6157 N N . GLY B 1 358 ? 0.295 16.984 26.25 1 92.44 358 GLY B N 1
ATOM 6158 C CA . GLY B 1 358 ? 0.008 18.391 26.016 1 92.44 358 GLY B CA 1
ATOM 6159 C C . GLY B 1 358 ? 0.863 19 24.922 1 92.44 358 GLY B C 1
ATOM 6160 O O . GLY B 1 358 ? 0.367 19.766 24.094 1 92.44 358 GLY B O 1
ATOM 6161 N N . GLU B 1 359 ? 2.104 18.672 24.906 1 92.12 359 GLU B N 1
ATOM 6162 C CA . GLU B 1 359 ? 3.021 19.172 23.891 1 92.12 359 GLU B CA 1
ATOM 6163 C C . GLU B 1 359 ? 2.594 18.734 22.484 1 92.12 359 GLU B C 1
ATOM 6165 O O . GLU B 1 359 ? 2.664 19.516 21.531 1 92.12 359 GLU B O 1
ATOM 6170 N N . VAL B 1 360 ? 2.16 17.531 22.406 1 95.12 360 VAL B N 1
ATOM 6171 C CA . VAL B 1 360 ? 1.773 16.969 21.125 1 95.12 360 VAL B CA 1
ATOM 6172 C C . VAL B 1 360 ? 0.458 17.578 20.656 1 95.12 360 VAL B C 1
ATOM 6174 O O . VAL B 1 360 ? 0.333 18 19.5 1 95.12 360 VAL B O 1
ATOM 6177 N N . ILE B 1 361 ? -0.467 17.734 21.562 1 93.75 361 ILE B N 1
ATOM 6178 C CA . ILE B 1 361 ? -1.791 18.234 21.219 1 93.75 361 ILE B CA 1
ATOM 6179 C C . ILE B 1 361 ? -1.697 19.719 20.859 1 93.75 361 ILE B C 1
ATOM 6181 O O . ILE B 1 361 ? -2.424 20.203 19.984 1 93.75 361 ILE B O 1
ATOM 6185 N N . MET B 1 362 ? -0.793 20.391 21.391 1 92.12 362 MET B N 1
ATOM 6186 C CA . MET B 1 362 ? -0.638 21.828 21.172 1 92.12 362 MET B CA 1
ATOM 6187 C C . MET B 1 362 ? -0.183 22.109 19.75 1 92.12 362 MET B C 1
ATOM 6189 O O . MET B 1 362 ? -0.247 23.25 19.297 1 92.12 362 MET B O 1
ATOM 6193 N N . LEU B 1 363 ? 0.239 21.109 19.031 1 93.56 363 LEU B N 1
ATOM 6194 C CA . LEU B 1 363 ? 0.668 21.281 17.656 1 93.56 363 LEU B CA 1
ATOM 6195 C C . LEU B 1 363 ? -0.533 21.359 16.719 1 93.56 363 LEU B C 1
ATOM 6197 O O . LEU B 1 363 ? -0.41 21.828 15.578 1 93.56 363 LEU B O 1
ATOM 6201 N N . LEU B 1 364 ? -1.656 20.938 17.141 1 93.88 364 LEU B N 1
ATOM 6202 C CA . LEU B 1 364 ? -2.83 20.719 16.297 1 93.88 364 LEU B CA 1
ATOM 6203 C C . LEU B 1 364 ? -3.312 22.031 15.695 1 93.88 364 LEU B C 1
ATOM 6205 O O . LEU B 1 364 ? -3.58 22.109 14.492 1 93.88 364 LEU B O 1
ATOM 6209 N N . PRO B 1 365 ? -3.42 23.078 16.484 1 88.5 365 PRO B N 1
ATOM 6210 C CA . PRO B 1 365 ? -3.914 24.328 15.898 1 88.5 365 PRO B CA 1
ATOM 6211 C C . PRO B 1 365 ? -3.025 24.828 14.766 1 88.5 365 PRO B C 1
ATOM 6213 O O . PRO B 1 365 ? -3.531 25.281 13.734 1 88.5 365 PRO B O 1
ATOM 6216 N N . GLU B 1 366 ? -1.764 24.766 14.992 1 92.19 366 GLU B N 1
ATOM 6217 C CA . GLU B 1 366 ? -0.837 25.234 13.961 1 92.19 366 GLU B CA 1
ATOM 6218 C C . GLU B 1 366 ? -0.941 24.359 12.703 1 92.19 366 GLU B C 1
ATOM 6220 O O . GLU B 1 366 ? -0.848 24.875 11.586 1 92.19 366 GLU B O 1
ATOM 6225 N N . ILE B 1 367 ? -1.09 23.094 12.852 1 95.69 367 ILE B N 1
ATOM 6226 C CA . ILE B 1 367 ? -1.237 22.188 11.719 1 95.69 367 ILE B CA 1
ATOM 6227 C C . ILE B 1 367 ? -2.475 22.562 10.906 1 95.69 367 ILE B C 1
ATOM 6229 O O . ILE B 1 367 ? -2.422 22.641 9.68 1 95.69 367 ILE B O 1
ATOM 6233 N N . GLU B 1 368 ? -3.494 22.844 11.578 1 91.31 368 GLU B N 1
ATOM 6234 C CA . GLU B 1 368 ? -4.734 23.203 10.906 1 91.31 368 GLU B CA 1
ATOM 6235 C C . GLU B 1 368 ? -4.594 24.531 10.164 1 91.31 368 GLU B C 1
ATOM 6237 O O . GLU B 1 368 ? -5.039 24.656 9.023 1 91.31 368 GLU B O 1
ATOM 6242 N N . VAL B 1 369 ? -3.969 25.438 10.797 1 89.38 369 VAL B N 1
ATOM 6243 C CA . VAL B 1 369 ? -3.787 26.766 10.195 1 89.38 369 VAL B CA 1
ATOM 6244 C C . VAL B 1 369 ? -2.926 26.641 8.938 1 89.38 369 VAL B C 1
ATOM 6246 O O . VAL B 1 369 ? -3.262 27.203 7.891 1 89.38 369 VAL B O 1
ATOM 6249 N N . VAL B 1 370 ? -1.906 25.953 9.047 1 93.62 370 VAL B N 1
ATOM 6250 C CA . VAL B 1 370 ? -0.975 25.812 7.93 1 93.62 370 VAL B CA 1
ATOM 6251 C C . VAL B 1 370 ? -1.662 25.094 6.77 1 93.62 370 VAL B C 1
ATOM 6253 O O . VAL B 1 370 ? -1.464 25.453 5.605 1 93.62 370 VAL B O 1
ATOM 6256 N N . CYS B 1 371 ? -2.414 24.094 7.07 1 92.31 371 CYS B N 1
ATOM 6257 C CA . CYS B 1 371 ? -3.127 23.375 6.023 1 92.31 371 CYS B CA 1
ATOM 6258 C C . CYS B 1 371 ? -4.141 24.281 5.332 1 92.31 371 CYS B C 1
ATOM 6260 O O . CYS B 1 371 ? -4.289 24.219 4.109 1 92.31 371 CYS B O 1
ATOM 6262 N N . ASP B 1 372 ? -4.758 25.109 6.098 1 88.06 372 ASP B N 1
ATOM 6263 C CA . ASP B 1 372 ? -5.723 26.047 5.52 1 88.06 372 ASP B CA 1
ATOM 6264 C C . ASP B 1 372 ? -5.027 27.078 4.645 1 88.06 372 ASP B C 1
ATOM 6266 O O . ASP B 1 372 ? -5.523 27.422 3.57 1 88.06 372 ASP B O 1
ATOM 6270 N N . LEU B 1 373 ? -3.951 27.578 5.176 1 89.31 373 LEU B N 1
ATOM 6271 C CA . LEU B 1 373 ? -3.168 28.531 4.402 1 89.31 373 LEU B CA 1
ATOM 6272 C C . LEU B 1 373 ? -2.68 27.906 3.1 1 89.31 373 LEU B C 1
ATOM 6274 O O . LEU B 1 373 ? -2.678 28.562 2.053 1 89.31 373 LEU B O 1
ATOM 6278 N N . HIS B 1 374 ? -2.279 26.688 3.219 1 90.62 374 HIS B N 1
ATOM 6279 C CA . HIS B 1 374 ? -1.807 25.969 2.037 1 90.62 374 HIS B CA 1
ATOM 6280 C C . HIS B 1 374 ? -2.912 25.844 0.994 1 90.62 374 HIS B C 1
ATOM 6282 O O . HIS B 1 374 ? -2.66 26 -0.204 1 90.62 374 HIS B O 1
ATOM 6288 N N . CYS B 1 375 ? -4.023 25.531 1.43 1 87.25 375 CYS B N 1
ATOM 6289 C CA . CYS B 1 375 ? -5.164 25.469 0.522 1 87.25 375 CYS B CA 1
ATOM 6290 C C . CYS B 1 375 ? -5.414 26.812 -0.142 1 87.25 375 CYS B C 1
ATOM 6292 O O . CYS B 1 375 ? -5.676 26.875 -1.345 1 87.25 375 CYS B O 1
ATOM 6294 N N . THR B 1 376 ? -5.359 27.828 0.612 1 84.81 376 THR B N 1
ATOM 6295 C CA . THR B 1 376 ? -5.547 29.172 0.089 1 84.81 376 THR B CA 1
ATOM 6296 C C . THR B 1 376 ? -4.488 29.5 -0.957 1 84.81 376 THR B C 1
ATOM 6298 O O . THR B 1 376 ? -4.797 30.062 -2.008 1 84.81 376 THR B O 1
ATOM 6301 N N . ASP B 1 377 ? -3.264 29.172 -0.641 1 87.5 377 ASP B N 1
ATOM 6302 C CA . ASP B 1 377 ? -2.176 29.406 -1.588 1 87.5 377 ASP B CA 1
ATOM 6303 C C . ASP B 1 377 ? -2.451 28.703 -2.916 1 87.5 377 ASP B C 1
ATOM 6305 O O . ASP B 1 377 ? -2.225 29.266 -3.984 1 87.5 377 ASP B O 1
ATOM 6309 N N . PHE B 1 378 ? -2.91 27.5 -2.816 1 86.12 378 PHE B N 1
ATOM 6310 C CA . PHE B 1 378 ? -3.219 26.734 -4.02 1 86.12 378 PHE B CA 1
ATOM 6311 C C . PHE B 1 378 ? -4.312 27.422 -4.832 1 86.12 378 PHE B C 1
ATOM 6313 O O . PHE B 1 378 ? -4.234 27.484 -6.059 1 86.12 378 PHE B O 1
ATOM 6320 N N . HIS B 1 379 ? -5.289 27.922 -4.203 1 82.06 379 HIS B N 1
ATOM 6321 C CA . HIS B 1 379 ? -6.391 28.594 -4.883 1 82.06 379 HIS B CA 1
ATOM 6322 C C . 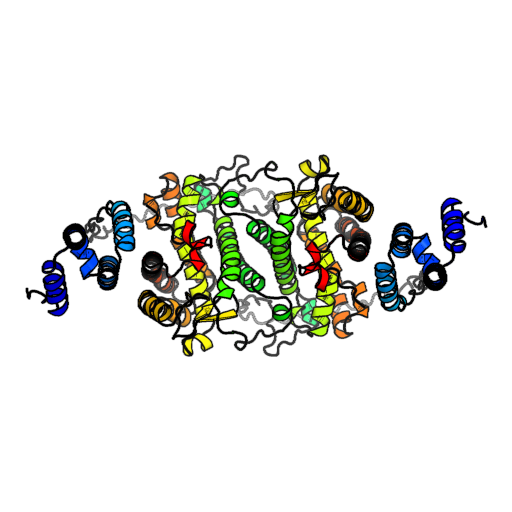HIS B 1 379 ? -5.926 29.875 -5.559 1 82.06 379 HIS B C 1
ATOM 6324 O O . HIS B 1 379 ? -6.371 30.188 -6.664 1 82.06 379 HIS B O 1
ATOM 6330 N N . VAL B 1 380 ? -5.086 30.531 -4.934 1 79.19 380 VAL B N 1
ATOM 6331 C CA . VAL B 1 380 ? -4.52 31.75 -5.516 1 79.19 380 VAL B CA 1
ATOM 6332 C C . VAL B 1 380 ? -3.701 31.391 -6.754 1 79.19 380 VAL B C 1
ATOM 6334 O O . VAL B 1 380 ? -3.818 32.062 -7.793 1 79.19 380 VAL B O 1
ATOM 6337 N N . ALA B 1 381 ? -2.928 30.359 -6.625 1 81.44 381 ALA B N 1
ATOM 6338 C CA . ALA B 1 381 ? -2.109 29.922 -7.754 1 81.44 381 ALA B CA 1
ATOM 6339 C C . ALA B 1 381 ? -2.982 29.469 -8.922 1 81.44 381 ALA B C 1
ATOM 6341 O O . ALA B 1 381 ? -2.654 29.719 -10.086 1 81.44 381 ALA B O 1
ATOM 6342 N N . LYS B 1 382 ? -3.998 28.875 -8.625 1 78.88 382 LYS B N 1
ATOM 6343 C CA . LYS B 1 382 ? -4.918 28.406 -9.648 1 78.88 382 LYS B CA 1
ATOM 6344 C C . LYS B 1 382 ? -5.602 29.562 -10.367 1 78.88 382 LYS B C 1
ATOM 6346 O O . LYS B 1 382 ? -5.84 29.5 -11.57 1 78.88 382 LYS B O 1
ATOM 6351 N N . LEU B 1 383 ? -5.957 30.5 -9.656 1 72.19 383 LEU B N 1
ATOM 6352 C CA . LEU B 1 383 ? -6.613 31.672 -10.219 1 72.19 383 LEU B CA 1
ATOM 6353 C C . LEU B 1 383 ? -5.758 32.312 -11.32 1 72.19 383 LEU B C 1
ATOM 6355 O O . LEU B 1 383 ? -6.285 32.812 -12.305 1 72.19 383 LEU B O 1
ATOM 6359 N N . PHE B 1 384 ? -4.516 32.156 -11.18 1 70.56 384 PHE B N 1
ATOM 6360 C CA . PHE B 1 384 ? -3.594 32.75 -12.148 1 70.56 384 PHE B CA 1
ATOM 6361 C C . PHE B 1 384 ? -3.117 31.688 -13.141 1 70.56 384 PHE B C 1
ATOM 6363 O O . PHE B 1 384 ? -2.17 31.922 -13.891 1 70.56 384 PHE B O 1
ATOM 6370 N N . GLN B 1 385 ? -3.689 30.438 -13.047 1 70.88 385 GLN B N 1
ATOM 6371 C CA . GLN B 1 385 ? -3.424 29.328 -13.953 1 70.88 385 GLN B CA 1
ATOM 6372 C C . GLN B 1 385 ? -1.987 28.844 -13.812 1 70.88 385 GLN B C 1
ATOM 6374 O O . GLN B 1 385 ? -1.361 28.438 -14.797 1 70.88 385 GLN B O 1
ATOM 6379 N N . PHE B 1 386 ? -1.504 29 -12.648 1 69.62 386 PHE B N 1
ATOM 6380 C CA . PHE B 1 386 ? -0.13 28.578 -12.398 1 69.62 386 PHE B CA 1
ATOM 6381 C C . PHE B 1 386 ? -0.069 27.094 -12.078 1 69.62 386 PHE B C 1
ATOM 6383 O O . PHE B 1 386 ? 1 26.484 -12.141 1 69.62 386 PHE B O 1
ATOM 6390 N N . CYS B 1 387 ? -1.157 26.422 -11.758 1 67.5 387 CYS B N 1
ATOM 6391 C CA . CYS B 1 387 ? -1.122 25.047 -11.297 1 67.5 387 CYS B CA 1
ATOM 6392 C C . CYS B 1 387 ? -2.012 24.156 -12.164 1 67.5 387 CYS B C 1
ATOM 6394 O O . CYS B 1 387 ? -2.654 23.234 -11.664 1 67.5 387 CYS B O 1
ATOM 6396 N N . GLU B 1 388 ? -1.991 24.391 -13.375 1 68.19 388 GLU B N 1
ATOM 6397 C CA . GLU B 1 388 ? -2.85 23.641 -14.281 1 68.19 388 GLU B CA 1
ATOM 6398 C C . GLU B 1 388 ? -2.441 22.172 -14.32 1 68.19 388 GLU B C 1
ATOM 6400 O O . GLU B 1 388 ? -3.295 21.281 -14.414 1 68.19 388 GLU B O 1
ATOM 6405 N N . SER B 1 389 ? -1.248 22.031 -14.242 1 67.12 389 SER B N 1
ATOM 6406 C CA . SER B 1 389 ? -0.765 20.656 -14.297 1 67.12 389 SER B CA 1
ATOM 6407 C C . SER B 1 389 ? -1.282 19.844 -13.109 1 67.12 389 SER B C 1
ATOM 6409 O O . SER B 1 389 ? -1.546 18.656 -13.242 1 67.12 389 SER B O 1
ATOM 6411 N N . LEU B 1 390 ? -1.508 20.469 -12.023 1 66.94 390 LEU B N 1
ATOM 6412 C CA . LEU B 1 390 ? -1.956 19.781 -10.82 1 66.94 390 LEU B CA 1
ATOM 6413 C C . LEU B 1 390 ? -3.461 19.531 -10.859 1 66.94 390 LEU B C 1
ATOM 6415 O O . LEU B 1 390 ? -3.98 18.688 -10.125 1 66.94 390 LEU B O 1
ATOM 6419 N N . SER B 1 391 ? -4.047 20.281 -11.703 1 63.78 391 SER B N 1
ATOM 6420 C CA . SER B 1 391 ? -5.5 20.219 -11.773 1 63.78 391 SER B CA 1
ATOM 6421 C C . SER B 1 391 ? -5.953 18.875 -12.359 1 63.78 391 SER B C 1
ATOM 6423 O O . SER B 1 391 ? -7.113 18.484 -12.203 1 63.78 391 SER B O 1
ATOM 6425 N N . THR B 1 392 ? -5.039 18.234 -12.805 1 69.19 392 THR B N 1
ATOM 6426 C CA . THR B 1 392 ? -5.387 16.953 -13.414 1 69.19 392 THR B CA 1
ATOM 6427 C C . THR B 1 392 ? -5.395 15.844 -12.375 1 69.19 392 THR B C 1
ATOM 6429 O O . THR B 1 392 ? -5.969 14.773 -12.609 1 69.19 392 THR B O 1
ATOM 6432 N N . TYR B 1 393 ? -4.949 16.266 -11.289 1 78.94 393 TYR B N 1
ATOM 6433 C CA . TYR B 1 393 ? -4.883 15.234 -10.258 1 78.94 393 TYR B CA 1
ATOM 6434 C C . TYR B 1 393 ? -6.059 15.352 -9.297 1 78.94 393 TYR B C 1
ATOM 6436 O O . TYR B 1 393 ? -6.801 16.328 -9.328 1 78.94 393 TYR B O 1
ATOM 6444 N N . TRP B 1 394 ? -6.172 14.359 -8.461 1 82.44 394 TRP B N 1
ATOM 6445 C CA . TRP B 1 394 ? -7.289 14.32 -7.52 1 82.44 394 TRP B CA 1
ATOM 6446 C C . TRP B 1 394 ? -7.176 15.438 -6.492 1 82.44 394 TRP B C 1
ATOM 6448 O O . TRP B 1 394 ? -8.148 15.75 -5.797 1 82.44 394 TRP B O 1
ATOM 6458 N N . TYR B 1 395 ? -6.105 16.094 -6.461 1 82.44 395 TYR B N 1
ATOM 6459 C CA . TYR B 1 395 ? -5.844 17.125 -5.465 1 82.44 395 TYR B CA 1
ATOM 6460 C C . TYR B 1 395 ? -6.883 18.234 -5.543 1 82.44 395 TYR B C 1
ATOM 6462 O O . TYR B 1 395 ? -7.445 18.641 -4.523 1 82.44 395 TYR B O 1
ATOM 6470 N N . GLU B 1 396 ? -7.094 18.625 -6.699 1 78.5 396 GLU B N 1
ATOM 6471 C CA . GLU B 1 396 ? -7.98 19.781 -6.871 1 78.5 396 GLU B CA 1
ATOM 6472 C C . GLU B 1 396 ? -9.414 19.422 -6.5 1 78.5 396 GLU B C 1
ATOM 6474 O O . GLU B 1 396 ? -10.086 20.188 -5.805 1 78.5 396 GLU B O 1
ATOM 6479 N N . LYS B 1 397 ? -9.781 18.359 -6.895 1 79.12 397 LYS B N 1
ATOM 6480 C CA . LYS B 1 397 ? -11.18 17.969 -6.695 1 79.12 397 LYS B CA 1
ATOM 6481 C C . LYS B 1 397 ? -11.445 17.594 -5.242 1 79.12 397 LYS B C 1
ATOM 6483 O O . LYS B 1 397 ? -12.539 17.797 -4.727 1 79.12 397 LYS B O 1
ATOM 6488 N N . TRP B 1 398 ? -10.414 17.172 -4.637 1 83 398 TRP B N 1
ATOM 6489 C CA . TRP B 1 398 ? -10.695 16.594 -3.324 1 83 398 TRP B CA 1
ATOM 6490 C C . TRP B 1 398 ? -9.836 17.25 -2.246 1 83 398 TRP B C 1
ATOM 6492 O O . TRP B 1 398 ? -10.344 17.625 -1.187 1 83 398 TRP B O 1
ATOM 6502 N N . CYS B 1 399 ? -8.695 17.406 -2.465 1 79.25 399 CYS B N 1
ATOM 6503 C CA . CYS B 1 399 ? -7.785 17.938 -1.453 1 79.25 399 CYS B CA 1
ATOM 6504 C C . CYS B 1 399 ? -7.965 19.438 -1.284 1 79.25 399 CYS B C 1
ATOM 6506 O O . CYS B 1 399 ? -8.039 19.938 -0.16 1 79.25 399 CYS B O 1
ATOM 6508 N N . TYR B 1 400 ? -8.062 20.047 -2.379 1 75.31 400 TYR B N 1
ATOM 6509 C CA . TYR B 1 400 ? -8.117 21.5 -2.326 1 75.31 400 TYR B CA 1
ATOM 6510 C C . TYR B 1 400 ? -9.523 22 -2.596 1 75.31 400 TYR B C 1
ATOM 6512 O O . TYR B 1 400 ? -9.719 23.156 -2.973 1 75.31 400 TYR B O 1
ATOM 6520 N N . ALA B 1 401 ? -10.445 20.969 -2.486 1 65.75 401 ALA B N 1
ATOM 6521 C CA . ALA B 1 401 ? -11.836 21.344 -2.742 1 65.75 401 ALA B CA 1
ATOM 6522 C C . ALA B 1 401 ? -12.328 22.359 -1.709 1 65.75 401 ALA B C 1
ATOM 6524 O O . ALA B 1 401 ? -11.945 22.297 -0.538 1 65.75 401 ALA B O 1
ATOM 6525 N N . THR B 1 402 ? -12.867 23.453 -2.234 1 54.03 402 THR B N 1
ATOM 6526 C CA . THR B 1 402 ? -13.453 24.453 -1.353 1 54.03 402 THR B CA 1
ATOM 6527 C C . THR B 1 402 ? -14.695 23.906 -0.661 1 54.03 402 THR B C 1
ATOM 6529 O O . THR B 1 402 ? -15.547 23.281 -1.302 1 54.03 402 THR B O 1
ATOM 6532 N N . THR B 1 403 ? -14.57 23.344 0.446 1 49.09 403 THR B N 1
ATOM 6533 C CA . THR B 1 403 ? -15.758 22.906 1.169 1 49.09 403 THR B CA 1
ATOM 6534 C C . THR B 1 403 ? -16.781 24.031 1.248 1 49.09 403 THR B C 1
ATOM 6536 O O . THR B 1 403 ? -16.562 25.031 1.924 1 49.09 403 THR B O 1
ATOM 6539 N N . ASP B 1 404 ? -17.391 24.469 0.238 1 41.97 404 ASP B N 1
ATOM 6540 C CA . ASP B 1 404 ? -18.562 25.297 0.458 1 41.97 404 ASP B CA 1
ATOM 6541 C C . ASP B 1 404 ? -19.734 24.453 0.981 1 41.97 404 ASP B C 1
ATOM 6543 O O . ASP B 1 404 ? -19.906 23.297 0.582 1 41.97 404 ASP B O 1
#

Organism: Panagrellus redivivus (NCBI:txid6233)

Secondary structure (DSSP, 8-state):
-------HHHHHHHHHHTTSS-GGGTHHHHHHHHHHHHTHHHHHH-HHHHHHHHHHHHSHHHHHHHHHHHHHHTT----------------------------------------------------TTSPPPGGGGT---SHHHHHHHHHHHHHHHHHHHHT--HHHHHS---SGGG-EE--TTHHHHHHHHHHHHHHHHHHHSTTGGGS-HHHHHHHHHHHHHHHHHHHHHHHHHH-HHHHHTT-EE-TTSEEE-TT--S---TT--HHHHHHHHHHHHHHHHHHIIIIIHHHHHHT--HHHHHHHHHHHHT-GGGGGGS-HHHHHHHHHHHHHHHHHHHHHHHHHT-S-HHHHHHHHHTTHHHHHHHHHHHHHHHHHHHHTT--GGGGGSHIIIIIS----/-------HHHHHHHHHHTTSS-GGGTHHHHHHHHHHHHTHHHHHH-HHHHHHHHHHHHSHHHHHHHHHHHHHHTT-----------------------------------------------S----TTSPPPGGGGT---SHHHHHHHHHHHHHHHHHHHHT--HHHHHS-TTSGGG-EE--TTHHHHHHHHHHHHHHHHHHHSTTGGGS-HHHHHHHHHHHHHHHHHHHHHHHHHH-HHHHHTT-EE-TTSEEE-TT--S---TT--HHHHHHHHHHHHHHHHHHIIIIIHHHHHHT--HHHHHHHHHHHHT-GGGGGGS-HHHHHHHHHHHHHHHHHHHHHHHHHT-S-HHHHHHHHHTTHHHHHHHHHHHHHHHHHHHHTT--GGGGGSHIIIIIS----

pLDDT: mean 70.47, std 28.45, range [17.73, 98.62]